Protein AF-0000000078793049 (afdb_homodimer)

Structure (mmCIF, N/CA/C/O backbone):
data_AF-0000000078793049-model_v1
#
loop_
_entity.id
_entity.type
_entity.pdbx_description
1 polymer 'Macrolide export ATP-binding/permease protein MacB'
#
loop_
_atom_site.group_PDB
_atom_site.id
_atom_site.type_symbol
_atom_site.label_atom_id
_atom_site.label_alt_id
_atom_site.label_comp_id
_atom_site.label_asym_id
_atom_site.label_entity_id
_atom_site.label_seq_id
_atom_site.pdbx_PDB_ins_code
_atom_site.Cartn_x
_atom_site.Cartn_y
_atom_site.Cartn_z
_atom_site.occupancy
_atom_site.B_iso_or_equiv
_atom_site.auth_seq_id
_atom_site.auth_comp_id
_atom_site.auth_asym_id
_atom_site.auth_atom_id
_atom_site.pdbx_PDB_model_num
ATOM 1 N N . MET A 1 1 ? -26.219 35.406 29.641 1 69.12 1 MET A N 1
ATOM 2 C CA . MET A 1 1 ? -25.625 34.562 28.641 1 69.12 1 MET A CA 1
ATOM 3 C C . MET A 1 1 ? -25.719 35.188 27.25 1 69.12 1 MET A C 1
ATOM 5 O O . MET A 1 1 ? -24.75 35.156 26.484 1 69.12 1 MET A O 1
ATOM 9 N N . ARG A 1 2 ? -26.703 35.906 27.031 1 70 2 ARG A N 1
ATOM 10 C CA . ARG A 1 2 ? -26.906 36.562 25.734 1 70 2 ARG A CA 1
ATOM 11 C C . ARG A 1 2 ? -25.953 37.75 25.562 1 70 2 ARG A C 1
ATOM 13 O O . ARG A 1 2 ? -25.391 37.938 24.484 1 70 2 ARG A O 1
ATOM 20 N N . THR A 1 3 ? -25.844 38.375 26.594 1 76.88 3 THR A N 1
ATOM 21 C CA . THR A 1 3 ? -24.953 39.531 26.547 1 76.88 3 THR A CA 1
ATOM 22 C C . THR A 1 3 ? -23.516 39.094 26.297 1 76.88 3 THR A C 1
ATOM 24 O O . THR A 1 3 ? -22.781 39.719 25.516 1 76.88 3 THR A O 1
ATOM 27 N N . LEU A 1 4 ? -23.188 38.062 26.859 1 85.25 4 LEU A N 1
ATOM 28 C CA . LEU A 1 4 ? -21.844 37.531 26.688 1 85.25 4 LEU A CA 1
ATOM 29 C C . LEU A 1 4 ? -21.609 37.094 25.25 1 85.25 4 LEU A C 1
ATOM 31 O O . LEU A 1 4 ? -20.531 37.281 24.688 1 85.25 4 LEU A O 1
ATOM 35 N N . LEU A 1 5 ? -22.688 36.5 24.625 1 86.81 5 LEU A N 1
ATOM 36 C CA . LEU A 1 5 ? -22.609 36.031 23.25 1 86.81 5 LEU A CA 1
ATOM 37 C C . LEU A 1 5 ? -22.438 37.219 22.297 1 86.81 5 LEU A C 1
ATOM 39 O O . LEU A 1 5 ? -21.625 37.188 21.375 1 86.81 5 LEU A O 1
ATOM 43 N N . LEU A 1 6 ? -23.156 38.25 22.547 1 85.12 6 LEU A N 1
ATOM 44 C CA . LEU A 1 6 ? -23.094 39.438 21.703 1 85.12 6 LEU A CA 1
ATOM 45 C C . LEU A 1 6 ? -21.766 40.156 21.859 1 85.12 6 LEU A C 1
ATOM 47 O O . LEU A 1 6 ? -21.188 40.625 20.891 1 85.12 6 LEU A O 1
ATOM 51 N N . LEU A 1 7 ? -21.312 40.156 23.047 1 83.81 7 LEU A N 1
ATOM 52 C CA . LEU A 1 7 ? -20.047 40.812 23.312 1 83.81 7 LEU A CA 1
ATOM 53 C C . LEU A 1 7 ? -18.891 40.031 22.672 1 83.81 7 LEU A C 1
ATOM 55 O O . LEU A 1 7 ? -17.984 40.656 22.078 1 83.81 7 LEU A O 1
ATOM 59 N N . SER A 1 8 ? -18.984 38.812 22.828 1 87.38 8 SER A N 1
ATOM 60 C CA . SER A 1 8 ? -17.938 37.969 22.266 1 87.38 8 SER A CA 1
ATOM 61 C C . SER A 1 8 ? -17.922 38.062 20.734 1 87.38 8 SER A C 1
ATOM 63 O O . SER A 1 8 ? -16.844 38.094 20.125 1 87.38 8 SER A O 1
ATOM 65 N N . TRP A 1 9 ? -19.031 38.156 20.078 1 84.88 9 TRP A N 1
ATOM 66 C CA . TRP A 1 9 ? -19.141 38.281 18.641 1 84.88 9 TRP A CA 1
ATOM 67 C C . TRP A 1 9 ? -18.578 39.625 18.172 1 84.88 9 TRP A C 1
ATOM 69 O O . TRP A 1 9 ? -17.844 39.656 17.188 1 84.88 9 TRP A O 1
ATOM 79 N N . LYS A 1 10 ? -18.906 40.625 18.844 1 82.81 10 LYS A N 1
ATOM 80 C CA . LYS A 1 10 ? -18.438 41.969 18.484 1 82.81 10 LYS A CA 1
ATOM 81 C C . LYS A 1 10 ? -16.938 42.094 18.672 1 82.81 10 LYS A C 1
ATOM 83 O O . LYS A 1 10 ? -16.266 42.781 17.922 1 82.81 10 LYS A O 1
ATOM 88 N N . ASN A 1 11 ? -16.469 41.344 19.641 1 82.56 11 ASN A N 1
ATOM 89 C CA . ASN A 1 11 ? -15.047 41.438 19.984 1 82.56 11 ASN A CA 1
ATOM 90 C C . ASN A 1 11 ? -14.164 40.844 18.891 1 82.56 11 ASN A C 1
ATOM 92 O O . ASN A 1 11 ? -13.055 41.312 18.641 1 82.56 11 ASN A O 1
ATOM 96 N N . ILE A 1 12 ? -14.672 39.875 18.234 1 83.06 12 ILE A N 1
ATOM 97 C CA . ILE A 1 12 ? -13.844 39.188 17.25 1 83.06 12 ILE A CA 1
ATOM 98 C C . ILE A 1 12 ? -13.672 40.094 16.016 1 83.06 12 ILE A C 1
ATOM 100 O O . ILE A 1 12 ? -12.656 40 15.32 1 83.06 12 ILE A O 1
ATOM 104 N N . TRP A 1 13 ? -14.547 41 15.812 1 82.75 13 TRP A N 1
ATOM 105 C CA . TRP A 1 13 ? -14.5 41.844 14.625 1 82.75 13 TRP A CA 1
ATOM 106 C C . TRP A 1 13 ? -13.852 43.188 14.922 1 82.75 13 TRP A C 1
ATOM 108 O O . TRP A 1 13 ? -13.727 44.031 14.039 1 82.75 13 TRP A O 1
ATOM 118 N N . ARG A 1 14 ? -13.508 43.281 16.172 1 77.12 14 ARG A N 1
ATOM 119 C CA . ARG A 1 14 ? -12.812 44.531 16.547 1 77.12 14 ARG A CA 1
ATOM 120 C C . ARG A 1 14 ? -11.422 44.562 15.914 1 77.12 14 ARG A C 1
ATOM 122 O O . ARG A 1 14 ? -10.984 45.625 15.453 1 77.12 14 ARG A O 1
ATOM 129 N N . ASN A 1 15 ? -10.766 43.375 15.93 1 75.81 15 ASN A N 1
ATOM 130 C CA . ASN A 1 15 ? -9.5 43.25 15.227 1 75.81 15 ASN A CA 1
ATOM 131 C C . ASN A 1 15 ? -9.625 42.281 14.039 1 75.81 15 ASN A C 1
ATOM 133 O O . ASN A 1 15 ? -9.188 41.156 14.102 1 75.81 15 ASN A O 1
ATOM 137 N N . LYS A 1 16 ? -10.047 42.812 12.969 1 78.56 16 LYS A N 1
ATOM 138 C CA . LYS A 1 16 ? -10.43 42.031 11.797 1 78.56 16 LYS A CA 1
ATOM 139 C C . LYS A 1 16 ? -9.219 41.344 11.188 1 78.56 16 LYS A C 1
ATOM 141 O O . LYS A 1 16 ? -9.312 40.188 10.711 1 78.56 16 LYS A O 1
ATOM 146 N N . GLY A 1 17 ? -8.188 42 11.227 1 74.12 17 GLY A N 1
ATOM 147 C CA . GLY A 1 17 ? -6.996 41.438 10.617 1 74.12 17 GLY A CA 1
ATOM 148 C C . GLY A 1 17 ? -6.559 40.156 11.273 1 74.12 17 GLY A C 1
ATOM 149 O O . GLY A 1 17 ? -6.383 39.125 10.594 1 74.12 17 GLY A O 1
ATOM 150 N N . ARG A 1 18 ? -6.574 40.188 12.586 1 72.88 18 ARG A N 1
ATOM 151 C CA . ARG A 1 18 ? -6.125 39 13.32 1 72.88 18 ARG A CA 1
ATOM 152 C C . ARG A 1 18 ? -7.156 37.875 13.242 1 72.88 18 ARG A C 1
ATOM 154 O O . ARG A 1 18 ? -6.805 36.719 13.023 1 72.88 18 ARG A O 1
ATOM 161 N N . SER A 1 19 ? -8.305 38.312 13.469 1 78.75 19 SER A N 1
ATOM 162 C CA . SER A 1 19 ? -9.383 37.312 13.438 1 78.75 19 SER A CA 1
ATOM 163 C C . SER A 1 19 ? -9.492 36.656 12.062 1 78.75 19 SER A C 1
ATOM 165 O O . SER A 1 19 ? -9.641 35.438 11.961 1 78.75 19 SER A O 1
ATOM 167 N N . MET A 1 20 ? -9.258 37.438 11.031 1 82.31 20 MET A N 1
ATOM 168 C CA . MET A 1 20 ? -9.383 36.906 9.68 1 82.31 20 MET A CA 1
ATOM 169 C C . MET A 1 20 ? -8.211 36 9.344 1 82.31 20 MET A C 1
ATOM 171 O O . MET A 1 20 ? -8.383 34.969 8.68 1 82.31 20 MET A O 1
ATOM 175 N N . ALA A 1 21 ? -7.078 36.375 9.773 1 75.56 21 ALA A N 1
ATOM 176 C CA . ALA A 1 21 ? -5.906 35.562 9.523 1 75.56 21 ALA A CA 1
ATOM 177 C C . ALA A 1 21 ? -6.055 34.188 10.18 1 75.56 21 ALA A C 1
ATOM 179 O O . ALA A 1 21 ? -5.727 33.156 9.57 1 75.56 21 ALA A O 1
ATOM 180 N N . LEU A 1 22 ? -6.566 34.219 11.352 1 78.44 22 LEU A N 1
ATOM 181 C CA . LEU A 1 22 ? -6.766 32.969 12.07 1 78.44 22 LEU A CA 1
ATOM 182 C C . LEU A 1 22 ? -7.859 32.125 11.422 1 78.44 22 LEU A C 1
ATOM 184 O O . LEU A 1 22 ? -7.723 30.906 11.297 1 78.44 22 LEU A O 1
ATOM 188 N N . MET A 1 23 ? -8.828 32.812 11.031 1 83.56 23 MET A N 1
ATOM 189 C CA . MET A 1 23 ? -9.922 32.125 10.375 1 83.56 23 MET A CA 1
ATOM 190 C C . MET A 1 23 ? -9.453 31.484 9.07 1 83.56 23 MET A C 1
ATOM 192 O O . MET A 1 23 ? -9.836 30.359 8.75 1 83.56 23 MET A O 1
ATOM 196 N N . MET A 1 24 ? -8.617 32.156 8.336 1 82.12 24 MET A N 1
ATOM 197 C CA . MET A 1 24 ? -8.117 31.625 7.07 1 82.12 24 MET A CA 1
ATOM 198 C C . MET A 1 24 ? -7.262 30.391 7.309 1 82.12 24 MET A C 1
ATOM 200 O O . MET A 1 24 ? -7.328 29.438 6.535 1 82.12 24 MET A O 1
ATOM 204 N N . ALA A 1 25 ? -6.516 30.5 8.352 1 77.31 25 ALA A N 1
ATOM 205 C CA . ALA A 1 25 ? -5.699 29.344 8.695 1 77.31 25 ALA A CA 1
ATOM 206 C C . ALA A 1 25 ? -6.57 28.125 9 1 77.31 25 ALA A C 1
ATOM 208 O O . ALA A 1 25 ? -6.281 27.016 8.539 1 77.31 25 ALA A O 1
ATOM 209 N N . ILE A 1 26 ? -7.551 28.359 9.695 1 82.25 26 ILE A N 1
ATOM 210 C CA . ILE A 1 26 ? -8.453 27.281 10.078 1 82.25 26 ILE A CA 1
ATOM 211 C C . ILE A 1 26 ? -9.203 26.766 8.844 1 82.25 26 ILE A C 1
ATOM 213 O O . ILE A 1 26 ? -9.32 25.562 8.633 1 82.25 26 ILE A O 1
ATOM 217 N N . ILE A 1 27 ? -9.617 27.719 7.984 1 86.62 27 ILE A N 1
ATOM 218 C CA . ILE A 1 27 ? -10.344 27.375 6.766 1 86.62 27 ILE A CA 1
ATOM 219 C C . ILE A 1 27 ? -9.477 26.5 5.875 1 86.62 27 ILE A C 1
ATOM 221 O O . ILE A 1 27 ? -9.906 25.422 5.441 1 86.62 27 ILE A O 1
ATOM 225 N N . LEU A 1 28 ? -8.273 26.875 5.613 1 81 28 LEU A N 1
ATOM 226 C CA . LEU A 1 28 ? -7.387 26.141 4.723 1 81 28 LEU A CA 1
ATOM 227 C C . LEU A 1 28 ? -7.004 24.797 5.332 1 81 28 LEU A C 1
ATOM 229 O O . LEU A 1 28 ? -6.91 23.797 4.617 1 81 28 LEU A O 1
ATOM 233 N N . GLY A 1 29 ? -6.785 24.859 6.574 1 78.31 29 GLY A N 1
ATOM 234 C CA . GLY A 1 29 ? -6.441 23.609 7.242 1 78.31 29 GLY A CA 1
ATOM 235 C C . GLY A 1 29 ? -7.551 22.578 7.188 1 78.31 29 GLY A C 1
ATOM 236 O O . GLY A 1 29 ? -7.309 21.406 6.867 1 78.31 29 GLY A O 1
ATOM 237 N N . ILE A 1 30 ? -8.703 23.016 7.449 1 84.25 30 ILE A N 1
ATOM 238 C CA . ILE A 1 30 ? -9.852 22.109 7.484 1 84.25 30 ILE A CA 1
ATOM 239 C C . ILE A 1 30 ? -10.195 21.656 6.066 1 84.25 30 ILE A C 1
ATOM 241 O O . ILE A 1 30 ? -10.477 20.484 5.836 1 84.25 30 ILE A O 1
ATOM 245 N N . ALA A 1 31 ? -10.156 22.594 5.172 1 86.81 31 ALA A N 1
ATOM 246 C CA . ALA A 1 31 ? -10.445 22.25 3.781 1 86.81 31 ALA A CA 1
ATOM 247 C C . ALA A 1 31 ? -9.453 21.219 3.252 1 86.81 31 ALA A C 1
ATOM 249 O O . ALA A 1 31 ? -9.844 20.219 2.643 1 86.81 31 ALA A O 1
ATOM 250 N N . ALA A 1 32 ? -8.242 21.5 3.467 1 79.75 32 ALA A N 1
ATOM 251 C CA . ALA A 1 32 ? -7.203 20.578 3.018 1 79.75 32 ALA A CA 1
ATOM 252 C C . ALA A 1 32 ? -7.34 19.234 3.701 1 79.75 32 ALA A C 1
ATOM 254 O O . ALA A 1 32 ? -7.172 18.188 3.064 1 79.75 32 ALA A O 1
ATOM 255 N N . GLY A 1 33 ? -7.598 19.266 4.906 1 79 33 GLY A N 1
ATOM 256 C CA . GLY A 1 33 ? -7.773 18.031 5.652 1 79 33 GLY A CA 1
ATOM 257 C C . GLY A 1 33 ? -8.945 17.203 5.16 1 79 33 GLY A C 1
ATOM 258 O O . GLY A 1 33 ? -8.82 15.977 5 1 79 33 GLY A O 1
ATOM 259 N N . LEU A 1 34 ? -10.008 17.859 4.93 1 85.44 34 LEU A N 1
ATOM 260 C CA . LEU A 1 34 ? -11.195 17.156 4.465 1 85.44 34 LEU A CA 1
ATOM 261 C C . LEU A 1 34 ? -10.984 16.578 3.068 1 85.44 34 LEU A C 1
ATOM 263 O O . LEU A 1 34 ? -11.461 15.484 2.764 1 85.44 34 LEU A O 1
ATOM 267 N N . LEU A 1 35 ? -10.344 17.359 2.279 1 83.56 35 LEU A N 1
ATOM 268 C CA . LEU A 1 35 ? -10.055 16.875 0.932 1 83.56 35 LEU A CA 1
ATOM 269 C C . LEU A 1 35 ? -9.156 15.648 0.974 1 83.56 35 LEU A C 1
ATOM 271 O O . LEU A 1 35 ? -9.398 14.672 0.256 1 83.56 35 LEU A O 1
ATOM 275 N N . MET A 1 36 ? -8.188 15.773 1.729 1 77.56 36 MET A N 1
ATOM 276 C CA . MET A 1 36 ? -7.281 14.633 1.859 1 77.56 36 MET A CA 1
ATOM 277 C C . MET A 1 36 ? -8.016 13.414 2.402 1 77.56 36 MET A C 1
ATOM 279 O O . MET A 1 36 ? -7.785 12.289 1.95 1 77.56 36 MET A O 1
ATOM 283 N N . PHE A 1 37 ? -8.844 13.695 3.309 1 82.12 37 PHE A N 1
ATOM 284 C CA . PHE A 1 37 ? -9.641 12.609 3.865 1 82.12 37 PHE A CA 1
ATOM 285 C C . PHE A 1 37 ? -10.523 11.984 2.793 1 82.12 37 PHE A C 1
ATOM 287 O O . PHE A 1 37 ? -10.609 10.758 2.688 1 82.12 37 PHE A O 1
ATOM 294 N N . GLY A 1 38 ? -11.188 12.75 2.098 1 85.5 38 GLY A N 1
ATOM 295 C CA . GLY A 1 38 ? -12.062 12.266 1.044 1 85.5 38 GLY A CA 1
ATOM 296 C C . GLY A 1 38 ? -11.336 11.453 -0.008 1 85.5 38 GLY A C 1
ATOM 297 O O . GLY A 1 38 ? -11.859 10.445 -0.49 1 85.5 38 GLY A O 1
ATOM 298 N N . LEU A 1 39 ? -10.188 11.891 -0.337 1 81.69 39 LEU A N 1
ATOM 299 C CA . LEU A 1 39 ? -9.398 11.18 -1.344 1 81.69 39 LEU A CA 1
ATOM 300 C C . LEU A 1 39 ? -8.969 9.812 -0.837 1 81.69 39 LEU A C 1
ATOM 302 O O . LEU A 1 39 ? -9.07 8.812 -1.56 1 81.69 39 LEU A O 1
ATOM 306 N N . VAL A 1 40 ? -8.508 9.812 0.333 1 79.19 40 VAL A N 1
ATOM 307 C CA . VAL A 1 40 ? -8.062 8.547 0.911 1 79.19 40 VAL A CA 1
ATOM 308 C C . VAL A 1 40 ? -9.25 7.602 1.066 1 79.19 40 VAL A C 1
ATOM 310 O O . VAL A 1 40 ? -9.156 6.418 0.741 1 79.19 40 VAL A O 1
ATOM 313 N N . ALA A 1 41 ? -10.32 8.133 1.574 1 84.31 41 ALA A N 1
ATOM 314 C CA . ALA A 1 41 ? -11.531 7.324 1.72 1 84.31 41 ALA A CA 1
ATOM 315 C C . ALA A 1 41 ? -11.992 6.785 0.37 1 84.31 41 ALA A C 1
ATOM 317 O O . ALA A 1 41 ? -12.422 5.633 0.268 1 84.31 41 ALA A O 1
ATOM 318 N N . GLY A 1 42 ? -11.93 7.625 -0.592 1 86.5 42 GLY A N 1
ATOM 319 C CA . GLY A 1 42 ? -12.289 7.199 -1.936 1 86.5 42 GLY A CA 1
ATOM 320 C C . GLY A 1 42 ? -11.406 6.074 -2.455 1 86.5 42 GLY A C 1
ATOM 321 O O . GLY A 1 42 ? -11.906 5.117 -3.055 1 86.5 42 GLY A O 1
ATOM 322 N N . LEU A 1 43 ? -10.188 6.176 -2.246 1 82.75 43 LEU A N 1
ATOM 323 C CA . LEU A 1 43 ? -9.234 5.148 -2.662 1 82.75 43 LEU A CA 1
ATOM 324 C C . LEU A 1 43 ? -9.531 3.822 -1.972 1 82.75 43 LEU A C 1
ATOM 326 O O . LEU A 1 43 ? -9.508 2.768 -2.607 1 82.75 43 LEU A O 1
ATOM 330 N N . VAL A 1 44 ? -9.75 3.873 -0.695 1 83.81 44 VAL A N 1
ATOM 331 C CA . VAL A 1 44 ? -10.016 2.676 0.097 1 83.81 44 VAL A CA 1
ATOM 332 C C . VAL A 1 44 ? -11.305 2.01 -0.39 1 83.81 44 VAL A C 1
ATOM 334 O O . VAL A 1 44 ? -11.344 0.793 -0.586 1 83.81 44 VAL A O 1
ATOM 337 N N . MET A 1 45 ? -12.281 2.814 -0.627 1 86.19 45 MET A N 1
ATOM 338 C CA . MET A 1 45 ? -13.562 2.252 -1.037 1 86.19 45 MET A CA 1
ATOM 339 C C . MET A 1 45 ? -13.484 1.696 -2.455 1 86.19 45 MET A C 1
ATOM 341 O O . MET A 1 45 ? -14.148 0.707 -2.775 1 86.19 45 MET A O 1
ATOM 345 N N . GLN A 1 46 ? -12.742 2.367 -3.219 1 85.69 46 GLN A N 1
ATOM 346 C CA . GLN A 1 46 ? -12.523 1.821 -4.555 1 85.69 46 GLN A CA 1
ATOM 347 C C . GLN A 1 46 ? -11.859 0.451 -4.488 1 85.69 46 GLN A C 1
ATOM 349 O O . GLN A 1 46 ? -12.211 -0.454 -5.25 1 85.69 46 GLN A O 1
ATOM 354 N N . ARG A 1 47 ? -10.914 0.304 -3.652 1 84.25 47 ARG A N 1
ATOM 355 C CA . ARG A 1 47 ? -10.258 -0.985 -3.455 1 84.25 47 ARG A CA 1
ATOM 356 C C . ARG A 1 47 ? -11.242 -2.02 -2.91 1 84.25 47 ARG A C 1
ATOM 358 O O . ARG A 1 47 ? -11.25 -3.17 -3.354 1 84.25 47 ARG A O 1
ATOM 365 N N . PHE A 1 48 ? -11.992 -1.624 -1.978 1 88.88 48 PHE A N 1
ATOM 366 C CA . PHE A 1 48 ? -12.984 -2.506 -1.383 1 88.88 48 PHE A CA 1
ATOM 367 C C . PHE A 1 48 ? -13.969 -3.002 -2.438 1 88.88 48 PHE A C 1
ATOM 369 O O . PHE A 1 48 ? -14.195 -4.207 -2.562 1 88.88 48 PHE A O 1
ATOM 376 N N . ASN A 1 49 ? -14.438 -2.033 -3.156 1 87.19 49 ASN A N 1
ATOM 377 C CA . ASN A 1 49 ? -15.414 -2.393 -4.176 1 87.19 49 ASN A CA 1
ATOM 378 C C . ASN A 1 49 ? -14.789 -3.258 -5.27 1 87.19 49 ASN A C 1
ATOM 380 O O . ASN A 1 49 ? -15.422 -4.199 -5.754 1 87.19 49 ASN A O 1
ATOM 384 N N . GLY A 1 50 ? -13.641 -2.928 -5.648 1 85.31 50 GLY A N 1
ATOM 385 C CA . GLY A 1 50 ? -12.953 -3.73 -6.645 1 85.31 50 GLY A CA 1
ATOM 386 C C . GLY A 1 50 ? -12.766 -5.176 -6.219 1 85.31 50 GLY A C 1
ATOM 387 O O . GLY A 1 50 ? -12.914 -6.09 -7.031 1 85.31 50 GLY A O 1
ATOM 388 N N . LEU A 1 51 ? -12.477 -5.367 -4.969 1 87.94 51 LEU A N 1
ATOM 389 C CA . LEU A 1 51 ? -12.258 -6.719 -4.465 1 87.94 51 LEU A CA 1
ATOM 390 C C . LEU A 1 51 ? -13.586 -7.445 -4.262 1 87.94 51 LEU A C 1
ATOM 392 O O . LEU A 1 51 ? -13.758 -8.578 -4.723 1 87.94 51 LEU A O 1
ATOM 396 N N . VAL A 1 52 ? -14.461 -6.766 -3.643 1 89.44 52 VAL A N 1
ATOM 397 C CA . VAL A 1 52 ? -15.734 -7.367 -3.273 1 89.44 52 VAL A CA 1
ATOM 398 C C . VAL A 1 52 ? -16.562 -7.652 -4.531 1 89.44 52 VAL A C 1
ATOM 400 O O . VAL A 1 52 ? -17.172 -8.711 -4.648 1 89.44 52 VAL A O 1
ATOM 403 N N . GLN A 1 53 ? -16.5 -6.773 -5.457 1 87.25 53 GLN A N 1
ATOM 404 C CA . GLN A 1 53 ? -17.344 -6.902 -6.633 1 87.25 53 GLN A CA 1
ATOM 405 C C . GLN A 1 53 ? -16.75 -7.871 -7.645 1 87.25 53 GLN A C 1
ATOM 407 O O . GLN A 1 53 ? -17.453 -8.398 -8.508 1 87.25 53 GLN A O 1
ATOM 412 N N . ASN A 1 54 ? -15.484 -8.125 -7.496 1 86.38 54 ASN A N 1
ATOM 413 C CA . ASN A 1 54 ? -14.891 -8.992 -8.508 1 86.38 54 ASN A CA 1
ATOM 414 C C . ASN A 1 54 ? -14.758 -10.43 -8 1 86.38 54 ASN A C 1
ATOM 416 O O . ASN A 1 54 ? -15.016 -11.375 -8.75 1 86.38 54 ASN A O 1
ATOM 420 N N . HIS A 1 55 ? -14.312 -10.516 -6.719 1 85.06 55 HIS A N 1
ATOM 421 C CA . HIS A 1 55 ? -14.094 -11.93 -6.438 1 85.06 55 HIS A CA 1
ATOM 422 C C . HIS A 1 55 ? -14.305 -12.242 -4.961 1 85.06 55 HIS A C 1
ATOM 424 O O . HIS A 1 55 ? -14.648 -13.367 -4.598 1 85.06 55 HIS A O 1
ATOM 430 N N . LEU A 1 56 ? -14.18 -11.367 -4.066 1 92.69 56 LEU A N 1
ATOM 431 C CA . LEU A 1 56 ? -14.195 -11.648 -2.635 1 92.69 56 LEU A CA 1
ATOM 432 C C . LEU A 1 56 ? -15.625 -11.758 -2.113 1 92.69 56 LEU A C 1
ATOM 434 O O . LEU A 1 56 ? -15.938 -12.664 -1.335 1 92.69 56 LEU A O 1
ATOM 438 N N . SER A 1 57 ? -16.562 -10.938 -2.604 1 95.88 57 SER A N 1
ATOM 439 C CA . SER A 1 57 ? -17.922 -10.805 -2.08 1 95.88 57 SER A CA 1
ATOM 440 C C . SER A 1 57 ? -17.906 -10.422 -0.604 1 95.88 57 SER A C 1
ATOM 442 O O . SER A 1 57 ? -16.859 -10.094 -0.049 1 95.88 57 SER A O 1
ATOM 444 N N . HIS A 1 58 ? -19.141 -10.352 0.06 1 97.31 58 HIS A N 1
ATOM 445 C CA . HIS A 1 58 ? -19.234 -9.875 1.434 1 97.31 58 HIS A CA 1
ATOM 446 C C . HIS A 1 58 ? -19 -11 2.43 1 97.31 58 HIS A C 1
ATOM 448 O O . HIS A 1 58 ? -18.422 -10.781 3.502 1 97.31 58 HIS A O 1
ATOM 454 N N . ILE A 1 59 ? -19.484 -12.125 2.102 1 98.12 59 ILE A N 1
ATOM 455 C CA . ILE A 1 59 ? -19.328 -13.312 2.938 1 98.12 59 ILE A CA 1
ATOM 456 C C . ILE A 1 59 ? -18.969 -14.516 2.066 1 98.12 59 ILE A C 1
ATOM 458 O O . ILE A 1 59 ? -19.438 -14.625 0.932 1 98.12 59 ILE A O 1
ATOM 462 N N . GLN A 1 60 ? -18.125 -15.336 2.605 1 98.5 60 GLN A N 1
ATOM 463 C CA . GLN A 1 60 ? -17.828 -16.594 1.934 1 98.5 60 GLN A CA 1
ATOM 464 C C . GLN A 1 60 ? -18.031 -17.781 2.869 1 98.5 60 GLN A C 1
ATOM 466 O O . GLN A 1 60 ? -17.812 -17.672 4.078 1 98.5 60 GLN A O 1
ATOM 471 N N . ILE A 1 61 ? -18.453 -18.875 2.336 1 98.62 61 ILE A N 1
ATOM 472 C CA . ILE A 1 61 ? -18.578 -20.141 3.053 1 98.62 61 ILE A CA 1
ATOM 473 C C . ILE A 1 61 ? -17.609 -21.156 2.473 1 98.62 61 ILE A C 1
ATOM 475 O O . ILE A 1 61 ? -17.531 -21.328 1.255 1 98.62 61 ILE A O 1
ATOM 479 N N . HIS A 1 62 ? -16.906 -21.781 3.311 1 98.44 62 HIS A N 1
ATOM 480 C CA . HIS A 1 62 ? -15.961 -22.828 2.918 1 98.44 62 HIS A CA 1
ATOM 481 C C . HIS A 1 62 ? -16.078 -24.047 3.822 1 98.44 62 HIS A C 1
ATOM 483 O O . HIS A 1 62 ? -16.734 -23.984 4.875 1 98.44 62 HIS A O 1
ATOM 489 N N . HIS A 1 63 ? -15.508 -25.172 3.305 1 97.69 63 HIS A N 1
ATOM 490 C CA . HIS A 1 63 ? -15.227 -26.266 4.227 1 97.69 63 HIS A CA 1
ATOM 491 C C . HIS A 1 63 ? -14.383 -25.781 5.402 1 97.69 63 HIS A C 1
ATOM 493 O O . HIS A 1 63 ? -13.547 -24.891 5.25 1 97.69 63 HIS A O 1
ATOM 499 N N . LYS A 1 64 ? -14.516 -26.344 6.578 1 96.25 64 LYS A N 1
ATOM 500 C CA . LYS A 1 64 ? -13.906 -25.906 7.832 1 96.25 64 LYS A CA 1
ATOM 501 C C . LYS A 1 64 ? -12.398 -25.75 7.688 1 96.25 64 LYS A C 1
ATOM 503 O O . LYS A 1 64 ? -11.797 -24.844 8.266 1 96.25 64 LYS A O 1
ATOM 508 N N . ASP A 1 65 ? -11.766 -26.547 6.891 1 93.38 65 ASP A N 1
ATOM 509 C CA . ASP A 1 65 ? -10.305 -26.547 6.812 1 93.38 65 ASP A CA 1
ATOM 510 C C . ASP A 1 65 ? -9.836 -26.016 5.461 1 93.38 65 ASP A C 1
ATOM 512 O O . ASP A 1 65 ? -8.633 -26.016 5.172 1 93.38 65 ASP A O 1
ATOM 516 N N . TYR A 1 66 ? -10.711 -25.516 4.664 1 95.56 66 TYR A N 1
ATOM 517 C CA . TYR A 1 66 ? -10.336 -25.172 3.297 1 95.56 66 TYR A CA 1
ATOM 518 C C . TYR A 1 66 ? -9.398 -23.969 3.27 1 95.56 66 TYR A C 1
ATOM 520 O O . TYR A 1 66 ? -8.43 -23.953 2.506 1 95.56 66 TYR A O 1
ATOM 528 N N . LEU A 1 67 ? -9.75 -22.953 4.023 1 91.25 67 LEU A N 1
ATOM 529 C CA . LEU A 1 67 ? -8.961 -21.719 3.961 1 91.25 67 LEU A CA 1
ATOM 530 C C . LEU A 1 67 ? -7.527 -21.984 4.41 1 91.25 67 LEU A C 1
ATOM 532 O O . LEU A 1 67 ? -6.598 -21.312 3.939 1 91.25 67 LEU A O 1
ATOM 536 N N . ARG A 1 68 ? -7.348 -22.938 5.203 1 86.06 68 ARG A N 1
ATOM 537 C CA . ARG A 1 68 ? -6.02 -23.266 5.707 1 86.06 68 ARG A CA 1
ATOM 538 C C . ARG A 1 68 ? -5.289 -24.203 4.758 1 86.06 68 ARG A C 1
ATOM 540 O O . ARG A 1 68 ? -4.125 -23.984 4.426 1 86.06 68 ARG A O 1
ATOM 547 N N . GLU A 1 69 ? -5.973 -25.25 4.262 1 87.25 69 GLU A N 1
ATOM 548 C CA . GLU A 1 69 ? -5.332 -26.328 3.514 1 87.25 69 GLU A CA 1
ATOM 549 C C . GLU A 1 69 ? -5.523 -26.141 2.012 1 87.25 69 GLU A C 1
ATOM 551 O O . GLU A 1 69 ? -4.664 -26.531 1.218 1 87.25 69 GLU A O 1
ATOM 556 N N . GLN A 1 70 ? -6.625 -25.641 1.567 1 91 70 GLN A N 1
ATOM 557 C CA . GLN A 1 70 ? -6.98 -25.375 0.177 1 91 70 GLN A CA 1
ATOM 558 C C . GLN A 1 70 ? -6.848 -26.625 -0.675 1 91 70 GLN A C 1
ATOM 560 O O . GLN A 1 70 ? -6.32 -26.578 -1.788 1 91 70 GLN A O 1
ATOM 565 N N . GLU A 1 71 ? -7.281 -27.797 -0.101 1 91.69 71 GLU A N 1
ATOM 566 C CA . GLU A 1 71 ? -7.281 -29.062 -0.83 1 91.69 71 GLU A CA 1
ATOM 567 C C . GLU A 1 71 ? -8.531 -29.203 -1.694 1 91.69 71 GLU A C 1
ATOM 569 O O . GLU A 1 71 ? -9.625 -28.812 -1.281 1 91.69 71 GLU A O 1
ATOM 574 N N . ASN A 1 72 ? -8.359 -29.797 -2.818 1 93.31 72 ASN A N 1
ATOM 575 C CA . ASN A 1 72 ? -9.484 -30.016 -3.723 1 93.31 72 ASN A CA 1
ATOM 576 C C . ASN A 1 72 ? -10.562 -30.875 -3.08 1 93.31 72 ASN A C 1
ATOM 578 O O . ASN A 1 72 ? -11.75 -30.703 -3.344 1 93.31 72 ASN A O 1
ATOM 582 N N . LYS A 1 73 ? -10.188 -31.766 -2.238 1 92.94 73 LYS A N 1
ATOM 583 C CA . LYS A 1 73 ? -11.125 -32.719 -1.654 1 92.94 73 LYS A CA 1
ATOM 584 C C . LYS A 1 73 ? -12.016 -32.062 -0.614 1 92.94 73 LYS A C 1
ATOM 586 O O . LYS A 1 73 ? -13.023 -32.625 -0.191 1 92.94 73 LYS A O 1
ATOM 591 N N . MET A 1 74 ? -11.602 -30.906 -0.232 1 94.94 74 MET A N 1
ATOM 592 C CA . MET A 1 74 ? -12.352 -30.219 0.82 1 94.94 74 MET A CA 1
ATOM 593 C C . MET A 1 74 ? -13.555 -29.484 0.243 1 94.94 74 MET A C 1
ATOM 595 O O . MET A 1 74 ? -13.641 -28.266 0.322 1 94.94 74 MET A O 1
ATOM 599 N N . ILE A 1 75 ? -14.492 -30.266 -0.247 1 97.06 75 ILE A N 1
ATOM 600 C CA . ILE A 1 75 ? -15.727 -29.734 -0.822 1 97.06 75 ILE A CA 1
ATOM 601 C C . ILE A 1 75 ? -16.719 -29.422 0.293 1 97.06 75 ILE A C 1
ATOM 603 O O . ILE A 1 75 ? -16.625 -29.969 1.396 1 97.06 75 ILE A O 1
ATOM 607 N N . LEU A 1 76 ? -17.609 -28.516 0.037 1 97.81 76 LEU A N 1
ATOM 608 C CA . LEU A 1 76 ? -18.656 -28.141 0.995 1 97.81 76 LEU A CA 1
ATOM 609 C C . LEU A 1 76 ? -19.562 -29.328 1.31 1 97.81 76 LEU A C 1
ATOM 611 O O . LEU A 1 76 ? -20.031 -30.016 0.4 1 97.81 76 LEU A O 1
ATOM 615 N N . PRO A 1 77 ? -19.781 -29.453 2.688 1 95.5 77 PRO A N 1
ATOM 616 C CA . PRO A 1 77 ? -20.734 -30.5 3.037 1 95.5 77 PRO A CA 1
ATOM 617 C C . PRO A 1 77 ? -22.188 -30.062 2.855 1 95.5 77 PRO A C 1
ATOM 619 O O . PRO A 1 77 ? -22.531 -28.922 3.123 1 95.5 77 PRO A O 1
ATOM 622 N N . ASN A 1 78 ? -23.078 -30.891 2.273 1 93 78 ASN A N 1
ATOM 623 C CA . ASN A 1 78 ? -24.516 -30.719 2.172 1 93 78 ASN A CA 1
ATOM 624 C C . ASN A 1 78 ? -24.875 -29.391 1.517 1 93 78 ASN A C 1
ATOM 626 O O . ASN A 1 78 ? -25.531 -28.547 2.137 1 93 78 ASN A O 1
ATOM 630 N N . PRO A 1 79 ? -24.516 -29.141 0.272 1 96.19 79 PRO A N 1
ATOM 631 C CA . PRO A 1 79 ? -24.797 -27.891 -0.42 1 96.19 79 PRO A CA 1
ATOM 632 C C . PRO A 1 79 ? -26.281 -27.516 -0.38 1 96.19 79 PRO A C 1
ATOM 634 O O . PRO A 1 79 ? -26.609 -26.328 -0.348 1 96.19 79 PRO A O 1
ATOM 637 N N . GLN A 1 80 ? -27.125 -28.438 -0.374 1 95.12 80 GLN A N 1
ATOM 638 C CA . GLN A 1 80 ? -28.562 -28.156 -0.346 1 95.12 80 GLN A CA 1
ATOM 639 C C . GLN A 1 80 ? -28.969 -27.484 0.964 1 95.12 80 GLN A C 1
ATOM 641 O O . GLN A 1 80 ? -29.797 -26.578 0.97 1 95.12 80 GLN A O 1
ATOM 646 N N . ARG A 1 81 ? -28.422 -27.938 2.043 1 95.88 81 ARG A N 1
ATOM 647 C CA . ARG A 1 81 ? -28.688 -27.297 3.334 1 95.88 81 ARG A CA 1
ATOM 648 C C . ARG A 1 81 ? -28.219 -25.859 3.346 1 95.88 81 ARG A C 1
ATOM 650 O O . ARG A 1 81 ? -28.906 -24.984 3.9 1 95.88 81 ARG A O 1
ATOM 657 N N . ILE A 1 82 ? -27.094 -25.656 2.75 1 97.38 82 ILE A N 1
ATOM 658 C CA . ILE A 1 82 ? -26.562 -24.297 2.672 1 97.38 82 ILE A CA 1
ATOM 659 C C . ILE A 1 82 ? -27.5 -23.422 1.848 1 97.38 82 ILE A C 1
ATOM 661 O O . ILE A 1 82 ? -27.875 -22.328 2.27 1 97.38 82 ILE A O 1
ATOM 665 N N . ARG A 1 83 ? -27.938 -23.922 0.737 1 96.5 83 ARG A N 1
ATOM 666 C CA . ARG A 1 83 ? -28.859 -23.188 -0.127 1 96.5 83 ARG A CA 1
ATOM 667 C C . ARG A 1 83 ? -30.141 -22.844 0.61 1 96.5 83 ARG A C 1
ATOM 669 O O . ARG A 1 83 ? -30.641 -21.719 0.51 1 96.5 83 ARG A O 1
ATOM 676 N N . GLN A 1 84 ? -30.688 -23.766 1.36 1 95.69 84 GLN A N 1
ATOM 677 C CA . GLN A 1 84 ? -31.922 -23.578 2.1 1 95.69 84 GLN A CA 1
ATOM 678 C C . GLN A 1 84 ? -31.766 -22.531 3.199 1 95.69 84 GLN A C 1
ATOM 680 O O . GLN A 1 84 ? -32.656 -21.734 3.457 1 95.69 84 GLN A O 1
ATOM 685 N N . SER A 1 85 ? -30.609 -22.594 3.781 1 95.62 85 SER A N 1
ATOM 686 C CA . SER A 1 85 ? -30.344 -21.656 4.871 1 95.62 85 SER A CA 1
ATOM 687 C C . SER A 1 85 ? -30.203 -20.234 4.359 1 95.62 85 SER A C 1
ATOM 689 O O . SER A 1 85 ? -30.516 -19.281 5.082 1 95.62 85 SER A O 1
ATOM 691 N N . LEU A 1 86 ? -29.734 -20.125 3.137 1 96.38 86 LEU A N 1
ATOM 692 C CA . LEU A 1 86 ? -29.531 -18.797 2.557 1 96.38 86 LEU A CA 1
ATOM 693 C C . LEU A 1 86 ? -30.828 -18.266 1.951 1 96.38 86 LEU A C 1
ATOM 695 O O . LEU A 1 86 ? -31.031 -17.062 1.855 1 96.38 86 LEU A O 1
ATOM 699 N N . ALA A 1 87 ? -31.641 -19.234 1.685 1 91.44 87 ALA A N 1
ATOM 700 C CA . ALA A 1 87 ? -32.906 -18.875 1.025 1 91.44 87 ALA A CA 1
ATOM 701 C C . ALA A 1 87 ? -33.812 -18.094 1.968 1 91.44 87 ALA A C 1
ATOM 703 O O . ALA A 1 87 ? -33.938 -18.438 3.143 1 91.44 87 ALA A O 1
ATOM 704 N N . GLY A 1 88 ? -34.25 -16.984 1.626 1 86.12 88 GLY A N 1
ATOM 705 C CA . GLY A 1 88 ? -35.25 -16.234 2.359 1 86.12 88 GLY A CA 1
ATOM 706 C C . GLY A 1 88 ? -34.656 -15.141 3.229 1 86.12 88 GLY A C 1
ATOM 707 O O . GLY A 1 88 ? -35.375 -14.508 4.012 1 86.12 88 GLY A O 1
ATOM 708 N N . MET A 1 89 ? -33.438 -15.109 3.285 1 92.5 89 MET A N 1
ATOM 709 C CA . MET A 1 89 ? -32.812 -14.031 4.055 1 92.5 89 MET A CA 1
ATOM 710 C C . MET A 1 89 ? -32.812 -12.734 3.256 1 92.5 89 MET A C 1
ATOM 712 O O . MET A 1 89 ? -32.062 -12.609 2.275 1 92.5 89 MET A O 1
ATOM 716 N N . PRO A 1 90 ? -33.562 -11.781 3.723 1 92.81 90 PRO A N 1
ATOM 717 C CA . PRO A 1 90 ? -33.719 -10.547 2.945 1 92.81 90 PRO A CA 1
ATOM 718 C C . PRO A 1 90 ? -32.406 -9.758 2.811 1 92.81 90 PRO A C 1
ATOM 720 O O . PRO A 1 90 ? -32.281 -8.953 1.89 1 92.81 90 PRO A O 1
ATOM 723 N N . GLU A 1 91 ? -31.438 -9.984 3.691 1 94.62 91 GLU A N 1
ATOM 724 C CA . GLU A 1 91 ? -30.172 -9.266 3.66 1 94.62 91 GLU A CA 1
ATOM 725 C C . GLU A 1 91 ? -29.312 -9.703 2.473 1 94.62 91 GLU A C 1
ATOM 727 O O . GLU A 1 91 ? -28.391 -8.992 2.068 1 94.62 91 GLU A O 1
ATOM 732 N N . ILE A 1 92 ? -29.641 -10.859 1.951 1 96.75 92 ILE A N 1
ATOM 733 C CA . ILE A 1 92 ? -28.812 -11.445 0.906 1 96.75 92 ILE A CA 1
ATOM 734 C C . ILE A 1 92 ? -29.328 -11.016 -0.466 1 96.75 92 ILE A C 1
ATOM 736 O O . ILE A 1 92 ? -30.469 -11.305 -0.826 1 96.75 92 ILE A O 1
ATOM 740 N N . LYS A 1 93 ? -28.562 -10.312 -1.177 1 95.38 93 LYS A N 1
ATOM 741 C CA . LYS A 1 93 ? -28.906 -9.906 -2.537 1 95.38 93 LYS A CA 1
ATOM 742 C C . LYS A 1 93 ? -28.766 -11.078 -3.51 1 95.38 93 LYS A C 1
ATOM 744 O O . LYS A 1 93 ? -29.562 -11.211 -4.445 1 95.38 93 LYS A O 1
ATOM 749 N N . GLY A 1 94 ? -27.656 -11.914 -3.262 1 96 94 GLY A N 1
ATOM 750 C CA . GLY A 1 94 ? -27.406 -13.094 -4.07 1 96 94 GLY A CA 1
ATOM 751 C C . GLY A 1 94 ? -26.25 -13.922 -3.562 1 96 94 GLY A C 1
ATOM 752 O O . GLY A 1 94 ? -25.516 -13.5 -2.656 1 96 94 GLY A O 1
ATOM 753 N N . TYR A 1 95 ? -26.141 -15.094 -4.07 1 97.56 95 TYR A N 1
ATOM 754 C CA . TYR A 1 95 ? -25.016 -15.961 -3.727 1 97.56 95 TYR A CA 1
ATOM 755 C C . TYR A 1 95 ? -24.656 -16.875 -4.895 1 97.56 95 TYR A C 1
ATOM 757 O O . TYR A 1 95 ? -25.469 -17.094 -5.789 1 97.56 95 TYR A O 1
ATOM 765 N N . ALA A 1 96 ? -23.453 -17.312 -4.941 1 97.69 96 ALA A N 1
ATOM 766 C CA . ALA A 1 96 ? -22.953 -18.188 -6 1 97.69 96 ALA A CA 1
ATOM 767 C C . ALA A 1 96 ? -22.047 -19.281 -5.43 1 97.69 96 ALA A C 1
ATOM 769 O O . ALA A 1 96 ? -21.219 -19.016 -4.57 1 97.69 96 ALA A O 1
ATOM 770 N N . PHE A 1 97 ? -22.297 -20.547 -5.891 1 98.12 97 PHE A N 1
ATOM 771 C CA . PHE A 1 97 ? -21.406 -21.656 -5.582 1 98.12 97 PHE A CA 1
ATOM 772 C C . PHE A 1 97 ? -20.25 -21.719 -6.578 1 98.12 97 PHE A C 1
ATOM 774 O O . PHE A 1 97 ? -20.469 -21.625 -7.789 1 98.12 97 PHE A O 1
ATOM 781 N N . ARG A 1 98 ? -19.016 -21.828 -6.016 1 98.31 98 ARG A N 1
ATOM 782 C CA . ARG A 1 98 ? -17.844 -21.859 -6.879 1 98.31 98 ARG A CA 1
ATOM 783 C C . ARG A 1 98 ? -17.047 -23.141 -6.672 1 98.31 98 ARG A C 1
ATOM 785 O O . ARG A 1 98 ? -17.031 -23.703 -5.57 1 98.31 98 ARG A O 1
ATOM 792 N N . THR A 1 99 ? -16.484 -23.625 -7.715 1 98.38 99 THR A N 1
ATOM 793 C CA . THR A 1 99 ? -15.531 -24.734 -7.684 1 98.38 99 THR A CA 1
ATOM 794 C C . THR A 1 99 ? -14.109 -24.219 -7.895 1 98.38 99 THR A C 1
ATOM 796 O O . THR A 1 99 ? -13.836 -23.516 -8.867 1 98.38 99 THR A O 1
ATOM 799 N N . LEU A 1 100 ? -13.242 -24.516 -6.965 1 97.31 100 LEU A N 1
ATOM 800 C CA . LEU A 1 100 ? -11.883 -23.969 -7.004 1 97.31 100 LEU A CA 1
ATOM 801 C C . LEU A 1 100 ? -10.859 -25.094 -7.129 1 97.31 100 LEU A C 1
ATOM 803 O O . LEU A 1 100 ? -11.062 -26.188 -6.594 1 97.31 100 LEU A O 1
ATOM 807 N N . SER A 1 101 ? -9.828 -24.844 -7.82 1 95.44 101 SER A N 1
ATOM 808 C CA . SER A 1 101 ? -8.648 -25.703 -7.902 1 95.44 101 SER A CA 1
ATOM 809 C C . SER A 1 101 ? -7.395 -24.891 -8.219 1 95.44 101 SER A C 1
ATOM 811 O O . SER A 1 101 ? -7.492 -23.719 -8.617 1 95.44 101 SER A O 1
ATOM 813 N N . PHE A 1 102 ? -6.297 -25.453 -7.961 1 92.56 102 PHE A N 1
ATOM 814 C CA . PHE A 1 102 ? -5.016 -24.859 -8.289 1 92.56 102 PHE A CA 1
ATOM 815 C C . PHE A 1 102 ? -4.242 -25.719 -9.273 1 92.56 102 PHE A C 1
ATOM 817 O O . PHE A 1 102 ? -4.246 -26.953 -9.156 1 92.56 102 PHE A O 1
ATOM 824 N N . GLY A 1 103 ? -3.676 -25.047 -10.258 1 92.75 103 GLY A N 1
ATOM 825 C CA . GLY A 1 103 ? -2.965 -25.828 -11.258 1 92.75 103 GLY A CA 1
ATOM 826 C C . GLY A 1 103 ? -2.088 -24.984 -12.164 1 92.75 103 GLY A C 1
ATOM 827 O O . GLY A 1 103 ? -1.602 -23.922 -11.75 1 92.75 103 GLY A O 1
ATOM 828 N N . MET A 1 104 ? -1.81 -25.609 -13.305 1 93.19 104 MET A N 1
ATOM 829 C CA . MET A 1 104 ? -0.94 -24.984 -14.297 1 93.19 104 MET A CA 1
ATOM 830 C C . MET A 1 104 ? -1.699 -24.703 -15.586 1 93.19 104 MET A C 1
ATOM 832 O O . MET A 1 104 ? -2.488 -25.531 -16.047 1 93.19 104 MET A O 1
ATOM 836 N N . LEU A 1 105 ? -1.561 -23.516 -16.047 1 95.38 105 LEU A N 1
ATOM 837 C CA . LEU A 1 105 ? -2.029 -23.109 -17.375 1 95.38 105 LEU A CA 1
ATOM 838 C C . LEU A 1 105 ? -0.886 -23.109 -18.375 1 95.38 105 LEU A C 1
ATOM 840 O O . LEU A 1 105 ? 0.147 -22.484 -18.156 1 95.38 105 LEU A O 1
ATOM 844 N N . ALA A 1 106 ? -1.063 -23.875 -19.531 1 94.31 106 ALA A N 1
ATOM 845 C CA . ALA A 1 106 ? 0.073 -24 -20.438 1 94.31 106 ALA A CA 1
ATOM 846 C C . ALA A 1 106 ? -0.373 -23.906 -21.891 1 94.31 106 ALA A C 1
ATOM 848 O O . ALA A 1 106 ? -1.509 -24.25 -22.234 1 94.31 106 ALA A O 1
ATOM 849 N N . SER A 1 107 ? 0.465 -23.344 -22.672 1 93.31 107 SER A N 1
ATOM 850 C CA . SER A 1 107 ? 0.427 -23.422 -24.125 1 93.31 107 SER A CA 1
ATOM 851 C C . SER A 1 107 ? 1.707 -24.047 -24.672 1 93.31 107 SER A C 1
ATOM 853 O O . SER A 1 107 ? 2.514 -24.594 -23.922 1 93.31 107 SER A O 1
ATOM 855 N N . GLY A 1 108 ? 1.795 -24.125 -26.078 1 86.81 108 GLY A N 1
ATOM 856 C CA . GLY A 1 108 ? 3.014 -24.625 -26.703 1 86.81 108 GLY A CA 1
ATOM 857 C C . GLY A 1 108 ? 4.223 -23.75 -26.422 1 86.81 108 GLY A C 1
ATOM 858 O O . GLY A 1 108 ? 5.363 -24.172 -26.641 1 86.81 108 GLY A O 1
ATOM 859 N N . TYR A 1 109 ? 3.93 -22.609 -25.797 1 85.25 109 TYR A N 1
ATOM 860 C CA . TYR A 1 109 ? 5.004 -21.625 -25.703 1 85.25 109 TYR A CA 1
ATOM 861 C C . TYR A 1 109 ? 5.438 -21.422 -24.266 1 85.25 109 TYR A C 1
ATOM 863 O O . TYR A 1 109 ? 6.613 -21.156 -24 1 85.25 109 TYR A O 1
ATOM 871 N N . ASN A 1 110 ? 4.477 -21.5 -23.375 1 90.38 110 ASN A N 1
ATOM 872 C CA . ASN A 1 110 ? 4.781 -21.141 -21.984 1 90.38 110 ASN A CA 1
ATOM 873 C C . ASN A 1 110 ? 3.754 -21.734 -21.016 1 90.38 110 ASN A C 1
ATOM 875 O O . ASN A 1 110 ? 2.824 -22.422 -21.438 1 90.38 110 ASN A O 1
ATOM 879 N N . SER A 1 111 ? 4.07 -21.562 -19.766 1 90.56 111 SER A N 1
ATOM 880 C CA . SER A 1 111 ? 3.139 -22 -18.719 1 90.56 111 SER A CA 1
ATOM 881 C C . SER A 1 111 ? 3.131 -21.031 -17.547 1 90.56 111 SER A C 1
ATOM 883 O O . SER A 1 111 ? 4.023 -20.188 -17.422 1 90.56 111 SER A O 1
ATOM 885 N N . SER A 1 112 ? 2.008 -21.109 -16.734 1 89.75 112 SER A N 1
ATOM 886 C CA . SER A 1 112 ? 1.826 -20.297 -15.531 1 89.75 112 SER A CA 1
ATOM 887 C C . SER A 1 112 ? 0.994 -21.047 -14.492 1 89.75 112 SER A C 1
ATOM 889 O O . SER A 1 112 ? 0.089 -21.812 -14.836 1 89.75 112 SER A O 1
ATOM 891 N N . GLY A 1 113 ? 1.438 -20.844 -13.227 1 89.5 113 GLY A N 1
ATOM 892 C CA . GLY A 1 113 ? 0.568 -21.328 -12.164 1 89.5 113 GLY A CA 1
ATOM 893 C C . GLY A 1 113 ? -0.67 -20.469 -11.969 1 89.5 113 GLY A C 1
ATOM 894 O O . GLY A 1 113 ? -0.593 -19.234 -12 1 89.5 113 GLY A O 1
ATOM 895 N N . VAL A 1 114 ? -1.797 -21.141 -11.773 1 94 114 VAL A N 1
ATOM 896 C CA . VAL A 1 114 ? -3.025 -20.359 -11.688 1 94 114 VAL A CA 1
ATOM 897 C C . VAL A 1 114 ? -3.99 -21.016 -10.703 1 94 114 VAL A C 1
ATOM 899 O O . VAL A 1 114 ? -3.912 -22.219 -10.453 1 94 114 VAL A O 1
ATOM 902 N N . LYS A 1 115 ? -4.84 -20.156 -10.133 1 94.94 115 LYS A N 1
ATOM 903 C CA . LYS A 1 115 ? -6.066 -20.609 -9.484 1 94.94 115 LYS A CA 1
ATOM 904 C C . LYS A 1 115 ? -7.211 -20.719 -10.492 1 94.94 115 LYS A C 1
ATOM 906 O O . LYS A 1 115 ? -7.531 -19.75 -11.18 1 94.94 115 LYS A O 1
ATOM 911 N N . ILE A 1 116 ? -7.754 -21.875 -10.562 1 97.38 116 ILE A N 1
ATOM 912 C CA . ILE A 1 116 ? -8.844 -22.156 -11.492 1 97.38 116 ILE A CA 1
ATOM 913 C C . ILE A 1 116 ? -10.188 -22.031 -10.766 1 97.38 116 ILE A C 1
ATOM 915 O O . ILE A 1 116 ? -10.453 -22.75 -9.805 1 97.38 116 ILE A O 1
ATOM 919 N N . THR A 1 117 ? -10.977 -21.141 -11.227 1 98 117 THR A N 1
ATOM 920 C CA . THR A 1 117 ? -12.281 -20.922 -10.617 1 98 117 THR A CA 1
ATOM 921 C C . THR A 1 117 ? -13.406 -21.297 -11.578 1 98 117 THR A C 1
ATOM 923 O O . THR A 1 117 ? -13.547 -20.703 -12.648 1 98 117 THR A O 1
ATOM 926 N N . GLY A 1 118 ? -14.117 -22.328 -11.195 1 98.31 118 GLY A N 1
ATOM 927 C CA . GLY A 1 118 ? -15.32 -22.688 -11.914 1 98.31 118 GLY A CA 1
ATOM 928 C C . GLY A 1 118 ? -16.562 -21.953 -11.438 1 98.31 118 GLY A C 1
ATOM 929 O O . GLY A 1 118 ? -16.938 -22.062 -10.273 1 98.31 118 GLY A O 1
ATOM 930 N N . ILE A 1 119 ? -17.219 -21.297 -12.398 1 97.75 119 ILE A N 1
ATOM 931 C CA . ILE A 1 119 ? -18.344 -20.484 -11.984 1 97.75 119 ILE A CA 1
ATOM 932 C C . ILE A 1 119 ? -19.562 -20.812 -12.844 1 97.75 119 ILE A C 1
ATOM 934 O O . ILE A 1 119 ? -19.422 -21.297 -13.969 1 97.75 119 ILE A O 1
ATOM 938 N N . ASN A 1 120 ? -20.75 -20.641 -12.211 1 96.75 120 ASN A N 1
ATOM 939 C CA . ASN A 1 120 ? -22.016 -20.594 -12.938 1 96.75 120 ASN A CA 1
ATOM 940 C C . ASN A 1 120 ? -22.328 -19.188 -13.406 1 96.75 120 ASN A C 1
ATOM 942 O O . ASN A 1 120 ? -22.484 -18.266 -12.594 1 96.75 120 ASN A O 1
ATOM 946 N N . LYS A 1 121 ? -22.438 -19.062 -14.656 1 94.75 121 LYS A N 1
ATOM 947 C CA . LYS A 1 121 ? -22.562 -17.734 -15.266 1 94.75 121 LYS A CA 1
ATOM 948 C C . LYS A 1 121 ? -23.734 -16.969 -14.672 1 94.75 121 LYS A C 1
ATOM 950 O O . LYS A 1 121 ? -23.625 -15.773 -14.391 1 94.75 121 LYS A O 1
ATOM 955 N N . GLU A 1 122 ? -24.797 -17.562 -14.539 1 93.44 122 GLU A N 1
ATOM 956 C CA . GLU A 1 122 ? -26.016 -16.922 -14.039 1 93.44 122 GLU A CA 1
ATOM 957 C C . GLU A 1 122 ? -25.875 -16.531 -12.57 1 93.44 122 GLU A C 1
ATOM 959 O O . GLU A 1 122 ? -26.172 -15.398 -12.188 1 93.44 122 GLU A O 1
ATOM 964 N N . GLU A 1 123 ? -25.422 -17.453 -11.789 1 95.06 123 GLU A N 1
ATOM 965 C CA . GLU A 1 123 ? -25.25 -17.188 -10.359 1 95.06 123 GLU A CA 1
ATOM 966 C C . GLU A 1 123 ? -24.219 -16.094 -10.133 1 95.06 123 GLU A C 1
ATOM 968 O O . GLU A 1 123 ? -24.438 -15.172 -9.336 1 95.06 123 GLU A O 1
ATOM 973 N N . GLU A 1 124 ? -23.125 -16.219 -10.828 1 96 124 GLU A N 1
ATOM 974 C CA . GLU A 1 124 ? -22.047 -15.266 -10.656 1 96 124 GLU A CA 1
ATOM 975 C C . GLU A 1 124 ? -22.453 -13.867 -11.125 1 96 124 GLU A C 1
ATOM 977 O O . GLU A 1 124 ? -22.047 -12.867 -10.531 1 96 124 GLU A O 1
ATOM 982 N N . GLY A 1 125 ? -23.203 -13.805 -12.188 1 93.12 125 GLY A N 1
ATOM 983 C CA . GLY A 1 125 ? -23.672 -12.531 -12.719 1 93.12 125 GLY A CA 1
ATOM 984 C C . GLY A 1 125 ? -24.484 -11.727 -11.719 1 93.12 125 GLY A C 1
ATOM 985 O O . GLY A 1 125 ? -24.516 -10.5 -11.781 1 93.12 125 GLY A O 1
ATOM 986 N N . GLY A 1 126 ? -25.078 -12.375 -10.773 1 92.06 126 GLY A N 1
ATOM 987 C CA . GLY A 1 126 ? -25.906 -11.703 -9.797 1 92.06 126 GLY A CA 1
ATOM 988 C C . GLY A 1 126 ? -25.125 -11.133 -8.625 1 92.06 126 GLY A C 1
ATOM 989 O O . GLY A 1 126 ? -25.641 -10.297 -7.875 1 92.06 126 GLY A O 1
ATOM 990 N N . ILE A 1 127 ? -23.859 -11.555 -8.547 1 94.25 127 ILE A N 1
ATOM 991 C CA . ILE A 1 127 ? -23.172 -11.148 -7.328 1 94.25 127 ILE A CA 1
ATOM 992 C C . ILE A 1 127 ? -21.844 -10.484 -7.68 1 94.25 127 ILE A C 1
ATOM 994 O O . ILE A 1 127 ? -21.203 -9.859 -6.828 1 94.25 127 ILE A O 1
ATOM 998 N N . SER A 1 128 ? -21.406 -10.633 -8.883 1 93.94 128 SER A N 1
ATOM 999 C CA . SER A 1 128 ? -20.094 -10.156 -9.281 1 93.94 128 SER A CA 1
ATOM 1000 C C . SER A 1 128 ? -20.188 -9.281 -10.531 1 93.94 128 SER A C 1
ATOM 1002 O O . SER A 1 128 ? -21 -9.531 -11.414 1 93.94 128 SER A O 1
ATOM 1004 N N . LYS A 1 129 ? -19.359 -8.234 -10.617 1 92.06 129 LYS A N 1
ATOM 1005 C CA . LYS A 1 129 ? -19.281 -7.379 -11.797 1 92.06 129 LYS A CA 1
ATOM 1006 C C . LYS A 1 129 ? -18.062 -7.742 -12.656 1 92.06 129 LYS A C 1
ATOM 1008 O O . LYS A 1 129 ? -17.609 -6.941 -13.477 1 92.06 129 LYS A O 1
ATOM 1013 N N . PHE A 1 130 ? -17.547 -8.93 -12.477 1 93.19 130 PHE A N 1
ATOM 1014 C CA . PHE A 1 130 ? -16.344 -9.375 -13.172 1 93.19 130 PHE A CA 1
ATOM 1015 C C . PHE A 1 130 ? -16.547 -9.352 -14.68 1 93.19 130 PHE A C 1
ATOM 1017 O O . PHE A 1 130 ? -15.617 -9.062 -15.43 1 93.19 130 PHE A O 1
ATOM 1024 N N . ARG A 1 131 ? -17.781 -9.633 -15.148 1 94 131 ARG A N 1
ATOM 1025 C CA . ARG A 1 131 ? -18.078 -9.719 -16.578 1 94 131 ARG A CA 1
ATOM 1026 C C . ARG A 1 131 ? -17.75 -8.406 -17.281 1 94 131 ARG A C 1
ATOM 1028 O O . ARG A 1 131 ? -17.438 -8.406 -18.469 1 94 131 ARG A O 1
ATOM 1035 N N . TYR A 1 132 ? -17.75 -7.359 -16.562 1 93.12 132 TYR A N 1
ATOM 1036 C CA . TYR A 1 132 ? -17.5 -6.055 -17.172 1 93.12 132 TYR A CA 1
ATOM 1037 C C . TYR A 1 132 ? -16 -5.801 -17.344 1 93.12 132 TYR A C 1
ATOM 1039 O O . TYR A 1 132 ? -15.602 -4.793 -17.922 1 93.12 132 TYR A O 1
ATOM 1047 N N . ASN A 1 133 ? -15.18 -6.707 -16.875 1 93.62 133 ASN A N 1
ATOM 1048 C CA . ASN A 1 133 ? -13.734 -6.582 -17.031 1 93.62 133 ASN A CA 1
ATOM 1049 C C . ASN A 1 133 ? -13.242 -7.266 -18.312 1 93.62 133 ASN A C 1
ATOM 1051 O O . ASN A 1 133 ? -12.047 -7.27 -18.594 1 93.62 133 ASN A O 1
ATOM 1055 N N . ILE A 1 134 ? -14.148 -7.875 -19 1 96.75 134 ILE A N 1
ATOM 1056 C CA . ILE A 1 134 ? -13.781 -8.5 -20.266 1 96.75 134 ILE A CA 1
ATOM 1057 C C . ILE A 1 134 ? -13.469 -7.422 -21.297 1 96.75 134 ILE A C 1
ATOM 1059 O O . ILE A 1 134 ? -14.312 -6.582 -21.609 1 96.75 134 ILE A O 1
ATOM 1063 N N . ILE A 1 135 ? -12.305 -7.441 -21.844 1 96.44 135 ILE A N 1
ATOM 1064 C CA . ILE A 1 135 ? -11.891 -6.391 -22.766 1 96.44 135 ILE A CA 1
ATOM 1065 C C . ILE A 1 135 ? -11.93 -6.914 -24.203 1 96.44 135 ILE A C 1
ATOM 1067 O O . ILE A 1 135 ? -11.945 -6.133 -25.156 1 96.44 135 ILE A O 1
ATOM 1071 N N . ASP A 1 136 ? -11.867 -8.211 -24.359 1 97.19 136 ASP A N 1
ATOM 1072 C CA . ASP A 1 136 ? -11.938 -8.867 -25.656 1 97.19 136 ASP A CA 1
ATOM 1073 C C . ASP A 1 136 ? -12.625 -10.227 -25.562 1 97.19 136 ASP A C 1
ATOM 1075 O O . ASP A 1 136 ? -12.359 -11 -24.641 1 97.19 136 ASP A O 1
ATOM 1079 N N . GLY A 1 137 ? -13.516 -10.5 -26.484 1 97.5 137 GLY A N 1
ATOM 1080 C CA . GLY A 1 137 ? -14.219 -11.773 -26.484 1 97.5 137 GLY A CA 1
ATOM 1081 C C . GLY A 1 137 ? -15.5 -11.75 -25.688 1 97.5 137 GLY A C 1
ATOM 1082 O O . GLY A 1 137 ? -16.172 -10.719 -25.594 1 97.5 137 GLY A O 1
ATOM 1083 N N . GLU A 1 138 ? -15.898 -13.023 -25.281 1 96.81 138 GLU A N 1
ATOM 1084 C CA . GLU A 1 138 ? -17.172 -13.172 -24.578 1 96.81 138 GLU A CA 1
ATOM 1085 C C . GLU A 1 138 ? -16.969 -13.797 -23.203 1 96.81 138 GLU A C 1
ATOM 1087 O O . GLU A 1 138 ? -16.016 -14.555 -22.984 1 96.81 138 GLU A O 1
ATOM 1092 N N . TYR A 1 139 ? -17.891 -13.406 -22.359 1 96.75 139 TYR A N 1
ATOM 1093 C CA . TYR A 1 139 ? -17.906 -13.961 -21.016 1 96.75 139 TYR A CA 1
ATOM 1094 C C . TYR A 1 139 ? -18.391 -15.406 -21.016 1 96.75 139 TYR A C 1
ATOM 1096 O O . TYR A 1 139 ? -19.594 -15.664 -20.922 1 96.75 139 TYR A O 1
ATOM 1104 N N . LEU A 1 140 ? -17.484 -16.328 -21.109 1 95.94 140 LEU A N 1
ATOM 1105 C CA . LEU A 1 140 ? -17.719 -17.766 -21.141 1 95.94 140 LEU A CA 1
ATOM 1106 C C . LEU A 1 140 ? -18.781 -18.125 -22.172 1 95.94 140 LEU A C 1
ATOM 1108 O O . LEU A 1 140 ? -19.875 -18.578 -21.812 1 95.94 140 LEU A O 1
ATOM 1112 N N . ASP A 1 141 ? -18.359 -18.125 -23.359 1 93.62 141 ASP A N 1
ATOM 1113 C CA . ASP A 1 141 ? -19.203 -18.422 -24.5 1 93.62 141 ASP A CA 1
ATOM 1114 C C . ASP A 1 141 ? -19.703 -19.859 -24.469 1 93.62 141 ASP A C 1
ATOM 1116 O O . ASP A 1 141 ? -18.922 -20.797 -24.656 1 93.62 141 ASP A O 1
ATOM 1120 N N . GLU A 1 142 ? -21 -20.078 -24.453 1 90.06 142 GLU A N 1
ATOM 1121 C CA . GLU A 1 142 ? -21.609 -21.391 -24.297 1 90.06 142 GLU A CA 1
ATOM 1122 C C . GLU A 1 142 ? -21.516 -22.203 -25.594 1 90.06 142 GLU A C 1
ATOM 1124 O O . GLU A 1 142 ? -21.703 -23.422 -25.578 1 90.06 142 GLU A O 1
ATOM 1129 N N . SER A 1 143 ? -21.234 -21.516 -26.609 1 91.69 143 SER A N 1
ATOM 1130 C CA . SER A 1 143 ? -21.109 -22.219 -27.875 1 91.69 143 SER A CA 1
ATOM 1131 C C . SER A 1 143 ? -19.766 -22.922 -28 1 91.69 143 SER A C 1
ATOM 1133 O O . SER A 1 143 ? -19.609 -23.812 -28.828 1 91.69 143 SER A O 1
ATOM 1135 N N . MET A 1 144 ? -18.875 -22.578 -27.125 1 93.19 144 MET A N 1
ATOM 1136 C CA . MET A 1 144 ? -17.547 -23.172 -27.141 1 93.19 144 MET A CA 1
ATOM 1137 C C . MET A 1 144 ? -17.453 -24.328 -26.141 1 93.19 144 MET A C 1
ATOM 1139 O O . MET A 1 144 ? -18.047 -24.266 -25.062 1 93.19 144 MET A O 1
ATOM 1143 N N . ARG A 1 145 ? -16.75 -25.328 -26.578 1 94.38 145 ARG A N 1
ATOM 1144 C CA . ARG A 1 145 ? -16.438 -26.391 -25.641 1 94.38 145 ARG A CA 1
ATOM 1145 C C . ARG A 1 145 ? -15.328 -25.969 -24.672 1 94.38 145 ARG A C 1
ATOM 1147 O O . ARG A 1 145 ? -14.281 -25.484 -25.094 1 94.38 145 ARG A O 1
ATOM 1154 N N . ASN A 1 146 ? -15.555 -26.094 -23.406 1 97.56 146 ASN A N 1
ATOM 1155 C CA . ASN A 1 146 ? -14.578 -25.766 -22.375 1 97.56 146 ASN A CA 1
ATOM 1156 C C . ASN A 1 146 ? -14.062 -24.344 -22.516 1 97.56 146 ASN A C 1
ATOM 1158 O O . ASN A 1 146 ? -12.852 -24.125 -22.609 1 97.56 146 ASN A O 1
ATOM 1162 N N . PRO A 1 147 ? -15 -23.438 -22.438 1 98.19 147 PRO A N 1
ATOM 1163 C CA . PRO A 1 147 ? -14.539 -22.047 -22.531 1 98.19 147 PRO A CA 1
ATOM 1164 C C . PRO A 1 147 ? -13.75 -21.609 -21.297 1 98.19 147 PRO A C 1
ATOM 1166 O O . PRO A 1 147 ? -14.023 -22.078 -20.188 1 98.19 147 PRO A O 1
ATOM 1169 N N . LEU A 1 148 ? -12.773 -20.688 -21.5 1 98.25 148 LEU A N 1
ATOM 1170 C CA . LEU A 1 148 ? -11.906 -20.203 -20.438 1 98.25 148 LEU A CA 1
ATOM 1171 C C . LEU A 1 148 ? -11.672 -18.703 -20.578 1 98.25 148 LEU A C 1
ATOM 1173 O O . LEU A 1 148 ? -11.516 -18.188 -21.688 1 98.25 148 LEU A O 1
ATOM 1177 N N . LEU A 1 149 ? -11.781 -18.031 -19.469 1 98.44 149 LEU A N 1
ATOM 1178 C CA . LEU A 1 149 ? -11.383 -16.625 -19.406 1 98.44 149 LEU A CA 1
ATOM 1179 C C . LEU A 1 149 ? -9.945 -16.5 -18.906 1 98.44 149 LEU A C 1
ATOM 1181 O O . LEU A 1 149 ? -9.602 -17.031 -17.844 1 98.44 149 LEU A O 1
ATOM 1185 N N . ILE A 1 150 ? -9.148 -15.773 -19.641 1 98.12 150 ILE A N 1
ATOM 1186 C CA . ILE A 1 150 ? -7.738 -15.594 -19.312 1 98.12 150 ILE A CA 1
ATOM 1187 C C . ILE A 1 150 ? -7.41 -14.109 -19.234 1 98.12 150 ILE A C 1
ATOM 1189 O O . ILE A 1 150 ? -8.055 -13.289 -19.906 1 98.12 150 ILE A O 1
ATOM 1193 N N . SER A 1 151 ? -6.488 -13.773 -18.406 1 96.94 151 SER A N 1
ATOM 1194 C CA . SER A 1 151 ? -6.098 -12.375 -18.328 1 96.94 151 SER A CA 1
ATOM 1195 C C . SER A 1 151 ? -5.305 -11.945 -19.562 1 96.94 151 SER A C 1
ATOM 1197 O O . SER A 1 151 ? -4.703 -12.781 -20.234 1 96.94 151 SER A O 1
ATOM 1199 N N . GLN A 1 152 ? -5.301 -10.641 -19.812 1 95.75 152 GLN A N 1
ATOM 1200 C CA . GLN A 1 152 ? -4.531 -10.094 -20.922 1 95.75 152 GLN A CA 1
ATOM 1201 C C . GLN A 1 152 ? -3.049 -10.43 -20.781 1 95.75 152 GLN A C 1
ATOM 1203 O O . GLN A 1 152 ? -2.391 -10.766 -21.766 1 95.75 152 GLN A O 1
ATOM 1208 N N . ARG A 1 153 ? -2.584 -10.398 -19.641 1 91.5 153 ARG A N 1
ATOM 1209 C CA . ARG A 1 153 ? -1.168 -10.648 -19.406 1 91.5 153 ARG A CA 1
ATOM 1210 C C . ARG A 1 153 ? -0.812 -12.109 -19.672 1 91.5 153 ARG A C 1
ATOM 1212 O O . ARG A 1 153 ? 0.199 -12.398 -20.312 1 91.5 153 ARG A O 1
ATOM 1219 N N . ASN A 1 154 ? -1.603 -12.977 -19.188 1 94.69 154 ASN A N 1
ATOM 1220 C CA . ASN A 1 154 ? -1.348 -14.391 -19.422 1 94.69 154 ASN A CA 1
ATOM 1221 C C . ASN A 1 154 ? -1.519 -14.758 -20.891 1 94.69 154 ASN A C 1
ATOM 1223 O O . ASN A 1 154 ? -0.807 -15.625 -21.406 1 94.69 154 ASN A O 1
ATOM 1227 N N . ALA A 1 155 ? -2.48 -14.141 -21.5 1 96.44 155 ALA A N 1
ATOM 1228 C CA . ALA A 1 155 ? -2.65 -14.367 -22.938 1 96.44 155 ALA A CA 1
ATOM 1229 C C . ALA A 1 155 ? -1.389 -13.992 -23.703 1 96.44 155 ALA A C 1
ATOM 1231 O O . ALA A 1 155 ? -0.968 -14.711 -24.609 1 96.44 155 ALA A O 1
ATOM 1232 N N . ARG A 1 156 ? -0.864 -12.906 -23.344 1 92.75 156 ARG A N 1
ATOM 1233 C CA . ARG A 1 156 ? 0.369 -12.461 -23.984 1 92.75 156 ARG A CA 1
ATOM 1234 C C . ARG A 1 156 ? 1.521 -13.414 -23.672 1 92.75 156 ARG A C 1
ATOM 1236 O O . ARG A 1 156 ? 2.262 -13.812 -24.578 1 92.75 156 ARG A O 1
ATOM 1243 N N . LYS A 1 157 ? 1.6 -13.781 -22.469 1 90.69 157 LYS A N 1
ATOM 1244 C CA . LYS A 1 157 ? 2.672 -14.664 -22.031 1 90.69 157 LYS A CA 1
ATOM 1245 C C . LYS A 1 157 ? 2.604 -16.016 -22.75 1 90.69 157 LYS A C 1
ATOM 1247 O O . LYS A 1 157 ? 3.637 -16.594 -23.094 1 90.69 157 LYS A O 1
ATOM 1252 N N . LEU A 1 158 ? 1.423 -16.469 -22.938 1 93.81 158 LEU A N 1
ATOM 1253 C CA . LEU A 1 158 ? 1.22 -17.797 -23.516 1 93.81 158 LEU A CA 1
ATOM 1254 C C . LEU A 1 158 ? 1.069 -17.703 -25.031 1 93.81 158 LEU A C 1
ATOM 1256 O O . LEU A 1 158 ? 0.931 -18.719 -25.719 1 93.81 158 LEU A O 1
ATOM 1260 N N . ARG A 1 159 ? 1.034 -16.469 -25.516 1 93.31 159 ARG A N 1
ATOM 1261 C CA . ARG A 1 159 ? 0.883 -16.188 -26.938 1 93.31 159 ARG A CA 1
ATOM 1262 C C . ARG A 1 159 ? -0.384 -16.828 -27.5 1 93.31 159 ARG A C 1
ATOM 1264 O O . ARG A 1 159 ? -0.341 -17.531 -28.516 1 93.31 159 ARG A O 1
ATOM 1271 N N . VAL A 1 160 ? -1.363 -16.625 -26.75 1 95.88 160 VAL A N 1
ATOM 1272 C CA . VAL A 1 160 ? -2.645 -17.172 -27.203 1 95.88 160 VAL A CA 1
ATOM 1273 C C . VAL A 1 160 ? -3.627 -16.031 -27.453 1 95.88 160 VAL A C 1
ATOM 1275 O O . VAL A 1 160 ? -3.568 -14.992 -26.797 1 95.88 160 VAL A O 1
ATOM 1278 N N . GLN A 1 161 ? -4.438 -16.234 -28.438 1 96.06 161 GLN A N 1
ATOM 1279 C CA . GLN A 1 161 ? -5.473 -15.258 -28.797 1 96.06 161 GLN A CA 1
ATOM 1280 C C . GLN A 1 161 ? -6.867 -15.844 -28.562 1 96.06 161 GLN A C 1
ATOM 1282 O O . GLN A 1 161 ? -7.004 -16.969 -28.109 1 96.06 161 GLN A O 1
ATOM 1287 N N . LEU A 1 162 ? -7.855 -15.008 -28.875 1 96.56 162 LEU A N 1
ATOM 1288 C CA . LEU A 1 162 ? -9.234 -15.484 -28.781 1 96.56 162 LEU A CA 1
ATOM 1289 C C . LEU A 1 162 ? -9.445 -16.719 -29.656 1 96.56 162 LEU A C 1
ATOM 1291 O O . LEU A 1 162 ? -8.977 -16.766 -30.797 1 96.56 162 LEU A O 1
ATOM 1295 N N . GLY A 1 163 ? -10.07 -17.641 -29.031 1 96.25 163 GLY A N 1
ATOM 1296 C CA . GLY A 1 163 ? -10.312 -18.875 -29.766 1 96.25 163 GLY A CA 1
ATOM 1297 C C . GLY A 1 163 ? -9.172 -19.859 -29.656 1 96.25 163 GLY A C 1
ATOM 1298 O O . GLY A 1 163 ? -9.328 -21.047 -30 1 96.25 163 GLY A O 1
ATOM 1299 N N . GLY A 1 164 ? -8.07 -19.453 -29.156 1 96.56 164 GLY A N 1
ATOM 1300 C CA . GLY A 1 164 ? -6.902 -20.312 -29.016 1 96.56 164 GLY A CA 1
ATOM 1301 C C . GLY A 1 164 ? -7.066 -21.375 -27.938 1 96.56 164 GLY A C 1
ATOM 1302 O O . GLY A 1 164 ? -7.93 -21.25 -27.062 1 96.56 164 GLY A O 1
ATOM 1303 N N . ARG A 1 165 ? -6.207 -22.422 -28.047 1 96.56 165 ARG A N 1
ATOM 1304 C CA . ARG A 1 165 ? -6.281 -23.531 -27.094 1 96.56 165 ARG A CA 1
ATOM 1305 C C . ARG A 1 165 ? -5.211 -23.406 -26.016 1 96.56 165 ARG A C 1
ATOM 1307 O O . ARG A 1 165 ? -4.078 -23.016 -26.297 1 96.56 165 ARG A O 1
ATOM 1314 N N . VAL A 1 166 ? -5.613 -23.719 -24.766 1 97 166 VAL A N 1
ATOM 1315 C CA . VAL A 1 166 ? -4.699 -23.812 -23.641 1 97 166 VAL A CA 1
ATOM 1316 C C . VAL A 1 166 ? -4.98 -25.078 -22.844 1 97 166 VAL A C 1
ATOM 1318 O O . VAL A 1 166 ? -6.082 -25.641 -22.922 1 97 166 VAL A O 1
ATOM 1321 N N . ILE A 1 167 ? -3.957 -25.531 -22.172 1 96.12 167 ILE A N 1
ATOM 1322 C CA . ILE A 1 167 ? -4.098 -26.766 -21.391 1 96.12 167 ILE A CA 1
ATOM 1323 C C . ILE A 1 167 ? -4.062 -26.422 -19.891 1 96.12 167 ILE A C 1
ATOM 1325 O O . ILE A 1 167 ? -3.162 -25.734 -19.422 1 96.12 167 ILE A O 1
ATOM 1329 N N . LEU A 1 168 ? -5.059 -26.875 -19.203 1 96.38 168 LEU A N 1
ATOM 1330 C CA . LEU A 1 168 ? -5.066 -26.797 -17.75 1 96.38 168 LEU A CA 1
ATOM 1331 C C . LEU A 1 168 ? -4.703 -28.141 -17.125 1 96.38 168 LEU A C 1
ATOM 1333 O O . LEU A 1 168 ? -5.277 -29.172 -17.5 1 96.38 168 LEU A O 1
ATOM 1337 N N . THR A 1 169 ? -3.748 -28.094 -16.266 1 93.62 169 THR A N 1
ATOM 1338 C CA . THR A 1 169 ? -3.34 -29.281 -15.531 1 93.62 169 THR A CA 1
ATOM 1339 C C . THR A 1 169 ? -3.518 -29.078 -14.031 1 93.62 169 THR A C 1
ATOM 1341 O O . THR A 1 169 ? -3.051 -28.078 -13.477 1 93.62 169 THR A O 1
ATOM 1344 N N . PHE A 1 170 ? -4.223 -29.969 -13.383 1 94.06 170 PHE A N 1
ATOM 1345 C CA . PHE A 1 170 ? -4.477 -29.891 -11.945 1 94.06 170 PHE A CA 1
ATOM 1346 C C . PHE A 1 170 ? -4.781 -31.266 -11.375 1 94.06 170 PHE A C 1
ATOM 1348 O O . PHE A 1 170 ? -4.812 -32.25 -12.109 1 94.06 170 PHE A O 1
ATOM 1355 N N . GLN A 1 171 ? -4.957 -31.344 -10.062 1 92.62 171 GLN A N 1
ATOM 1356 C CA . GLN A 1 171 ? -5.246 -32.625 -9.422 1 92.62 171 GLN A CA 1
ATOM 1357 C C . GLN A 1 171 ? -6.746 -32.812 -9.242 1 92.62 171 GLN A C 1
ATOM 1359 O O . GLN A 1 171 ? -7.457 -31.906 -8.844 1 92.62 171 GLN A O 1
ATOM 1364 N N . ASN A 1 172 ? -7.227 -34 -9.602 1 94.31 172 ASN A N 1
ATOM 1365 C CA . ASN A 1 172 ? -8.633 -34.312 -9.344 1 94.31 172 ASN A CA 1
ATOM 1366 C C . ASN A 1 172 ? -8.867 -34.688 -7.887 1 94.31 172 ASN A C 1
ATOM 1368 O O . ASN A 1 172 ? -7.961 -34.594 -7.059 1 94.31 172 ASN A O 1
ATOM 1372 N N . LEU A 1 173 ? -10.078 -35.062 -7.516 1 94.31 173 LEU A N 1
ATOM 1373 C CA . LEU A 1 173 ? -10.438 -35.281 -6.117 1 94.31 173 LEU A CA 1
ATOM 1374 C C . LEU A 1 173 ? -9.742 -36.531 -5.578 1 94.31 173 LEU A C 1
ATOM 1376 O O . LEU A 1 173 ? -9.609 -36.719 -4.363 1 94.31 173 LEU A O 1
ATOM 1380 N N . GLU A 1 174 ? -9.32 -37.406 -6.414 1 90.88 174 GLU A N 1
ATOM 1381 C CA . GLU A 1 174 ? -8.609 -38.625 -6.02 1 90.88 174 GLU A CA 1
ATOM 1382 C C . GLU A 1 174 ? -7.113 -38.375 -5.859 1 90.88 174 GLU A C 1
ATOM 1384 O O . GLU A 1 174 ? -6.371 -39.25 -5.398 1 90.88 174 GLU A O 1
ATOM 1389 N N . GLY A 1 175 ? -6.699 -37.25 -6.277 1 87.19 175 GLY A N 1
ATOM 1390 C CA . GLY A 1 175 ? -5.301 -36.875 -6.137 1 87.19 175 GLY A CA 1
ATOM 1391 C C . GLY A 1 175 ? -4.492 -37.094 -7.398 1 87.19 175 GLY A C 1
ATOM 1392 O O . GLY A 1 175 ? -3.283 -36.875 -7.422 1 87.19 175 GLY A O 1
ATOM 1393 N N . ASP A 1 176 ? -5.18 -37.5 -8.461 1 88.75 176 ASP A N 1
ATOM 1394 C CA . ASP A 1 176 ? -4.488 -37.781 -9.719 1 88.75 176 ASP A CA 1
ATOM 1395 C C . ASP A 1 176 ? -4.379 -36.5 -10.57 1 88.75 176 ASP A C 1
ATOM 1397 O O . ASP A 1 176 ? -5.293 -35.688 -10.578 1 88.75 176 ASP A O 1
ATOM 1401 N N . LEU A 1 177 ? -3.262 -36.406 -11.281 1 88.25 177 LEU A N 1
ATOM 1402 C CA . LEU A 1 177 ? -3.104 -35.312 -12.227 1 88.25 177 LEU A CA 1
ATOM 1403 C C . LEU A 1 177 ? -4.035 -35.469 -13.414 1 88.25 177 LEU A C 1
ATOM 1405 O O . LEU A 1 177 ? -4.207 -36.594 -13.93 1 88.25 177 LEU A O 1
ATOM 1409 N N . THR A 1 178 ? -4.68 -34.469 -13.695 1 91.69 178 THR A N 1
ATOM 1410 C CA . THR A 1 178 ? -5.547 -34.438 -14.867 1 91.69 178 THR A CA 1
ATOM 1411 C C . THR A 1 178 ? -5.301 -33.188 -15.711 1 91.69 178 THR A C 1
ATOM 1413 O O . THR A 1 178 ? -4.812 -32.188 -15.195 1 91.69 178 THR A O 1
ATOM 1416 N N . SER A 1 179 ? -5.41 -33.344 -17.031 1 93.56 179 SER A N 1
ATOM 1417 C CA . SER A 1 179 ? -5.234 -32.219 -17.953 1 93.56 179 SER A CA 1
ATOM 1418 C C . SER A 1 179 ? -6.348 -32.188 -18.984 1 93.56 179 SER A C 1
ATOM 1420 O O . SER A 1 179 ? -6.871 -33.219 -19.391 1 93.56 179 SER A O 1
ATOM 1422 N N . ALA A 1 180 ? -6.738 -31.062 -19.344 1 96.62 180 ALA A N 1
ATOM 1423 C CA . ALA A 1 180 ? -7.734 -30.891 -20.406 1 96.62 180 ALA A CA 1
ATOM 1424 C C . ALA A 1 180 ? -7.492 -29.609 -21.188 1 96.62 180 ALA A C 1
ATOM 1426 O O . ALA A 1 180 ? -6.941 -28.641 -20.656 1 96.62 180 ALA A O 1
ATOM 1427 N N . ALA A 1 181 ? -7.887 -29.672 -22.453 1 97.44 181 ALA A N 1
ATOM 1428 C CA . ALA A 1 181 ? -7.773 -28.5 -23.312 1 97.44 181 ALA A CA 1
ATOM 1429 C C . ALA A 1 181 ? -8.977 -27.578 -23.125 1 97.44 181 ALA A C 1
ATOM 1431 O O . ALA A 1 181 ? -10.117 -28.031 -23.031 1 97.44 181 ALA A O 1
ATOM 1432 N N . PHE A 1 182 ? -8.711 -26.375 -23.047 1 98.06 182 PHE A N 1
ATOM 1433 C CA . PHE A 1 182 ? -9.711 -25.328 -23 1 98.06 182 PHE A CA 1
ATOM 1434 C C . PHE A 1 182 ? -9.508 -24.328 -24.125 1 98.06 182 PHE A C 1
ATOM 1436 O O . PHE A 1 182 ? -8.422 -24.25 -24.703 1 98.06 182 PHE A O 1
ATOM 1443 N N . ARG A 1 183 ? -10.539 -23.578 -24.406 1 98 183 ARG A N 1
ATOM 1444 C CA . ARG A 1 183 ? -10.461 -22.547 -25.438 1 98 183 ARG A CA 1
ATOM 1445 C C . ARG A 1 183 ? -10.711 -21.172 -24.859 1 98 183 ARG A C 1
ATOM 1447 O O . ARG A 1 183 ? -11.633 -20.984 -24.062 1 98 183 ARG A O 1
ATOM 1454 N N . VAL A 1 184 ? -9.953 -20.25 -25.312 1 98.25 184 VAL A N 1
ATOM 1455 C CA . VAL A 1 184 ? -10.062 -18.891 -24.797 1 98.25 184 VAL A CA 1
ATOM 1456 C C . VAL A 1 184 ? -11.328 -18.234 -25.344 1 98.25 184 VAL A C 1
ATOM 1458 O O . VAL A 1 184 ? -11.414 -17.922 -26.531 1 98.25 184 VAL A O 1
ATOM 1461 N N . SER A 1 185 ? -12.227 -18.031 -24.453 1 98.25 185 SER A N 1
ATOM 1462 C CA . SER A 1 185 ? -13.484 -17.406 -24.844 1 98.25 185 SER A CA 1
ATOM 1463 C C . SER A 1 185 ? -13.445 -15.891 -24.625 1 98.25 185 SER A C 1
ATOM 1465 O O . SER A 1 185 ? -14.148 -15.141 -25.297 1 98.25 185 SER A O 1
ATOM 1467 N N . GLY A 1 186 ? -12.68 -15.516 -23.625 1 98.19 186 GLY A N 1
ATOM 1468 C CA . GLY A 1 186 ? -12.57 -14.094 -23.312 1 98.19 186 GLY A CA 1
ATOM 1469 C C . GLY A 1 186 ? -11.258 -13.727 -22.641 1 98.19 186 GLY A C 1
ATOM 1470 O O . GLY A 1 186 ? -10.641 -14.562 -21.984 1 98.19 186 GLY A O 1
ATOM 1471 N N . ILE A 1 187 ? -10.828 -12.477 -22.859 1 98.31 187 ILE A N 1
ATOM 1472 C CA . ILE A 1 187 ? -9.648 -11.898 -22.234 1 98.31 187 ILE A CA 1
ATOM 1473 C C . ILE A 1 187 ? -10.062 -10.766 -21.297 1 98.31 187 ILE A C 1
ATOM 1475 O O . ILE A 1 187 ? -10.805 -9.867 -21.703 1 98.31 187 ILE A O 1
ATOM 1479 N N . PHE A 1 188 ? -9.633 -10.867 -20.047 1 96.94 188 PHE A N 1
ATOM 1480 C CA . PHE A 1 188 ? -10.062 -9.867 -19.078 1 96.94 188 PHE A CA 1
ATOM 1481 C C . PHE A 1 188 ? -8.867 -9.07 -18.562 1 96.94 188 PHE A C 1
ATOM 1483 O O . PHE A 1 188 ? -7.719 -9.5 -18.719 1 96.94 188 PHE A O 1
ATOM 1490 N N . ARG A 1 189 ? -9.156 -7.883 -18.016 1 93.75 189 ARG A N 1
ATOM 1491 C CA . ARG A 1 189 ? -8.188 -7.02 -17.359 1 93.75 189 ARG A CA 1
ATOM 1492 C C . ARG A 1 189 ? -8.828 -6.266 -16.188 1 93.75 189 ARG A C 1
ATOM 1494 O O . ARG A 1 189 ? -9.789 -5.52 -16.391 1 93.75 189 ARG A O 1
ATOM 1501 N N . THR A 1 190 ? -8.352 -6.605 -15 1 90 190 THR A N 1
ATOM 1502 C CA . THR A 1 190 ? -8.82 -5.875 -13.828 1 90 190 THR A CA 1
ATOM 1503 C C . THR A 1 190 ? -7.793 -4.836 -13.391 1 90 190 THR A C 1
ATOM 1505 O O . THR A 1 190 ? -6.766 -4.652 -14.047 1 90 190 THR A O 1
ATOM 1508 N N . SER A 1 191 ? -8.109 -4.074 -12.32 1 82.69 191 SER A N 1
ATOM 1509 C CA . SER A 1 191 ? -7.188 -3.066 -11.805 1 82.69 191 SER A CA 1
ATOM 1510 C C . SER A 1 191 ? -6.074 -3.705 -10.984 1 82.69 191 SER A C 1
ATOM 1512 O O . SER A 1 191 ? -5.129 -3.025 -10.578 1 82.69 191 SER A O 1
ATOM 1514 N N . ASP A 1 192 ? -6.188 -4.945 -10.773 1 83.94 192 ASP A N 1
ATOM 1515 C CA . ASP A 1 192 ? -5.219 -5.688 -9.969 1 83.94 192 ASP A CA 1
ATOM 1516 C C . ASP A 1 192 ? -4.434 -6.672 -10.836 1 83.94 192 ASP A C 1
ATOM 1518 O O . ASP A 1 192 ? -4.891 -7.789 -11.086 1 83.94 192 ASP A O 1
ATOM 1522 N N . SER A 1 193 ? -3.217 -6.324 -11.133 1 84.06 193 SER A N 1
ATOM 1523 C CA . SER A 1 193 ? -2.418 -7.145 -12.039 1 84.06 193 SER A CA 1
ATOM 1524 C C . SER A 1 193 ? -2.062 -8.484 -11.406 1 84.06 193 SER A C 1
ATOM 1526 O O . SER A 1 193 ? -1.949 -9.5 -12.102 1 84.06 193 SER A O 1
ATOM 1528 N N . ASN A 1 194 ? -1.848 -8.461 -10.078 1 80.75 194 ASN A N 1
ATOM 1529 C CA . ASN A 1 194 ? -1.533 -9.711 -9.391 1 80.75 194 ASN A CA 1
ATOM 1530 C C . ASN A 1 194 ? -2.699 -10.688 -9.453 1 80.75 194 ASN A C 1
ATOM 1532 O O . ASN A 1 194 ? -2.496 -11.891 -9.656 1 80.75 194 ASN A O 1
ATOM 1536 N N . PHE A 1 195 ? -3.842 -10.211 -9.242 1 86.38 195 PHE A N 1
ATOM 1537 C CA . PHE A 1 195 ? -5.039 -11.031 -9.391 1 86.38 195 PHE A CA 1
ATOM 1538 C C . PHE A 1 195 ? -5.129 -11.609 -10.797 1 86.38 195 PHE A C 1
ATOM 1540 O O . PHE A 1 195 ? -5.43 -12.797 -10.969 1 86.38 195 PHE A O 1
ATOM 1547 N N . ASP A 1 196 ? -4.891 -10.75 -11.797 1 90.94 196 ASP A N 1
ATOM 1548 C CA . ASP A 1 196 ? -4.988 -11.141 -13.195 1 90.94 196 ASP A CA 1
ATOM 1549 C C . ASP A 1 196 ? -4.035 -12.289 -13.516 1 90.94 196 ASP A C 1
ATOM 1551 O O . ASP A 1 196 ? -4.414 -13.25 -14.188 1 90.94 196 ASP A O 1
ATOM 1555 N N . ASP A 1 197 ? -2.91 -12.219 -12.945 1 87.12 197 ASP A N 1
ATOM 1556 C CA . ASP A 1 197 ? -1.867 -13.188 -13.273 1 87.12 197 ASP A CA 1
ATOM 1557 C C . ASP A 1 197 ? -2.174 -14.555 -12.656 1 87.12 197 ASP A C 1
ATOM 1559 O O . ASP A 1 197 ? -1.764 -15.586 -13.188 1 87.12 197 ASP A O 1
ATOM 1563 N N . LEU A 1 198 ? -3.002 -14.531 -11.617 1 90.69 198 LEU A N 1
ATOM 1564 C CA . LEU A 1 198 ? -3.086 -15.742 -10.82 1 90.69 198 LEU A CA 1
ATOM 1565 C C . LEU A 1 198 ? -4.43 -16.438 -11.023 1 90.69 198 LEU A C 1
ATOM 1567 O O . LEU A 1 198 ? -4.664 -17.516 -10.477 1 90.69 198 LEU A O 1
ATOM 1571 N N . ASN A 1 199 ? -5.227 -15.852 -11.859 1 95 199 ASN A N 1
ATOM 1572 C CA . ASN A 1 199 ? -6.578 -16.406 -11.898 1 95 199 ASN A CA 1
ATOM 1573 C C . ASN A 1 199 ? -7.02 -16.703 -13.328 1 95 199 ASN A C 1
ATOM 1575 O O . ASN A 1 199 ? -6.711 -15.953 -14.25 1 95 199 ASN A O 1
ATOM 1579 N N . VAL A 1 200 ? -7.746 -17.766 -13.492 1 97.56 200 VAL A N 1
ATOM 1580 C CA . VAL A 1 200 ? -8.508 -18.094 -14.695 1 97.56 200 VAL A CA 1
ATOM 1581 C C . VAL A 1 200 ? -9.906 -18.562 -14.305 1 97.56 200 VAL A C 1
ATOM 1583 O O . VAL A 1 200 ? -10.117 -19.078 -13.203 1 97.56 200 VAL A O 1
ATOM 1586 N N . TYR A 1 201 ? -10.836 -18.406 -15.195 1 98.19 201 TYR A N 1
ATOM 1587 C CA . TYR A 1 201 ? -12.219 -18.797 -14.953 1 98.19 201 TYR A CA 1
ATOM 1588 C C . TYR A 1 201 ? -12.711 -19.781 -16.016 1 98.19 201 TYR A C 1
ATOM 1590 O O . TYR A 1 201 ? -12.398 -19.625 -17.203 1 98.19 201 TYR A O 1
ATOM 1598 N N . VAL A 1 202 ? -13.43 -20.75 -15.578 1 98.5 202 VAL A N 1
ATOM 1599 C CA . VAL A 1 202 ? -14.016 -21.734 -16.469 1 98.5 202 VAL A CA 1
ATOM 1600 C C . VAL A 1 202 ? -15.469 -22 -16.062 1 98.5 202 VAL A C 1
ATOM 1602 O O . VAL A 1 202 ? -15.93 -21.5 -15.031 1 98.5 202 VAL A O 1
ATOM 1605 N N . ASN A 1 203 ? -16.141 -22.781 -16.984 1 98.12 203 ASN A N 1
ATOM 1606 C CA . ASN A 1 203 ? -17.469 -23.234 -16.562 1 98.12 203 ASN A CA 1
ATOM 1607 C C . ASN A 1 203 ? -17.375 -24.219 -15.406 1 98.12 203 ASN A C 1
ATOM 1609 O O . ASN A 1 203 ? -16.578 -25.156 -15.43 1 98.12 203 ASN A O 1
ATOM 1613 N N . GLN A 1 204 ? -18.203 -23.984 -14.516 1 97.88 204 GLN A N 1
ATOM 1614 C CA . GLN A 1 204 ? -18.203 -24.812 -13.312 1 97.88 204 GLN A CA 1
ATOM 1615 C C . GLN A 1 204 ? -18.406 -26.281 -13.656 1 97.88 204 GLN A C 1
ATOM 1617 O O . GLN A 1 204 ? -17.703 -27.141 -13.125 1 97.88 204 GLN A O 1
ATOM 1622 N N . ALA A 1 205 ? -19.344 -26.516 -14.5 1 97.25 205 ALA A N 1
ATOM 1623 C CA . ALA A 1 205 ? -19.672 -27.891 -14.883 1 97.25 205 ALA A CA 1
ATOM 1624 C C . ALA A 1 205 ? -18.469 -28.594 -15.492 1 97.25 205 ALA A C 1
ATOM 1626 O O . ALA A 1 205 ? -18.219 -29.766 -15.219 1 97.25 205 ALA A O 1
ATOM 1627 N N . ASP A 1 206 ? -17.688 -27.875 -16.312 1 97.69 206 ASP A N 1
ATOM 1628 C CA . ASP A 1 206 ? -16.5 -28.453 -16.953 1 97.69 206 ASP A CA 1
ATOM 1629 C C . ASP A 1 206 ? -15.453 -28.844 -15.914 1 97.69 206 ASP A C 1
ATOM 1631 O O . ASP A 1 206 ? -14.875 -29.922 -15.984 1 97.69 206 ASP A O 1
ATOM 1635 N N . LEU A 1 207 ? -15.25 -28 -14.977 1 97.94 207 LEU A N 1
ATOM 1636 C CA . LEU A 1 207 ? -14.25 -28.25 -13.945 1 97.94 207 LEU A CA 1
ATOM 1637 C C . LEU A 1 207 ? -14.672 -29.406 -13.047 1 97.94 207 LEU A C 1
ATOM 1639 O O . LEU A 1 207 ? -13.852 -30.25 -12.695 1 97.94 207 LEU A O 1
ATOM 1643 N N . GLN A 1 208 ? -15.953 -29.406 -12.703 1 97.94 208 GLN A N 1
ATOM 1644 C CA . GLN A 1 208 ? -16.484 -30.453 -11.852 1 97.94 208 GLN A CA 1
ATOM 1645 C C . GLN A 1 208 ? -16.344 -31.828 -12.516 1 97.94 208 GLN A C 1
ATOM 1647 O O . GLN A 1 208 ? -15.992 -32.812 -11.859 1 97.94 208 GLN A O 1
ATOM 1652 N N . GLU A 1 209 ? -16.625 -31.844 -13.766 1 97.31 209 GLU A N 1
ATOM 1653 C CA . GLU A 1 209 ? -16.469 -33.094 -14.508 1 97.31 209 GLU A CA 1
ATOM 1654 C C . GLU A 1 209 ? -15.023 -33.594 -14.438 1 97.31 209 GLU A C 1
ATOM 1656 O O . GLU A 1 209 ? -14.789 -34.781 -14.203 1 97.31 209 GLU A O 1
ATOM 1661 N N . LEU A 1 210 ? -14.094 -32.719 -14.586 1 96.69 210 LEU A N 1
ATOM 1662 C CA . LEU A 1 210 ? -12.68 -33.062 -14.594 1 96.69 210 LEU A CA 1
ATOM 1663 C C . LEU A 1 210 ? -12.203 -33.438 -13.195 1 96.69 210 LEU A C 1
ATOM 1665 O O . LEU A 1 210 ? -11.258 -34.219 -13.039 1 96.69 210 LEU A O 1
ATOM 1669 N N . LEU A 1 211 ? -12.828 -32.875 -12.219 1 96.56 211 LEU A N 1
ATOM 1670 C CA . LEU A 1 211 ? -12.516 -33.219 -10.836 1 96.56 211 LEU A CA 1
ATOM 1671 C C . LEU A 1 211 ? -13.086 -34.562 -10.453 1 96.56 211 LEU A C 1
ATOM 1673 O O . LEU A 1 211 ? -12.641 -35.188 -9.477 1 96.56 211 LEU A O 1
ATOM 1677 N N . GLY A 1 212 ? -14.133 -34.969 -11.094 1 95.19 212 GLY A N 1
ATOM 1678 C CA . GLY A 1 212 ? -14.727 -36.281 -10.883 1 95.19 212 GLY A CA 1
ATOM 1679 C C . GLY A 1 212 ? -15.945 -36.25 -9.984 1 95.19 212 GLY A C 1
ATOM 1680 O O . GLY A 1 212 ? -16.359 -37.281 -9.453 1 95.19 212 GLY A O 1
ATOM 1681 N N . GLU A 1 213 ? -16.469 -35.031 -9.734 1 93.44 213 GLU A N 1
ATOM 1682 C CA . GLU A 1 213 ? -17.625 -34.875 -8.859 1 93.44 213 GLU A CA 1
ATOM 1683 C C . GLU A 1 213 ? -18.484 -33.688 -9.305 1 93.44 213 GLU A C 1
ATOM 1685 O O . GLU A 1 213 ? -18.031 -32.531 -9.289 1 93.44 213 GLU A O 1
ATOM 1690 N N . ASN A 1 214 ? -19.719 -33.906 -9.633 1 90.75 214 ASN A N 1
ATOM 1691 C CA . ASN A 1 214 ? -20.609 -32.875 -10.18 1 90.75 214 ASN A CA 1
ATOM 1692 C C . ASN A 1 214 ? -20.969 -31.844 -9.141 1 90.75 214 ASN A C 1
ATOM 1694 O O . ASN A 1 214 ? -21.281 -30.703 -9.484 1 90.75 214 ASN A O 1
ATOM 1698 N N . GLU A 1 215 ? -20.891 -32.125 -7.91 1 93.31 215 GLU A N 1
ATOM 1699 C CA . GLU A 1 215 ? -21.219 -31.156 -6.875 1 93.31 215 GLU A CA 1
ATOM 1700 C C . GLU A 1 215 ? -20 -30.812 -6.027 1 93.31 215 GLU A C 1
ATOM 1702 O O . GLU A 1 215 ? -20.094 -30.719 -4.801 1 93.31 215 GLU A O 1
ATOM 1707 N N . ALA A 1 216 ? -18.906 -30.656 -6.77 1 97 216 ALA A N 1
ATOM 1708 C CA . ALA A 1 216 ? -17.688 -30.266 -6.07 1 97 216 ALA A CA 1
ATOM 1709 C C . ALA A 1 216 ? -17.641 -28.75 -5.859 1 97 216 ALA A C 1
ATOM 1711 O O . ALA A 1 216 ? -17 -28.031 -6.625 1 97 216 ALA A O 1
ATOM 1712 N N . TYR A 1 217 ? -18.297 -28.281 -4.793 1 98.31 217 TYR A N 1
ATOM 1713 C CA . TYR A 1 217 ? -18.297 -26.875 -4.434 1 98.31 217 TYR A CA 1
ATOM 1714 C C . TYR A 1 217 ? -17.281 -26.594 -3.326 1 98.31 217 TYR A C 1
ATOM 1716 O O . TYR A 1 217 ? -17.25 -27.3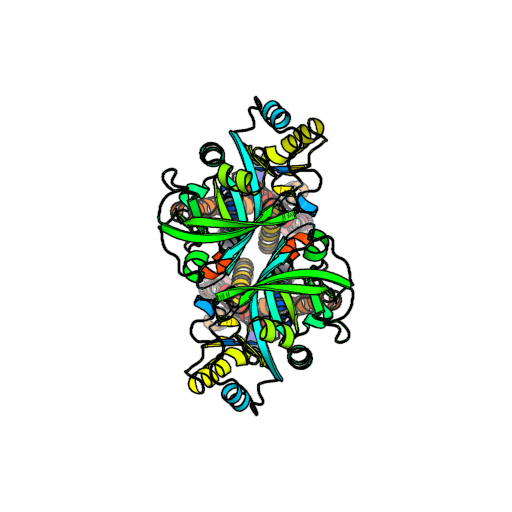12 -2.316 1 98.31 217 TYR A O 1
ATOM 1724 N N . HIS A 1 218 ? -16.469 -25.562 -3.539 1 98.19 218 HIS A N 1
ATOM 1725 C CA . HIS A 1 218 ? -15.438 -25.25 -2.553 1 98.19 218 HIS A CA 1
ATOM 1726 C C . HIS A 1 218 ? -15.742 -23.938 -1.839 1 98.19 218 HIS A C 1
ATOM 1728 O O . HIS A 1 218 ? -15.195 -23.672 -0.765 1 98.19 218 HIS A O 1
ATOM 1734 N N . GLN A 1 219 ? -16.547 -23.125 -2.463 1 98.25 219 GLN A N 1
ATOM 1735 C CA . GLN A 1 219 ? -16.797 -21.781 -1.936 1 98.25 219 GLN A CA 1
ATOM 1736 C C . GLN A 1 219 ? -18.219 -21.312 -2.264 1 98.25 219 GLN A C 1
ATOM 1738 O O . GLN A 1 219 ? -18.719 -21.594 -3.354 1 98.25 219 GLN A O 1
ATOM 1743 N N . VAL A 1 220 ? -18.875 -20.734 -1.344 1 98.38 220 VAL A N 1
ATOM 1744 C CA . VAL A 1 220 ? -20.062 -19.953 -1.61 1 98.38 220 VAL A CA 1
ATOM 1745 C C . VAL A 1 220 ? -19.781 -18.469 -1.36 1 98.38 220 VAL A C 1
ATOM 1747 O O . VAL A 1 220 ? -19.359 -18.094 -0.269 1 98.38 220 VAL A O 1
ATOM 1750 N N . ALA A 1 221 ? -19.953 -17.688 -2.35 1 98.25 221 ALA A N 1
ATOM 1751 C CA . ALA A 1 221 ? -19.828 -16.25 -2.232 1 98.25 221 ALA A CA 1
ATOM 1752 C C . ALA A 1 221 ? -21.188 -15.578 -2.062 1 98.25 221 ALA A C 1
ATOM 1754 O O . ALA A 1 221 ? -22.109 -15.836 -2.842 1 98.25 221 ALA A O 1
ATOM 1755 N N . ILE A 1 222 ? -21.312 -14.766 -1.044 1 98.06 222 ILE A N 1
ATOM 1756 C CA . ILE A 1 222 ? -22.594 -14.141 -0.722 1 98.06 222 ILE A CA 1
ATOM 1757 C C . ILE A 1 222 ? -22.469 -12.617 -0.796 1 98.06 222 ILE A C 1
ATOM 1759 O O . ILE A 1 222 ? -21.594 -12.031 -0.145 1 98.06 222 ILE A O 1
ATOM 1763 N N . LEU A 1 223 ? -23.281 -12.023 -1.596 1 97.19 223 LEU A N 1
ATOM 1764 C CA . LEU A 1 223 ? -23.359 -10.57 -1.691 1 97.19 223 LEU A CA 1
ATOM 1765 C C . LEU A 1 223 ? -24.562 -10.039 -0.914 1 97.19 223 LEU A C 1
ATOM 1767 O O . LEU A 1 223 ? -25.672 -10.531 -1.075 1 97.19 223 LEU A O 1
ATOM 1771 N N . LEU A 1 224 ? -24.297 -9.125 -0.078 1 97.38 224 LEU A N 1
ATOM 1772 C CA . LEU A 1 224 ? -25.344 -8.508 0.726 1 97.38 224 LEU A CA 1
ATOM 1773 C C . LEU A 1 224 ? -25.734 -7.148 0.158 1 97.38 224 LEU A C 1
ATOM 1775 O O . LEU A 1 224 ? -25.078 -6.641 -0.757 1 97.38 224 LEU A O 1
ATOM 1779 N N . GLU A 1 225 ? -26.797 -6.641 0.729 1 93.5 225 GLU A N 1
ATOM 1780 C CA . GLU A 1 225 ? -27.203 -5.289 0.372 1 93.5 225 GLU A CA 1
ATOM 1781 C C . GLU A 1 225 ? -26.25 -4.25 0.944 1 93.5 225 GLU A C 1
ATOM 1783 O O . GLU A 1 225 ? -25.984 -3.225 0.313 1 93.5 225 GLU A O 1
ATOM 1788 N N . SER A 1 226 ? -25.766 -4.602 2.094 1 92.12 226 SER A N 1
ATOM 1789 C CA . SER A 1 226 ? -24.812 -3.711 2.762 1 92.12 226 SER A CA 1
ATOM 1790 C C . SER A 1 226 ? -23.656 -4.492 3.369 1 92.12 226 SER A C 1
ATOM 1792 O O . SER A 1 226 ? -23.875 -5.492 4.059 1 92.12 226 SER A O 1
ATOM 1794 N N . HIS A 1 227 ? -22.469 -3.932 3.105 1 91.69 227 HIS A N 1
ATOM 1795 C CA . HIS A 1 227 ? -21.297 -4.621 3.627 1 91.69 227 HIS A CA 1
ATOM 1796 C C . HIS A 1 227 ? -21.219 -4.52 5.145 1 91.69 227 HIS A C 1
ATOM 1798 O O . HIS A 1 227 ? -20.531 -5.309 5.793 1 91.69 227 HIS A O 1
ATOM 1804 N N . GLU A 1 228 ? -21.969 -3.58 5.762 1 89.25 228 GLU A N 1
ATOM 1805 C CA . GLU A 1 228 ? -21.938 -3.352 7.203 1 89.25 228 GLU A CA 1
ATOM 1806 C C . GLU A 1 228 ? -22.609 -4.496 7.961 1 89.25 228 GLU A C 1
ATOM 1808 O O . GLU A 1 228 ? -22.328 -4.719 9.141 1 89.25 228 GLU A O 1
ATOM 1813 N N . GLU A 1 229 ? -23.438 -5.238 7.27 1 95.06 229 GLU A N 1
ATOM 1814 C CA . GLU A 1 229 ? -24.172 -6.32 7.914 1 95.06 229 GLU A CA 1
ATOM 1815 C C . GLU A 1 229 ? -23.422 -7.641 7.82 1 95.06 229 GLU A C 1
ATOM 1817 O O . GLU A 1 229 ? -23.844 -8.648 8.398 1 95.06 229 GLU A O 1
ATOM 1822 N N . ALA A 1 230 ? -22.312 -7.633 7.16 1 96.62 230 ALA A N 1
ATOM 1823 C CA . ALA A 1 230 ? -21.625 -8.867 6.805 1 96.62 230 ALA A CA 1
ATOM 1824 C C . ALA A 1 230 ? -21.156 -9.617 8.055 1 96.62 230 ALA A C 1
ATOM 1826 O O . ALA A 1 230 ? -21.312 -10.836 8.148 1 96.62 230 ALA A O 1
ATOM 1827 N N . GLU A 1 231 ? -20.656 -8.898 9.016 1 95.81 231 GLU A N 1
ATOM 1828 C CA . GLU A 1 231 ? -20.125 -9.547 10.211 1 95.81 231 GLU A CA 1
ATOM 1829 C C . GLU A 1 231 ? -21.234 -10.195 11.023 1 95.81 231 GLU A C 1
ATOM 1831 O O . GLU A 1 231 ? -21.109 -11.344 11.453 1 95.81 231 GLU A O 1
ATOM 1836 N N . ASN A 1 232 ? -22.281 -9.438 11.266 1 96.25 232 ASN A N 1
ATOM 1837 C CA . ASN A 1 232 ? -23.406 -9.945 12.047 1 96.25 232 ASN A CA 1
ATOM 1838 C C . ASN A 1 232 ? -24.062 -11.148 11.375 1 96.25 232 ASN A C 1
ATOM 1840 O O . ASN A 1 232 ? -24.375 -12.141 12.031 1 96.25 232 ASN A O 1
ATOM 1844 N N . LEU A 1 233 ? -24.234 -11 10.062 1 97.25 233 LEU A N 1
ATOM 1845 C CA . LEU A 1 233 ? -24.875 -12.102 9.352 1 97.25 233 LEU A CA 1
ATOM 1846 C C . LEU A 1 233 ? -23.984 -13.336 9.32 1 97.25 233 LEU A C 1
ATOM 1848 O O . LEU A 1 233 ? -24.469 -14.461 9.406 1 97.25 233 LEU A O 1
ATOM 1852 N N . ALA A 1 234 ? -22.703 -13.148 9.094 1 98.12 234 ALA A N 1
ATOM 1853 C CA . ALA A 1 234 ? -21.766 -14.273 9.109 1 98.12 234 ALA A CA 1
ATOM 1854 C C . ALA A 1 234 ? -21.828 -15.016 10.445 1 98.12 234 ALA A C 1
ATOM 1856 O O . ALA A 1 234 ? -21.797 -16.25 10.477 1 98.12 234 ALA A O 1
ATOM 1857 N N . ALA A 1 235 ? -21.953 -14.289 11.531 1 97.19 235 ALA A N 1
ATOM 1858 C CA . ALA A 1 235 ? -22.047 -14.891 12.859 1 97.19 235 ALA A CA 1
ATOM 1859 C C . ALA A 1 235 ? -23.344 -15.695 13.008 1 97.19 235 ALA A C 1
ATOM 1861 O O . ALA A 1 235 ? -23.328 -16.812 13.539 1 97.19 235 ALA A O 1
ATOM 1862 N N . LEU A 1 236 ? -24.375 -15.125 12.578 1 96.31 236 LEU A N 1
ATOM 1863 C CA . LEU A 1 236 ? -25.672 -15.797 12.641 1 96.31 236 LEU A CA 1
ATOM 1864 C C . LEU A 1 236 ? -25.672 -17.094 11.836 1 96.31 236 LEU A C 1
ATOM 1866 O O . LEU A 1 236 ? -26.141 -18.125 12.305 1 96.31 236 LEU A O 1
ATOM 1870 N N . LEU A 1 237 ? -25.125 -17 10.602 1 97.31 237 LEU A N 1
ATOM 1871 C CA . LEU A 1 237 ? -25.062 -18.172 9.727 1 97.31 237 LEU A CA 1
ATOM 1872 C C . LEU A 1 237 ? -24.156 -19.234 10.312 1 97.31 237 LEU A C 1
ATOM 1874 O O . LEU A 1 237 ? -24.406 -20.438 10.141 1 97.31 237 LEU A O 1
ATOM 1878 N N . SER A 1 238 ? -23.094 -18.797 10.977 1 97.62 238 SER A N 1
ATOM 1879 C CA . SER A 1 238 ? -22.156 -19.75 11.586 1 97.62 238 SER A CA 1
ATOM 1880 C C . SER A 1 238 ? -22.844 -20.562 12.68 1 97.62 238 SER A C 1
ATOM 1882 O O . SER A 1 238 ? -22.5 -21.719 12.898 1 97.62 238 SER A O 1
ATOM 1884 N N . GLU A 1 239 ? -23.75 -19.953 13.398 1 96.38 239 GLU A N 1
ATOM 1885 C CA . GLU A 1 239 ? -24.531 -20.656 14.414 1 96.38 239 GLU A CA 1
ATOM 1886 C C . GLU A 1 239 ? -25.484 -21.672 13.789 1 96.38 239 GLU A C 1
ATOM 1888 O O . GLU A 1 239 ? -25.672 -22.766 14.32 1 96.38 239 GLU A O 1
ATOM 1893 N N . LYS A 1 240 ? -25.969 -21.297 12.656 1 95.06 240 LYS A N 1
ATOM 1894 C CA . LYS A 1 240 ? -26.922 -22.156 11.969 1 95.06 240 LYS A CA 1
ATOM 1895 C C . LYS A 1 240 ? -26.219 -23.297 11.25 1 95.06 240 LYS A C 1
ATOM 1897 O O . LYS A 1 240 ? -26.797 -24.375 11.086 1 95.06 240 LYS A O 1
ATOM 1902 N N . LEU A 1 241 ? -25.016 -23.047 10.75 1 97.38 241 LEU A N 1
ATOM 1903 C CA . LEU A 1 241 ? -24.25 -24.016 9.977 1 97.38 241 LEU A CA 1
ATOM 1904 C C . LEU A 1 241 ? -22.875 -24.25 10.609 1 97.38 241 LEU A C 1
ATOM 1906 O O . LEU A 1 241 ? -21.844 -23.906 10.031 1 97.38 241 LEU A O 1
ATOM 1910 N N . PRO A 1 242 ? -22.812 -24.969 11.688 1 96.12 242 PRO A N 1
ATOM 1911 C CA . PRO A 1 242 ? -21.547 -25.141 12.406 1 96.12 242 PRO A CA 1
ATOM 1912 C C . PRO A 1 242 ? -20.562 -26.047 11.672 1 96.12 242 PRO A C 1
ATOM 1914 O O . PRO A 1 242 ? -19.375 -26.078 12 1 96.12 242 PRO A O 1
ATOM 1917 N N . GLU A 1 243 ? -21.031 -26.719 10.648 1 96.31 243 GLU A N 1
ATOM 1918 C CA . GLU A 1 243 ? -20.203 -27.688 9.953 1 96.31 243 GLU A CA 1
ATOM 1919 C C . GLU A 1 243 ? -19.312 -27.016 8.906 1 96.31 243 GLU A C 1
ATOM 1921 O O . GLU A 1 243 ? -18.438 -27.656 8.328 1 96.31 243 GLU A O 1
ATOM 1926 N N . VAL A 1 244 ? -19.578 -25.766 8.648 1 98.19 244 VAL A N 1
ATOM 1927 C CA . VAL A 1 244 ? -18.812 -25.062 7.629 1 98.19 244 VAL A CA 1
ATOM 1928 C C . VAL A 1 244 ? -18.141 -23.844 8.25 1 98.19 244 VAL A C 1
ATOM 1930 O O . VAL A 1 244 ? -18.422 -23.484 9.398 1 98.19 244 VAL A O 1
ATOM 1933 N N . ASP A 1 245 ? -17.172 -23.312 7.52 1 98.25 245 ASP A N 1
ATOM 1934 C CA . ASP A 1 245 ? -16.484 -22.078 7.922 1 98.25 245 ASP A CA 1
ATOM 1935 C C . ASP A 1 245 ? -17.031 -20.875 7.188 1 98.25 245 ASP A C 1
ATOM 1937 O O . ASP A 1 245 ? -16.969 -20.797 5.957 1 98.25 245 ASP A O 1
ATOM 1941 N N . ILE A 1 246 ? -17.625 -19.969 7.953 1 98.44 246 ILE A N 1
ATOM 1942 C CA . ILE A 1 246 ? -18.25 -18.781 7.383 1 98.44 246 ILE A CA 1
ATOM 1943 C C . ILE A 1 246 ? -17.469 -17.531 7.812 1 98.44 246 ILE A C 1
ATOM 1945 O O . ILE A 1 246 ? -17.297 -17.281 9.008 1 98.44 246 ILE A O 1
ATOM 1949 N N . ARG A 1 247 ? -17 -16.828 6.77 1 97.75 247 ARG A N 1
ATOM 1950 C CA . ARG A 1 247 ? -16.172 -15.656 7.062 1 97.75 247 ARG A CA 1
ATOM 1951 C C . ARG A 1 247 ? -16.672 -14.43 6.316 1 97.75 247 ARG A C 1
ATOM 1953 O O . ARG A 1 247 ? -17.094 -14.523 5.16 1 97.75 247 ARG A O 1
ATOM 1960 N N . SER A 1 248 ? -16.625 -13.32 6.98 1 96.94 248 SER A N 1
ATOM 1961 C CA . SER A 1 248 ? -16.906 -12.039 6.336 1 96.94 248 SER A CA 1
ATOM 1962 C C . SER A 1 248 ? -15.688 -11.516 5.59 1 96.94 248 SER A C 1
ATOM 1964 O O . SER A 1 248 ? -14.578 -12.039 5.754 1 96.94 248 SER A O 1
ATOM 1966 N N . TRP A 1 249 ? -15.945 -10.492 4.797 1 94.5 249 TRP A N 1
ATOM 1967 C CA . TRP A 1 249 ? -14.867 -9.867 4.051 1 94.5 249 TRP A CA 1
ATOM 1968 C C . TRP A 1 249 ? -13.75 -9.406 4.988 1 94.5 249 TRP A C 1
ATOM 1970 O O . TRP A 1 249 ? -12.57 -9.5 4.652 1 94.5 249 TRP A O 1
ATOM 1980 N N . SER A 1 250 ? -14.102 -8.961 6.168 1 90.69 250 SER A N 1
ATOM 1981 C CA . SER A 1 250 ? -13.125 -8.445 7.117 1 90.69 250 SER A CA 1
ATOM 1982 C C . SER A 1 250 ? -12.234 -9.57 7.652 1 90.69 250 SER A C 1
ATOM 1984 O O . SER A 1 250 ? -11.047 -9.359 7.91 1 90.69 250 SER A O 1
ATOM 1986 N N . ALA A 1 251 ? -12.797 -10.727 7.773 1 91.38 251 ALA A N 1
ATOM 1987 C CA . ALA A 1 251 ? -12.031 -11.883 8.242 1 91.38 251 ALA A CA 1
ATOM 1988 C C . ALA A 1 251 ? -11.195 -12.477 7.109 1 91.38 251 ALA A C 1
ATOM 1990 O O . ALA A 1 251 ? -10.109 -13.016 7.348 1 91.38 251 ALA A O 1
ATOM 1991 N N . LEU A 1 252 ? -11.672 -12.383 5.922 1 92.25 252 LEU A N 1
ATOM 1992 C CA . LEU A 1 252 ? -11.023 -12.984 4.758 1 92.25 252 LEU A CA 1
ATOM 1993 C C . LEU A 1 252 ? -9.844 -12.133 4.297 1 92.25 252 LEU A C 1
ATOM 1995 O O . LEU A 1 252 ? -8.891 -12.648 3.711 1 92.25 252 LEU A O 1
ATOM 1999 N N . SER A 1 253 ? -10.023 -10.891 4.504 1 88.56 253 SER A N 1
ATOM 2000 C CA . SER A 1 253 ? -8.969 -9.961 4.102 1 88.56 253 SER A CA 1
ATOM 2001 C C . SER A 1 253 ? -8.648 -8.977 5.219 1 88.56 253 SER A C 1
ATOM 2003 O O . SER A 1 253 ? -9.102 -7.828 5.191 1 88.56 253 SER A O 1
ATOM 2005 N N . PRO A 1 254 ? -7.785 -9.359 6.109 1 80.69 254 PRO A N 1
ATOM 2006 C CA . PRO A 1 254 ? -7.445 -8.477 7.223 1 80.69 254 PRO A CA 1
ATOM 2007 C C . PRO A 1 254 ? -6.852 -7.145 6.758 1 80.69 254 PRO A C 1
ATOM 2009 O O . PRO A 1 254 ? -7.043 -6.117 7.41 1 80.69 254 PRO A O 1
ATOM 2012 N N . GLU A 1 255 ? -6.156 -7.238 5.648 1 76.12 255 GLU A N 1
ATOM 2013 C CA . GLU A 1 255 ? -5.602 -6.004 5.098 1 76.12 255 GLU A CA 1
ATOM 2014 C C . GLU A 1 255 ? -6.707 -5.02 4.734 1 76.12 255 GLU A C 1
ATOM 2016 O O . GLU A 1 255 ? -6.617 -3.83 5.051 1 76.12 255 GLU A O 1
ATOM 2021 N N . LEU A 1 256 ? -7.684 -5.578 4.066 1 82.62 256 LEU A N 1
ATOM 2022 C CA . LEU A 1 256 ? -8.812 -4.727 3.695 1 82.62 256 LEU A CA 1
ATOM 2023 C C . LEU A 1 256 ? -9.523 -4.203 4.934 1 82.62 256 LEU A C 1
ATOM 2025 O O . LEU A 1 256 ? -10 -3.064 4.945 1 82.62 256 LEU A O 1
ATOM 2029 N N . ARG A 1 257 ? -9.562 -5.035 5.957 1 83.56 257 ARG A N 1
ATOM 2030 C CA . ARG A 1 257 ? -10.195 -4.633 7.207 1 83.56 257 ARG A CA 1
ATOM 2031 C C . ARG A 1 257 ? -9.5 -3.42 7.809 1 83.56 257 ARG A C 1
ATOM 2033 O O . ARG A 1 257 ? -10.148 -2.445 8.188 1 83.56 257 ARG A O 1
ATOM 2040 N N . ILE A 1 258 ? -8.25 -3.457 7.805 1 76.25 258 ILE A N 1
ATOM 2041 C CA . ILE A 1 258 ? -7.473 -2.371 8.391 1 76.25 258 ILE A CA 1
ATOM 2042 C C . ILE A 1 258 ? -7.684 -1.091 7.586 1 76.25 258 ILE A C 1
ATOM 2044 O O . ILE A 1 258 ? -7.91 -0.021 8.156 1 76.25 258 ILE A O 1
ATOM 2048 N N . LEU A 1 259 ? -7.645 -1.295 6.27 1 77.06 259 LEU A N 1
ATOM 2049 C CA . LEU A 1 259 ? -7.809 -0.13 5.41 1 77.06 259 LEU A CA 1
ATOM 2050 C C . LEU A 1 259 ? -9.188 0.5 5.609 1 77.06 259 LEU A C 1
ATOM 2052 O O . LEU A 1 259 ? -9.297 1.721 5.746 1 77.06 259 LEU A O 1
ATOM 2056 N N . VAL A 1 260 ? -10.172 -0.342 5.672 1 81.31 260 VAL A N 1
ATOM 2057 C CA . VAL A 1 260 ? -11.547 0.15 5.711 1 81.31 260 VAL A CA 1
ATOM 2058 C C . VAL A 1 260 ? -11.883 0.609 7.129 1 81.31 260 VAL A C 1
ATOM 2060 O O . VAL A 1 260 ? -12.484 1.672 7.316 1 81.31 260 VAL A O 1
ATOM 2063 N N . GLU A 1 261 ? -11.531 -0.125 8.133 1 74.81 261 GLU A N 1
ATOM 2064 C CA . GLU A 1 261 ? -11.938 0.177 9.508 1 74.81 261 GLU A CA 1
ATOM 2065 C C . GLU A 1 261 ? -10.961 1.145 10.172 1 74.81 261 GLU A C 1
ATOM 2067 O O . GLU A 1 261 ? -11.375 2.027 10.922 1 74.81 261 GLU A O 1
ATOM 2072 N N . GLN A 1 262 ? -9.695 1.001 9.844 1 66.31 262 GLN A N 1
ATOM 2073 C CA . GLN A 1 262 ? -8.703 1.794 10.57 1 66.31 262 GLN A CA 1
ATOM 2074 C C . GLN A 1 262 ? -8.219 2.967 9.719 1 66.31 262 GLN A C 1
ATOM 2076 O O . GLN A 1 262 ? -7.664 3.934 10.25 1 66.31 262 GLN A O 1
ATOM 2081 N N . GLY A 1 263 ? -8.375 2.881 8.43 1 67.94 263 GLY A N 1
ATOM 2082 C CA . GLY A 1 263 ? -7.965 4 7.602 1 67.94 263 GLY A CA 1
ATOM 2083 C C . GLY A 1 263 ? -8.547 5.324 8.055 1 67.94 263 GLY A C 1
ATOM 2084 O O . GLY A 1 263 ? -7.848 6.336 8.102 1 67.94 263 GLY A O 1
ATOM 2085 N N . GLY A 1 264 ? -9.836 5.254 8.516 1 68.75 264 GLY A N 1
ATOM 2086 C CA . GLY A 1 264 ? -10.453 6.461 9.039 1 68.75 264 GLY A CA 1
ATOM 2087 C C . GLY A 1 264 ? -9.773 6.98 10.297 1 68.75 264 GLY A C 1
ATOM 2088 O O . GLY A 1 264 ? -9.664 8.195 10.492 1 68.75 264 GLY A O 1
ATOM 2089 N N . PHE A 1 265 ? -9.211 6.027 11.031 1 69.12 265 PHE A N 1
ATOM 2090 C CA . PHE A 1 265 ? -8.586 6.414 12.289 1 69.12 265 PHE A CA 1
ATOM 2091 C C . PHE A 1 265 ? -7.301 7.195 12.039 1 69.12 265 PHE A C 1
ATOM 2093 O O . PHE A 1 265 ? -7.043 8.203 12.703 1 69.12 265 PHE A O 1
ATOM 2100 N N . ILE A 1 266 ? -6.492 6.711 11.086 1 66.94 266 ILE A N 1
ATOM 2101 C CA . ILE A 1 266 ? -5.246 7.391 10.75 1 66.94 266 ILE A CA 1
ATOM 2102 C C . ILE A 1 266 ? -5.543 8.805 10.266 1 66.94 266 ILE A C 1
ATOM 2104 O O . ILE A 1 266 ? -4.852 9.758 10.641 1 66.94 266 ILE A O 1
ATOM 2108 N N . MET A 1 267 ? -6.566 8.891 9.547 1 71.25 267 MET A N 1
ATOM 2109 C CA . MET A 1 267 ? -6.945 10.203 9.016 1 71.25 267 MET A CA 1
ATOM 2110 C C . MET A 1 267 ? -7.375 11.141 10.133 1 71.25 267 MET A C 1
ATOM 2112 O O . MET A 1 267 ? -7.066 12.336 10.102 1 71.25 267 MET A O 1
ATOM 2116 N N . TYR A 1 268 ? -8.031 10.555 11.117 1 75.94 268 TYR A N 1
ATOM 2117 C CA . TYR A 1 268 ? -8.422 11.383 12.25 1 75.94 268 TYR A CA 1
ATOM 2118 C C . TYR A 1 268 ? -7.203 11.836 13.039 1 75.94 268 TYR A C 1
ATOM 2120 O O . TYR A 1 268 ? -7.164 12.961 13.547 1 75.94 268 TYR A O 1
ATOM 2128 N N . ILE A 1 269 ? -6.273 11 13.109 1 71.75 269 ILE A N 1
ATOM 2129 C CA . ILE A 1 269 ? -5.031 11.375 13.781 1 71.75 269 ILE A CA 1
ATOM 2130 C C . ILE A 1 269 ? -4.371 12.531 13.039 1 71.75 269 ILE A C 1
ATOM 2132 O O . ILE A 1 269 ? -3.941 13.508 13.656 1 71.75 269 ILE A O 1
ATOM 2136 N N . PHE A 1 270 ? -4.375 12.398 11.75 1 69.88 270 PHE A N 1
ATOM 2137 C CA . PHE A 1 270 ? -3.809 13.469 10.938 1 69.88 270 PHE A CA 1
ATOM 2138 C C . PHE A 1 270 ? -4.586 14.766 11.133 1 69.88 270 PHE A C 1
ATOM 2140 O O . PHE A 1 270 ? -3.992 15.844 11.219 1 69.88 270 PHE A O 1
ATOM 2147 N N . MET A 1 271 ? -5.871 14.617 11.234 1 76.25 271 MET A N 1
ATOM 2148 C CA . MET A 1 271 ? -6.703 15.789 11.477 1 76.25 271 MET A CA 1
ATOM 2149 C C . MET A 1 271 ? -6.391 16.422 12.828 1 76.25 271 MET A C 1
ATOM 2151 O O . MET A 1 271 ? -6.305 17.641 12.945 1 76.25 271 MET A O 1
ATOM 2155 N N . ILE A 1 272 ? -6.145 15.594 13.773 1 79 272 ILE A N 1
ATOM 2156 C CA . ILE A 1 272 ? -5.824 16.078 15.109 1 79 272 ILE A CA 1
ATOM 2157 C C . ILE A 1 272 ? -4.488 16.812 15.094 1 79 272 ILE A C 1
ATOM 2159 O O . ILE A 1 272 ? -4.352 17.875 15.711 1 79 272 ILE A O 1
ATOM 2163 N N . ILE A 1 273 ? -3.611 16.25 14.336 1 70.5 273 ILE A N 1
ATOM 2164 C CA . ILE A 1 273 ? -2.299 16.891 14.242 1 70.5 273 ILE A CA 1
ATOM 2165 C C . ILE A 1 273 ? -2.436 18.266 13.602 1 70.5 273 ILE A C 1
ATOM 2167 O O . ILE A 1 273 ? -1.854 19.234 14.078 1 70.5 273 ILE A O 1
ATOM 2171 N N . ILE A 1 274 ? -3.205 18.312 12.555 1 70.94 274 ILE A N 1
ATOM 2172 C CA . ILE A 1 274 ? -3.447 19.578 11.867 1 70.94 274 ILE A CA 1
ATOM 2173 C C . ILE A 1 274 ? -4.105 20.578 12.828 1 70.94 274 ILE A C 1
ATOM 2175 O O . ILE A 1 274 ? -3.672 21.719 12.938 1 70.94 274 ILE A O 1
ATOM 2179 N N . LEU A 1 275 ? -5.023 20.062 13.586 1 79 275 LEU A N 1
ATOM 2180 C CA . LEU A 1 275 ? -5.781 20.922 14.492 1 79 275 LEU A CA 1
ATOM 2181 C C . LEU A 1 275 ? -4.918 21.359 15.672 1 79 275 LEU A C 1
ATOM 2183 O O . LEU A 1 275 ? -5.062 22.484 16.172 1 79 275 LEU A O 1
ATOM 2187 N N . LEU A 1 276 ? -4.082 20.469 16.062 1 76.25 276 LEU A N 1
ATOM 2188 C CA . LEU A 1 276 ? -3.164 20.844 17.141 1 76.25 276 LEU A CA 1
ATOM 2189 C C . LEU A 1 276 ? -2.219 21.953 16.688 1 76.25 276 LEU A C 1
ATOM 2191 O O . LEU A 1 276 ? -1.934 22.875 17.453 1 76.25 276 LEU A O 1
ATOM 2195 N N . GLY A 1 277 ? -1.777 21.781 15.484 1 71.31 277 GLY A N 1
ATOM 2196 C CA . GLY A 1 277 ? -0.976 22.859 14.922 1 71.31 277 GLY A CA 1
ATOM 2197 C C . GLY A 1 277 ? -1.71 24.188 14.883 1 71.31 277 GLY A C 1
ATOM 2198 O O . GLY A 1 277 ? -1.147 25.219 15.234 1 71.31 277 GLY A O 1
ATOM 2199 N N . LEU A 1 278 ? -2.953 24.094 14.539 1 73.94 278 LEU A N 1
ATOM 2200 C CA . LEU A 1 278 ? -3.783 25.281 14.445 1 73.94 278 LEU A CA 1
ATOM 2201 C C . LEU A 1 278 ? -4.109 25.828 15.828 1 73.94 278 LEU A C 1
ATOM 2203 O O . LEU A 1 278 ? -4.266 27.047 16 1 73.94 278 LEU A O 1
ATOM 2207 N N . SER A 1 279 ? -4.156 24.969 16.828 1 80.5 279 SER A N 1
ATOM 2208 C CA . SER A 1 279 ? -4.484 25.359 18.203 1 80.5 279 SER A CA 1
ATOM 2209 C C . SER A 1 279 ? -3.412 26.266 18.781 1 80.5 279 SER A C 1
ATOM 2211 O O . SER A 1 279 ? -3.719 27.172 19.562 1 80.5 279 SER A O 1
ATOM 2213 N N . PHE A 1 280 ? -2.27 26.047 18.391 1 73.56 280 PHE A N 1
ATOM 2214 C CA . PHE A 1 280 ? -1.199 26.906 18.875 1 73.56 280 PHE A CA 1
ATOM 2215 C C . PHE A 1 280 ? -1.347 28.312 18.297 1 73.56 280 PHE A C 1
ATOM 2217 O O . PHE A 1 280 ? -1.049 29.297 18.969 1 73.56 280 PHE A O 1
ATOM 2224 N N . GLY A 1 281 ? -1.813 28.297 17.016 1 73.12 281 GLY A N 1
ATOM 2225 C CA . GLY A 1 281 ? -2.123 29.594 16.438 1 73.12 281 GLY A CA 1
ATOM 2226 C C . GLY A 1 281 ? -3.236 30.312 17.156 1 73.12 281 GLY A C 1
ATOM 2227 O O . GLY A 1 281 ? -3.148 31.531 17.391 1 73.12 281 GLY A O 1
ATOM 2228 N N . ILE A 1 282 ? -4.172 29.578 17.562 1 80.31 282 ILE A N 1
ATOM 2229 C CA . ILE A 1 282 ? -5.305 30.141 18.297 1 80.31 282 ILE A CA 1
ATOM 2230 C C . ILE A 1 282 ? -4.844 30.641 19.656 1 80.31 282 ILE A C 1
ATOM 2232 O O . ILE A 1 282 ? -5.184 31.75 20.062 1 80.31 282 ILE A O 1
ATOM 2236 N N . LEU A 1 283 ? -4.09 29.828 20.281 1 81.25 283 LEU A N 1
ATOM 2237 C CA . LEU A 1 283 ? -3.568 30.172 21.594 1 81.25 283 LEU A CA 1
ATOM 2238 C C . LEU A 1 283 ? -2.803 31.5 21.562 1 81.25 283 LEU A C 1
ATOM 2240 O O . LEU A 1 283 ? -3.051 32.375 22.375 1 81.25 283 LEU A O 1
ATOM 2244 N N . ASN A 1 284 ? -2.055 31.609 20.609 1 72.31 284 ASN A N 1
ATOM 2245 C CA . ASN A 1 284 ? -1.232 32.812 20.484 1 72.31 284 ASN A CA 1
ATOM 2246 C C . ASN A 1 284 ? -2.08 34.031 20.188 1 72.31 284 ASN A C 1
ATOM 2248 O O . ASN A 1 284 ? -1.86 35.094 20.766 1 72.31 284 ASN A O 1
ATOM 2252 N N . THR A 1 285 ? -2.934 33.875 19.328 1 76.12 285 THR A N 1
ATOM 2253 C CA . THR A 1 285 ? -3.783 35 18.938 1 76.12 285 THR A CA 1
ATOM 2254 C C . THR A 1 285 ? -4.66 35.438 20.094 1 76.12 285 THR A C 1
ATOM 2256 O O . THR A 1 285 ? -4.801 36.625 20.344 1 76.12 285 THR A O 1
ATOM 2259 N N . MET A 1 286 ? -5.145 34.5 20.812 1 83.38 286 MET A N 1
ATOM 2260 C CA . MET A 1 286 ? -6.07 34.844 21.891 1 83.38 286 MET A CA 1
ATOM 2261 C C . MET A 1 286 ? -5.316 35.375 23.109 1 83.38 286 MET A C 1
ATOM 2263 O O . MET A 1 286 ? -5.824 36.25 23.828 1 83.38 286 MET A O 1
ATOM 2267 N N . LEU A 1 287 ? -4.172 34.906 23.312 1 81.06 287 LEU A N 1
ATOM 2268 C CA . LEU A 1 287 ? -3.354 35.438 24.375 1 81.06 287 LEU A CA 1
ATOM 2269 C C . LEU A 1 287 ? -3.031 36.906 24.109 1 81.06 287 LEU A C 1
ATOM 2271 O O . LEU A 1 287 ? -3.096 37.75 25.031 1 81.06 287 LEU A O 1
ATOM 2275 N N . MET A 1 288 ? -2.799 37.094 22.938 1 73.06 288 MET A N 1
ATOM 2276 C CA . MET A 1 288 ? -2.512 38.5 22.547 1 73.06 288 MET A CA 1
ATOM 2277 C C . MET A 1 288 ? -3.756 39.344 22.672 1 73.06 288 MET A C 1
ATOM 2279 O O . MET A 1 288 ? -3.662 40.531 23.062 1 73.06 288 MET A O 1
ATOM 2283 N N . ALA A 1 289 ? -4.801 38.812 22.328 1 80.5 289 ALA A N 1
ATOM 2284 C CA . ALA A 1 289 ? -6.055 39.531 22.453 1 80.5 289 ALA A CA 1
ATOM 2285 C C . ALA A 1 289 ? -6.336 39.906 23.922 1 80.5 289 ALA A C 1
ATOM 2287 O O . ALA A 1 289 ? -6.816 41 24.219 1 80.5 289 ALA A O 1
ATOM 2288 N N . VAL A 1 290 ? -5.992 39.031 24.75 1 83.94 290 VAL A N 1
ATOM 2289 C CA . VAL A 1 290 ? -6.195 39.281 26.172 1 83.94 290 VAL A CA 1
ATOM 2290 C C . VAL A 1 290 ? -5.246 40.375 26.672 1 83.94 290 VAL A C 1
ATOM 2292 O O . VAL A 1 290 ? -5.648 41.25 27.422 1 83.94 290 VAL A O 1
ATOM 2295 N N . PHE A 1 291 ? -4.074 40.312 26.156 1 77.88 291 PHE A N 1
ATOM 2296 C CA . PHE A 1 291 ? -3.08 41.312 26.562 1 77.88 291 PHE A CA 1
ATOM 2297 C C . PHE A 1 291 ? -3.457 42.688 26.047 1 77.88 291 PHE A C 1
ATOM 2299 O O . PHE A 1 291 ? -3.242 43.688 26.75 1 77.88 291 PHE A O 1
ATOM 2306 N N . GLU A 1 292 ? -4.031 42.719 24.938 1 75.62 292 GLU A N 1
ATOM 2307 C CA . GLU A 1 292 ? -4.402 44 24.328 1 75.62 292 GLU A CA 1
ATOM 2308 C C . GLU A 1 292 ? -5.648 44.562 24.984 1 75.62 292 GLU A C 1
ATOM 2310 O O . GLU A 1 292 ? -5.855 45.781 24.969 1 75.62 292 GLU A O 1
ATOM 2315 N N . ARG A 1 293 ? -6.395 43.688 25.594 1 83.94 293 ARG A N 1
ATOM 2316 C CA . ARG A 1 293 ? -7.664 44.156 26.156 1 83.94 293 ARG A CA 1
ATOM 2317 C C . ARG A 1 293 ? -7.629 44.125 27.688 1 83.94 293 ARG A C 1
ATOM 2319 O O . ARG A 1 293 ? -8.664 43.969 28.328 1 83.94 293 ARG A O 1
ATOM 2326 N N . VAL A 1 294 ? -6.469 44.312 28.188 1 86.38 294 VAL A N 1
ATOM 2327 C CA . VAL A 1 294 ? -6.316 44.219 29.625 1 86.38 294 VAL A CA 1
ATOM 2328 C C . VAL A 1 294 ? -7.176 45.281 30.312 1 86.38 294 VAL A C 1
ATOM 2330 O O . VAL A 1 294 ? -7.887 45 31.281 1 86.38 294 VAL A O 1
ATOM 2333 N N . GLN A 1 295 ? -7.098 46.5 29.719 1 87.12 295 GLN A N 1
ATOM 2334 C CA . GLN A 1 295 ? -7.844 47.625 30.312 1 87.12 295 GLN A CA 1
ATOM 2335 C C . GLN A 1 295 ? -9.344 47.406 30.188 1 87.12 295 GLN A C 1
ATOM 2337 O O . GLN A 1 295 ? -10.102 47.656 31.125 1 87.12 295 GLN A O 1
ATOM 2342 N N . GLU A 1 296 ? -9.711 46.938 29.047 1 86.44 296 GLU A N 1
ATOM 2343 C CA . GLU A 1 296 ? -11.125 46.656 28.797 1 86.44 296 GLU A CA 1
ATOM 2344 C C . GLU A 1 296 ? -11.633 45.562 29.719 1 86.44 296 GLU A C 1
ATOM 2346 O O . GLU A 1 296 ? -12.727 45.688 30.297 1 86.44 296 GLU A O 1
ATOM 2351 N N . LEU A 1 297 ? -10.852 44.531 29.906 1 89.06 297 LEU A N 1
ATOM 2352 C CA . LEU A 1 297 ? -11.242 43.406 30.75 1 89.06 297 LEU A CA 1
ATOM 2353 C C . LEU A 1 297 ? -11.266 43.812 32.219 1 89.06 297 LEU A C 1
ATOM 2355 O O . LEU A 1 297 ? -12.156 43.375 32.969 1 89.06 297 LEU A O 1
ATOM 2359 N N . GLY A 1 298 ? -10.289 44.625 32.594 1 86.44 298 GLY A N 1
ATOM 2360 C CA . GLY A 1 298 ? -10.266 45.156 33.938 1 86.44 298 GLY A CA 1
ATOM 2361 C C . GLY A 1 298 ? -11.477 46 34.281 1 86.44 298 GLY A C 1
ATOM 2362 O O . GLY A 1 298 ? -12.039 45.906 35.375 1 86.44 298 GLY A O 1
ATOM 2363 N N . MET A 1 299 ? -11.789 46.844 33.281 1 88.62 299 MET A N 1
ATOM 2364 C CA . MET A 1 299 ? -12.953 47.719 33.469 1 88.62 299 MET A CA 1
ATOM 2365 C C . MET A 1 299 ? -14.227 46.875 33.625 1 88.62 299 MET A C 1
ATOM 2367 O O . MET A 1 299 ? -15.086 47.219 34.469 1 88.62 299 MET A O 1
ATOM 2371 N N . LEU A 1 300 ? -14.367 45.812 32.875 1 88.19 300 LEU A N 1
ATOM 2372 C CA . LEU A 1 300 ? -15.531 44.938 32.969 1 88.19 300 LEU A CA 1
ATOM 2373 C C . LEU A 1 300 ? -15.602 44.281 34.344 1 88.19 300 LEU A C 1
ATOM 2375 O O . LEU A 1 300 ? -16.688 44.125 34.906 1 88.19 300 LEU A O 1
ATOM 2379 N N . MET A 1 301 ? -14.461 43.938 34.812 1 88.75 301 MET A N 1
ATOM 2380 C CA . MET A 1 301 ? -14.422 43.312 36.125 1 88.75 301 MET A CA 1
ATOM 2381 C C . MET A 1 301 ? -14.695 44.344 37.25 1 88.75 301 MET A C 1
ATOM 2383 O O . MET A 1 301 ? -15.336 44.031 38.25 1 88.75 301 MET A O 1
ATOM 2387 N N . ALA A 1 302 ? -14.234 45.531 37 1 86 302 ALA A N 1
ATOM 2388 C CA . ALA A 1 302 ? -14.438 46.594 37.969 1 86 302 ALA A CA 1
ATOM 2389 C C . ALA A 1 302 ? -15.906 46.969 38.062 1 86 302 ALA A C 1
ATOM 2391 O O . ALA A 1 302 ? -16.391 47.375 39.125 1 86 302 ALA A O 1
ATOM 2392 N N . ILE A 1 303 ? -16.625 46.812 37 1 87.75 303 ILE A N 1
ATOM 2393 C CA . ILE A 1 303 ? -18.031 47.219 37 1 87.75 303 ILE A CA 1
ATOM 2394 C C . ILE A 1 303 ? -18.891 46 37.375 1 87.75 303 ILE A C 1
ATOM 2396 O O . ILE A 1 303 ? -20.125 46.094 37.375 1 87.75 303 ILE A O 1
ATOM 2400 N N . GLY A 1 304 ? -18.234 44.812 37.656 1 84.69 304 GLY A N 1
ATOM 2401 C CA . GLY A 1 304 ? -19.016 43.781 38.281 1 84.69 304 GLY A CA 1
ATOM 2402 C C . GLY A 1 304 ? -18.984 42.469 37.531 1 84.69 304 GLY A C 1
ATOM 2403 O O . GLY A 1 304 ? -19.562 41.469 37.969 1 84.69 304 GLY A O 1
ATOM 2404 N N . MET A 1 305 ? -18.375 42.438 36.438 1 88.56 305 MET A N 1
ATOM 2405 C CA . MET A 1 305 ? -18.297 41.188 35.719 1 88.56 305 MET A CA 1
ATOM 2406 C C . MET A 1 305 ? -17.391 40.188 36.438 1 88.56 305 MET A C 1
ATOM 2408 O O . MET A 1 305 ? -16.266 40.531 36.812 1 88.56 305 MET A O 1
ATOM 2412 N N . THR A 1 306 ? -17.906 38.938 36.719 1 91.06 306 THR A N 1
ATOM 2413 C CA . THR A 1 306 ? -17.156 37.938 37.438 1 91.06 306 THR A CA 1
ATOM 2414 C C . THR A 1 306 ? -16.047 37.344 36.594 1 91.06 306 THR A C 1
ATOM 2416 O O . THR A 1 306 ? -16.109 37.406 35.344 1 91.06 306 THR A O 1
ATOM 2419 N N . LYS A 1 307 ? -15.07 36.844 37.25 1 91 307 LYS A N 1
ATOM 2420 C CA . LYS A 1 307 ? -13.93 36.219 36.594 1 91 307 LYS A CA 1
ATOM 2421 C C . LYS A 1 307 ? -14.391 35.094 35.688 1 91 307 LYS A C 1
ATOM 2423 O O . LYS A 1 307 ? -13.836 34.875 34.594 1 91 307 LYS A O 1
ATOM 2428 N N . ILE A 1 308 ? -15.445 34.406 36.094 1 91.75 308 ILE A N 1
ATOM 2429 C CA . ILE A 1 308 ? -15.945 33.281 35.312 1 91.75 308 ILE A CA 1
ATOM 2430 C C . ILE A 1 308 ? -16.594 33.781 34.031 1 91.75 308 ILE A C 1
ATOM 2432 O O . ILE A 1 308 ? -16.484 33.125 33 1 91.75 308 ILE A O 1
ATOM 2436 N N . LYS A 1 309 ? -17.203 34.875 34.094 1 91.94 309 LYS A N 1
ATOM 2437 C CA . LYS A 1 309 ? -17.844 35.438 32.938 1 91.94 309 LYS A CA 1
ATOM 2438 C C . LYS A 1 309 ? -16.812 35.969 31.922 1 91.94 309 LYS A C 1
ATOM 2440 O O . LYS A 1 309 ? -17.016 35.875 30.719 1 91.94 309 LYS A O 1
ATOM 2445 N N . VAL A 1 310 ? -15.742 36.5 32.469 1 90.56 310 VAL A N 1
ATOM 2446 C CA . VAL A 1 310 ? -14.664 36.938 31.625 1 90.56 310 VAL A CA 1
ATOM 2447 C C . VAL A 1 310 ? -14.031 35.75 30.891 1 90.56 310 VAL A C 1
ATOM 2449 O O . VAL A 1 310 ? -13.797 35.812 29.688 1 90.56 310 VAL A O 1
ATOM 2452 N N . ALA A 1 311 ? -13.859 34.75 31.688 1 92.25 311 ALA A N 1
ATOM 2453 C CA . ALA A 1 311 ? -13.305 33.531 31.109 1 92.25 311 ALA A CA 1
ATOM 2454 C C . ALA A 1 311 ? -14.227 32.969 30.031 1 92.25 311 ALA A C 1
ATOM 2456 O O . ALA A 1 311 ? -13.766 32.531 28.969 1 92.25 311 ALA A O 1
ATOM 2457 N N . ALA A 1 312 ? -15.445 32.969 30.297 1 92.81 312 ALA A N 1
ATOM 2458 C CA . ALA A 1 312 ? -16.438 32.469 29.344 1 92.81 312 ALA A CA 1
ATOM 2459 C C . ALA A 1 312 ? -16.453 33.281 28.062 1 92.81 312 ALA A C 1
ATOM 2461 O O . ALA A 1 312 ? -16.672 32.75 26.984 1 92.81 312 ALA A O 1
ATOM 2462 N N . MET A 1 313 ? -16.219 34.531 28.234 1 90.56 313 MET A N 1
ATOM 2463 C CA . MET A 1 313 ? -16.188 35.438 27.078 1 90.56 313 MET A CA 1
ATOM 2464 C C . MET A 1 313 ? -15.031 35.094 26.156 1 90.56 313 MET A C 1
ATOM 2466 O O . MET A 1 313 ? -15.211 35.031 24.938 1 90.56 313 MET A O 1
ATOM 2470 N N . ILE A 1 314 ? -13.953 34.844 26.75 1 90.69 314 ILE A N 1
ATOM 2471 C CA . ILE A 1 314 ? -12.766 34.531 25.969 1 90.69 314 ILE A CA 1
ATOM 2472 C C . ILE A 1 314 ? -12.977 33.188 25.266 1 90.69 314 ILE A C 1
ATOM 2474 O O . ILE A 1 314 ? -12.641 33.031 24.094 1 90.69 314 ILE A O 1
ATOM 2478 N N . VAL A 1 315 ? -13.531 32.281 25.953 1 91.75 315 VAL A N 1
ATOM 2479 C CA . VAL A 1 315 ? -13.789 30.969 25.391 1 91.75 315 VAL A CA 1
ATOM 2480 C C . VAL A 1 315 ? -14.797 31.078 24.234 1 91.75 315 VAL A C 1
ATOM 2482 O O . VAL A 1 315 ? -14.641 30.438 23.203 1 91.75 315 VAL A O 1
ATOM 2485 N N . LEU A 1 316 ? -15.758 31.859 24.438 1 91.94 316 LEU A N 1
ATOM 2486 C CA . LEU A 1 316 ? -16.781 32.031 23.422 1 91.94 316 LEU A CA 1
ATOM 2487 C C . LEU A 1 316 ? -16.203 32.719 22.172 1 91.94 316 LEU A C 1
ATOM 2489 O O . LEU A 1 316 ? -16.562 32.375 21.047 1 91.94 316 LEU A O 1
ATOM 2493 N N . GLU A 1 317 ? -15.383 33.688 22.375 1 90.44 317 GLU A N 1
ATOM 2494 C CA . GLU A 1 317 ? -14.719 34.344 21.25 1 90.44 317 GLU A CA 1
ATOM 2495 C C . GLU A 1 317 ? -13.898 33.375 20.422 1 90.44 317 GLU A C 1
ATOM 2497 O O . GLU A 1 317 ? -13.953 33.375 19.188 1 90.44 317 GLU A O 1
ATOM 2502 N N . THR A 1 318 ? -13.219 32.594 21.172 1 90.06 318 THR A N 1
ATOM 2503 C CA . THR A 1 318 ? -12.383 31.609 20.516 1 90.06 318 THR A CA 1
ATOM 2504 C C . THR A 1 318 ? -13.234 30.594 19.766 1 90.06 318 THR A C 1
ATOM 2506 O O . THR A 1 318 ? -12.914 30.203 18.641 1 90.06 318 THR A O 1
ATOM 2509 N N . THR A 1 319 ? -14.25 30.172 20.375 1 90.25 319 THR A N 1
ATOM 2510 C CA . THR A 1 319 ? -15.148 29.188 19.781 1 90.25 319 THR A CA 1
ATOM 2511 C C . THR A 1 319 ? -15.82 29.75 18.531 1 90.25 319 THR A C 1
ATOM 2513 O O . THR A 1 319 ? -15.992 29.047 17.547 1 90.25 319 THR A O 1
ATOM 2516 N N . PHE A 1 320 ? -16.109 31.031 18.578 1 90.56 320 PHE A N 1
ATOM 2517 C CA . PHE A 1 320 ? -16.734 31.672 17.422 1 90.56 320 PHE A CA 1
ATOM 2518 C C . PHE A 1 320 ? -15.773 31.688 16.234 1 90.56 320 PHE A C 1
ATOM 2520 O O . PHE A 1 320 ? -16.156 31.359 15.117 1 90.56 320 PHE A O 1
ATOM 2527 N N . ILE A 1 321 ? -14.594 32.031 16.5 1 88.31 321 ILE A N 1
ATOM 2528 C CA . ILE A 1 321 ? -13.594 32.094 15.445 1 88.31 321 ILE A CA 1
ATOM 2529 C C . ILE A 1 321 ? -13.383 30.719 14.836 1 88.31 321 ILE A C 1
ATOM 2531 O O . ILE A 1 321 ? -13.375 30.562 13.617 1 88.31 321 ILE A O 1
ATOM 2535 N N . ALA A 1 322 ? -13.203 29.812 15.672 1 88.44 322 ALA A N 1
ATOM 2536 C CA . ALA A 1 322 ? -12.938 28.438 15.242 1 88.44 322 ALA A CA 1
ATOM 2537 C C . ALA A 1 322 ? -14.133 27.859 14.484 1 88.44 322 ALA A C 1
ATOM 2539 O O . ALA A 1 322 ? -13.961 27.156 13.484 1 88.44 322 ALA A O 1
ATOM 2540 N N . LEU A 1 323 ? -15.297 28.125 15 1 89.56 323 LEU A N 1
ATOM 2541 C CA . LEU A 1 323 ? -16.5 27.578 14.383 1 89.56 323 LEU A CA 1
ATOM 2542 C C . LEU A 1 323 ? -16.75 28.219 13.016 1 89.56 323 LEU A C 1
ATOM 2544 O O . LEU A 1 323 ? -17.141 27.531 12.07 1 89.56 323 LEU A O 1
ATOM 2548 N N . ILE A 1 324 ? -16.562 29.516 12.953 1 90.69 324 ILE A N 1
ATOM 2549 C CA . ILE A 1 324 ? -16.719 30.188 11.672 1 90.69 324 ILE A CA 1
ATOM 2550 C C . ILE A 1 324 ? -15.68 29.672 10.68 1 90.69 324 ILE A C 1
ATOM 2552 O O . ILE A 1 324 ? -16.016 29.297 9.547 1 90.69 324 ILE A O 1
ATOM 2556 N N . GLY A 1 325 ? -14.508 29.719 11.094 1 88.69 325 GLY A N 1
ATOM 2557 C CA . GLY A 1 325 ? -13.461 29.156 10.25 1 88.69 325 GLY A CA 1
ATOM 2558 C C . GLY A 1 325 ? -13.68 27.703 9.898 1 88.69 325 GLY A C 1
ATOM 2559 O O . GLY A 1 325 ? -13.453 27.297 8.75 1 88.69 325 GLY A O 1
ATOM 2560 N N . GLY A 1 326 ? -14.102 26.984 10.875 1 88.75 326 GLY A N 1
ATOM 2561 C CA . GLY A 1 326 ? -14.367 25.578 10.664 1 88.75 326 GLY A CA 1
ATOM 2562 C C . GLY A 1 326 ? -15.477 25.328 9.664 1 88.75 326 GLY A C 1
ATOM 2563 O O . GLY A 1 326 ? -15.328 24.5 8.75 1 88.75 326 GLY A O 1
ATOM 2564 N N . VAL A 1 327 ? -16.547 26.031 9.836 1 91.56 327 VAL A N 1
ATOM 2565 C CA . VAL A 1 327 ? -17.719 25.844 8.969 1 91.56 327 VAL A CA 1
ATOM 2566 C C . VAL A 1 327 ? -17.359 26.266 7.543 1 91.56 327 VAL A C 1
ATOM 2568 O O . VAL A 1 327 ? -17.672 25.562 6.586 1 91.56 327 VAL A O 1
ATOM 2571 N N . ILE A 1 328 ? -16.703 27.391 7.422 1 93.06 328 ILE A N 1
ATOM 2572 C CA . ILE A 1 328 ? -16.297 27.844 6.094 1 93.06 328 ILE A CA 1
ATOM 2573 C C . ILE A 1 328 ? -15.289 26.859 5.504 1 93.06 328 ILE A C 1
ATOM 2575 O O . ILE A 1 328 ? -15.312 26.578 4.301 1 93.06 328 ILE A O 1
ATOM 2579 N N . GLY A 1 329 ? -14.461 26.406 6.312 1 91.12 329 GLY A N 1
ATOM 2580 C CA . GLY A 1 329 ? -13.516 25.391 5.875 1 91.12 329 GLY A CA 1
ATOM 2581 C C . GLY A 1 329 ? -14.188 24.125 5.371 1 91.12 329 GLY A C 1
ATOM 2582 O O . GLY A 1 329 ? -13.789 23.578 4.348 1 91.12 329 GLY A O 1
ATOM 2583 N N . VAL A 1 330 ? -15.195 23.75 6.055 1 91.94 330 VAL A N 1
ATOM 2584 C CA . VAL A 1 330 ? -15.953 22.562 5.668 1 91.94 330 VAL A CA 1
ATOM 2585 C C . VAL A 1 330 ? -16.656 22.812 4.336 1 91.94 330 VAL A C 1
ATOM 2587 O O . VAL A 1 330 ? -16.641 21.953 3.449 1 91.94 330 VAL A O 1
ATOM 2590 N N . VAL A 1 331 ? -17.219 23.938 4.215 1 93.62 331 VAL A N 1
ATOM 2591 C CA . VAL A 1 331 ? -17.938 24.297 2.99 1 93.62 331 VAL A CA 1
ATOM 2592 C C . VAL A 1 331 ? -16.953 24.328 1.819 1 93.62 331 VAL A C 1
ATOM 2594 O O . VAL A 1 331 ? -17.25 23.812 0.741 1 93.62 331 VAL A O 1
ATOM 2597 N N . LEU A 1 332 ? -15.852 24.906 2.061 1 92.38 332 LEU A N 1
ATOM 2598 C CA . LEU A 1 332 ? -14.82 24.953 1.026 1 92.38 332 LEU A CA 1
ATOM 2599 C C . LEU A 1 332 ? -14.336 23.547 0.692 1 92.38 332 LEU A C 1
ATOM 2601 O O . LEU A 1 332 ? -14.148 23.203 -0.48 1 92.38 332 LEU A O 1
ATOM 2605 N N . GLY A 1 333 ? -14.086 22.828 1.677 1 90.56 333 GLY A N 1
ATOM 2606 C CA . GLY A 1 333 ? -13.68 21.453 1.467 1 90.56 333 GLY A CA 1
ATOM 2607 C C . GLY A 1 333 ? -14.703 20.641 0.683 1 90.56 333 GLY A C 1
ATOM 2608 O O . GLY A 1 333 ? -14.336 19.906 -0.237 1 90.56 333 GLY A O 1
ATOM 2609 N N . LEU A 1 334 ? -15.953 20.812 1.024 1 91.44 334 LEU A N 1
ATOM 2610 C CA . LEU A 1 334 ? -17.031 20.125 0.323 1 91.44 334 LEU A CA 1
ATOM 2611 C C . LEU A 1 334 ? -17.156 20.625 -1.115 1 91.44 334 LEU A C 1
ATOM 2613 O O . LEU A 1 334 ? -17.469 19.844 -2.02 1 91.44 334 LEU A O 1
ATOM 2617 N N . GLY A 1 335 ? -17 21.875 -1.265 1 91.75 335 GLY A N 1
ATOM 2618 C CA . GLY A 1 335 ? -17.016 22.438 -2.609 1 91.75 335 GLY A CA 1
ATOM 2619 C C . GLY A 1 335 ? -15.938 21.859 -3.51 1 91.75 335 GLY A C 1
ATOM 2620 O O . GLY A 1 335 ? -16.219 21.438 -4.633 1 91.75 335 GLY A O 1
ATOM 2621 N N . ILE A 1 336 ? -14.773 21.828 -3.004 1 89.38 336 ILE A N 1
ATOM 2622 C CA . ILE A 1 336 ? -13.664 21.266 -3.768 1 89.38 336 ILE A CA 1
ATOM 2623 C C . ILE A 1 336 ? -13.906 19.781 -4.004 1 89.38 336 ILE A C 1
ATOM 2625 O O . ILE A 1 336 ? -13.633 19.266 -5.09 1 89.38 336 ILE A O 1
ATOM 2629 N N . HIS A 1 337 ? -14.344 19.125 -3.029 1 88.88 337 HIS A N 1
ATOM 2630 C CA . HIS A 1 337 ? -14.703 17.719 -3.129 1 88.88 337 HIS A CA 1
ATOM 2631 C C . HIS A 1 337 ? -15.68 17.469 -4.27 1 88.88 337 HIS A C 1
ATOM 2633 O O . HIS A 1 337 ? -15.516 16.531 -5.055 1 88.88 337 HIS A O 1
ATOM 2639 N N . SER A 1 338 ? -16.719 18.25 -4.344 1 88.5 338 SER A N 1
ATOM 2640 C CA . SER A 1 338 ? -17.75 18.078 -5.363 1 88.5 338 SER A CA 1
ATOM 2641 C C . SER A 1 338 ? -17.172 18.297 -6.766 1 88.5 338 SER A C 1
ATOM 2643 O O . SER A 1 338 ? -17.609 17.656 -7.719 1 88.5 338 SER A O 1
ATOM 2645 N N . LEU A 1 339 ? -16.234 19.125 -6.859 1 86.38 339 LEU A N 1
ATOM 2646 C CA . LEU A 1 339 ? -15.602 19.375 -8.148 1 86.38 339 LEU A CA 1
ATOM 2647 C C . LEU A 1 339 ? -14.773 18.172 -8.602 1 86.38 339 LEU A C 1
ATOM 2649 O O . LEU A 1 339 ? -14.758 17.844 -9.781 1 86.38 339 LEU A O 1
ATOM 2653 N N . ILE A 1 340 ? -14.211 17.5 -7.664 1 86.12 340 ILE A N 1
ATOM 2654 C CA . ILE A 1 340 ? -13.32 16.391 -7.977 1 86.12 340 ILE A CA 1
ATOM 2655 C C . ILE A 1 340 ? -14.125 15.094 -8.055 1 86.12 340 ILE A C 1
ATOM 2657 O O . ILE A 1 340 ? -13.734 14.156 -8.758 1 86.12 340 ILE A O 1
ATOM 2661 N N . ALA A 1 341 ? -15.148 15.047 -7.297 1 82.81 341 ALA A N 1
ATOM 2662 C CA . ALA A 1 341 ? -15.945 13.828 -7.199 1 82.81 341 ALA A CA 1
ATOM 2663 C C . ALA A 1 341 ? -16.531 13.438 -8.562 1 82.81 341 ALA A C 1
ATOM 2665 O O . ALA A 1 341 ? -16.734 12.25 -8.836 1 82.81 341 ALA A O 1
ATOM 2666 N N . GLU A 1 342 ? -16.766 14.328 -9.422 1 79.75 342 GLU A N 1
ATOM 2667 C CA . GLU A 1 342 ? -17.375 14.031 -10.711 1 79.75 342 GLU A CA 1
ATOM 2668 C C . GLU A 1 342 ? -16.328 13.562 -11.719 1 79.75 342 GLU A C 1
ATOM 2670 O O . GLU A 1 342 ? -16.531 12.57 -12.422 1 79.75 342 GLU A O 1
ATOM 2675 N N . GLU A 1 343 ? -15.234 14.188 -11.75 1 79.12 343 GLU A N 1
ATOM 2676 C CA . GLU A 1 343 ? -14.227 13.883 -12.766 1 79.12 343 GLU A CA 1
ATOM 2677 C C . GLU A 1 343 ? -13.164 12.93 -12.219 1 79.12 343 GLU A C 1
ATOM 2679 O O . GLU A 1 343 ? -12.492 12.234 -12.984 1 79.12 343 GLU A O 1
ATOM 2684 N N . GLY A 1 344 ? -13.133 12.812 -11.047 1 81.56 344 GLY A N 1
ATOM 2685 C CA . GLY A 1 344 ? -12.094 12.008 -10.43 1 81.56 344 GLY A CA 1
ATOM 2686 C C . GLY A 1 344 ? -10.719 12.648 -10.516 1 81.56 344 GLY A C 1
ATOM 2687 O O . GLY A 1 344 ? -10.539 13.656 -11.203 1 81.56 344 GLY A O 1
ATOM 2688 N N . LEU A 1 345 ? -9.883 12.25 -9.688 1 78.88 345 LEU A N 1
ATOM 2689 C CA . LEU A 1 345 ? -8.477 12.641 -9.773 1 78.88 345 LEU A CA 1
ATOM 2690 C C . LEU A 1 345 ? -7.68 11.648 -10.609 1 78.88 345 LEU A C 1
ATOM 2692 O O . LEU A 1 345 ? -7.559 10.477 -10.242 1 78.88 345 LEU A O 1
ATOM 2696 N N . ASP A 1 346 ? -7.211 11.984 -11.75 1 76.81 346 ASP A N 1
ATOM 2697 C CA . ASP A 1 346 ? -6.531 11.117 -12.703 1 76.81 346 ASP A CA 1
ATOM 2698 C C . ASP A 1 346 ? -5.047 10.984 -12.367 1 76.81 346 ASP A C 1
ATOM 2700 O O . ASP A 1 346 ? -4.297 11.953 -12.461 1 76.81 346 ASP A O 1
ATOM 2704 N N . LEU A 1 347 ? -4.711 9.867 -11.883 1 72.88 347 LEU A N 1
ATOM 2705 C CA . LEU A 1 347 ? -3.312 9.586 -11.586 1 72.88 347 LEU A CA 1
ATOM 2706 C C . LEU A 1 347 ? -2.725 8.617 -12.609 1 72.88 347 LEU A C 1
ATOM 2708 O O . LEU A 1 347 ? -1.954 7.723 -12.258 1 72.88 347 LEU A O 1
ATOM 2712 N N . SER A 1 348 ? -3.061 8.648 -13.82 1 70.38 348 SER A N 1
ATOM 2713 C CA . SER A 1 348 ? -2.654 7.754 -14.898 1 70.38 348 SER A CA 1
ATOM 2714 C C . SER A 1 348 ? -1.137 7.691 -15.023 1 70.38 348 SER A C 1
ATOM 2716 O O . SER A 1 348 ? -0.585 6.68 -15.461 1 70.38 348 SER A O 1
ATOM 2718 N N . GLY A 1 349 ? -0.538 8.828 -14.609 1 67 349 GLY A N 1
ATOM 2719 C CA . GLY A 1 349 ? 0.917 8.82 -14.648 1 67 349 GLY A CA 1
ATOM 2720 C C . GLY A 1 349 ? 1.53 7.754 -13.766 1 67 349 GLY A C 1
ATOM 2721 O O . GLY A 1 349 ? 2.668 7.336 -13.984 1 67 349 GLY A O 1
ATOM 2722 N N . PHE A 1 350 ? 0.747 7.254 -12.836 1 67.88 350 PHE A N 1
ATOM 2723 C CA . PHE A 1 350 ? 1.225 6.23 -11.914 1 67.88 350 PHE A CA 1
ATOM 2724 C C . PHE A 1 350 ? 0.419 4.945 -12.062 1 67.88 350 PHE A C 1
ATOM 2726 O O . PHE A 1 350 ? 0.361 4.133 -11.141 1 67.88 350 PHE A O 1
ATOM 2733 N N . ALA A 1 351 ? -0.176 4.762 -13.086 1 69.94 351 ALA A N 1
ATOM 2734 C CA . ALA A 1 351 ? -1.141 3.686 -13.305 1 69.94 351 ALA A CA 1
ATOM 2735 C C . ALA A 1 351 ? -0.502 2.32 -13.062 1 69.94 351 ALA A C 1
ATOM 2737 O O . ALA A 1 351 ? -1.08 1.469 -12.383 1 69.94 351 ALA A O 1
ATOM 2738 N N . ASP A 1 352 ? 0.643 2.068 -13.672 1 67.38 352 ASP A N 1
ATOM 2739 C CA . ASP A 1 352 ? 1.296 0.769 -13.555 1 67.38 352 ASP A CA 1
ATOM 2740 C C . ASP A 1 352 ? 1.646 0.462 -12.094 1 67.38 352 ASP A C 1
ATOM 2742 O O . ASP A 1 352 ? 1.432 -0.656 -11.625 1 67.38 352 ASP A O 1
ATOM 2746 N N . ALA A 1 353 ? 2.068 1.477 -11.445 1 67.75 353 ALA A N 1
ATOM 2747 C CA . ALA A 1 353 ? 2.406 1.305 -10.031 1 67.75 353 ALA A CA 1
ATOM 2748 C C . ALA A 1 353 ? 1.159 1.034 -9.195 1 67.75 353 ALA A C 1
ATOM 2750 O O . ALA A 1 353 ? 1.148 0.126 -8.367 1 67.75 353 ALA A O 1
ATOM 2751 N N . LEU A 1 354 ? 0.154 1.756 -9.57 1 72.25 354 LEU A N 1
ATOM 2752 C CA . LEU A 1 354 ? -1.094 1.613 -8.828 1 72.25 354 LEU A CA 1
ATOM 2753 C C . LEU A 1 354 ? -1.701 0.232 -9.047 1 72.25 354 LEU A C 1
ATOM 2755 O O . LEU A 1 354 ? -2.219 -0.379 -8.109 1 72.25 354 LEU A O 1
ATOM 2759 N N . ALA A 1 355 ? -1.496 -0.234 -10.203 1 73.5 355 ALA A N 1
ATOM 2760 C CA . ALA A 1 355 ? -2.068 -1.532 -10.547 1 73.5 355 ALA A CA 1
ATOM 2761 C C . ALA A 1 355 ? -1.377 -2.658 -9.789 1 73.5 355 ALA A C 1
ATOM 2763 O O . ALA A 1 355 ? -2.01 -3.656 -9.438 1 73.5 355 ALA A O 1
ATOM 2764 N N . GLU A 1 356 ? -0.133 -2.459 -9.547 1 69.19 356 GLU A N 1
ATOM 2765 C CA . GLU A 1 356 ? 0.613 -3.463 -8.797 1 69.19 356 GLU A CA 1
ATOM 2766 C C . GLU A 1 356 ? 0.114 -3.555 -7.355 1 69.19 356 GLU A C 1
ATOM 2768 O O . GLU A 1 356 ? 0.207 -4.609 -6.727 1 69.19 356 GLU A O 1
ATOM 2773 N N . PHE A 1 357 ? -0.527 -2.453 -6.98 1 68.25 357 PHE A N 1
ATOM 2774 C CA . PHE A 1 357 ? -1.063 -2.438 -5.625 1 68.25 357 PHE A CA 1
ATOM 2775 C C . PHE A 1 357 ? -2.572 -2.656 -5.633 1 68.25 357 PHE A C 1
ATOM 2777 O O . PHE A 1 357 ? -3.213 -2.656 -4.582 1 68.25 357 PHE A O 1
ATOM 2784 N N . GLY A 1 358 ? -3.061 -2.846 -6.82 1 70 358 GLY A N 1
ATOM 2785 C CA . GLY A 1 358 ? -4.473 -3.174 -6.93 1 70 358 GLY A CA 1
ATOM 2786 C C . GLY A 1 358 ? -5.371 -1.951 -6.957 1 70 358 GLY A C 1
ATOM 2787 O O . GLY A 1 358 ? -6.547 -2.031 -6.602 1 70 358 GLY A O 1
ATOM 2788 N N . TYR A 1 359 ? -4.793 -0.792 -7.316 1 74.62 359 TYR A N 1
ATOM 2789 C CA . TYR A 1 359 ? -5.582 0.435 -7.324 1 74.62 359 TYR A CA 1
ATOM 2790 C C . TYR A 1 359 ? -5.809 0.929 -8.75 1 74.62 359 TYR A C 1
ATOM 2792 O O . TYR A 1 359 ? -5.004 0.663 -9.641 1 74.62 359 TYR A O 1
ATOM 2800 N N . ASP A 1 360 ? -6.938 1.607 -8.867 1 76.31 360 ASP A N 1
ATOM 2801 C CA . ASP A 1 360 ? -7.258 2.232 -10.148 1 76.31 360 ASP A CA 1
ATOM 2802 C C . ASP A 1 360 ? -6.488 3.539 -10.328 1 76.31 360 ASP A C 1
ATOM 2804 O O . ASP A 1 360 ? -6.082 4.168 -9.352 1 76.31 360 ASP A O 1
ATOM 2808 N N . ALA A 1 361 ? -6.383 3.982 -11.586 1 77.5 361 ALA A N 1
ATOM 2809 C CA . ALA A 1 361 ? -5.652 5.211 -11.891 1 77.5 361 ALA A CA 1
ATOM 2810 C C . ALA A 1 361 ? -6.496 6.441 -11.594 1 77.5 361 ALA A C 1
ATOM 2812 O O . ALA A 1 361 ? -5.961 7.527 -11.352 1 77.5 361 ALA A O 1
ATOM 2813 N N . ILE A 1 362 ? -7.809 6.277 -11.648 1 81.81 362 ILE A N 1
ATOM 2814 C CA . ILE A 1 362 ? -8.703 7.398 -11.375 1 81.81 362 ILE A CA 1
ATOM 2815 C C . ILE A 1 362 ? -9.344 7.223 -10.008 1 81.81 362 ILE A C 1
ATOM 2817 O O . ILE A 1 362 ? -10.016 6.219 -9.75 1 81.81 362 ILE A O 1
ATOM 2821 N N . ILE A 1 363 ? -9.117 8.234 -9.156 1 84.25 363 ILE A N 1
ATOM 2822 C CA . ILE A 1 363 ? -9.617 8.148 -7.785 1 84.25 363 ILE A CA 1
ATOM 2823 C C . ILE A 1 363 ? -10.773 9.133 -7.594 1 84.25 363 ILE A C 1
ATOM 2825 O O . ILE A 1 363 ? -10.656 10.312 -7.93 1 84.25 363 ILE A O 1
ATOM 2829 N N . TYR A 1 364 ? -11.836 8.703 -7.129 1 85.44 364 TYR A N 1
ATOM 2830 C CA . TYR A 1 364 ? -12.984 9.531 -6.797 1 85.44 364 TYR A CA 1
ATOM 2831 C C . TYR A 1 364 ? -13.094 9.742 -5.289 1 85.44 364 TYR A C 1
ATOM 2833 O O . TYR A 1 364 ? -13.242 8.781 -4.531 1 85.44 364 TYR A O 1
ATOM 2841 N N . PRO A 1 365 ? -12.961 10.945 -4.91 1 88 365 PRO A N 1
ATOM 2842 C CA . PRO A 1 365 ? -13.047 11.195 -3.469 1 88 365 PRO A CA 1
ATOM 2843 C C . PRO A 1 365 ? -14.422 10.867 -2.893 1 88 365 PRO A C 1
ATOM 2845 O O . PRO A 1 365 ? -15.422 10.93 -3.605 1 88 365 PRO A O 1
ATOM 2848 N N . LEU A 1 366 ? -14.375 10.484 -1.612 1 88 366 LEU A N 1
ATOM 2849 C CA . LEU A 1 366 ? -15.609 10.125 -0.928 1 88 366 LEU A CA 1
ATOM 2850 C C . LEU A 1 366 ? -15.672 10.766 0.456 1 88 366 LEU A C 1
ATOM 2852 O O . LEU A 1 366 ? -14.742 10.609 1.257 1 88 366 LEU A O 1
ATOM 2856 N N . LEU A 1 367 ? -16.656 11.562 0.667 1 88 367 LEU A N 1
ATOM 2857 C CA . LEU A 1 367 ? -16.891 12.172 1.973 1 88 367 LEU A CA 1
ATOM 2858 C C . LEU A 1 367 ? -18.297 11.836 2.477 1 88 367 LEU A C 1
ATOM 2860 O O . LEU A 1 367 ? -19.281 12.023 1.758 1 88 367 LEU A O 1
ATOM 2864 N N . GLU A 1 368 ? -18.297 11.281 3.654 1 85.56 368 GLU A N 1
ATOM 2865 C CA . GLU A 1 368 ? -19.594 10.977 4.27 1 85.56 368 GLU A CA 1
ATOM 2866 C C . GLU A 1 368 ? -20.016 12.078 5.234 1 85.56 368 GLU A C 1
ATOM 2868 O O . GLU A 1 368 ? -19.188 12.867 5.688 1 85.56 368 GLU A O 1
ATOM 2873 N N . ALA A 1 369 ? -21.281 12.125 5.578 1 87.75 369 ALA A N 1
ATOM 2874 C CA . ALA A 1 369 ? -21.828 13.125 6.488 1 87.75 369 ALA A CA 1
ATOM 2875 C C . ALA A 1 369 ? -21.219 13.008 7.879 1 87.75 369 ALA A C 1
ATOM 2877 O O . ALA A 1 369 ? -21 14.016 8.555 1 87.75 369 ALA A O 1
ATOM 2878 N N . LYS A 1 370 ? -20.938 11.844 8.234 1 86.81 370 LYS A N 1
ATOM 2879 C CA . LYS A 1 370 ? -20.344 11.617 9.547 1 86.81 370 LYS A CA 1
ATOM 2880 C C . LYS A 1 370 ? -18.969 12.273 9.648 1 86.81 370 LYS A C 1
ATOM 2882 O O . LYS A 1 370 ? -18.594 12.781 10.711 1 86.81 370 LYS A O 1
ATOM 2887 N N . ASP A 1 371 ? -18.281 12.273 8.531 1 85.75 371 ASP A N 1
ATOM 2888 C CA . ASP A 1 371 ? -16.938 12.852 8.531 1 85.75 371 ASP A CA 1
ATOM 2889 C C . ASP A 1 371 ? -17 14.367 8.742 1 85.75 371 ASP A C 1
ATOM 2891 O O . ASP A 1 371 ? -16.156 14.93 9.453 1 85.75 371 ASP A O 1
ATOM 2895 N N . VAL A 1 372 ? -17.969 14.938 8.133 1 88.38 372 VAL A N 1
ATOM 2896 C CA . VAL A 1 372 ? -18.172 16.375 8.273 1 88.38 372 VAL A CA 1
ATOM 2897 C C . VAL A 1 372 ? -18.531 16.719 9.719 1 88.38 372 VAL A C 1
ATOM 2899 O O . VAL A 1 372 ? -17.953 17.641 10.305 1 88.38 372 VAL A O 1
ATOM 2902 N N . GLY A 1 373 ? -19.422 15.93 10.273 1 89.62 373 GLY A N 1
ATOM 2903 C CA . GLY A 1 373 ? -19.828 16.141 11.656 1 89.62 373 GLY A CA 1
ATOM 2904 C C . GLY A 1 373 ? -18.672 15.984 12.641 1 89.62 373 GLY A C 1
ATOM 2905 O O . GLY A 1 373 ? -18.484 16.828 13.516 1 89.62 373 GLY A O 1
ATOM 2906 N N . ILE A 1 374 ? -17.906 15.023 12.453 1 89.75 374 ILE A N 1
ATOM 2907 C CA . ILE A 1 374 ? -16.781 14.75 13.336 1 89.75 374 ILE A CA 1
ATOM 2908 C C . ILE A 1 374 ? -15.766 15.883 13.242 1 89.75 374 ILE A C 1
ATOM 2910 O O . ILE A 1 374 ? -15.203 16.312 14.258 1 89.75 374 ILE A O 1
ATOM 2914 N N . THR A 1 375 ? -15.594 16.328 12.047 1 88.06 375 THR A N 1
ATOM 2915 C CA . THR A 1 375 ? -14.656 17.422 11.844 1 88.06 375 THR A CA 1
ATOM 2916 C C . THR A 1 375 ? -15.094 18.672 12.609 1 88.06 375 THR A C 1
ATOM 2918 O O . THR A 1 375 ? -14.289 19.297 13.297 1 88.06 375 THR A O 1
ATOM 2921 N N . ILE A 1 376 ? -16.344 18.953 12.555 1 88.56 376 ILE A N 1
ATOM 2922 C CA . ILE A 1 376 ? -16.875 20.125 13.234 1 88.56 376 ILE A CA 1
ATOM 2923 C C . ILE A 1 376 ? -16.719 19.969 14.742 1 88.56 376 ILE A C 1
ATOM 2925 O O . ILE A 1 376 ? -16.312 20.922 15.43 1 88.56 376 ILE A O 1
ATOM 2929 N N . ILE A 1 377 ? -16.922 18.828 15.188 1 91.38 377 ILE A N 1
ATOM 2930 C CA . ILE A 1 377 ? -16.781 18.562 16.609 1 91.38 377 ILE A CA 1
ATOM 2931 C C . ILE A 1 377 ? -15.312 18.688 17.016 1 91.38 377 ILE A C 1
ATOM 2933 O O . ILE A 1 377 ? -15 19.297 18.047 1 91.38 377 ILE A O 1
ATOM 2937 N N . MET A 1 378 ? -14.492 18.203 16.203 1 89.81 378 MET A N 1
ATOM 2938 C CA . MET A 1 378 ? -13.07 18.25 16.516 1 89.81 378 MET A CA 1
ATOM 2939 C C . MET A 1 378 ? -12.562 19.688 16.547 1 89.81 378 MET A C 1
ATOM 2941 O O . MET A 1 378 ? -11.766 20.062 17.406 1 89.81 378 MET A O 1
ATOM 2945 N N . VAL A 1 379 ? -13.031 20.391 15.609 1 87.75 379 VAL A N 1
ATOM 2946 C CA . VAL A 1 379 ? -12.656 21.797 15.555 1 87.75 379 VAL A CA 1
ATOM 2947 C C . VAL A 1 379 ? -13.141 22.516 16.812 1 87.75 379 VAL A C 1
ATOM 2949 O O . VAL A 1 379 ? -12.406 23.297 17.422 1 87.75 379 VAL A O 1
ATOM 2952 N N . SER A 1 380 ? -14.336 22.234 17.219 1 88.31 380 SER A N 1
ATOM 2953 C CA . SER A 1 380 ? -14.93 22.859 18.391 1 88.31 380 SER A CA 1
ATOM 2954 C C . SER A 1 380 ? -14.156 22.5 19.656 1 88.31 380 SER A C 1
ATOM 2956 O O . SER A 1 380 ? -13.844 23.375 20.469 1 88.31 380 SER A O 1
ATOM 2958 N N . ILE A 1 381 ? -13.805 21.297 19.75 1 91.19 381 ILE A N 1
ATOM 2959 C CA . ILE A 1 381 ? -13.078 20.828 20.922 1 91.19 381 ILE A CA 1
ATOM 2960 C C . ILE A 1 381 ? -11.695 21.469 20.969 1 91.19 381 ILE A C 1
ATOM 2962 O O . ILE A 1 381 ? -11.25 21.922 22.016 1 91.19 381 ILE A O 1
ATOM 2966 N N . THR A 1 382 ? -11.094 21.5 19.859 1 86 382 THR A N 1
ATOM 2967 C CA . THR A 1 382 ? -9.758 22.078 19.781 1 86 382 THR A CA 1
ATOM 2968 C C . THR A 1 382 ? -9.789 23.562 20.141 1 86 382 THR A C 1
ATOM 2970 O O . THR A 1 382 ? -8.891 24.078 20.812 1 86 382 THR A O 1
ATOM 2973 N N . ALA A 1 383 ? -10.797 24.203 19.672 1 86.69 383 ALA A N 1
ATOM 2974 C CA . ALA A 1 383 ? -10.961 25.625 19.969 1 86.69 383 ALA A CA 1
ATOM 2975 C C . ALA A 1 383 ? -11.102 25.844 21.469 1 86.69 383 ALA A C 1
ATOM 2977 O O . ALA A 1 383 ? -10.469 26.75 22.016 1 86.69 383 ALA A O 1
ATOM 2978 N N . VAL A 1 384 ? -11.867 25.062 22.094 1 89.5 384 VAL A N 1
ATOM 2979 C CA . VAL A 1 384 ? -12.102 25.203 23.516 1 89.5 384 VAL A CA 1
ATOM 2980 C C . VAL A 1 384 ? -10.812 24.938 24.281 1 89.5 384 VAL A C 1
ATOM 2982 O O . VAL A 1 384 ? -10.461 25.672 25.203 1 89.5 384 VAL A O 1
ATOM 2985 N N . LEU A 1 385 ? -10.148 23.969 23.859 1 89.69 385 LEU A N 1
ATOM 2986 C CA . LEU A 1 385 ? -8.891 23.625 24.531 1 89.69 385 LEU A CA 1
ATOM 2987 C C . LEU A 1 385 ? -7.859 24.734 24.359 1 89.69 385 LEU A C 1
ATOM 2989 O O . LEU A 1 385 ? -7.133 25.062 25.297 1 89.69 385 LEU A O 1
ATOM 2993 N N . ALA A 1 386 ? -7.855 25.281 23.203 1 87.38 386 ALA A N 1
ATOM 2994 C CA . ALA A 1 386 ? -6.895 26.328 22.906 1 87.38 386 ALA A CA 1
ATOM 2995 C C . ALA A 1 386 ? -7.223 27.609 23.672 1 87.38 386 ALA A C 1
ATOM 2997 O O . ALA A 1 386 ? -6.344 28.438 23.906 1 87.38 386 ALA A O 1
ATOM 2998 N N . ALA A 1 387 ? -8.438 27.734 24.109 1 90.19 387 ALA A N 1
ATOM 2999 C CA . ALA A 1 387 ? -8.891 28.953 24.766 1 90.19 387 ALA A CA 1
ATOM 3000 C C . ALA A 1 387 ? -8.641 28.891 26.266 1 90.19 387 ALA A C 1
ATOM 3002 O O . ALA A 1 387 ? -8.719 29.906 26.969 1 90.19 387 ALA A O 1
ATOM 3003 N N . VAL A 1 388 ? -8.258 27.75 26.734 1 90.06 388 VAL A N 1
ATOM 3004 C CA . VAL A 1 388 ? -8.148 27.531 28.188 1 90.06 388 VAL A CA 1
ATOM 3005 C C . VAL A 1 388 ? -7.07 28.453 28.766 1 90.06 388 VAL A C 1
ATOM 3007 O O . VAL A 1 388 ? -7.312 29.156 29.734 1 90.06 388 VAL A O 1
ATOM 3010 N N . ILE A 1 389 ? -5.953 28.484 28.156 1 87.62 389 ILE A N 1
ATOM 3011 C CA . ILE A 1 389 ? -4.828 29.25 28.703 1 87.62 389 ILE A CA 1
ATOM 3012 C C . ILE A 1 389 ? -5.129 30.75 28.625 1 87.62 389 ILE A C 1
ATOM 3014 O O . ILE A 1 389 ? -4.996 31.469 29.609 1 87.62 389 ILE A O 1
ATOM 3018 N N . PRO A 1 390 ? -5.566 31.188 27.469 1 88.81 390 PRO A N 1
ATOM 3019 C CA . PRO A 1 390 ? -5.93 32.625 27.422 1 88.81 390 PRO A CA 1
ATOM 3020 C C . PRO A 1 390 ? -7.027 32.969 28.422 1 88.81 390 PRO A C 1
ATOM 3022 O O . PRO A 1 390 ? -7.008 34.062 28.984 1 88.81 390 PRO A O 1
ATOM 3025 N N . ALA A 1 391 ? -7.953 32.094 28.625 1 91.25 391 ALA A N 1
ATOM 3026 C CA . ALA A 1 391 ? -9.039 32.344 29.562 1 91.25 391 ALA A CA 1
ATOM 3027 C C . ALA A 1 391 ? -8.516 32.438 31 1 91.25 391 ALA A C 1
ATOM 3029 O O . ALA A 1 391 ? -8.938 33.312 31.766 1 91.25 391 ALA A O 1
ATOM 3030 N N . ILE A 1 392 ? -7.633 31.594 31.328 1 90.81 392 ILE A N 1
ATOM 3031 C CA . ILE A 1 392 ? -7.043 31.594 32.656 1 90.81 392 ILE A CA 1
ATOM 3032 C C . ILE A 1 392 ? -6.242 32.875 32.875 1 90.81 392 ILE A C 1
ATOM 3034 O O . ILE A 1 392 ? -6.305 33.5 33.938 1 90.81 392 ILE A O 1
ATOM 3038 N N . ARG A 1 393 ? -5.539 33.281 31.891 1 87.38 393 ARG A N 1
ATOM 3039 C CA . ARG A 1 393 ? -4.754 34.531 31.984 1 87.38 393 ARG A CA 1
ATOM 3040 C C . ARG A 1 393 ? -5.656 35.719 32.156 1 87.38 393 ARG A C 1
ATOM 3042 O O . ARG A 1 393 ? -5.309 36.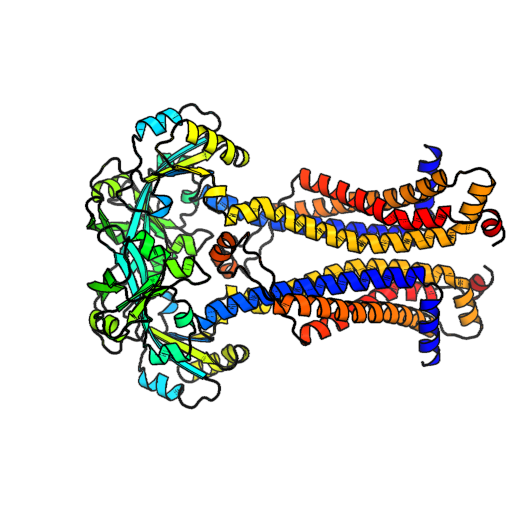656 32.906 1 87.38 393 ARG A O 1
ATOM 3049 N N . ALA A 1 394 ? -6.723 35.688 31.531 1 86.88 394 ALA A N 1
ATOM 3050 C CA . ALA A 1 394 ? -7.66 36.812 31.625 1 86.88 394 ALA A CA 1
ATOM 3051 C C . ALA A 1 394 ? -8.227 36.938 33.031 1 86.88 394 ALA A C 1
ATOM 3053 O O . ALA A 1 394 ? -8.422 38.031 33.562 1 86.88 394 ALA A O 1
ATOM 3054 N N . VAL A 1 395 ? -8.453 35.812 33.656 1 87.88 395 VAL A N 1
ATOM 3055 C CA . VAL A 1 395 ? -9.078 35.844 34.969 1 87.88 395 VAL A CA 1
ATOM 3056 C C . VAL A 1 395 ? -8.047 36.188 36.031 1 87.88 395 VAL A C 1
ATOM 3058 O O . VAL A 1 395 ? -8.398 36.656 37.125 1 87.88 395 VAL A O 1
ATOM 3061 N N . GLN A 1 396 ? -6.848 36.031 35.688 1 87.25 396 GLN A N 1
ATOM 3062 C CA . GLN A 1 396 ? -5.789 36.344 36.625 1 87.25 396 GLN A CA 1
ATOM 3063 C C . GLN A 1 396 ? -5.449 37.812 36.656 1 87.25 396 GLN A C 1
ATOM 3065 O O . GLN A 1 396 ? -4.676 38.281 37.5 1 87.25 396 GLN A O 1
ATOM 3070 N N . LEU A 1 397 ? -6.047 38.5 35.781 1 82.19 397 LEU A N 1
ATOM 3071 C CA . LEU A 1 397 ? -5.828 39.969 35.75 1 82.19 397 LEU A CA 1
ATOM 3072 C C . LEU A 1 397 ? -6.379 40.625 37 1 82.19 397 LEU A C 1
ATOM 3074 O O . LEU A 1 397 ? -7.426 40.219 37.5 1 82.19 397 LEU A O 1
ATOM 3078 N N . ASN A 1 398 ? -5.539 41.5 37.594 1 78.81 398 ASN A N 1
ATOM 3079 C CA . ASN A 1 398 ? -5.996 42.344 38.719 1 78.81 398 ASN A CA 1
ATOM 3080 C C . ASN A 1 398 ? -6.715 43.594 38.219 1 78.81 398 ASN A C 1
ATOM 3082 O O . ASN A 1 398 ? -6.098 44.438 37.594 1 78.81 398 ASN A O 1
ATOM 3086 N N . PRO A 1 399 ? -8 43.594 38.469 1 76.62 399 PRO A N 1
ATOM 3087 C CA . PRO A 1 399 ? -8.797 44.719 37.938 1 76.62 399 PRO A CA 1
ATOM 3088 C C . PRO A 1 399 ? -8.188 46.062 38.25 1 76.62 399 PRO A C 1
ATOM 3090 O O . PRO A 1 399 ? -8.133 46.938 37.406 1 76.62 399 PRO A O 1
ATOM 3093 N N . ALA A 1 400 ? -7.75 46.281 39.469 1 77.31 400 ALA A N 1
ATOM 3094 C CA . ALA A 1 400 ? -7.211 47.594 39.906 1 77.31 400 ALA A CA 1
ATOM 3095 C C . ALA A 1 400 ? -5.953 47.938 39.094 1 77.31 400 ALA A C 1
ATOM 3097 O O . ALA A 1 400 ? -5.766 49.094 38.688 1 77.31 400 ALA A O 1
ATOM 3098 N N . GLU A 1 401 ? -5.203 47 38.812 1 75.62 401 GLU A N 1
ATOM 3099 C CA . GLU A 1 401 ? -3.959 47.188 38.062 1 75.62 401 GLU A CA 1
ATOM 3100 C C . GLU A 1 401 ? -4.219 47.312 36.562 1 75.62 401 GLU A C 1
ATOM 3102 O O . GLU A 1 401 ? -3.545 48.062 35.875 1 75.62 401 GLU A O 1
ATOM 3107 N N . ALA A 1 402 ? -5.273 46.719 36.156 1 73.12 402 ALA A N 1
ATOM 3108 C CA . ALA A 1 402 ? -5.602 46.656 34.75 1 73.12 402 ALA A CA 1
ATOM 3109 C C . ALA A 1 402 ? -6.195 47.969 34.25 1 73.12 402 ALA A C 1
ATOM 3111 O O . ALA A 1 402 ? -5.977 48.375 33.125 1 73.12 402 ALA A O 1
ATOM 3112 N N . VAL A 1 403 ? -6.879 48.656 35.156 1 72.69 403 VAL A N 1
ATOM 3113 C CA . VAL A 1 403 ? -7.52 49.906 34.781 1 72.69 403 VAL A CA 1
ATOM 3114 C C . VAL A 1 403 ? -6.496 51.031 34.812 1 72.69 403 VAL A C 1
ATOM 3116 O O . VAL A 1 403 ? -6.645 52.031 34.125 1 72.69 403 VAL A O 1
ATOM 3119 N N . ARG A 1 404 ? -5.34 50.906 35.469 1 70 404 ARG A N 1
ATOM 3120 C CA . ARG A 1 404 ? -4.328 51.969 35.594 1 70 404 ARG A CA 1
ATOM 3121 C C . ARG A 1 404 ? -3.402 52 34.406 1 70 404 ARG A C 1
ATOM 3123 O O . ARG A 1 404 ? -2.791 53.031 34.094 1 70 404 ARG A O 1
ATOM 3130 N N . LYS A 1 405 ? -3.385 51 33.719 1 59.69 405 LYS A N 1
ATOM 3131 C CA . LYS A 1 405 ? -2.514 50.969 32.562 1 59.69 405 LYS A CA 1
ATOM 3132 C C . LYS A 1 405 ? -3.207 51.562 31.344 1 59.69 405 LYS A C 1
ATOM 3134 O O . LYS A 1 405 ? -4.426 51.469 31.188 1 59.69 405 LYS A O 1
ATOM 3139 N N . MET B 1 1 ? 23.797 46.656 10.289 1 67.12 1 MET B N 1
ATOM 3140 C CA . MET B 1 1 ? 23.266 45.312 10.195 1 67.12 1 MET B CA 1
ATOM 3141 C C . MET B 1 1 ? 23.359 44.594 11.547 1 67.12 1 MET B C 1
ATOM 3143 O O . MET B 1 1 ? 22.406 43.938 11.977 1 67.12 1 MET B O 1
ATOM 3147 N N . ARG B 1 2 ? 24.406 44.906 12.32 1 77 2 ARG B N 1
ATOM 3148 C CA . ARG B 1 2 ? 24.562 44.312 13.633 1 77 2 ARG B CA 1
ATOM 3149 C C . ARG B 1 2 ? 23.547 44.844 14.625 1 77 2 ARG B C 1
ATOM 3151 O O . ARG B 1 2 ? 22.969 44.094 15.422 1 77 2 ARG B O 1
ATOM 3158 N N . THR B 1 3 ? 23.281 46.094 14.469 1 77.62 3 THR B N 1
ATOM 3159 C CA . THR B 1 3 ? 22.312 46.719 15.375 1 77.62 3 THR B CA 1
ATOM 3160 C C . THR B 1 3 ? 20.922 46.156 15.141 1 77.62 3 THR B C 1
ATOM 3162 O O . THR B 1 3 ? 20.188 45.875 16.094 1 77.62 3 THR B O 1
ATOM 3165 N N . LEU B 1 4 ? 20.625 45.906 13.953 1 84.81 4 LEU B N 1
ATOM 3166 C CA . LEU B 1 4 ? 19.312 45.375 13.609 1 84.81 4 LEU B CA 1
ATOM 3167 C C . LEU B 1 4 ? 19.156 43.938 14.133 1 84.81 4 LEU B C 1
ATOM 3169 O O . LEU B 1 4 ? 18.078 43.562 14.594 1 84.81 4 LEU B O 1
ATOM 3173 N N . LEU B 1 5 ? 20.281 43.188 14.07 1 86.38 5 LEU B N 1
ATOM 3174 C CA . LEU B 1 5 ? 20.25 41.812 14.57 1 86.38 5 LEU B CA 1
ATOM 3175 C C . LEU B 1 5 ? 20.047 41.781 16.078 1 86.38 5 LEU B C 1
ATOM 3177 O O . LEU B 1 5 ? 19.266 40.969 16.594 1 86.38 5 LEU B O 1
ATOM 3181 N N . LEU B 1 6 ? 20.703 42.688 16.734 1 84.62 6 LEU B N 1
ATOM 3182 C CA . LEU B 1 6 ? 20.594 42.75 18.188 1 84.62 6 LEU B CA 1
ATOM 3183 C C . LEU B 1 6 ? 19.203 43.219 18.609 1 84.62 6 LEU B C 1
ATOM 3185 O O . LEU B 1 6 ? 18.641 42.719 19.578 1 84.62 6 LEU B O 1
ATOM 3189 N N . LEU B 1 7 ? 18.719 44.125 17.891 1 83.5 7 LEU B N 1
ATOM 3190 C CA . LEU B 1 7 ? 17.391 44.656 18.203 1 83.5 7 LEU B CA 1
ATOM 3191 C C . LEU B 1 7 ? 16.312 43.625 17.953 1 83.5 7 LEU B C 1
ATOM 3193 O O . LEU B 1 7 ? 15.391 43.469 18.75 1 83.5 7 LEU B O 1
ATOM 3197 N N . SER B 1 8 ? 16.469 43 16.891 1 87.12 8 SER B N 1
ATOM 3198 C CA . SER B 1 8 ? 15.492 41.969 16.547 1 87.12 8 SER B CA 1
ATOM 3199 C C . SER B 1 8 ? 15.508 40.844 17.562 1 87.12 8 SER B C 1
ATOM 3201 O O . SER B 1 8 ? 14.453 40.312 17.938 1 87.12 8 SER B O 1
ATOM 3203 N N . TRP B 1 9 ? 16.625 40.438 18.062 1 84.44 9 TRP B N 1
ATOM 3204 C CA . TRP B 1 9 ? 16.781 39.406 19.062 1 84.44 9 TRP B CA 1
ATOM 3205 C C . TRP B 1 9 ? 16.141 39.812 20.391 1 84.44 9 TRP B C 1
ATOM 3207 O O . TRP B 1 9 ? 15.43 39.031 21.016 1 84.44 9 TRP B O 1
ATOM 3217 N N . LYS B 1 10 ? 16.391 41 20.766 1 82.5 10 LYS B N 1
ATOM 3218 C CA . LYS B 1 10 ? 15.867 41.5 22.031 1 82.5 10 LYS B CA 1
ATOM 3219 C C . LYS B 1 10 ? 14.352 41.625 21.969 1 82.5 10 LYS B C 1
ATOM 3221 O O . LYS B 1 10 ? 13.656 41.438 22.969 1 82.5 10 LYS B O 1
ATOM 3226 N N . ASN B 1 11 ? 13.883 41.906 20.766 1 81.88 11 ASN B N 1
ATOM 3227 C CA . ASN B 1 11 ? 12.461 42.156 20.578 1 81.88 11 ASN B CA 1
ATOM 3228 C C . ASN B 1 11 ? 11.648 40.875 20.766 1 81.88 11 ASN B C 1
ATOM 3230 O O . ASN B 1 11 ? 10.516 40.906 21.25 1 81.88 11 ASN B O 1
ATOM 3234 N N . ILE B 1 12 ? 12.234 39.781 20.422 1 82.56 12 ILE B N 1
ATOM 3235 C CA . ILE B 1 12 ? 11.477 38.531 20.469 1 82.56 12 ILE B CA 1
ATOM 3236 C C . ILE B 1 12 ? 11.281 38.125 21.922 1 82.56 12 ILE B C 1
ATOM 3238 O O . ILE B 1 12 ? 10.289 37.469 22.266 1 82.56 12 ILE B O 1
ATOM 3242 N N . TRP B 1 13 ? 12.102 38.594 22.812 1 82.25 13 TRP B N 1
ATOM 3243 C CA . TRP B 1 13 ? 12.039 38.188 24.203 1 82.25 13 TRP B CA 1
ATOM 3244 C C . TRP B 1 13 ? 11.297 39.188 25.047 1 82.25 13 TRP B C 1
ATOM 3246 O O . TRP B 1 13 ? 11.148 39.031 26.266 1 82.25 13 TRP B O 1
ATOM 3256 N N . ARG B 1 14 ? 10.922 40.219 24.359 1 76.81 14 ARG B N 1
ATOM 3257 C CA . ARG B 1 14 ? 10.141 41.219 25.078 1 76.81 14 ARG B CA 1
ATOM 3258 C C . ARG B 1 14 ? 8.766 40.688 25.453 1 76.81 14 ARG B C 1
ATOM 3260 O O . ARG B 1 14 ? 8.266 40.938 26.547 1 76.81 14 ARG B O 1
ATOM 3267 N N . ASN B 1 15 ? 8.188 39.938 24.484 1 75.5 15 ASN B N 1
ATOM 3268 C CA . ASN B 1 15 ? 6.945 39.219 24.766 1 75.5 15 ASN B CA 1
ATOM 3269 C C . ASN B 1 15 ? 7.156 37.688 24.766 1 75.5 15 ASN B C 1
ATOM 3271 O O . ASN B 1 15 ? 6.785 37.031 23.812 1 75.5 15 ASN B O 1
ATOM 3275 N N . LYS B 1 16 ? 7.594 37.188 25.828 1 78.69 16 LYS B N 1
ATOM 3276 C CA . LYS B 1 16 ? 8.047 35.812 25.953 1 78.69 16 LYS B CA 1
ATOM 3277 C C . LYS B 1 16 ? 6.895 34.844 25.75 1 78.69 16 LYS B C 1
ATOM 3279 O O . LYS B 1 16 ? 7.074 33.781 25.156 1 78.69 16 LYS B O 1
ATOM 3284 N N . GLY B 1 17 ? 5.805 35.25 26.234 1 74.06 17 GLY B N 1
ATOM 3285 C CA . GLY B 1 17 ? 4.668 34.344 26.125 1 74.06 17 GLY B CA 1
ATOM 3286 C C . GLY B 1 17 ? 4.293 34.031 24.688 1 74.06 17 GLY B C 1
ATOM 3287 O O . GLY B 1 17 ? 4.191 32.844 24.312 1 74.06 17 GLY B O 1
ATOM 3288 N N . ARG B 1 18 ? 4.27 35.094 23.922 1 72.88 18 ARG B N 1
ATOM 3289 C CA . ARG B 1 18 ? 3.875 34.906 22.516 1 72.88 18 ARG B CA 1
ATOM 3290 C C . ARG B 1 18 ? 4.973 34.219 21.719 1 72.88 18 ARG B C 1
ATOM 3292 O O . ARG B 1 18 ? 4.699 33.312 20.938 1 72.88 18 ARG B O 1
ATOM 3299 N N . SER B 1 19 ? 6.082 34.719 21.938 1 78.62 19 SER B N 1
ATOM 3300 C CA . SER B 1 19 ? 7.215 34.156 21.219 1 78.62 19 SER B CA 1
ATOM 3301 C C . SER B 1 19 ? 7.402 32.688 21.562 1 78.62 19 SER B C 1
ATOM 3303 O O . SER B 1 19 ? 7.625 31.844 20.672 1 78.62 19 SER B O 1
ATOM 3305 N N . MET B 1 20 ? 7.16 32.344 22.812 1 82.25 20 MET B N 1
ATOM 3306 C CA . MET B 1 20 ? 7.352 30.953 23.234 1 82.25 20 MET B CA 1
ATOM 3307 C C . MET B 1 20 ? 6.246 30.047 22.688 1 82.25 20 MET B C 1
ATOM 3309 O O . MET B 1 20 ? 6.504 28.906 22.297 1 82.25 20 MET B O 1
ATOM 3313 N N . ALA B 1 21 ? 5.094 30.562 22.703 1 75.44 21 ALA B N 1
ATOM 3314 C CA . ALA B 1 21 ? 3.979 29.781 22.172 1 75.44 21 ALA B CA 1
ATOM 3315 C C . ALA B 1 21 ? 4.188 29.469 20.703 1 75.44 21 ALA B C 1
ATOM 3317 O O . ALA B 1 21 ? 3.943 28.328 20.266 1 75.44 21 ALA B O 1
ATOM 3318 N N . LEU B 1 22 ? 4.66 30.438 20.016 1 78.44 22 LEU B N 1
ATOM 3319 C CA . LEU B 1 22 ? 4.91 30.25 18.594 1 78.44 22 LEU B CA 1
ATOM 3320 C C . LEU B 1 22 ? 6.07 29.281 18.375 1 78.44 22 LEU B C 1
ATOM 3322 O O . LEU B 1 22 ? 6.012 28.422 17.484 1 78.44 22 LEU B O 1
ATOM 3326 N N . MET B 1 23 ? 7.02 29.453 19.172 1 83.5 23 MET B N 1
ATOM 3327 C CA . MET B 1 23 ? 8.172 28.562 19.062 1 83.5 23 MET B CA 1
ATOM 3328 C C . MET B 1 23 ? 7.781 27.125 19.359 1 83.5 23 MET B C 1
ATOM 3330 O O . MET B 1 23 ? 8.234 26.203 18.688 1 83.5 23 MET B O 1
ATOM 3334 N N . MET B 1 24 ? 6.926 26.906 20.328 1 82.12 24 MET B N 1
ATOM 3335 C CA . MET B 1 24 ? 6.492 25.562 20.672 1 82.12 24 MET B CA 1
ATOM 3336 C C . MET B 1 24 ? 5.707 24.922 19.531 1 82.12 24 MET B C 1
ATOM 3338 O O . MET B 1 24 ? 5.852 23.734 19.266 1 82.12 24 MET B O 1
ATOM 3342 N N . ALA B 1 25 ? 4.922 25.781 18.969 1 77.19 25 ALA B N 1
ATOM 3343 C CA . ALA B 1 25 ? 4.168 25.281 17.812 1 77.19 25 ALA B CA 1
ATOM 3344 C C . ALA B 1 25 ? 5.102 24.828 16.703 1 77.19 25 ALA B C 1
ATOM 3346 O O . ALA B 1 25 ? 4.891 23.766 16.109 1 77.19 25 ALA B O 1
ATOM 3347 N N . ILE B 1 26 ? 6.043 25.578 16.469 1 82.12 26 ILE B N 1
ATOM 3348 C CA . ILE B 1 26 ? 6.996 25.266 15.406 1 82.12 26 ILE B CA 1
ATOM 3349 C C . ILE B 1 26 ? 7.809 24.031 15.789 1 82.12 26 ILE B C 1
ATOM 3351 O O . ILE B 1 26 ? 8.008 23.125 14.977 1 82.12 26 ILE B O 1
ATOM 3355 N N . ILE B 1 27 ? 8.188 23.953 17.078 1 86.44 27 ILE B N 1
ATOM 3356 C CA . ILE B 1 27 ? 8.969 22.844 17.594 1 86.44 27 ILE B CA 1
ATOM 3357 C C . ILE B 1 27 ? 8.18 21.547 17.422 1 86.44 27 ILE B C 1
ATOM 3359 O O . ILE B 1 27 ? 8.695 20.562 16.859 1 86.44 27 ILE B O 1
ATOM 3363 N N . LEU B 1 28 ? 6.973 21.5 17.859 1 80.81 28 LEU B N 1
ATOM 3364 C CA . LEU B 1 28 ? 6.156 20.297 17.812 1 80.81 28 LEU B CA 1
ATOM 3365 C C . LEU B 1 28 ? 5.836 19.922 16.359 1 80.81 28 LEU B C 1
ATOM 3367 O O . LEU B 1 28 ? 5.816 18.734 16.016 1 80.81 28 LEU B O 1
ATOM 3371 N N . GLY B 1 29 ? 5.574 20.922 15.633 1 78.25 29 GLY B N 1
ATOM 3372 C CA . GLY B 1 29 ? 5.285 20.656 14.234 1 78.25 29 GLY B CA 1
ATOM 3373 C C . GLY B 1 29 ? 6.453 20.047 13.484 1 78.25 29 GLY B C 1
ATOM 3374 O O . GLY B 1 29 ? 6.289 19.062 12.758 1 78.25 29 GLY B O 1
ATOM 3375 N N . ILE B 1 30 ? 7.566 20.578 13.695 1 84.12 30 ILE B N 1
ATOM 3376 C CA . ILE B 1 30 ? 8.758 20.125 12.992 1 84.12 30 ILE B CA 1
ATOM 3377 C C . ILE B 1 30 ? 9.172 18.75 13.531 1 84.12 30 ILE B C 1
ATOM 3379 O O . ILE B 1 30 ? 9.531 17.859 12.758 1 84.12 30 ILE B O 1
ATOM 3383 N N . ALA B 1 31 ? 9.109 18.625 14.812 1 86.75 31 ALA B N 1
ATOM 3384 C CA . ALA B 1 31 ? 9.469 17.328 15.406 1 86.75 31 ALA B CA 1
ATOM 3385 C C . ALA B 1 31 ? 8.547 16.219 14.906 1 86.75 31 ALA B C 1
ATOM 3387 O O . ALA B 1 31 ? 9.016 15.156 14.516 1 86.75 31 ALA B O 1
ATOM 3388 N N . ALA B 1 32 ? 7.324 16.5 14.961 1 79.56 32 ALA B N 1
ATOM 3389 C CA . ALA B 1 32 ? 6.352 15.516 14.492 1 79.56 32 ALA B CA 1
ATOM 3390 C C . ALA B 1 32 ? 6.547 15.227 13.008 1 79.56 32 ALA B C 1
ATOM 3392 O O . ALA B 1 32 ? 6.461 14.07 12.578 1 79.56 32 ALA B O 1
ATOM 3393 N N . GLY B 1 33 ? 6.758 16.219 12.297 1 78.94 33 GLY B N 1
ATOM 3394 C CA . GLY B 1 33 ? 6.984 16.047 10.867 1 78.94 33 GLY B CA 1
ATOM 3395 C C . GLY B 1 33 ? 8.219 15.227 10.555 1 78.94 33 GLY B C 1
ATOM 3396 O O . GLY B 1 33 ? 8.172 14.344 9.695 1 78.94 33 GLY B O 1
ATOM 3397 N N . LEU B 1 34 ? 9.242 15.508 11.242 1 85.31 34 LEU B N 1
ATOM 3398 C CA . LEU B 1 34 ? 10.484 14.781 11.016 1 85.31 34 LEU B CA 1
ATOM 3399 C C . LEU B 1 34 ? 10.344 13.32 11.422 1 85.31 34 LEU B C 1
ATOM 3401 O O . LEU B 1 34 ? 10.891 12.43 10.766 1 85.31 34 LEU B O 1
ATOM 3405 N N . LEU B 1 35 ? 9.688 13.133 12.508 1 83.38 35 LEU B N 1
ATOM 3406 C CA . LEU B 1 35 ? 9.469 11.766 12.953 1 83.38 35 LEU B CA 1
ATOM 3407 C C . LEU B 1 35 ? 8.648 10.984 11.93 1 83.38 35 LEU B C 1
ATOM 3409 O O . LEU B 1 35 ? 8.969 9.836 11.617 1 83.38 35 LEU B O 1
ATOM 3413 N N . MET B 1 36 ? 7.645 11.594 11.531 1 77.56 36 MET B N 1
ATOM 3414 C CA . MET B 1 36 ? 6.805 10.945 10.531 1 77.56 36 MET B CA 1
ATOM 3415 C C . MET B 1 36 ? 7.594 10.656 9.258 1 77.56 36 MET B C 1
ATOM 3417 O O . MET B 1 36 ? 7.441 9.602 8.648 1 77.56 36 MET B O 1
ATOM 3421 N N . PHE B 1 37 ? 8.367 11.602 8.938 1 82.12 37 PHE B N 1
ATOM 3422 C CA . PHE B 1 37 ? 9.219 11.414 7.766 1 82.12 37 PHE B CA 1
ATOM 3423 C C . PHE B 1 37 ? 10.164 10.242 7.965 1 82.12 37 PHE B C 1
ATOM 3425 O O . PHE B 1 37 ? 10.328 9.406 7.07 1 82.12 37 PHE B O 1
ATOM 3432 N N . GLY B 1 38 ? 10.797 10.211 9.016 1 85.31 38 GLY B N 1
ATOM 3433 C CA . GLY B 1 38 ? 11.734 9.133 9.312 1 85.31 38 GLY B CA 1
ATOM 3434 C C . GLY B 1 38 ? 11.086 7.762 9.305 1 85.31 38 GLY B C 1
ATOM 3435 O O . GLY B 1 38 ? 11.68 6.797 8.828 1 85.31 38 GLY B O 1
ATOM 3436 N N . LEU B 1 39 ? 9.938 7.699 9.82 1 81.56 39 LEU B N 1
ATOM 3437 C CA . LEU B 1 39 ? 9.219 6.426 9.875 1 81.56 39 LEU B CA 1
ATOM 3438 C C . LEU B 1 39 ? 8.859 5.953 8.469 1 81.56 39 LEU B C 1
ATOM 3440 O O . LEU B 1 39 ? 9.039 4.781 8.141 1 81.56 39 LEU B O 1
ATOM 3444 N N . VAL B 1 40 ? 8.367 6.852 7.73 1 79.19 40 VAL B N 1
ATOM 3445 C CA . VAL B 1 40 ? 7.977 6.5 6.367 1 79.19 40 VAL B CA 1
ATOM 3446 C C . VAL B 1 40 ? 9.211 6.113 5.562 1 79.19 40 VAL B C 1
ATOM 3448 O O . VAL B 1 40 ? 9.195 5.121 4.828 1 79.19 40 VAL B O 1
ATOM 3451 N N . ALA B 1 41 ? 10.219 6.898 5.691 1 84.31 41 ALA B N 1
ATOM 3452 C CA . ALA B 1 41 ? 11.469 6.59 4.996 1 84.31 41 ALA B CA 1
ATOM 3453 C C . ALA B 1 41 ? 12.008 5.227 5.422 1 84.31 41 ALA B C 1
ATOM 3455 O O . ALA B 1 41 ? 12.5 4.461 4.59 1 84.31 41 ALA B O 1
ATOM 3456 N N . GLY B 1 42 ? 11.93 4.988 6.672 1 86.44 42 GLY B N 1
ATOM 3457 C CA . GLY B 1 42 ? 12.344 3.689 7.176 1 86.44 42 GLY B CA 1
ATOM 3458 C C . GLY B 1 42 ? 11.555 2.537 6.59 1 86.44 42 GLY B C 1
ATOM 3459 O O . GLY B 1 42 ? 12.125 1.509 6.219 1 86.44 42 GLY B O 1
ATOM 3460 N N . LEU B 1 43 ? 10.32 2.689 6.516 1 82.75 43 LEU B N 1
ATOM 3461 C CA . LEU B 1 43 ? 9.445 1.674 5.941 1 82.75 43 LEU B CA 1
ATOM 3462 C C . LEU B 1 43 ? 9.797 1.417 4.48 1 82.75 43 LEU B C 1
ATOM 3464 O O . LEU B 1 43 ? 9.844 0.265 4.043 1 82.75 43 LEU B O 1
ATOM 3468 N N . VAL B 1 44 ? 9.961 2.467 3.729 1 83.94 44 VAL B N 1
ATOM 3469 C CA . VAL B 1 44 ? 10.281 2.367 2.307 1 83.94 44 VAL B CA 1
ATOM 3470 C C . VAL B 1 44 ? 11.609 1.648 2.121 1 83.94 44 VAL B C 1
ATOM 3472 O O . VAL B 1 44 ? 11.727 0.747 1.287 1 83.94 44 VAL B O 1
ATOM 3475 N N . MET B 1 45 ? 12.547 2.014 2.926 1 86.31 45 MET B N 1
ATOM 3476 C CA . MET B 1 45 ? 13.875 1.421 2.771 1 86.31 45 MET B CA 1
ATOM 3477 C C . MET B 1 45 ? 13.875 -0.039 3.213 1 86.31 45 MET B C 1
ATOM 3479 O O . MET B 1 45 ? 14.602 -0.863 2.652 1 86.31 45 MET B O 1
ATOM 3483 N N . GLN B 1 46 ? 13.117 -0.274 4.195 1 86 46 GLN B N 1
ATOM 3484 C CA . GLN B 1 46 ? 12.977 -1.672 4.59 1 86 46 GLN B CA 1
ATOM 3485 C C . GLN B 1 46 ? 12.383 -2.506 3.455 1 86 46 GLN B C 1
ATOM 3487 O O . GLN B 1 46 ? 12.812 -3.641 3.227 1 86 46 GLN B O 1
ATOM 3492 N N . ARG B 1 47 ? 11.422 -1.99 2.797 1 84.38 47 ARG B N 1
ATOM 3493 C CA . ARG B 1 47 ? 10.844 -2.67 1.646 1 84.38 47 ARG B CA 1
ATOM 3494 C C . ARG B 1 47 ? 11.867 -2.824 0.525 1 84.38 47 ARG B C 1
ATOM 3496 O O . ARG B 1 47 ? 11.953 -3.881 -0.102 1 84.38 47 ARG B O 1
ATOM 3503 N N . PHE B 1 48 ? 12.562 -1.806 0.266 1 89.06 48 PHE B N 1
ATOM 3504 C CA . PHE B 1 48 ? 13.594 -1.823 -0.766 1 89.06 48 PHE B CA 1
ATOM 3505 C C . PHE B 1 48 ? 14.633 -2.898 -0.473 1 89.06 48 PHE B C 1
ATOM 3507 O O . PHE B 1 48 ? 14.938 -3.73 -1.333 1 89.06 48 PHE B O 1
ATOM 3514 N N . ASN B 1 49 ? 15.07 -2.836 0.747 1 87.56 49 ASN B N 1
ATOM 3515 C CA . ASN B 1 49 ? 16.094 -3.799 1.126 1 87.56 49 ASN B CA 1
ATOM 3516 C C . ASN B 1 49 ? 15.562 -5.227 1.111 1 87.56 49 ASN B C 1
ATOM 3518 O O . ASN B 1 49 ? 16.266 -6.152 0.693 1 87.56 49 ASN B O 1
ATOM 3522 N N . GLY B 1 50 ? 14.406 -5.395 1.58 1 85.81 50 GLY B N 1
ATOM 3523 C CA . GLY B 1 50 ? 13.797 -6.715 1.55 1 85.81 50 GLY B CA 1
ATOM 3524 C C . GLY B 1 50 ? 13.68 -7.285 0.15 1 85.81 50 GLY B C 1
ATOM 3525 O O . GLY B 1 50 ? 13.914 -8.477 -0.062 1 85.81 50 GLY B O 1
ATOM 3526 N N . LEU B 1 51 ? 13.375 -6.438 -0.79 1 88.06 51 LEU B N 1
ATOM 3527 C CA . LEU B 1 51 ? 13.219 -6.891 -2.168 1 88.06 51 LEU B CA 1
ATOM 3528 C C . LEU B 1 51 ? 14.578 -7.102 -2.822 1 88.06 51 LEU B C 1
ATOM 3530 O O . LEU B 1 51 ? 14.836 -8.156 -3.416 1 88.06 51 LEU B O 1
ATOM 3534 N N . VAL B 1 52 ? 15.398 -6.148 -2.654 1 89.75 52 VAL B N 1
ATOM 3535 C CA . VAL B 1 52 ? 16.703 -6.156 -3.314 1 89.75 52 VAL B CA 1
ATOM 3536 C C . VAL B 1 52 ? 17.562 -7.27 -2.734 1 89.75 52 VAL B C 1
ATOM 3538 O O . VAL B 1 52 ? 18.25 -7.98 -3.475 1 89.75 52 VAL B O 1
ATOM 3541 N N . GLN B 1 53 ? 17.469 -7.457 -1.475 1 87.75 53 GLN B N 1
ATOM 3542 C CA . GLN B 1 53 ? 18.359 -8.406 -0.819 1 87.75 53 GLN B CA 1
ATOM 3543 C C . GLN B 1 53 ? 17.844 -9.836 -0.966 1 87.75 53 GLN B C 1
ATOM 3545 O O . GLN B 1 53 ? 18.609 -10.797 -0.814 1 87.75 53 GLN B O 1
ATOM 3550 N N . ASN B 1 54 ? 16.594 -9.945 -1.308 1 86.69 54 ASN B N 1
ATOM 3551 C CA . ASN B 1 54 ? 16.078 -11.305 -1.383 1 86.69 54 ASN B CA 1
ATOM 3552 C C . ASN B 1 54 ? 16.031 -11.805 -2.822 1 86.69 54 ASN B C 1
ATOM 3554 O O . ASN B 1 54 ? 16.359 -12.961 -3.096 1 86.69 54 ASN B O 1
ATOM 3558 N N . HIS B 1 55 ? 15.555 -10.891 -3.707 1 85.19 55 HIS B N 1
ATOM 3559 C CA . HIS B 1 55 ? 15.414 -11.555 -5 1 85.19 55 HIS B CA 1
ATOM 3560 C C . HIS B 1 55 ? 15.609 -10.57 -6.148 1 85.19 55 HIS B C 1
ATOM 3562 O O . HIS B 1 55 ? 16.016 -10.961 -7.246 1 85.19 55 HIS B O 1
ATOM 3568 N N . LEU B 1 56 ? 15.398 -9.328 -6.012 1 92.88 56 LEU B N 1
ATOM 3569 C CA . LEU B 1 56 ? 15.391 -8.383 -7.117 1 92.88 56 LEU B CA 1
ATOM 3570 C C . LEU B 1 56 ? 16.797 -7.957 -7.488 1 92.88 56 LEU B C 1
ATOM 3572 O O . LEU B 1 56 ? 17.141 -7.887 -8.672 1 92.88 56 LEU B O 1
ATOM 3576 N N . SER B 1 57 ? 17.719 -7.777 -6.508 1 96 57 SER B N 1
ATOM 3577 C CA . SER B 1 57 ? 19.047 -7.203 -6.699 1 96 57 SER B CA 1
ATOM 3578 C C . SER B 1 57 ? 18.953 -5.809 -7.309 1 96 57 SER B C 1
ATOM 3580 O O . SER B 1 57 ? 17.875 -5.227 -7.398 1 96 57 SER B O 1
ATOM 3582 N N . HIS B 1 58 ? 20.172 -5.168 -7.652 1 97.38 58 HIS B N 1
ATOM 3583 C CA . HIS B 1 58 ? 20.188 -3.789 -8.125 1 97.38 58 HIS B CA 1
ATOM 3584 C C . HIS B 1 58 ? 19.984 -3.723 -9.633 1 97.38 58 HIS B C 1
ATOM 3586 O O . HIS B 1 58 ? 19.375 -2.781 -10.141 1 97.38 58 HIS B O 1
ATOM 3592 N N . ILE B 1 59 ? 20.547 -4.648 -10.297 1 98.12 59 ILE B N 1
ATOM 3593 C CA . ILE B 1 59 ? 20.438 -4.738 -11.75 1 98.12 59 ILE B CA 1
ATOM 3594 C C . ILE B 1 59 ? 20.172 -6.184 -12.156 1 98.12 59 ILE B C 1
ATOM 3596 O O . ILE B 1 59 ? 20.672 -7.117 -11.531 1 98.12 59 ILE B O 1
ATOM 3600 N N . GLN B 1 60 ? 19.375 -6.324 -13.156 1 98.5 60 GLN B N 1
ATOM 3601 C CA . GLN B 1 60 ? 19.156 -7.645 -13.734 1 98.5 60 GLN B CA 1
ATOM 3602 C C . GLN B 1 60 ? 19.406 -7.637 -15.242 1 98.5 60 GLN B C 1
ATOM 3604 O O . GLN B 1 60 ? 19.141 -6.637 -15.914 1 98.5 60 GLN B O 1
ATOM 3609 N N . ILE B 1 61 ? 19.906 -8.703 -15.75 1 98.62 61 ILE B N 1
ATOM 3610 C CA . ILE B 1 61 ? 20.094 -8.922 -17.188 1 98.62 61 ILE B CA 1
ATOM 3611 C C . ILE B 1 61 ? 19.203 -10.062 -17.656 1 98.62 61 ILE B C 1
ATOM 3613 O O . ILE B 1 61 ? 19.156 -11.125 -17.031 1 98.62 61 ILE B O 1
ATOM 3617 N N . HIS B 1 62 ? 18.484 -9.836 -18.672 1 98.44 62 HIS B N 1
ATOM 3618 C CA . HIS B 1 62 ? 17.625 -10.844 -19.281 1 98.44 62 HIS B CA 1
ATOM 3619 C C . HIS B 1 62 ? 17.797 -10.883 -20.797 1 98.44 62 HIS B C 1
ATOM 3621 O O . HIS B 1 62 ? 18.406 -9.984 -21.375 1 98.44 62 HIS B O 1
ATOM 3627 N N . HIS B 1 63 ? 17.312 -12.016 -21.359 1 97.75 63 HIS B N 1
ATOM 3628 C CA . HIS B 1 63 ? 17.062 -11.984 -22.797 1 97.75 63 HIS B CA 1
ATOM 3629 C C . HIS B 1 63 ? 16.156 -10.82 -23.188 1 97.75 63 HIS B C 1
ATOM 3631 O O . HIS B 1 63 ? 15.273 -10.438 -22.406 1 97.75 63 HIS B O 1
ATOM 3637 N N . LYS B 1 64 ? 16.297 -10.25 -24.344 1 96.31 64 LYS B N 1
ATOM 3638 C CA . LYS B 1 64 ? 15.617 -9.031 -24.797 1 96.31 64 LYS B CA 1
ATOM 3639 C C . LYS B 1 64 ? 14.102 -9.148 -24.625 1 96.31 64 LYS B C 1
ATOM 3641 O O . LYS B 1 64 ? 13.438 -8.172 -24.281 1 96.31 64 LYS B O 1
ATOM 3646 N N . ASP B 1 65 ? 13.547 -10.305 -24.781 1 93.44 65 ASP B N 1
ATOM 3647 C CA . ASP B 1 65 ? 12.094 -10.453 -24.766 1 93.44 65 ASP B CA 1
ATOM 3648 C C . ASP B 1 65 ? 11.633 -11.203 -23.531 1 93.44 65 ASP B C 1
ATOM 3650 O O . ASP B 1 65 ? 10.445 -11.5 -23.375 1 93.44 65 ASP B O 1
ATOM 3654 N N . TYR B 1 66 ? 12.492 -11.477 -22.625 1 95.62 66 TYR B N 1
ATOM 3655 C CA . TYR B 1 66 ? 12.148 -12.352 -21.516 1 95.62 66 TYR B CA 1
ATOM 3656 C C . TYR B 1 66 ? 11.141 -11.688 -20.578 1 95.62 66 TYR B C 1
ATOM 3658 O O . TYR B 1 66 ? 10.195 -12.328 -20.109 1 95.62 66 TYR B O 1
ATOM 3666 N N . LEU B 1 67 ? 11.406 -10.445 -20.234 1 91.31 67 LEU B N 1
ATOM 3667 C CA . LEU B 1 67 ? 10.547 -9.781 -19.25 1 91.31 67 LEU B CA 1
ATOM 3668 C C . LEU B 1 67 ? 9.117 -9.672 -19.781 1 91.31 67 LEU B C 1
ATOM 3670 O O . LEU B 1 67 ? 8.164 -9.688 -19 1 91.31 67 LEU B O 1
ATOM 3674 N N . ARG B 1 68 ? 8.992 -9.664 -21.031 1 86.19 68 ARG B N 1
ATOM 3675 C CA . ARG B 1 68 ? 7.668 -9.547 -21.641 1 86.19 68 ARG B CA 1
ATOM 3676 C C . ARG B 1 68 ? 7.027 -10.922 -21.812 1 86.19 68 ARG B C 1
ATOM 3678 O O . ARG B 1 68 ? 5.859 -11.117 -21.469 1 86.19 68 ARG B O 1
ATOM 3685 N N . GLU B 1 69 ? 7.777 -11.906 -22.297 1 87.44 69 GLU B N 1
ATOM 3686 C CA . GLU B 1 69 ? 7.223 -13.203 -22.688 1 87.44 69 GLU B CA 1
ATOM 3687 C C . GLU B 1 69 ? 7.449 -14.258 -21.609 1 87.44 69 GLU B C 1
ATOM 3689 O O . GLU B 1 69 ? 6.641 -15.172 -21.453 1 87.44 69 GLU B O 1
ATOM 3694 N N . GLN B 1 70 ? 8.523 -14.227 -20.906 1 91 70 GLN B N 1
ATOM 3695 C CA . GLN B 1 70 ? 8.898 -15.125 -19.828 1 91 70 GLN B CA 1
ATOM 3696 C C . GLN B 1 70 ? 8.875 -16.578 -20.281 1 91 70 GLN B C 1
ATOM 3698 O O . GLN B 1 70 ? 8.375 -17.453 -19.562 1 91 70 GLN B O 1
ATOM 3703 N N . GLU B 1 71 ? 9.359 -16.812 -21.547 1 91.88 71 GLU B N 1
ATOM 3704 C CA . GLU B 1 71 ? 9.461 -18.172 -22.078 1 91.88 71 GLU B CA 1
ATOM 3705 C C . GLU B 1 71 ? 10.742 -18.859 -21.625 1 91.88 71 GLU B C 1
ATOM 3707 O O . GLU B 1 71 ? 11.797 -18.219 -21.531 1 91.88 71 GLU B O 1
ATOM 3712 N N . ASN B 1 72 ? 10.648 -20.125 -21.391 1 93.5 72 ASN B N 1
ATOM 3713 C CA . ASN B 1 72 ? 11.805 -20.891 -20.953 1 93.5 72 ASN B CA 1
ATOM 3714 C C . ASN B 1 72 ? 12.914 -20.859 -22.016 1 93.5 72 ASN B C 1
ATOM 3716 O O . ASN B 1 72 ? 14.102 -20.891 -21.672 1 93.5 72 ASN B O 1
ATOM 3720 N N . LYS B 1 73 ? 12.57 -20.766 -23.234 1 93.06 73 LYS B N 1
ATOM 3721 C CA . LYS B 1 73 ? 13.547 -20.844 -24.312 1 93.06 73 LYS B CA 1
ATOM 3722 C C . LYS B 1 73 ? 14.367 -19.562 -24.422 1 93.06 73 LYS B C 1
ATOM 3724 O O . LYS B 1 73 ? 15.391 -19.531 -25.094 1 93.06 73 LYS B O 1
ATOM 3729 N N . MET B 1 74 ? 13.867 -18.578 -23.766 1 94.94 74 MET B N 1
ATOM 3730 C CA . MET B 1 74 ? 14.539 -17.281 -23.875 1 94.94 74 MET B CA 1
ATOM 3731 C C . MET B 1 74 ? 15.719 -17.203 -22.906 1 94.94 74 MET B C 1
ATOM 3733 O O . MET B 1 74 ? 15.727 -16.375 -22 1 94.94 74 MET B O 1
ATOM 3737 N N . ILE B 1 75 ? 16.719 -18.016 -23.172 1 97.06 75 ILE B N 1
ATOM 3738 C CA . ILE B 1 75 ? 17.938 -18.062 -22.375 1 97.06 75 ILE B CA 1
ATOM 3739 C C . ILE B 1 75 ? 18.875 -16.938 -22.797 1 97.06 75 ILE B C 1
ATOM 3741 O O . ILE B 1 75 ? 18.766 -16.422 -23.906 1 97.06 75 ILE B O 1
ATOM 3745 N N . LEU B 1 76 ? 19.719 -16.516 -21.906 1 97.88 76 LEU B N 1
ATOM 3746 C CA . LEU B 1 76 ? 20.703 -15.477 -22.172 1 97.88 76 LEU B CA 1
ATOM 3747 C C . LEU B 1 76 ? 21.656 -15.906 -23.281 1 97.88 76 LEU B C 1
ATOM 3749 O O . LEU B 1 76 ? 22.203 -17.016 -23.234 1 97.88 76 LEU B O 1
ATOM 3753 N N . PRO B 1 77 ? 21.859 -14.898 -24.219 1 95.56 77 PRO B N 1
ATOM 3754 C CA . PRO B 1 77 ? 22.859 -15.219 -25.234 1 95.56 77 PRO B CA 1
ATOM 3755 C C . PRO B 1 77 ? 24.281 -15 -24.734 1 95.56 77 PRO B C 1
ATOM 3757 O O . PRO B 1 77 ? 24.547 -14.055 -24 1 95.56 77 PRO B O 1
ATOM 3760 N N . ASN B 1 78 ? 25.234 -15.906 -25 1 92.94 78 ASN B N 1
ATOM 3761 C CA . ASN B 1 78 ? 26.672 -15.789 -24.766 1 92.94 78 ASN B CA 1
ATOM 3762 C C . ASN B 1 78 ? 26.969 -15.453 -23.297 1 92.94 78 ASN B C 1
ATOM 3764 O O . ASN B 1 78 ? 27.531 -14.406 -23 1 92.94 78 ASN B O 1
ATOM 3768 N N . PRO B 1 79 ? 26.625 -16.312 -22.344 1 96.12 79 PRO B N 1
ATOM 3769 C CA . PRO B 1 79 ? 26.859 -16.047 -20.922 1 96.12 79 PRO B CA 1
ATOM 3770 C C . PRO B 1 79 ? 28.312 -15.695 -20.609 1 96.12 79 PRO B C 1
ATOM 3772 O O . PRO B 1 79 ? 28.578 -14.922 -19.688 1 96.12 79 PRO B O 1
ATOM 3775 N N . GLN B 1 80 ? 29.219 -16.203 -21.312 1 95.06 80 GLN B N 1
ATOM 3776 C CA . GLN B 1 80 ? 30.625 -15.93 -21.078 1 95.06 80 GLN B CA 1
ATOM 3777 C C . GLN B 1 80 ? 30.953 -14.461 -21.359 1 95.06 80 GLN B C 1
ATOM 3779 O O . GLN B 1 80 ? 31.719 -13.844 -20.609 1 95.06 80 GLN B O 1
ATOM 3784 N N . ARG B 1 81 ? 30.406 -13.93 -22.391 1 95.81 81 ARG B N 1
ATOM 3785 C CA . ARG B 1 81 ? 30.594 -12.516 -22.688 1 95.81 81 ARG B CA 1
ATOM 3786 C C . ARG B 1 81 ? 30.047 -11.633 -21.578 1 95.81 81 ARG B C 1
ATOM 3788 O O . ARG B 1 81 ? 30.656 -10.617 -21.219 1 95.81 81 ARG B O 1
ATOM 3795 N N . ILE B 1 82 ? 28.922 -12.055 -21.094 1 97.38 82 ILE B N 1
ATOM 3796 C CA . ILE B 1 82 ? 28.312 -11.305 -20 1 97.38 82 ILE B CA 1
ATOM 3797 C C . ILE B 1 82 ? 29.219 -11.352 -18.766 1 97.38 82 ILE B C 1
ATOM 3799 O O . ILE B 1 82 ? 29.5 -10.32 -18.156 1 97.38 82 ILE B O 1
ATOM 3803 N N . ARG B 1 83 ? 29.719 -12.508 -18.453 1 96.5 83 ARG B N 1
ATOM 3804 C CA . ARG B 1 83 ? 30.609 -12.672 -17.312 1 96.5 83 ARG B CA 1
ATOM 3805 C C . ARG B 1 83 ? 31.844 -11.797 -17.469 1 96.5 83 ARG B C 1
ATOM 3807 O O . ARG B 1 83 ? 32.281 -11.156 -16.516 1 96.5 83 ARG B O 1
ATOM 3814 N N . GLN B 1 84 ? 32.438 -11.75 -18.641 1 95.69 84 GLN B N 1
ATOM 3815 C CA . GLN B 1 84 ? 33.625 -10.977 -18.906 1 95.69 84 GLN B CA 1
ATOM 3816 C C . GLN B 1 84 ? 33.375 -9.477 -18.781 1 95.69 84 GLN B C 1
ATOM 3818 O O . GLN B 1 84 ? 34.219 -8.734 -18.281 1 95.69 84 GLN B O 1
ATOM 3823 N N . SER B 1 85 ? 32.188 -9.133 -19.219 1 95.56 85 SER B N 1
ATOM 3824 C CA . SER B 1 85 ? 31.844 -7.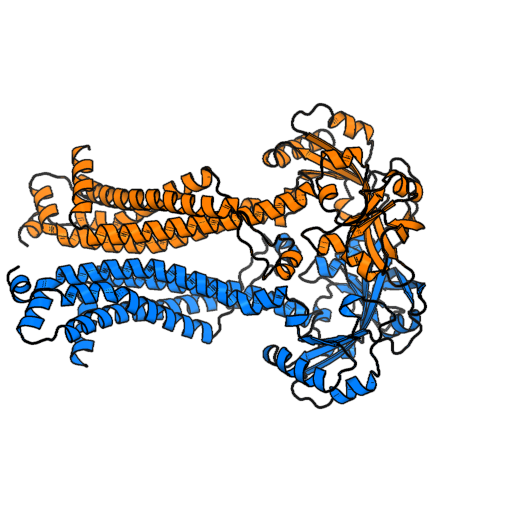719 -19.188 1 95.56 85 SER B CA 1
ATOM 3825 C C . SER B 1 85 ? 31.656 -7.246 -17.75 1 95.56 85 SER B C 1
ATOM 3827 O O . SER B 1 85 ? 31.875 -6.07 -17.438 1 95.56 85 SER B O 1
ATOM 3829 N N . LEU B 1 86 ? 31.203 -8.164 -16.922 1 96.38 86 LEU B N 1
ATOM 3830 C CA . LEU B 1 86 ? 30.938 -7.809 -15.523 1 96.38 86 LEU B CA 1
ATOM 3831 C C . LEU B 1 86 ? 32.219 -7.879 -14.695 1 96.38 86 LEU B C 1
ATOM 3833 O O . LEU B 1 86 ? 32.344 -7.184 -13.68 1 96.38 86 LEU B O 1
ATOM 3837 N N . ALA B 1 87 ? 33.094 -8.648 -15.266 1 91.31 87 ALA B N 1
ATOM 3838 C CA . ALA B 1 87 ? 34.344 -8.867 -14.531 1 91.31 87 ALA B CA 1
ATOM 3839 C C . ALA B 1 87 ? 35.156 -7.59 -14.484 1 91.31 87 ALA B C 1
ATOM 3841 O O . ALA B 1 87 ? 35.281 -6.887 -15.492 1 91.31 87 ALA B O 1
ATOM 3842 N N . GLY B 1 88 ? 35.562 -7.121 -13.391 1 86.12 88 GLY B N 1
ATOM 3843 C CA . GLY B 1 88 ? 36.5 -6.02 -13.25 1 86.12 88 GLY B CA 1
ATOM 3844 C C . GLY B 1 88 ? 35.812 -4.699 -12.938 1 86.12 88 GLY B C 1
ATOM 3845 O O . GLY B 1 88 ? 36.469 -3.654 -12.898 1 86.12 88 GLY B O 1
ATOM 3846 N N . MET B 1 89 ? 34.594 -4.719 -12.984 1 92.5 89 MET B N 1
ATOM 3847 C CA . MET B 1 89 ? 33.875 -3.484 -12.633 1 92.5 89 MET B CA 1
ATOM 3848 C C . MET B 1 89 ? 33.812 -3.309 -11.117 1 92.5 89 MET B C 1
ATOM 3850 O O . MET B 1 89 ? 33.125 -4.047 -10.43 1 92.5 89 MET B O 1
ATOM 3854 N N . PRO B 1 90 ? 34.5 -2.311 -10.648 1 92.81 90 PRO B N 1
ATOM 3855 C CA . PRO B 1 90 ? 34.625 -2.148 -9.195 1 92.81 90 PRO B CA 1
ATOM 3856 C C . PRO B 1 90 ? 33.281 -1.848 -8.523 1 92.81 90 PRO B C 1
ATOM 3858 O O . PRO B 1 90 ? 33.125 -2.084 -7.324 1 92.81 90 PRO B O 1
ATOM 3861 N N . GLU B 1 91 ? 32.281 -1.356 -9.273 1 94.56 91 GLU B N 1
ATOM 3862 C CA . GLU B 1 91 ? 30.984 -1.016 -8.719 1 94.56 91 GLU B CA 1
ATOM 3863 C C . GLU B 1 91 ? 30.203 -2.27 -8.352 1 94.56 91 GLU B C 1
ATOM 3865 O O . GLU B 1 91 ? 29.25 -2.207 -7.566 1 94.56 91 GLU B O 1
ATOM 3870 N N . ILE B 1 92 ? 30.609 -3.373 -8.922 1 96.75 92 ILE B N 1
ATOM 3871 C CA . ILE B 1 92 ? 29.844 -4.609 -8.758 1 96.75 92 ILE B CA 1
ATOM 3872 C C . ILE B 1 92 ? 30.375 -5.387 -7.559 1 96.75 92 ILE B C 1
ATOM 3874 O O . ILE B 1 92 ? 31.547 -5.777 -7.535 1 96.75 92 ILE B O 1
ATOM 3878 N N . LYS B 1 93 ? 29.594 -5.559 -6.598 1 95.44 93 LYS B N 1
ATOM 3879 C CA . LYS B 1 93 ? 29.953 -6.352 -5.426 1 95.44 93 LYS B CA 1
ATOM 3880 C C . LYS B 1 93 ? 29.922 -7.844 -5.742 1 95.44 93 LYS B C 1
ATOM 3882 O O . LYS B 1 93 ? 30.75 -8.609 -5.242 1 95.44 93 LYS B O 1
ATOM 3887 N N . GLY B 1 94 ? 28.859 -8.227 -6.574 1 96.06 94 GLY B N 1
ATOM 3888 C CA . GLY B 1 94 ? 28.688 -9.609 -7 1 96.06 94 GLY B CA 1
ATOM 3889 C C . GLY B 1 94 ? 27.562 -9.789 -8 1 96.06 94 GLY B C 1
ATOM 3890 O O . GLY B 1 94 ? 26.797 -8.867 -8.25 1 96.06 94 GLY B O 1
ATOM 3891 N N . TYR B 1 95 ? 27.547 -10.922 -8.602 1 97.62 95 TYR B N 1
ATOM 3892 C CA . TYR B 1 95 ? 26.469 -11.266 -9.523 1 97.62 95 TYR B CA 1
ATOM 3893 C C . TYR B 1 95 ? 26.203 -12.766 -9.523 1 97.62 95 TYR B C 1
ATOM 3895 O O . TYR B 1 95 ? 27.062 -13.555 -9.117 1 97.62 95 TYR B O 1
ATOM 3903 N N . ALA B 1 96 ? 25.031 -13.141 -9.883 1 97.75 96 ALA B N 1
ATOM 3904 C CA . ALA B 1 96 ? 24.609 -14.547 -9.93 1 97.75 96 ALA B CA 1
ATOM 3905 C C . ALA B 1 96 ? 23.766 -14.828 -11.164 1 97.75 96 ALA B C 1
ATOM 3907 O O . ALA B 1 96 ? 22.875 -14.039 -11.508 1 97.75 96 ALA B O 1
ATOM 3908 N N . PHE B 1 97 ? 24.094 -15.953 -11.859 1 98.19 97 PHE B N 1
ATOM 3909 C CA . PHE B 1 97 ? 23.25 -16.453 -12.938 1 98.19 97 PHE B CA 1
ATOM 3910 C C . PHE B 1 97 ? 22.141 -17.328 -12.398 1 98.19 97 PHE B C 1
ATOM 3912 O O . PHE B 1 97 ? 22.391 -18.203 -11.562 1 98.19 97 PHE B O 1
ATOM 3919 N N . ARG B 1 98 ? 20.891 -17.047 -12.875 1 98.31 98 ARG B N 1
ATOM 3920 C CA . ARG B 1 98 ? 19.75 -17.812 -12.398 1 98.31 98 ARG B CA 1
ATOM 3921 C C . ARG B 1 98 ? 19.016 -18.484 -13.555 1 98.31 98 ARG B C 1
ATOM 3923 O O . ARG B 1 98 ? 19.016 -17.969 -14.672 1 98.31 98 ARG B O 1
ATOM 3930 N N . THR B 1 99 ? 18.531 -19.641 -13.289 1 98.38 99 THR B N 1
ATOM 3931 C CA . THR B 1 99 ? 17.641 -20.359 -14.195 1 98.38 99 THR B CA 1
ATOM 3932 C C . THR B 1 99 ? 16.203 -20.297 -13.703 1 98.38 99 THR B C 1
ATOM 3934 O O . THR B 1 99 ? 15.914 -20.625 -12.555 1 98.38 99 THR B O 1
ATOM 3937 N N . LEU B 1 100 ? 15.32 -19.797 -14.539 1 97.25 100 LEU B N 1
ATOM 3938 C CA . LEU B 1 100 ? 13.938 -19.562 -14.125 1 97.25 100 LEU B CA 1
ATOM 3939 C C . LEU B 1 100 ? 12.984 -20.422 -14.961 1 97.25 100 LEU B C 1
ATOM 3941 O O . LEU B 1 100 ? 13.227 -20.672 -16.141 1 97.25 100 LEU B O 1
ATOM 3945 N N . SER B 1 101 ? 11.961 -20.859 -14.359 1 95.44 101 SER B N 1
ATOM 3946 C CA . SER B 1 101 ? 10.836 -21.531 -15.008 1 95.44 101 SER B CA 1
ATOM 3947 C C . SER B 1 101 ? 9.547 -21.344 -14.203 1 95.44 101 SER B C 1
ATOM 3949 O O . SER B 1 101 ? 9.594 -20.906 -13.055 1 95.44 101 SER B O 1
ATOM 3951 N N . PHE B 1 102 ? 8.477 -21.562 -14.852 1 92.56 102 PHE B N 1
ATOM 3952 C CA . PHE B 1 102 ? 7.168 -21.516 -14.203 1 92.56 102 PHE B CA 1
ATOM 3953 C C . PHE B 1 102 ? 6.473 -22.875 -14.297 1 92.56 102 PHE B C 1
ATOM 3955 O O . PHE B 1 102 ? 6.543 -23.547 -15.328 1 92.56 102 PHE B O 1
ATOM 3962 N N . GLY B 1 103 ? 5.898 -23.25 -13.164 1 92.69 103 GLY B N 1
ATOM 3963 C CA . GLY B 1 103 ? 5.258 -24.562 -13.18 1 92.69 103 GLY B CA 1
ATOM 3964 C C . GLY B 1 103 ? 4.363 -24.797 -11.977 1 92.69 103 GLY B C 1
ATOM 3965 O O . GLY B 1 103 ? 3.807 -23.844 -11.414 1 92.69 103 GLY B O 1
ATOM 3966 N N . MET B 1 104 ? 4.148 -26.109 -11.766 1 93.12 104 MET B N 1
ATOM 3967 C CA . MET B 1 104 ? 3.273 -26.547 -10.68 1 93.12 104 MET B CA 1
ATOM 3968 C C . MET B 1 104 ? 4.051 -27.344 -9.641 1 93.12 104 MET B C 1
ATOM 3970 O O . MET B 1 104 ? 4.898 -28.172 -9.992 1 93.12 104 MET B O 1
ATOM 3974 N N . LEU B 1 105 ? 3.865 -26.969 -8.422 1 95.44 105 LEU B N 1
ATOM 3975 C CA . LEU B 1 105 ? 4.352 -27.734 -7.273 1 95.44 105 LEU B CA 1
ATOM 3976 C C . LEU B 1 105 ? 3.24 -28.594 -6.684 1 95.44 105 LEU B C 1
ATOM 3978 O O . LEU B 1 105 ? 2.166 -28.094 -6.348 1 95.44 105 LEU B O 1
ATOM 3982 N N . ALA B 1 106 ? 3.492 -29.953 -6.566 1 94.38 106 ALA B N 1
ATOM 3983 C CA . ALA B 1 106 ? 2.393 -30.812 -6.141 1 94.38 106 ALA B CA 1
ATOM 3984 C C . ALA B 1 106 ? 2.875 -31.875 -5.148 1 94.38 106 ALA B C 1
ATOM 3986 O O . ALA B 1 106 ? 4.035 -32.281 -5.184 1 94.38 106 ALA B O 1
ATOM 3987 N N . SER B 1 107 ? 2.025 -32.188 -4.25 1 93.31 107 SER B N 1
ATOM 3988 C CA . SER B 1 107 ? 2.111 -33.375 -3.41 1 93.31 107 SER B CA 1
ATOM 3989 C C . SER B 1 107 ? 0.886 -34.25 -3.59 1 93.31 107 SER B C 1
ATOM 3991 O O . SER B 1 107 ? 0.091 -34.062 -4.512 1 93.31 107 SER B O 1
ATOM 3993 N N . GLY B 1 108 ? 0.842 -35.406 -2.773 1 86.81 108 GLY B N 1
ATOM 3994 C CA . GLY B 1 108 ? -0.325 -36.281 -2.826 1 86.81 108 GLY B CA 1
ATOM 3995 C C . GLY B 1 108 ? -1.592 -35.594 -2.338 1 86.81 108 GLY B C 1
ATOM 3996 O O . GLY B 1 108 ? -2.695 -36.094 -2.566 1 86.81 108 GLY B O 1
ATOM 3997 N N . TYR B 1 109 ? -1.388 -34.375 -1.829 1 85.25 109 TYR B N 1
ATOM 3998 C CA . TYR B 1 109 ? -2.52 -33.781 -1.141 1 85.25 109 TYR B CA 1
ATOM 3999 C C . TYR B 1 109 ? -3.008 -32.531 -1.886 1 85.25 109 TYR B C 1
ATOM 4001 O O . TYR B 1 109 ? -4.203 -32.219 -1.875 1 85.25 109 TYR B O 1
ATOM 4009 N N . ASN B 1 110 ? -2.07 -31.828 -2.484 1 90.44 110 ASN B N 1
ATOM 4010 C CA . ASN B 1 110 ? -2.434 -30.547 -3.07 1 90.44 110 ASN B CA 1
ATOM 4011 C C . ASN B 1 110 ? -1.402 -30.078 -4.098 1 90.44 110 ASN B C 1
ATOM 4013 O O . ASN B 1 110 ? -0.423 -30.781 -4.355 1 90.44 110 ASN B O 1
ATOM 4017 N N . SER B 1 111 ? -1.766 -29 -4.754 1 90.56 111 SER B N 1
ATOM 4018 C CA . SER B 1 111 ? -0.838 -28.406 -5.707 1 90.56 111 SER B CA 1
ATOM 4019 C C . SER B 1 111 ? -0.919 -26.891 -5.68 1 90.56 111 SER B C 1
ATOM 4021 O O . SER B 1 111 ? -1.864 -26.312 -5.125 1 90.56 111 SER B O 1
ATOM 4023 N N . SER B 1 112 ? 0.181 -26.234 -6.207 1 89.94 112 SER B N 1
ATOM 4024 C CA . SER B 1 112 ? 0.282 -24.781 -6.316 1 89.94 112 SER B CA 1
ATOM 4025 C C . SER B 1 112 ? 1.122 -24.375 -7.523 1 89.94 112 SER B C 1
ATOM 4027 O O . SER B 1 112 ? 2.08 -25.062 -7.879 1 89.94 112 SER B O 1
ATOM 4029 N N . GLY B 1 113 ? 0.633 -23.281 -8.164 1 89.44 113 GLY B N 1
ATOM 4030 C CA . GLY B 1 113 ? 1.497 -22.703 -9.18 1 89.44 113 GLY B CA 1
ATOM 4031 C C . GLY B 1 113 ? 2.678 -21.938 -8.602 1 89.44 113 GLY B C 1
ATOM 4032 O O . GLY B 1 113 ? 2.531 -21.203 -7.621 1 89.44 113 GLY B O 1
ATOM 4033 N N . VAL B 1 114 ? 3.836 -22.141 -9.227 1 93.94 114 VAL B N 1
ATOM 4034 C CA . VAL B 1 114 ? 5.012 -21.516 -8.625 1 93.94 114 VAL B CA 1
ATOM 4035 C C . VAL B 1 114 ? 5.984 -21.094 -9.727 1 93.94 114 VAL B C 1
ATOM 4037 O O . VAL B 1 114 ? 5.973 -21.641 -10.82 1 93.94 114 VAL B O 1
ATOM 4040 N N . LYS B 1 115 ? 6.766 -20.062 -9.383 1 94.88 115 LYS B N 1
ATOM 4041 C CA . LYS B 1 115 ? 8 -19.766 -10.102 1 94.88 115 LYS B CA 1
ATOM 4042 C C . LYS B 1 115 ? 9.172 -20.547 -9.539 1 94.88 115 LYS B C 1
ATOM 4044 O O . LYS B 1 115 ? 9.453 -20.484 -8.336 1 94.88 115 LYS B O 1
ATOM 4049 N N . ILE B 1 116 ? 9.797 -21.297 -10.383 1 97.31 116 ILE B N 1
ATOM 4050 C CA . ILE B 1 116 ? 10.93 -22.125 -9.992 1 97.31 116 ILE B CA 1
ATOM 4051 C C . ILE B 1 116 ? 12.234 -21.391 -10.297 1 97.31 116 ILE B C 1
ATOM 4053 O O . ILE B 1 116 ? 12.508 -21.062 -11.453 1 97.31 116 ILE B O 1
ATOM 4057 N N . THR B 1 117 ? 12.984 -21.172 -9.297 1 98 117 THR B N 1
ATOM 4058 C CA . THR B 1 117 ? 14.258 -20.484 -9.477 1 98 117 THR B CA 1
ATOM 4059 C C . THR B 1 117 ? 15.422 -21.406 -9.148 1 98 117 THR B C 1
ATOM 4061 O O . THR B 1 117 ? 15.562 -21.859 -8.008 1 98 117 THR B O 1
ATOM 4064 N N . GLY B 1 118 ? 16.188 -21.688 -10.156 1 98.31 118 GLY B N 1
ATOM 4065 C CA . GLY B 1 118 ? 17.438 -22.422 -9.969 1 98.31 118 GLY B CA 1
ATOM 4066 C C . GLY B 1 118 ? 18.609 -21.516 -9.656 1 98.31 118 GLY B C 1
ATOM 4067 O O . GLY B 1 118 ? 18.969 -20.641 -10.461 1 98.31 118 GLY B O 1
ATOM 4068 N N . ILE B 1 119 ? 19.25 -21.812 -8.523 1 97.75 119 ILE B N 1
ATOM 4069 C CA . ILE B 1 119 ? 20.328 -20.922 -8.117 1 97.75 119 ILE B CA 1
ATOM 4070 C C . ILE B 1 119 ? 21.594 -21.719 -7.816 1 97.75 119 ILE B C 1
ATOM 4072 O O . ILE B 1 119 ? 21.516 -22.922 -7.496 1 97.75 119 ILE B O 1
ATOM 4076 N N . ASN B 1 120 ? 22.734 -21.047 -8.047 1 96.81 120 ASN B N 1
ATOM 4077 C CA . ASN B 1 120 ? 24.016 -21.516 -7.527 1 96.81 120 ASN B CA 1
ATOM 4078 C C . ASN B 1 120 ? 24.266 -20.984 -6.113 1 96.81 120 ASN B C 1
ATOM 4080 O O . ASN B 1 120 ? 24.344 -19.781 -5.898 1 96.81 120 ASN B O 1
ATOM 4084 N N . LYS B 1 121 ? 24.391 -21.875 -5.234 1 94.81 121 LYS B N 1
ATOM 4085 C CA . LYS B 1 121 ? 24.469 -21.531 -3.814 1 94.81 121 LYS B CA 1
ATOM 4086 C C . LYS B 1 121 ? 25.578 -20.531 -3.545 1 94.81 121 LYS B C 1
ATOM 4088 O O . LYS B 1 121 ? 25.375 -19.578 -2.787 1 94.81 121 LYS B O 1
ATOM 4093 N N . GLU B 1 122 ? 26.672 -20.719 -4.074 1 93.5 122 GLU B N 1
ATOM 4094 C CA . GLU B 1 122 ? 27.828 -19.859 -3.838 1 93.5 122 GLU B CA 1
ATOM 4095 C C . GLU B 1 122 ? 27.609 -18.484 -4.449 1 93.5 122 GLU B C 1
ATOM 4097 O O . GLU B 1 122 ? 27.828 -17.453 -3.789 1 93.5 122 GLU B O 1
ATOM 4102 N N . GLU B 1 123 ? 27.188 -18.453 -5.684 1 95.12 123 GLU B N 1
ATOM 4103 C CA . GLU B 1 123 ? 26.969 -17.188 -6.359 1 95.12 123 GLU B CA 1
ATOM 4104 C C . GLU B 1 123 ? 25.859 -16.391 -5.672 1 95.12 123 GLU B C 1
ATOM 4106 O O . GLU B 1 123 ? 26 -15.18 -5.438 1 95.12 123 GLU B O 1
ATOM 4111 N N . GLU B 1 124 ? 24.812 -17.094 -5.375 1 96.06 124 GLU B N 1
ATOM 4112 C CA . GLU B 1 124 ? 23.656 -16.422 -4.762 1 96.06 124 GLU B CA 1
ATOM 4113 C C . GLU B 1 124 ? 24 -15.906 -3.369 1 96.06 124 GLU B C 1
ATOM 4115 O O . GLU B 1 124 ? 23.531 -14.844 -2.965 1 96.06 124 GLU B O 1
ATOM 4120 N N . GLY B 1 125 ? 24.766 -16.656 -2.639 1 93.19 125 GLY B N 1
ATOM 4121 C CA . GLY B 1 125 ? 25.172 -16.266 -1.298 1 93.19 125 GLY B CA 1
ATOM 4122 C C . GLY B 1 125 ? 25.906 -14.93 -1.264 1 93.19 125 GLY B C 1
ATOM 4123 O O . GLY B 1 125 ? 25.859 -14.219 -0.259 1 93.19 125 GLY B O 1
ATOM 4124 N N . GLY B 1 126 ? 26.516 -14.555 -2.346 1 92.19 126 GLY B N 1
ATOM 4125 C CA . GLY B 1 126 ? 27.281 -13.328 -2.406 1 92.19 126 GLY B CA 1
ATOM 4126 C C . GLY B 1 126 ? 26.438 -12.102 -2.705 1 92.19 126 GLY B C 1
ATOM 4127 O O . GLY B 1 126 ? 26.875 -10.969 -2.502 1 92.19 126 GLY B O 1
ATOM 4128 N N . ILE B 1 127 ? 25.188 -12.375 -3.121 1 94.31 127 ILE B N 1
ATOM 4129 C CA . ILE B 1 127 ? 24.453 -11.211 -3.584 1 94.31 127 ILE B CA 1
ATOM 4130 C C . ILE B 1 127 ? 23.094 -11.156 -2.877 1 94.31 127 ILE B C 1
ATOM 4132 O O . ILE B 1 127 ? 22.391 -10.141 -2.945 1 94.31 127 ILE B O 1
ATOM 4136 N N . SER B 1 128 ? 22.703 -12.219 -2.258 1 93.94 128 SER B N 1
ATOM 4137 C CA . SER B 1 128 ? 21.375 -12.312 -1.664 1 93.94 128 SER B CA 1
ATOM 4138 C C . SER B 1 128 ? 21.453 -12.75 -0.206 1 93.94 128 SER B C 1
ATOM 4140 O O . SER B 1 128 ? 22.312 -13.555 0.163 1 93.94 128 SER B O 1
ATOM 4142 N N . LYS B 1 129 ? 20.594 -12.219 0.653 1 92.19 129 LYS B N 1
ATOM 4143 C CA . LYS B 1 129 ? 20.484 -12.625 2.053 1 92.19 129 LYS B CA 1
ATOM 4144 C C . LYS B 1 129 ? 19.328 -13.586 2.264 1 92.19 129 LYS B C 1
ATOM 4146 O O . LYS B 1 129 ? 18.859 -13.766 3.391 1 92.19 129 LYS B O 1
ATOM 4151 N N . PHE B 1 130 ? 18.875 -14.203 1.212 1 93.19 130 PHE B N 1
ATOM 4152 C CA . PHE B 1 130 ? 17.719 -15.094 1.255 1 93.19 130 PHE B CA 1
ATOM 4153 C C . PHE B 1 130 ? 17.969 -16.25 2.215 1 93.19 130 PHE B C 1
ATOM 4155 O O . PHE B 1 130 ? 17.031 -16.719 2.885 1 93.19 130 PHE B O 1
ATOM 4162 N N . ARG B 1 131 ? 19.219 -16.719 2.316 1 93.94 131 ARG B N 1
ATOM 4163 C CA . ARG B 1 131 ? 19.562 -17.875 3.143 1 93.94 131 ARG B CA 1
ATOM 4164 C C . ARG B 1 131 ? 19.172 -17.641 4.598 1 93.94 131 ARG B C 1
ATOM 4166 O O . ARG B 1 131 ? 18.906 -18.594 5.336 1 93.94 131 ARG B O 1
ATOM 4173 N N . TYR B 1 132 ? 19.094 -16.438 4.977 1 93.12 132 TYR B N 1
ATOM 4174 C CA . TYR B 1 132 ? 18.797 -16.109 6.371 1 93.12 132 TYR B CA 1
ATOM 4175 C C . TYR B 1 132 ? 17.297 -16.172 6.633 1 93.12 132 TYR B C 1
ATOM 4177 O O . TYR B 1 132 ? 16.859 -16.031 7.777 1 93.12 132 TYR B O 1
ATOM 4185 N N . ASN B 1 133 ? 16.5 -16.422 5.625 1 93.69 133 ASN B N 1
ATOM 4186 C CA . ASN B 1 133 ? 15.055 -16.547 5.785 1 93.69 133 ASN B CA 1
ATOM 4187 C C . ASN B 1 133 ? 14.648 -18 6.039 1 93.69 133 ASN B C 1
ATOM 4189 O O . ASN B 1 133 ? 13.461 -18.297 6.188 1 93.69 133 ASN B O 1
ATOM 4193 N N . ILE B 1 134 ? 15.602 -18.859 6.008 1 96.75 134 ILE B N 1
ATOM 4194 C CA . ILE B 1 134 ? 15.312 -20.266 6.297 1 96.75 134 ILE B CA 1
ATOM 4195 C C . ILE B 1 134 ? 14.961 -20.422 7.777 1 96.75 134 ILE B C 1
ATOM 4197 O O . ILE B 1 134 ? 15.758 -20.078 8.648 1 96.75 134 ILE B O 1
ATOM 4201 N N . ILE B 1 135 ? 13.836 -20.953 8.07 1 96.44 135 ILE B N 1
ATOM 4202 C CA . ILE B 1 135 ? 13.383 -21.047 9.453 1 96.44 135 ILE B CA 1
ATOM 4203 C C . ILE B 1 135 ? 13.492 -22.5 9.93 1 96.44 135 ILE B C 1
ATOM 4205 O O . ILE B 1 135 ? 13.5 -22.766 11.141 1 96.44 135 ILE B O 1
ATOM 4209 N N . ASP B 1 136 ? 13.5 -23.422 9.008 1 97.12 136 ASP B N 1
ATOM 4210 C CA . ASP B 1 136 ? 13.648 -24.844 9.312 1 97.12 136 ASP B CA 1
ATOM 4211 C C . ASP B 1 136 ? 14.414 -25.562 8.203 1 97.12 136 ASP B C 1
ATOM 4213 O O . ASP B 1 136 ? 14.164 -25.328 7.016 1 97.12 136 ASP B O 1
ATOM 4217 N N . GLY B 1 137 ? 15.352 -26.406 8.586 1 97.5 137 GLY B N 1
ATOM 4218 C CA . GLY B 1 137 ? 16.125 -27.156 7.605 1 97.5 137 GLY B CA 1
ATOM 4219 C C . GLY B 1 137 ? 17.375 -26.422 7.156 1 97.5 137 GLY B C 1
ATOM 4220 O O . GLY B 1 137 ? 17.984 -25.688 7.93 1 97.5 137 GLY B O 1
ATOM 4221 N N . GLU B 1 138 ? 17.828 -26.875 5.918 1 96.81 138 GLU B N 1
ATOM 4222 C CA . GLU B 1 138 ? 19.094 -26.344 5.402 1 96.81 138 GLU B CA 1
ATOM 4223 C C . GLU B 1 138 ? 18.891 -25.656 4.051 1 96.81 138 GLU B C 1
ATOM 4225 O O . GLU B 1 138 ? 17.984 -26.016 3.301 1 96.81 138 GLU B O 1
ATOM 4230 N N . TYR B 1 139 ? 19.766 -24.703 3.861 1 96.75 139 TYR B N 1
ATOM 4231 C CA . TYR B 1 139 ? 19.781 -23.984 2.59 1 96.75 139 TYR B CA 1
ATOM 4232 C C . TYR B 1 139 ? 20.344 -24.859 1.477 1 96.75 139 TYR B C 1
ATOM 4234 O O . TYR B 1 139 ? 21.562 -24.875 1.255 1 96.75 139 TYR B O 1
ATOM 4242 N N . LEU B 1 140 ? 19.484 -25.547 0.777 1 95.81 140 LEU B N 1
ATOM 4243 C CA . LEU B 1 140 ? 19.797 -26.453 -0.321 1 95.81 140 LEU B CA 1
ATOM 4244 C C . LEU B 1 140 ? 20.922 -27.406 0.066 1 95.81 140 LEU B C 1
ATOM 4246 O O . LEU B 1 140 ? 22.016 -27.344 -0.487 1 95.81 140 LEU B O 1
ATOM 4250 N N . ASP B 1 141 ? 20.531 -28.359 0.791 1 93.62 141 ASP B N 1
ATOM 4251 C CA . ASP B 1 141 ? 21.438 -29.391 1.303 1 93.62 141 ASP B CA 1
ATOM 4252 C C . ASP B 1 141 ? 22.031 -30.219 0.166 1 93.62 141 ASP B C 1
ATOM 4254 O O . ASP B 1 141 ? 21.312 -30.984 -0.483 1 93.62 141 ASP B O 1
ATOM 4258 N N . GLU B 1 142 ? 23.328 -30.266 0.021 1 90.12 142 GLU B N 1
ATOM 4259 C CA . GLU B 1 142 ? 24.016 -30.906 -1.09 1 90.12 142 GLU B CA 1
ATOM 4260 C C . GLU B 1 142 ? 24.016 -32.438 -0.929 1 90.12 142 GLU B C 1
ATOM 4262 O O . GLU B 1 142 ? 24.266 -33.156 -1.886 1 90.12 142 GLU B O 1
ATOM 4267 N N . SER B 1 143 ? 23.734 -32.812 0.223 1 91.62 143 SER B N 1
ATOM 4268 C CA . SER B 1 143 ? 23.688 -34.25 0.464 1 91.62 143 SER B CA 1
ATOM 4269 C C . SER B 1 143 ? 22.391 -34.875 -0.058 1 91.62 143 SER B C 1
ATOM 4271 O O . SER B 1 143 ? 22.297 -36.094 -0.241 1 91.62 143 SER B O 1
ATOM 4273 N N . MET B 1 144 ? 21.453 -34.031 -0.337 1 93.12 144 MET B N 1
ATOM 4274 C CA . MET B 1 144 ? 20.156 -34.469 -0.825 1 93.12 144 MET B CA 1
ATOM 4275 C C . MET B 1 144 ? 20.094 -34.406 -2.348 1 93.12 144 MET B C 1
ATOM 4277 O O . MET B 1 144 ? 20.625 -33.5 -2.959 1 93.12 144 MET B O 1
ATOM 4281 N N . ARG B 1 145 ? 19.453 -35.438 -2.889 1 94.31 145 ARG B N 1
ATOM 4282 C CA . ARG B 1 145 ? 19.172 -35.375 -4.32 1 94.31 145 ARG B CA 1
ATOM 4283 C C . ARG B 1 145 ? 18.016 -34.406 -4.609 1 94.31 145 ARG B C 1
ATOM 4285 O O . ARG B 1 145 ? 16.953 -34.5 -3.984 1 94.31 145 ARG B O 1
ATOM 4292 N N . ASN B 1 146 ? 18.203 -33.5 -5.492 1 97.56 146 ASN B N 1
ATOM 4293 C CA . ASN B 1 146 ? 17.172 -32.531 -5.906 1 97.56 146 ASN B CA 1
ATOM 4294 C C . ASN B 1 146 ? 16.578 -31.797 -4.711 1 97.56 146 ASN B C 1
ATOM 4296 O O . ASN B 1 146 ? 15.359 -31.812 -4.508 1 97.56 146 ASN B O 1
ATOM 4300 N N . PRO B 1 147 ? 17.469 -31.141 -4.02 1 98.19 147 PRO B N 1
ATOM 4301 C CA . PRO B 1 147 ? 16.922 -30.375 -2.893 1 98.19 147 PRO B CA 1
ATOM 4302 C C . PRO B 1 147 ? 16.078 -29.172 -3.336 1 98.19 147 PRO B C 1
ATOM 4304 O O . PRO B 1 147 ? 16.359 -28.578 -4.375 1 98.19 147 PRO B O 1
ATOM 4307 N N . LEU B 1 148 ? 15.055 -28.844 -2.518 1 98.31 148 LEU B N 1
ATOM 4308 C CA . LEU B 1 148 ? 14.133 -27.75 -2.822 1 98.31 148 LEU B CA 1
ATOM 4309 C C . LEU B 1 148 ? 13.812 -26.938 -1.571 1 98.31 148 LEU B C 1
ATOM 4311 O O . LEU B 1 148 ? 13.664 -27.5 -0.483 1 98.31 148 LEU B O 1
ATOM 4315 N N . LEU B 1 149 ? 13.844 -25.656 -1.725 1 98.44 149 LEU B N 1
ATOM 4316 C CA . LEU B 1 149 ? 13.359 -24.766 -0.676 1 98.44 149 LEU B CA 1
ATOM 4317 C C . LEU B 1 149 ? 11.906 -24.375 -0.924 1 98.44 149 LEU B C 1
ATOM 4319 O O . LEU B 1 149 ? 11.562 -23.906 -2.014 1 98.44 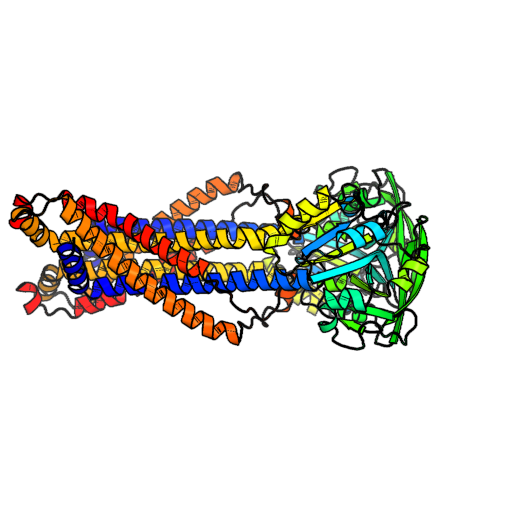149 LEU B O 1
ATOM 4323 N N . ILE B 1 150 ? 11.094 -24.547 0.074 1 98.19 150 ILE B N 1
ATOM 4324 C CA . ILE B 1 150 ? 9.664 -24.266 -0.027 1 98.19 150 ILE B CA 1
ATOM 4325 C C . ILE B 1 150 ? 9.25 -23.312 1.093 1 98.19 150 ILE B C 1
ATOM 4327 O O . ILE B 1 150 ? 9.859 -23.297 2.162 1 98.19 150 ILE B O 1
ATOM 4331 N N . SER B 1 1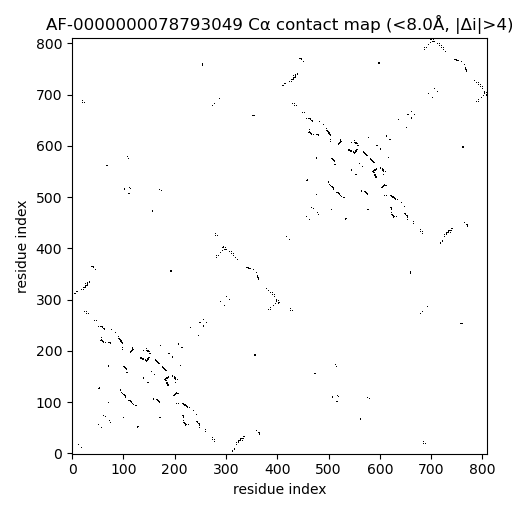51 ? 8.289 -22.516 0.819 1 96.94 151 SER B N 1
ATOM 4332 C CA . SER B 1 151 ? 7.809 -21.609 1.858 1 96.94 151 SER B CA 1
ATOM 4333 C C . SER B 1 151 ? 7.031 -22.359 2.934 1 96.94 151 SER B C 1
ATOM 4335 O O . SER B 1 151 ? 6.5 -23.438 2.682 1 96.94 151 SER B O 1
ATOM 4337 N N . GLN B 1 152 ? 6.961 -21.75 4.109 1 95.81 152 GLN B N 1
ATOM 4338 C CA . GLN B 1 152 ? 6.191 -22.328 5.203 1 95.81 152 GLN B CA 1
ATOM 4339 C C . GLN B 1 152 ? 4.727 -22.5 4.809 1 95.81 152 GLN B C 1
ATOM 4341 O O . GLN B 1 152 ? 4.109 -23.516 5.133 1 95.81 152 GLN B O 1
ATOM 4346 N N . ARG B 1 153 ? 4.23 -21.625 4.117 1 91.56 153 ARG B N 1
ATOM 4347 C CA . ARG B 1 153 ? 2.826 -21.656 3.729 1 91.56 153 ARG B CA 1
ATOM 4348 C C . ARG B 1 153 ? 2.561 -22.797 2.738 1 91.56 153 ARG B C 1
ATOM 4350 O O . ARG B 1 153 ? 1.587 -23.531 2.883 1 91.56 153 ARG B O 1
ATOM 4357 N N . ASN B 1 154 ? 3.387 -22.906 1.776 1 94.69 154 ASN B N 1
ATOM 4358 C CA . ASN B 1 154 ? 3.217 -23.969 0.803 1 94.69 154 ASN B CA 1
ATOM 4359 C C . ASN B 1 154 ? 3.447 -25.344 1.432 1 94.69 154 ASN B C 1
ATOM 4361 O O . ASN B 1 154 ? 2.801 -26.328 1.054 1 94.69 154 ASN B O 1
ATOM 4365 N N . ALA B 1 155 ? 4.395 -25.391 2.328 1 96.44 155 ALA B N 1
ATOM 4366 C CA . ALA B 1 155 ? 4.617 -26.641 3.037 1 96.44 155 ALA B CA 1
ATOM 4367 C C . ALA B 1 155 ? 3.355 -27.094 3.775 1 96.44 155 ALA B C 1
ATOM 4369 O O . ALA B 1 155 ? 3.004 -28.266 3.76 1 96.44 155 ALA B O 1
ATOM 4370 N N . ARG B 1 156 ? 2.756 -26.172 4.387 1 92.81 156 ARG B N 1
ATOM 4371 C CA . ARG B 1 156 ? 1.517 -26.469 5.098 1 92.81 156 ARG B CA 1
ATOM 4372 C C . ARG B 1 156 ? 0.416 -26.891 4.125 1 92.81 156 ARG B C 1
ATOM 4374 O O . ARG B 1 156 ? -0.273 -27.875 4.352 1 92.81 156 ARG B O 1
ATOM 4381 N N . LYS B 1 157 ? 0.324 -26.172 3.092 1 90.62 157 LYS B N 1
ATOM 4382 C CA . LYS B 1 157 ? -0.706 -26.438 2.09 1 90.62 157 LYS B CA 1
ATOM 4383 C C . LYS B 1 157 ? -0.539 -27.828 1.48 1 90.62 157 LYS B C 1
ATOM 4385 O O . LYS B 1 157 ? -1.525 -28.516 1.214 1 90.62 157 LYS B O 1
ATOM 4390 N N . LEU B 1 158 ? 0.676 -28.188 1.278 1 93.88 158 LEU B N 1
ATOM 4391 C CA . LEU B 1 158 ? 0.974 -29.453 0.613 1 93.88 158 LEU B CA 1
ATOM 4392 C C . LEU B 1 158 ? 1.163 -30.562 1.632 1 93.88 158 LEU B C 1
ATOM 4394 O O . LEU B 1 158 ? 1.386 -31.719 1.258 1 93.88 158 LEU B O 1
ATOM 4398 N N . ARG B 1 159 ? 1.139 -30.172 2.895 1 93.31 159 ARG B N 1
ATOM 4399 C CA . ARG B 1 159 ? 1.312 -31.109 4 1 93.31 159 ARG B CA 1
ATOM 4400 C C . ARG B 1 159 ? 2.631 -31.875 3.873 1 93.31 159 ARG B C 1
ATOM 4402 O O . ARG B 1 159 ? 2.66 -33.094 3.961 1 93.31 159 ARG B O 1
ATOM 4409 N N . VAL B 1 160 ? 3.576 -31.125 3.605 1 95.94 160 VAL B N 1
ATOM 4410 C CA . VAL B 1 160 ? 4.898 -31.719 3.492 1 95.94 160 VAL B CA 1
ATOM 4411 C C . VAL B 1 160 ? 5.816 -31.172 4.578 1 95.94 160 VAL B C 1
ATOM 4413 O O . VAL B 1 160 ? 5.676 -30.016 4.988 1 95.94 160 VAL B O 1
ATOM 4416 N N . GLN B 1 161 ? 6.668 -32 5.047 1 96.06 161 GLN B N 1
ATOM 4417 C CA . GLN B 1 161 ? 7.656 -31.609 6.055 1 96.06 161 GLN B CA 1
ATOM 4418 C C . GLN B 1 161 ? 9.07 -31.719 5.5 1 96.06 161 GLN B C 1
ATOM 4420 O O . GLN B 1 161 ? 9.266 -32.062 4.332 1 96.06 161 GLN B O 1
ATOM 4425 N N . LEU B 1 162 ? 10.031 -31.391 6.371 1 96.62 162 LEU B N 1
ATOM 4426 C CA . LEU B 1 162 ? 11.43 -31.531 5.98 1 96.62 162 LEU B CA 1
ATOM 4427 C C . LEU B 1 162 ? 11.734 -32.969 5.562 1 96.62 162 LEU B C 1
ATOM 4429 O O . LEU B 1 162 ? 11.305 -33.906 6.223 1 96.62 162 LEU B O 1
ATOM 4433 N N . GLY B 1 163 ? 12.391 -33 4.461 1 96.19 163 GLY B N 1
ATOM 4434 C CA . GLY B 1 163 ? 12.727 -34.344 3.957 1 96.19 163 GLY B CA 1
ATOM 4435 C C . GLY B 1 163 ? 11.641 -34.938 3.084 1 96.19 163 GLY B C 1
ATOM 4436 O O . GLY B 1 163 ? 11.875 -35.906 2.379 1 96.19 163 GLY B O 1
ATOM 4437 N N . GLY B 1 164 ? 10.508 -34.344 3.062 1 96.56 164 GLY B N 1
ATOM 4438 C CA . GLY B 1 164 ? 9.391 -34.844 2.271 1 96.56 164 GLY B CA 1
ATOM 4439 C C . GLY B 1 164 ? 9.578 -34.625 0.78 1 96.56 164 GLY B C 1
ATOM 4440 O O . GLY B 1 164 ? 10.406 -33.812 0.357 1 96.56 164 GLY B O 1
ATOM 4441 N N . ARG B 1 165 ? 8.781 -35.406 0.009 1 96.5 165 ARG B N 1
ATOM 4442 C CA . ARG B 1 165 ? 8.891 -35.375 -1.445 1 96.5 165 ARG B CA 1
ATOM 4443 C C . ARG B 1 165 ? 7.789 -34.5 -2.049 1 96.5 165 ARG B C 1
ATOM 4445 O O . ARG B 1 165 ? 6.645 -34.531 -1.599 1 96.5 165 ARG B O 1
ATOM 4452 N N . VAL B 1 166 ? 8.172 -33.688 -3.055 1 97 166 VAL B N 1
ATOM 4453 C CA . VAL B 1 166 ? 7.234 -32.906 -3.854 1 97 166 VAL B CA 1
ATOM 4454 C C . VAL B 1 166 ? 7.566 -33.062 -5.336 1 97 166 VAL B C 1
ATOM 4456 O O . VAL B 1 166 ? 8.703 -33.375 -5.691 1 97 166 VAL B O 1
ATOM 4459 N N . ILE B 1 167 ? 6.559 -32.875 -6.141 1 96.12 167 ILE B N 1
ATOM 4460 C CA . ILE B 1 167 ? 6.75 -33 -7.582 1 96.12 167 ILE B CA 1
ATOM 4461 C C . ILE B 1 167 ? 6.652 -31.641 -8.25 1 96.12 167 ILE B C 1
ATOM 4463 O O . ILE B 1 167 ? 5.695 -30.891 -8.023 1 96.12 167 ILE B O 1
ATOM 4467 N N . LEU B 1 168 ? 7.645 -31.312 -9 1 96.31 168 LEU B N 1
ATOM 4468 C CA . LEU B 1 168 ? 7.605 -30.125 -9.844 1 96.31 168 LEU B CA 1
ATOM 4469 C C . LEU B 1 168 ? 7.309 -30.5 -11.297 1 96.31 168 LEU B C 1
ATOM 4471 O O . LEU B 1 168 ? 7.953 -31.391 -11.852 1 96.31 168 LEU B O 1
ATOM 4475 N N . THR B 1 169 ? 6.336 -29.844 -11.812 1 93.62 169 THR B N 1
ATOM 4476 C CA . THR B 1 169 ? 5.977 -30.031 -13.219 1 93.62 169 THR B CA 1
ATOM 4477 C C . THR B 1 169 ? 6.09 -28.719 -13.984 1 93.62 169 THR B C 1
ATOM 4479 O O . THR B 1 169 ? 5.551 -27.703 -13.562 1 93.62 169 THR B O 1
ATOM 4482 N N . PHE B 1 170 ? 6.828 -28.719 -15.07 1 94.06 170 PHE B N 1
ATOM 4483 C CA . PHE B 1 170 ? 7.027 -27.531 -15.898 1 94.06 170 PHE B CA 1
ATOM 4484 C C . PHE B 1 170 ? 7.395 -27.922 -17.328 1 94.06 170 PHE B C 1
ATOM 4486 O O . PHE B 1 170 ? 7.516 -29.109 -17.641 1 94.06 170 PHE B O 1
ATOM 4493 N N . GLN B 1 171 ? 7.531 -26.922 -18.188 1 92.75 171 GLN B N 1
ATOM 4494 C CA . GLN B 1 171 ? 7.875 -27.203 -19.578 1 92.75 171 GLN B CA 1
ATOM 4495 C C . GLN B 1 171 ? 9.383 -27.094 -19.812 1 92.75 171 GLN B C 1
ATOM 4497 O O . GLN B 1 171 ? 10.023 -26.156 -19.328 1 92.75 171 GLN B O 1
ATOM 4502 N N . ASN B 1 172 ? 9.93 -28.078 -20.5 1 94.31 172 ASN B N 1
ATOM 4503 C CA . ASN B 1 172 ? 11.344 -27.984 -20.844 1 94.31 172 ASN B CA 1
ATOM 4504 C C . ASN B 1 172 ? 11.562 -27.062 -22.047 1 94.31 172 ASN B C 1
ATOM 4506 O O . ASN B 1 172 ? 10.633 -26.406 -22.516 1 94.31 172 ASN B O 1
ATOM 4510 N N . LEU B 1 173 ? 12.789 -26.938 -22.531 1 94.38 173 LEU B N 1
ATOM 4511 C CA . LEU B 1 173 ? 13.125 -25.969 -23.578 1 94.38 173 LEU B CA 1
ATOM 4512 C C . LEU B 1 173 ? 12.492 -26.359 -24.906 1 94.38 173 LEU B C 1
ATOM 4514 O O . LEU B 1 173 ? 12.336 -25.516 -25.797 1 94.38 173 LEU B O 1
ATOM 4518 N N . GLU B 1 174 ? 12.133 -27.578 -25.078 1 90.94 174 GLU B N 1
ATOM 4519 C CA . GLU B 1 174 ? 11.484 -28.062 -26.297 1 90.94 174 GLU B CA 1
ATOM 4520 C C . GLU B 1 174 ? 9.977 -27.859 -26.234 1 90.94 174 GLU B C 1
ATOM 4522 O O . GLU B 1 174 ? 9.273 -28.094 -27.219 1 90.94 174 GLU B O 1
ATOM 4527 N N . GLY B 1 175 ? 9.508 -27.516 -25.094 1 87.25 175 GLY B N 1
ATOM 4528 C CA . GLY B 1 175 ? 8.086 -27.25 -24.953 1 87.25 175 GLY B CA 1
ATOM 4529 C C . GLY B 1 175 ? 7.328 -28.438 -24.375 1 87.25 175 GLY B C 1
ATOM 4530 O O . GLY B 1 175 ? 6.105 -28.391 -24.219 1 87.25 175 GLY B O 1
ATOM 4531 N N . ASP B 1 176 ? 8.07 -29.484 -24 1 88.81 176 ASP B N 1
ATOM 4532 C CA . ASP B 1 176 ? 7.434 -30.672 -23.453 1 88.81 176 ASP B CA 1
ATOM 4533 C C . ASP B 1 176 ? 7.281 -30.562 -21.938 1 88.81 176 ASP B C 1
ATOM 4535 O O . ASP B 1 176 ? 8.141 -30 -21.266 1 88.81 176 ASP B O 1
ATOM 4539 N N . LEU B 1 177 ? 6.184 -31.125 -21.453 1 88.19 177 LEU B N 1
ATOM 4540 C CA . LEU B 1 177 ? 5.992 -31.188 -20 1 88.19 177 LEU B CA 1
ATOM 4541 C C . LEU B 1 177 ? 6.973 -32.156 -19.375 1 88.19 177 LEU B C 1
ATOM 4543 O O . LEU B 1 177 ? 7.223 -33.25 -19.922 1 88.19 177 LEU B O 1
ATOM 4547 N N . THR B 1 178 ? 7.57 -31.719 -18.375 1 91.69 178 THR B N 1
ATOM 4548 C CA . THR B 1 178 ? 8.469 -32.594 -17.609 1 91.69 178 THR B CA 1
ATOM 4549 C C . THR B 1 178 ? 8.172 -32.469 -16.125 1 91.69 178 THR B C 1
ATOM 4551 O O . THR B 1 178 ? 7.617 -31.484 -15.664 1 91.69 178 THR B O 1
ATOM 4554 N N . SER B 1 179 ? 8.336 -33.594 -15.406 1 93.5 179 SER B N 1
ATOM 4555 C CA . SER B 1 179 ? 8.117 -33.625 -13.961 1 93.5 179 SER B CA 1
ATOM 4556 C C . SER B 1 179 ? 9.25 -34.375 -13.258 1 93.5 179 SER B C 1
ATOM 4558 O O . SER B 1 179 ? 9.844 -35.281 -13.812 1 93.5 179 SER B O 1
ATOM 4560 N N . ALA B 1 180 ? 9.578 -33.938 -12.141 1 96.62 180 ALA B N 1
ATOM 4561 C CA . ALA B 1 180 ? 10.594 -34.594 -11.328 1 96.62 180 ALA B CA 1
ATOM 4562 C C . ALA B 1 180 ? 10.297 -34.406 -9.844 1 96.62 180 ALA B C 1
ATOM 4564 O O . ALA B 1 180 ? 9.68 -33.438 -9.43 1 96.62 180 ALA B O 1
ATOM 4565 N N . ALA B 1 181 ? 10.719 -35.406 -9.094 1 97.44 181 ALA B N 1
ATOM 4566 C CA . ALA B 1 181 ? 10.562 -35.375 -7.645 1 97.44 181 ALA B CA 1
ATOM 4567 C C . ALA 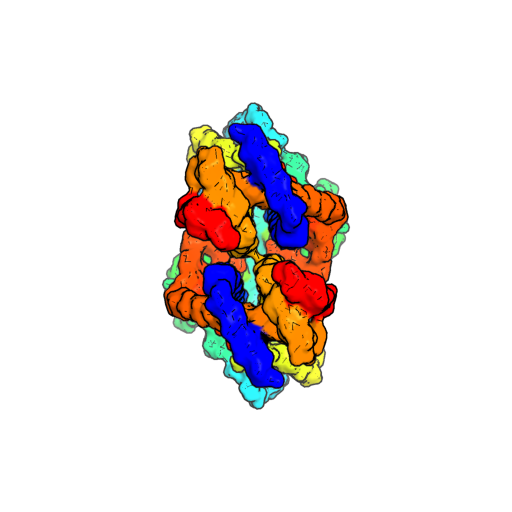B 1 181 ? 11.711 -34.594 -7 1 97.44 181 ALA B C 1
ATOM 4569 O O . ALA B 1 181 ? 12.867 -34.719 -7.398 1 97.44 181 ALA B O 1
ATOM 4570 N N . PHE B 1 182 ? 11.367 -33.781 -6.129 1 98.06 182 PHE B N 1
ATOM 4571 C CA . PHE B 1 182 ? 12.312 -33.031 -5.309 1 98.06 182 PHE B CA 1
ATOM 4572 C C . PHE B 1 182 ? 12.078 -33.312 -3.826 1 98.06 182 PHE B C 1
ATOM 4574 O O . PHE B 1 182 ? 11 -33.781 -3.441 1 98.06 182 PHE B O 1
ATOM 4581 N N . ARG B 1 183 ? 13.078 -33.031 -3.035 1 98 183 ARG B N 1
ATOM 4582 C CA . ARG B 1 183 ? 12.961 -33.219 -1.591 1 98 183 ARG B CA 1
ATOM 4583 C C . ARG B 1 183 ? 13.109 -31.875 -0.861 1 98 183 ARG B C 1
ATOM 4585 O O . ARG B 1 183 ? 14.008 -31.094 -1.179 1 98 183 ARG B O 1
ATOM 4592 N N . VAL B 1 184 ? 12.312 -31.719 0.115 1 98.25 184 VAL B N 1
ATOM 4593 C CA . VAL B 1 184 ? 12.328 -30.469 0.865 1 98.25 184 VAL B CA 1
ATOM 4594 C C . VAL B 1 184 ? 13.57 -30.422 1.751 1 98.25 184 VAL B C 1
ATOM 4596 O O . VAL B 1 184 ? 13.672 -31.156 2.734 1 98.25 184 VAL B O 1
ATOM 4599 N N . SER B 1 185 ? 14.445 -29.547 1.389 1 98.25 185 SER B N 1
ATOM 4600 C CA . SER B 1 185 ? 15.672 -29.391 2.162 1 98.25 185 SER B CA 1
ATOM 4601 C C . SER B 1 185 ? 15.531 -28.281 3.207 1 98.25 185 SER B C 1
ATOM 4603 O O . SER B 1 185 ? 16.219 -28.312 4.234 1 98.25 185 SER B O 1
ATOM 4605 N N . GLY B 1 186 ? 14.719 -27.312 2.865 1 98.19 186 GLY B N 1
ATOM 4606 C CA . GLY B 1 186 ? 14.516 -26.203 3.777 1 98.19 186 GLY B CA 1
ATOM 4607 C C . GLY B 1 186 ? 13.172 -25.531 3.613 1 98.19 186 GLY B C 1
ATOM 4608 O O . GLY B 1 186 ? 12.578 -25.562 2.531 1 98.19 186 GLY B O 1
ATOM 4609 N N . ILE B 1 187 ? 12.68 -24.938 4.715 1 98.31 187 ILE B N 1
ATOM 4610 C CA . ILE B 1 187 ? 11.445 -24.172 4.746 1 98.31 187 ILE B CA 1
ATOM 4611 C C . ILE B 1 187 ? 11.766 -22.703 5.066 1 98.31 187 ILE B C 1
ATOM 4613 O O . ILE B 1 187 ? 12.469 -22.422 6.035 1 98.31 187 ILE B O 1
ATOM 4617 N N . PHE B 1 188 ? 11.305 -21.812 4.188 1 97 188 PHE B N 1
ATOM 4618 C CA . PHE B 1 188 ? 11.641 -20.406 4.391 1 97 188 PHE B CA 1
ATOM 4619 C C . PHE B 1 188 ? 10.391 -19.578 4.656 1 97 188 PHE B C 1
ATOM 4621 O O . PHE B 1 188 ? 9.273 -20.031 4.395 1 97 188 PHE B O 1
ATOM 4628 N N . ARG B 1 189 ? 10.594 -18.406 5.258 1 93.88 189 ARG B N 1
ATOM 4629 C CA . ARG B 1 189 ? 9.555 -17.406 5.5 1 93.88 189 ARG B CA 1
ATOM 4630 C C . ARG B 1 189 ? 10.117 -16 5.379 1 93.88 189 ARG B C 1
ATOM 4632 O O . ARG B 1 189 ? 11.047 -15.633 6.102 1 93.88 189 ARG B O 1
ATOM 4639 N N . THR B 1 190 ? 9.617 -15.297 4.375 1 90.25 190 THR B N 1
ATOM 4640 C CA . THR B 1 190 ? 10.008 -13.898 4.23 1 90.25 190 THR B CA 1
ATOM 4641 C C . THR B 1 190 ? 8.906 -12.977 4.742 1 90.25 190 THR B C 1
ATOM 4643 O O . THR B 1 190 ? 7.887 -13.438 5.258 1 90.25 190 THR B O 1
ATOM 4646 N N . SER B 1 191 ? 9.148 -11.648 4.684 1 83.06 191 SER B N 1
ATOM 4647 C CA . SER B 1 191 ? 8.156 -10.672 5.121 1 83.06 191 SER B CA 1
ATOM 4648 C C . SER B 1 191 ? 7.062 -10.492 4.078 1 83.06 191 SER B C 1
ATOM 4650 O O . SER B 1 191 ? 6.059 -9.82 4.332 1 83.06 191 SER B O 1
ATOM 4652 N N . ASP B 1 192 ? 7.242 -11.078 2.979 1 84.12 192 ASP B N 1
ATOM 4653 C CA . ASP B 1 192 ? 6.297 -10.969 1.87 1 84.12 192 ASP B CA 1
ATOM 4654 C C . ASP B 1 192 ? 5.594 -12.305 1.616 1 84.12 192 ASP B C 1
ATOM 4656 O O . ASP B 1 192 ? 6.129 -13.172 0.921 1 84.12 192 ASP B O 1
ATOM 4660 N N . SER B 1 193 ? 4.367 -12.383 2.033 1 84.19 193 SER B N 1
ATOM 4661 C CA . SER B 1 193 ? 3.639 -13.648 1.932 1 84.19 193 SER B CA 1
ATOM 4662 C C . SER B 1 193 ? 3.348 -14 0.477 1 84.19 193 SER B C 1
ATOM 4664 O O . SER B 1 193 ? 3.309 -15.18 0.116 1 84.19 193 SER B O 1
ATOM 4666 N N . ASN B 1 194 ? 3.1 -12.969 -0.329 1 80.88 194 ASN B N 1
ATOM 4667 C CA . ASN B 1 194 ? 2.846 -13.227 -1.743 1 80.88 194 ASN B CA 1
ATOM 4668 C C . ASN B 1 194 ? 4.07 -13.82 -2.436 1 80.88 194 ASN B C 1
ATOM 4670 O O . ASN B 1 194 ? 3.943 -14.734 -3.252 1 80.88 194 ASN B O 1
ATOM 4674 N N . PHE B 1 195 ? 5.18 -13.289 -2.166 1 86.56 195 PHE B N 1
ATOM 4675 C CA . PHE B 1 195 ? 6.426 -13.852 -2.676 1 86.56 195 PHE B CA 1
ATOM 4676 C C . PHE B 1 195 ? 6.582 -15.305 -2.248 1 86.56 195 PHE B C 1
ATOM 4678 O O . PHE B 1 195 ? 6.957 -16.156 -3.057 1 86.56 195 PHE B O 1
ATOM 4685 N N . ASP B 1 196 ? 6.312 -15.555 -0.961 1 91 196 ASP B N 1
ATOM 4686 C CA . ASP B 1 196 ? 6.465 -16.891 -0.391 1 91 196 ASP B CA 1
ATOM 4687 C C . ASP B 1 196 ? 5.586 -17.906 -1.121 1 91 196 ASP B C 1
ATOM 4689 O O . ASP B 1 196 ? 6.035 -19.016 -1.439 1 91 196 ASP B O 1
ATOM 4693 N N . ASP B 1 197 ? 4.449 -17.469 -1.461 1 87.25 197 ASP B N 1
ATOM 4694 C CA . ASP B 1 197 ? 3.475 -18.375 -2.049 1 87.25 197 ASP B CA 1
ATOM 4695 C C . ASP B 1 197 ? 3.842 -18.719 -3.49 1 87.25 197 ASP B C 1
ATOM 4697 O O . ASP B 1 197 ? 3.504 -19.797 -3.984 1 87.25 197 ASP B O 1
ATOM 4701 N N . LEU B 1 198 ? 4.645 -17.859 -4.09 1 90.62 198 LEU B N 1
ATOM 4702 C CA . LEU B 1 198 ? 4.777 -17.984 -5.535 1 90.62 198 LEU B CA 1
ATOM 4703 C C . LEU B 1 198 ? 6.164 -18.484 -5.914 1 90.62 198 LEU B C 1
ATOM 4705 O O . LEU B 1 198 ? 6.441 -18.734 -7.09 1 90.62 198 LEU B O 1
ATOM 4709 N N . ASN B 1 199 ? 6.953 -18.734 -4.922 1 95 199 ASN B N 1
ATOM 4710 C CA . ASN B 1 199 ? 8.336 -19.016 -5.289 1 95 199 ASN B CA 1
ATOM 4711 C C . ASN B 1 199 ? 8.836 -20.312 -4.629 1 95 199 ASN B C 1
ATOM 4713 O O . ASN B 1 199 ? 8.516 -20.578 -3.471 1 95 199 ASN B O 1
ATOM 4717 N N . VAL B 1 200 ? 9.633 -21.047 -5.336 1 97.56 200 VAL B N 1
ATOM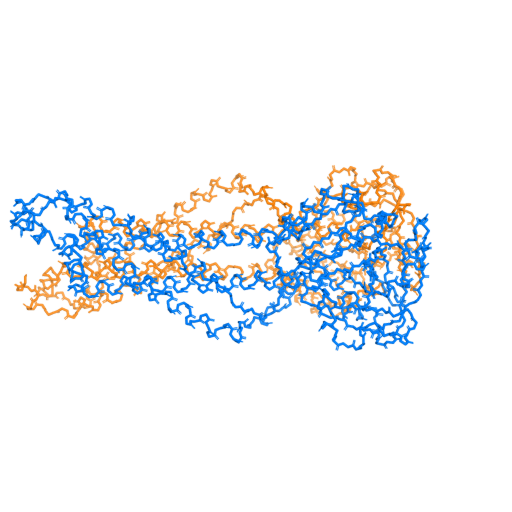 4718 C CA . VAL B 1 200 ? 10.445 -22.141 -4.824 1 97.56 200 VAL B CA 1
ATOM 4719 C C . VAL B 1 200 ? 11.859 -22.047 -5.391 1 97.56 200 VAL B C 1
ATOM 4721 O O . VAL B 1 200 ? 12.07 -21.5 -6.477 1 97.56 200 VAL B O 1
ATOM 4724 N N . TYR B 1 201 ? 12.805 -22.594 -4.703 1 98.19 201 TYR B N 1
ATOM 4725 C CA . TYR B 1 201 ? 14.203 -22.562 -5.125 1 98.19 201 TYR B CA 1
ATOM 4726 C C . TYR B 1 201 ? 14.773 -23.969 -5.215 1 98.19 201 TYR B C 1
ATOM 4728 O O . TYR B 1 201 ? 14.492 -24.828 -4.367 1 98.19 201 TYR B O 1
ATOM 4736 N N . VAL B 1 202 ? 15.539 -24.203 -6.219 1 98.5 202 VAL B N 1
ATOM 4737 C CA . VAL B 1 202 ? 16.219 -25.469 -6.426 1 98.5 202 VAL B CA 1
ATOM 4738 C C . VAL B 1 202 ? 17.672 -25.234 -6.848 1 98.5 202 VAL B C 1
ATOM 4740 O O . VAL B 1 202 ? 18.062 -24.078 -7.074 1 98.5 202 VAL B O 1
ATOM 4743 N N . ASN B 1 203 ? 18.422 -26.391 -6.875 1 98.12 203 ASN B N 1
ATOM 4744 C CA . ASN B 1 203 ? 19.75 -26.266 -7.457 1 98.12 203 ASN B CA 1
ATOM 4745 C C . ASN B 1 203 ? 19.688 -25.969 -8.953 1 98.12 203 ASN B C 1
ATOM 4747 O O . ASN B 1 203 ? 18.938 -26.609 -9.688 1 98.12 203 ASN B O 1
ATOM 4751 N N . GLN B 1 204 ? 20.469 -25.078 -9.289 1 97.94 204 GLN B N 1
ATOM 4752 C CA . GLN B 1 204 ? 20.484 -24.656 -10.688 1 97.94 204 GLN B CA 1
ATOM 4753 C C . GLN B 1 204 ? 20.766 -25.828 -11.625 1 97.94 204 GLN B C 1
ATOM 4755 O O . GLN B 1 204 ? 20.109 -25.984 -12.648 1 97.94 204 GLN B O 1
ATOM 4760 N N . ALA B 1 205 ? 21.766 -26.578 -11.258 1 97.25 205 ALA B N 1
ATOM 4761 C CA . ALA B 1 205 ? 22.172 -27.703 -12.086 1 97.25 205 ALA B CA 1
ATOM 4762 C C . ALA B 1 205 ? 21.016 -28.688 -12.281 1 97.25 205 ALA B C 1
ATOM 4764 O O . ALA B 1 205 ? 20.828 -29.219 -13.375 1 97.25 205 ALA B O 1
ATOM 4765 N N . ASP B 1 206 ? 20.234 -28.938 -11.234 1 97.69 206 ASP B N 1
ATOM 4766 C CA . ASP B 1 206 ? 19.094 -29.844 -11.312 1 97.69 206 ASP B CA 1
ATOM 4767 C C . ASP B 1 206 ? 18.047 -29.344 -12.297 1 97.69 206 ASP B C 1
ATOM 4769 O O . ASP B 1 206 ? 17.531 -30.109 -13.109 1 97.69 206 ASP B O 1
ATOM 4773 N N . LEU B 1 207 ? 17.766 -28.094 -12.227 1 97.94 207 LEU B N 1
ATOM 4774 C CA . LEU B 1 207 ? 16.75 -27.5 -13.094 1 97.94 207 LEU B CA 1
ATOM 4775 C C . LEU B 1 207 ? 17.219 -27.5 -14.547 1 97.94 207 LEU B C 1
ATOM 4777 O O . LEU B 1 207 ? 16.438 -27.797 -15.453 1 97.94 207 LEU B O 1
ATOM 4781 N N . GLN B 1 208 ? 18.484 -27.156 -14.719 1 97.94 208 GLN B N 1
ATOM 4782 C CA . GLN B 1 208 ? 19.047 -27.109 -16.062 1 97.94 208 GLN B CA 1
ATOM 4783 C C . GLN B 1 208 ? 19 -28.484 -16.719 1 97.94 208 GLN B C 1
ATOM 4785 O O . GLN B 1 208 ? 18.688 -28.609 -17.906 1 97.94 208 GLN B O 1
ATOM 4790 N N . GLU B 1 209 ? 19.328 -29.453 -15.945 1 97.31 209 GLU B N 1
ATOM 4791 C CA . GLU B 1 209 ? 19.25 -30.828 -16.469 1 97.31 209 GLU B CA 1
ATOM 4792 C C . GLU B 1 209 ? 17.844 -31.156 -16.938 1 97.31 209 GLU B C 1
ATOM 4794 O O . GLU B 1 209 ? 17.672 -31.734 -18.031 1 97.31 209 GLU B O 1
ATOM 4799 N N . LEU B 1 210 ? 16.875 -30.797 -16.203 1 96.75 210 LEU B N 1
ATOM 4800 C CA . LEU B 1 210 ? 15.484 -31.109 -16.516 1 96.75 210 LEU B CA 1
ATOM 4801 C C . LEU B 1 210 ? 14.984 -30.266 -17.688 1 96.75 210 LEU B C 1
ATOM 4803 O O . LEU B 1 210 ? 14.086 -30.688 -18.422 1 96.75 210 LEU B O 1
ATOM 4807 N N . LEU B 1 211 ? 15.555 -29.109 -17.844 1 96.56 211 LEU B N 1
ATOM 4808 C CA . LEU B 1 211 ? 15.219 -28.25 -18.969 1 96.56 211 LEU B CA 1
ATOM 4809 C C . LEU B 1 211 ? 15.852 -28.766 -20.25 1 96.56 211 LEU B C 1
ATOM 4811 O O . LEU B 1 211 ? 15.422 -28.422 -21.344 1 96.56 211 LEU B O 1
ATOM 4815 N N . GLY B 1 212 ? 16.953 -29.453 -20.125 1 95.19 212 GLY B N 1
ATOM 4816 C CA . GLY B 1 212 ? 17.609 -30.062 -21.266 1 95.19 212 GLY B CA 1
ATOM 4817 C C . GLY B 1 212 ? 18.797 -29.25 -21.766 1 95.19 212 GLY B C 1
ATOM 4818 O O . GLY B 1 212 ? 19.25 -29.453 -22.891 1 95.19 212 GLY B O 1
ATOM 4819 N N . GLU B 1 213 ? 19.25 -28.281 -20.969 1 93.5 213 GLU B N 1
ATOM 4820 C CA . GLU B 1 213 ? 20.359 -27.422 -21.344 1 93.5 213 GLU B CA 1
ATOM 4821 C C . GLU B 1 213 ? 21.156 -26.984 -20.109 1 93.5 213 GLU B C 1
ATOM 4823 O O . GLU B 1 213 ? 20.641 -26.297 -19.234 1 93.5 213 GLU B O 1
ATOM 4828 N N . ASN B 1 214 ? 22.422 -27.328 -20.047 1 90.88 214 ASN B N 1
ATOM 4829 C CA . ASN B 1 214 ? 23.266 -27.078 -18.891 1 90.88 214 ASN B CA 1
ATOM 4830 C C . ASN B 1 214 ? 23.531 -25.578 -18.703 1 90.88 214 ASN B C 1
ATOM 4832 O O . ASN B 1 214 ? 23.797 -25.125 -17.578 1 90.88 214 ASN B O 1
ATOM 4836 N N . GLU B 1 215 ? 23.438 -24.797 -19.688 1 93.56 215 GLU B N 1
ATOM 4837 C CA . GLU B 1 215 ? 23.672 -23.359 -19.562 1 93.56 215 GLU B CA 1
ATOM 4838 C C . GLU B 1 215 ? 22.422 -22.562 -19.859 1 93.56 215 GLU B C 1
ATOM 4840 O O . GLU B 1 215 ? 22.469 -21.547 -20.547 1 93.56 215 GLU B O 1
ATOM 4845 N N . ALA B 1 216 ? 21.328 -23.109 -19.312 1 97.06 216 ALA B N 1
ATOM 4846 C CA . ALA B 1 216 ? 20.078 -22.391 -19.484 1 97.06 216 ALA B CA 1
ATOM 4847 C C . ALA B 1 216 ? 19.938 -21.281 -18.438 1 97.06 216 ALA B C 1
ATOM 4849 O O . ALA B 1 216 ? 19.281 -21.469 -17.406 1 97.06 216 ALA B O 1
ATOM 4850 N N . TYR B 1 217 ? 20.531 -20.125 -18.703 1 98.31 217 TYR B N 1
ATOM 4851 C CA . TYR B 1 217 ? 20.438 -18.969 -17.828 1 98.31 217 TYR B CA 1
ATOM 4852 C C . TYR B 1 217 ? 19.375 -17.984 -18.328 1 98.31 217 TYR B C 1
ATOM 4854 O O . TYR B 1 217 ? 19.359 -17.641 -19.5 1 98.31 217 TYR B O 1
ATOM 4862 N N . HIS B 1 218 ? 18.5 -17.562 -17.406 1 98.19 218 HIS B N 1
ATOM 4863 C CA . HIS B 1 218 ? 17.438 -16.656 -17.797 1 98.19 218 HIS B CA 1
ATOM 4864 C C . HIS B 1 218 ? 17.625 -15.266 -17.203 1 98.19 218 HIS B C 1
ATOM 4866 O O . HIS B 1 218 ? 17.031 -14.297 -17.672 1 98.19 218 HIS B O 1
ATOM 4872 N N . GLN B 1 219 ? 18.406 -15.203 -16.156 1 98.25 219 GLN B N 1
ATOM 4873 C CA . GLN B 1 219 ? 18.562 -13.945 -15.43 1 98.25 219 GLN B CA 1
ATOM 4874 C C . GLN B 1 219 ? 19.953 -13.828 -14.82 1 98.25 219 GLN B C 1
ATOM 4876 O O . GLN B 1 219 ? 20.516 -14.82 -14.344 1 98.25 219 GLN B O 1
ATOM 4881 N N . VAL B 1 220 ? 20.531 -12.711 -14.914 1 98.38 220 VAL B N 1
ATOM 4882 C CA . VAL B 1 220 ? 21.703 -12.367 -14.102 1 98.38 220 VAL B CA 1
ATOM 4883 C C . VAL B 1 220 ? 21.328 -11.273 -13.109 1 98.38 220 VAL B C 1
ATOM 4885 O O . VAL B 1 220 ? 20.844 -10.203 -13.5 1 98.38 220 VAL B O 1
ATOM 4888 N N . ALA B 1 221 ? 21.469 -11.547 -11.875 1 98.25 221 ALA B N 1
ATOM 4889 C CA . ALA B 1 221 ? 21.25 -10.562 -10.82 1 98.25 221 ALA B CA 1
ATOM 4890 C C . ALA B 1 221 ? 22.562 -9.945 -10.367 1 98.25 221 ALA B C 1
ATOM 4892 O O . ALA B 1 221 ? 23.531 -10.656 -10.062 1 98.25 221 ALA B O 1
ATOM 4893 N N . ILE B 1 222 ? 22.625 -8.633 -10.359 1 98.06 222 ILE B N 1
ATOM 4894 C CA . ILE B 1 222 ? 23.859 -7.918 -10.039 1 98.06 222 ILE B CA 1
ATOM 4895 C C . ILE B 1 222 ? 23.641 -7.043 -8.805 1 98.06 222 ILE B C 1
ATOM 4897 O O . ILE B 1 222 ? 22.719 -6.223 -8.766 1 98.06 222 ILE B O 1
ATOM 4901 N N . LEU B 1 223 ? 24.438 -7.254 -7.809 1 97.25 223 LEU B N 1
ATOM 4902 C CA . LEU B 1 223 ? 24.438 -6.426 -6.609 1 97.25 223 LEU B CA 1
ATOM 4903 C C . LEU B 1 223 ? 25.578 -5.414 -6.645 1 97.25 223 LEU B C 1
ATOM 4905 O O . LEU B 1 223 ? 26.719 -5.777 -6.902 1 97.25 223 LEU B O 1
ATOM 4909 N N . LEU B 1 224 ? 25.234 -4.211 -6.457 1 97.44 224 LEU B N 1
ATOM 4910 C CA . LEU B 1 224 ? 26.219 -3.135 -6.441 1 97.44 224 LEU B CA 1
ATOM 4911 C C . LEU B 1 224 ? 26.547 -2.717 -5.012 1 97.44 224 LEU B C 1
ATOM 4913 O O . LEU B 1 224 ? 25.891 -3.162 -4.062 1 97.44 224 LEU B O 1
ATOM 4917 N N . GLU B 1 225 ? 27.547 -1.886 -4.934 1 93.62 225 GLU B N 1
ATOM 4918 C CA . GLU B 1 225 ? 27.891 -1.302 -3.639 1 93.62 225 GLU B CA 1
ATOM 4919 C C . GLU B 1 225 ? 26.859 -0.27 -3.209 1 93.62 225 GLU B C 1
ATOM 4921 O O . GLU B 1 225 ? 26.547 -0.145 -2.021 1 93.62 225 GLU B O 1
ATOM 4926 N N . SER B 1 226 ? 26.344 0.375 -4.215 1 92.25 226 SER B N 1
ATOM 4927 C CA . SER B 1 226 ? 25.344 1.393 -3.961 1 92.25 226 SER B CA 1
ATOM 4928 C C . SER B 1 226 ? 24.203 1.315 -4.984 1 92.25 226 SER B C 1
ATOM 4930 O O . SER B 1 226 ? 24.453 1.25 -6.188 1 92.25 226 SER B O 1
ATOM 4932 N N . HIS B 1 227 ? 23 1.387 -4.41 1 91.88 227 HIS B N 1
ATOM 4933 C CA . HIS B 1 227 ? 21.844 1.298 -5.305 1 91.88 227 HIS B CA 1
ATOM 4934 C C . HIS B 1 227 ? 21.719 2.547 -6.172 1 91.88 227 HIS B C 1
ATOM 4936 O O . HIS B 1 227 ? 21.062 2.523 -7.211 1 91.88 227 HIS B O 1
ATOM 4942 N N . GLU B 1 228 ? 22.406 3.656 -5.812 1 89.44 228 GLU B N 1
ATOM 4943 C CA . GLU B 1 228 ? 22.312 4.926 -6.527 1 89.44 228 GLU B CA 1
ATOM 4944 C C . GLU B 1 228 ? 23.016 4.848 -7.879 1 89.44 228 GLU B C 1
ATOM 4946 O O . GLU B 1 228 ? 22.719 5.617 -8.789 1 89.44 228 GLU B O 1
ATOM 4951 N N . GLU B 1 229 ? 23.906 3.9 -8.008 1 95.12 229 GLU B N 1
ATOM 4952 C CA . GLU B 1 229 ? 24.703 3.781 -9.234 1 95.12 229 GLU B CA 1
ATOM 4953 C C . GLU B 1 229 ? 24.031 2.844 -10.234 1 95.12 229 GLU B C 1
ATOM 4955 O O . GLU B 1 229 ? 24.484 2.703 -11.367 1 95.12 229 GLU B O 1
ATOM 4960 N N . ALA B 1 230 ? 22.938 2.27 -9.852 1 96.75 230 ALA B N 1
ATOM 4961 C CA . ALA B 1 230 ? 22.328 1.184 -10.625 1 96.75 230 ALA B CA 1
ATOM 4962 C C . ALA B 1 230 ? 21.859 1.672 -11.992 1 96.75 230 ALA B C 1
ATOM 4964 O O . ALA B 1 230 ? 22.094 1.003 -13.008 1 96.75 230 ALA B O 1
ATOM 4965 N N . GLU B 1 231 ? 21.297 2.828 -12.039 1 95.88 231 GLU B N 1
ATOM 4966 C CA . GLU B 1 231 ? 20.766 3.334 -13.297 1 95.88 231 GLU B CA 1
ATOM 4967 C C . GLU B 1 231 ? 21.875 3.639 -14.289 1 95.88 231 GLU B C 1
ATOM 4969 O O . GLU B 1 231 ? 21.812 3.254 -15.453 1 95.88 231 GLU B O 1
ATOM 4974 N N . ASN B 1 232 ? 22.891 4.359 -13.812 1 96.31 232 ASN B N 1
ATOM 4975 C CA . ASN B 1 232 ? 24.016 4.723 -14.664 1 96.31 232 ASN B CA 1
ATOM 4976 C C . ASN B 1 232 ? 24.766 3.492 -15.172 1 96.31 232 ASN B C 1
ATOM 4978 O O . ASN B 1 232 ? 25.094 3.408 -16.344 1 96.31 232 ASN B O 1
ATOM 4982 N N . LEU B 1 233 ? 24.953 2.564 -14.242 1 97.25 233 LEU B N 1
ATOM 4983 C CA . LEU B 1 233 ? 25.688 1.367 -14.641 1 97.25 233 LEU B CA 1
ATOM 4984 C C . LEU B 1 233 ? 24.875 0.524 -15.609 1 97.25 233 LEU B C 1
ATOM 4986 O O . LEU B 1 233 ? 25.422 -0.073 -16.531 1 97.25 233 LEU B O 1
ATOM 4990 N N . ALA B 1 234 ? 23.594 0.382 -15.359 1 98.12 234 ALA B N 1
ATOM 4991 C CA . ALA B 1 234 ? 22.719 -0.357 -16.281 1 98.12 234 ALA B CA 1
ATOM 4992 C C . ALA B 1 234 ? 22.781 0.233 -17.688 1 98.12 234 ALA B C 1
ATOM 4994 O O . ALA B 1 234 ? 22.828 -0.505 -18.672 1 98.12 234 ALA B O 1
ATOM 4995 N N . ALA B 1 235 ? 22.844 1.535 -17.781 1 97.19 235 ALA B N 1
ATOM 4996 C CA . ALA B 1 235 ? 22.922 2.211 -19.078 1 97.19 235 ALA B CA 1
ATOM 4997 C C . ALA B 1 235 ? 24.25 1.913 -19.766 1 97.19 235 ALA B C 1
ATOM 4999 O O . ALA B 1 235 ? 24.281 1.634 -20.969 1 97.19 235 ALA B O 1
ATOM 5000 N N . LEU B 1 236 ? 25.281 1.994 -19.031 1 96.38 236 LEU B N 1
ATOM 5001 C CA . LEU B 1 236 ? 26.609 1.713 -19.562 1 96.38 236 LEU B CA 1
ATOM 5002 C C . LEU B 1 236 ? 26.703 0.278 -20.062 1 96.38 236 LEU B C 1
ATOM 5004 O O . LEU B 1 236 ? 27.219 0.033 -21.156 1 96.38 236 LEU B O 1
ATOM 5008 N N . LEU B 1 237 ? 26.188 -0.669 -19.25 1 97.31 237 LEU B N 1
ATOM 5009 C CA . LEU B 1 237 ? 26.234 -2.08 -19.609 1 97.31 237 LEU B CA 1
ATOM 5010 C C . LEU B 1 237 ? 25.359 -2.344 -20.844 1 97.31 237 LEU B C 1
ATOM 5012 O O . LEU B 1 237 ? 25.688 -3.203 -21.672 1 97.31 237 LEU B O 1
ATOM 5016 N N . SER B 1 238 ? 24.266 -1.621 -20.938 1 97.62 238 SER B N 1
ATOM 5017 C CA . SER B 1 238 ? 23.375 -1.784 -22.094 1 97.62 238 SER B CA 1
ATOM 5018 C C . SER B 1 238 ? 24.062 -1.388 -23.391 1 97.62 238 SER B C 1
ATOM 5020 O O . SER B 1 238 ? 23.781 -1.96 -24.438 1 97.62 238 SER B O 1
ATOM 5022 N N . GLU B 1 239 ? 24.922 -0.401 -23.328 1 96.38 239 GLU B N 1
ATOM 5023 C CA . GLU B 1 239 ? 25.703 0.007 -24.5 1 96.38 239 GLU B CA 1
ATOM 5024 C C . GLU B 1 239 ? 26.734 -1.053 -24.875 1 96.38 239 GLU B C 1
ATOM 5026 O O . GLU B 1 239 ? 26.969 -1.3 -26.062 1 96.38 239 GLU B O 1
ATOM 5031 N N . LYS B 1 240 ? 27.234 -1.672 -23.859 1 95.06 240 LYS B N 1
ATOM 5032 C CA . LYS B 1 240 ? 28.266 -2.68 -24.062 1 95.06 240 LYS B CA 1
ATOM 5033 C C . LYS B 1 240 ? 27.656 -4 -24.547 1 95.06 240 LYS B C 1
ATOM 5035 O O . LYS B 1 240 ? 28.297 -4.758 -25.266 1 95.06 240 LYS B O 1
ATOM 5040 N N . LEU B 1 241 ? 26.453 -4.301 -24.062 1 97.31 241 LEU B N 1
ATOM 5041 C CA . LEU B 1 241 ? 25.766 -5.555 -24.359 1 97.31 241 LEU B CA 1
ATOM 5042 C C . LEU B 1 241 ? 24.391 -5.289 -24.984 1 97.31 241 LEU B C 1
ATOM 5044 O O . LEU B 1 241 ? 23.375 -5.594 -24.375 1 97.31 241 LEU B O 1
ATOM 5048 N N . PRO B 1 242 ? 24.344 -4.895 -26.219 1 96.12 242 PRO B N 1
ATOM 5049 C CA . PRO B 1 242 ? 23.062 -4.52 -26.828 1 96.12 242 PRO B CA 1
ATOM 5050 C C . PRO B 1 242 ? 22.172 -5.719 -27.125 1 96.12 242 PRO B C 1
ATOM 5052 O O . PRO B 1 242 ? 20.984 -5.555 -27.375 1 96.12 242 PRO B O 1
ATOM 5055 N N . GLU B 1 243 ? 22.688 -6.898 -26.984 1 96.31 243 GLU B N 1
ATOM 5056 C CA . GLU B 1 243 ? 21.938 -8.094 -27.344 1 96.31 243 GLU B CA 1
ATOM 5057 C C . GLU B 1 243 ? 21.047 -8.555 -26.188 1 96.31 243 GLU B C 1
ATOM 5059 O O . GLU B 1 243 ? 20.219 -9.461 -26.359 1 96.31 243 GLU B O 1
ATOM 5064 N N . VAL B 1 244 ? 21.25 -7.961 -25.047 1 98.19 244 VAL B N 1
ATOM 5065 C CA . VAL B 1 244 ? 20.469 -8.359 -23.875 1 98.19 244 VAL B CA 1
ATOM 5066 C C . VAL B 1 244 ? 19.703 -7.16 -23.328 1 98.19 244 VAL B C 1
ATOM 5068 O O . VAL B 1 244 ? 19.938 -6.023 -23.75 1 98.19 244 VAL B O 1
ATOM 5071 N N . ASP B 1 245 ? 18.734 -7.457 -22.484 1 98.25 245 ASP B N 1
ATOM 5072 C CA . ASP B 1 245 ? 17.969 -6.43 -21.797 1 98.25 245 ASP B CA 1
ATOM 5073 C C . ASP B 1 245 ? 18.469 -6.223 -20.375 1 98.25 245 ASP B C 1
ATOM 5075 O O . ASP B 1 245 ? 18.422 -7.141 -19.547 1 98.25 245 ASP B O 1
ATOM 5079 N N . ILE B 1 246 ? 18.969 -5.031 -20.125 1 98.44 246 ILE B N 1
ATOM 5080 C CA . ILE B 1 246 ? 19.531 -4.703 -18.812 1 98.44 246 ILE B CA 1
ATOM 5081 C C . ILE B 1 246 ? 18.672 -3.641 -18.125 1 98.44 246 ILE B C 1
ATOM 5083 O O . ILE B 1 246 ? 18.469 -2.559 -18.672 1 98.44 246 ILE B O 1
ATOM 5087 N N . ARG B 1 247 ? 18.203 -4.043 -16.938 1 97.75 247 ARG B N 1
ATOM 5088 C CA . ARG B 1 247 ? 17.312 -3.137 -16.234 1 97.75 247 ARG B CA 1
ATOM 5089 C C . ARG B 1 247 ? 17.75 -2.934 -14.789 1 97.75 247 ARG B C 1
ATOM 5091 O O . ARG B 1 247 ? 18.219 -3.873 -14.141 1 97.75 247 ARG B O 1
ATOM 5098 N N . SER B 1 248 ? 17.625 -1.729 -14.336 1 97 248 SER B N 1
ATOM 5099 C CA . SER B 1 248 ? 17.844 -1.426 -12.922 1 97 248 SER B CA 1
ATOM 5100 C C . SER B 1 248 ? 16.609 -1.765 -12.086 1 97 248 SER B C 1
ATOM 5102 O O . SER B 1 248 ? 15.539 -2.02 -12.633 1 97 248 SER B O 1
ATOM 5104 N N . TRP B 1 249 ? 16.828 -1.729 -10.781 1 94.62 249 TRP B N 1
ATOM 5105 C CA . TRP B 1 249 ? 15.734 -1.992 -9.859 1 94.62 249 TRP B CA 1
ATOM 5106 C C . TRP B 1 249 ? 14.57 -1.039 -10.109 1 94.62 249 TRP B C 1
ATOM 5108 O O . TRP B 1 249 ? 13.406 -1.43 -10.008 1 94.62 249 TRP B O 1
ATOM 5118 N N . SER B 1 250 ? 14.867 0.187 -10.477 1 90.88 250 SER B N 1
ATOM 5119 C CA . SER B 1 250 ? 13.828 1.188 -10.695 1 90.88 250 SER B CA 1
ATOM 5120 C C . SER B 1 250 ? 12.992 0.862 -11.93 1 90.88 250 SER B C 1
ATOM 5122 O O . SER B 1 250 ? 11.789 1.125 -11.953 1 90.88 250 SER B O 1
ATOM 5124 N N . ALA B 1 251 ? 13.625 0.266 -12.898 1 91.5 251 ALA B N 1
ATOM 5125 C CA . ALA B 1 251 ? 12.914 -0.127 -14.109 1 91.5 251 ALA B CA 1
ATOM 5126 C C . ALA B 1 251 ? 12.148 -1.431 -13.898 1 91.5 251 ALA B C 1
ATOM 5128 O O . ALA B 1 251 ? 11.086 -1.639 -14.492 1 91.5 251 ALA B O 1
ATOM 5129 N N . LEU B 1 252 ? 12.648 -2.275 -13.07 1 92.38 252 LEU B N 1
ATOM 5130 C CA . LEU B 1 252 ? 12.078 -3.596 -12.836 1 92.38 252 LEU B CA 1
ATOM 5131 C C . LEU B 1 252 ? 10.867 -3.504 -11.914 1 92.38 252 LEU B C 1
ATOM 5133 O O . LEU B 1 252 ? 9.969 -4.344 -11.977 1 92.38 252 LEU B O 1
ATOM 5137 N N . SER B 1 253 ? 10.961 -2.564 -11.062 1 88.69 253 SER B N 1
ATOM 5138 C CA . SER B 1 253 ? 9.875 -2.373 -10.117 1 88.69 253 SER B CA 1
ATOM 5139 C C . SER B 1 253 ? 9.453 -0.908 -10.039 1 88.69 253 SER B C 1
ATOM 5141 O O . SER B 1 253 ? 9.844 -0.192 -9.117 1 88.69 253 SER B O 1
ATOM 5143 N N . PRO B 1 254 ? 8.586 -0.509 -10.914 1 80.69 254 PRO B N 1
ATOM 5144 C CA . PRO B 1 254 ? 8.156 0.892 -10.914 1 80.69 254 PRO B CA 1
ATOM 5145 C C . PRO B 1 254 ? 7.5 1.313 -9.602 1 80.69 254 PRO B C 1
ATOM 5147 O O . PRO B 1 254 ? 7.613 2.473 -9.195 1 80.69 254 PRO B O 1
ATOM 5150 N N . GLU B 1 255 ? 6.848 0.345 -9 1 76.19 255 GLU B N 1
ATOM 5151 C CA . GLU B 1 255 ? 6.242 0.644 -7.703 1 76.19 255 GLU B CA 1
ATOM 5152 C C . GLU B 1 255 ? 7.301 1.039 -6.68 1 76.19 255 GLU B C 1
ATOM 5154 O O . GLU B 1 255 ? 7.129 2.018 -5.949 1 76.19 255 GLU B O 1
ATOM 5159 N N . LEU B 1 256 ? 8.328 0.237 -6.672 1 82.94 256 LEU B N 1
ATOM 5160 C CA . LEU B 1 256 ? 9.414 0.54 -5.75 1 82.94 256 LEU B CA 1
ATOM 5161 C C . LEU B 1 256 ? 10.062 1.879 -6.09 1 82.94 256 LEU B C 1
ATOM 5163 O O . LEU B 1 256 ? 10.469 2.621 -5.195 1 82.94 256 LEU B O 1
ATOM 5167 N N . ARG B 1 257 ? 10.109 2.162 -7.375 1 83.62 257 ARG B N 1
ATOM 5168 C CA . ARG B 1 257 ? 10.68 3.43 -7.82 1 83.62 257 ARG B CA 1
ATOM 5169 C C . ARG B 1 257 ? 9.891 4.609 -7.262 1 83.62 257 ARG B C 1
ATOM 5171 O O . ARG B 1 257 ? 10.477 5.547 -6.711 1 83.62 257 ARG B O 1
ATOM 5178 N N . ILE B 1 258 ? 8.648 4.504 -7.328 1 76.25 258 ILE B N 1
ATOM 5179 C CA . ILE B 1 258 ? 7.789 5.59 -6.859 1 76.25 258 ILE B CA 1
ATOM 5180 C C . ILE B 1 258 ? 7.953 5.762 -5.352 1 76.25 258 ILE B C 1
ATOM 5182 O O . ILE B 1 258 ? 8.094 6.887 -4.863 1 76.25 258 ILE B O 1
ATOM 5186 N N . LEU B 1 259 ? 7.965 4.609 -4.688 1 77.25 259 LEU B N 1
ATOM 5187 C CA . LEU B 1 259 ? 8.094 4.664 -3.236 1 77.25 259 LEU B CA 1
ATOM 5188 C C . LEU B 1 259 ? 9.422 5.293 -2.832 1 77.25 259 LEU B C 1
ATOM 5190 O O . LEU B 1 259 ? 9.461 6.164 -1.958 1 77.25 259 LEU B O 1
ATOM 5194 N N . VAL B 1 260 ? 10.453 4.887 -3.508 1 81.62 260 VAL B N 1
ATOM 5195 C CA . VAL B 1 260 ? 11.797 5.305 -3.111 1 81.62 260 VAL B CA 1
ATOM 5196 C C . VAL B 1 260 ? 12.062 6.719 -3.621 1 81.62 260 VAL B C 1
ATOM 5198 O O . VAL B 1 260 ? 12.594 7.559 -2.891 1 81.62 260 VAL B O 1
ATOM 5201 N N . GLU B 1 261 ? 11.727 7.027 -4.828 1 74.94 261 GLU B N 1
ATOM 5202 C CA . GLU B 1 261 ? 12.07 8.312 -5.43 1 74.94 261 GLU B CA 1
ATOM 5203 C C . GLU B 1 261 ? 11.023 9.375 -5.109 1 74.94 261 GLU B C 1
ATOM 5205 O O . GLU B 1 261 ? 11.359 10.539 -4.871 1 74.94 261 GLU B O 1
ATOM 5210 N N . GLN B 1 262 ? 9.781 8.953 -5.051 1 66.25 262 GLN B N 1
ATOM 5211 C CA . GLN B 1 262 ? 8.727 9.953 -4.898 1 66.25 262 GLN B CA 1
ATOM 5212 C C . GLN B 1 262 ? 8.203 9.992 -3.467 1 66.25 262 GLN B C 1
ATOM 5214 O O . GLN B 1 262 ? 7.582 10.969 -3.051 1 66.25 262 GLN B O 1
ATOM 5219 N N . GLY B 1 263 ? 8.391 8.938 -2.73 1 67.56 263 GLY B N 1
ATOM 5220 C CA . GLY B 1 263 ? 7.945 8.953 -1.347 1 67.56 263 GLY B CA 1
ATOM 5221 C C . GLY B 1 263 ? 8.445 10.156 -0.571 1 67.56 263 GLY B C 1
ATOM 5222 O O . GLY B 1 263 ? 7.688 10.773 0.178 1 67.56 263 GLY B O 1
ATOM 5223 N N . GLY B 1 264 ? 9.711 10.555 -0.874 1 68.31 264 GLY B N 1
ATOM 5224 C CA . GLY B 1 264 ? 10.242 11.75 -0.238 1 68.31 264 GLY B CA 1
ATOM 5225 C C . GLY B 1 264 ? 9.5 13.008 -0.622 1 68.31 264 GLY B C 1
ATOM 5226 O O . GLY B 1 264 ? 9.312 13.906 0.206 1 68.31 264 GLY B O 1
ATOM 5227 N N . PHE B 1 265 ? 8.961 12.961 -1.838 1 68.75 265 PHE B N 1
ATOM 5228 C CA . PHE B 1 265 ? 8.273 14.156 -2.332 1 68.75 265 PHE B CA 1
ATOM 5229 C C . PHE B 1 265 ? 6.957 14.367 -1.598 1 68.75 265 PHE B C 1
ATOM 5231 O O . PHE B 1 265 ? 6.629 15.484 -1.217 1 68.75 265 PHE B O 1
ATOM 5238 N N . ILE B 1 266 ? 6.195 13.273 -1.402 1 66.62 266 ILE B N 1
ATOM 5239 C CA . ILE B 1 266 ? 4.922 13.352 -0.693 1 66.62 266 ILE B CA 1
ATOM 5240 C C . ILE B 1 266 ? 5.156 13.859 0.729 1 66.62 266 ILE B C 1
ATOM 5242 O O . ILE B 1 266 ? 4.402 14.703 1.226 1 66.62 266 ILE B O 1
ATOM 5246 N N . MET B 1 267 ? 6.195 13.414 1.26 1 71.06 267 MET B N 1
ATOM 5247 C CA . MET B 1 267 ? 6.512 13.828 2.625 1 71.06 267 MET B CA 1
ATOM 5248 C C . MET B 1 267 ? 6.859 15.312 2.68 1 71.06 267 MET B C 1
ATOM 5250 O O . MET B 1 267 ? 6.484 16 3.627 1 71.06 267 MET B O 1
ATOM 5254 N N . TYR B 1 268 ? 7.523 15.75 1.634 1 75.94 268 TYR B N 1
ATOM 5255 C CA . TYR B 1 268 ? 7.832 17.172 1.597 1 75.94 268 TYR B CA 1
ATOM 5256 C C . TYR B 1 268 ? 6.566 18 1.425 1 75.94 268 TYR B C 1
ATOM 5258 O O . TYR B 1 268 ? 6.445 19.094 1.997 1 75.94 268 TYR B O 1
ATOM 5266 N N . ILE B 1 269 ? 5.676 17.484 0.695 1 71.75 269 ILE B N 1
ATOM 5267 C CA . ILE B 1 269 ? 4.398 18.172 0.538 1 71.75 269 ILE B CA 1
ATOM 5268 C C . ILE B 1 269 ? 3.689 18.266 1.888 1 71.75 269 ILE B C 1
ATOM 5270 O O . ILE B 1 269 ? 3.18 19.328 2.26 1 71.75 269 ILE B O 1
ATOM 5274 N N . PHE B 1 270 ? 3.734 17.172 2.566 1 69.94 270 PHE B N 1
ATOM 5275 C CA . PHE B 1 270 ? 3.127 17.156 3.893 1 69.94 270 PHE B CA 1
ATOM 5276 C C . PHE B 1 270 ? 3.818 18.156 4.816 1 69.94 270 PHE B C 1
ATOM 5278 O O . PHE B 1 270 ? 3.158 18.844 5.594 1 69.94 270 PHE B O 1
ATOM 5285 N N . MET B 1 271 ? 5.117 18.219 4.684 1 76.06 271 MET B N 1
ATOM 5286 C CA . MET B 1 271 ? 5.871 19.172 5.488 1 76.06 271 MET B CA 1
ATOM 5287 C C . MET B 1 271 ? 5.484 20.609 5.133 1 76.06 271 MET B C 1
ATOM 5289 O O . MET B 1 271 ? 5.324 21.453 6.016 1 76.06 271 MET B O 1
ATOM 5293 N N . ILE B 1 272 ? 5.262 20.828 3.9 1 78.94 272 ILE B N 1
ATOM 5294 C CA . ILE B 1 272 ? 4.879 22.156 3.438 1 78.94 272 ILE B CA 1
ATOM 5295 C C . ILE B 1 272 ? 3.506 22.516 3.996 1 78.94 272 ILE B C 1
ATOM 5297 O O . ILE B 1 272 ? 3.289 23.656 4.438 1 78.94 272 ILE B O 1
ATOM 5301 N N . ILE B 1 273 ? 2.686 21.531 3.992 1 70.56 273 ILE B N 1
ATOM 5302 C CA . ILE B 1 273 ? 1.342 21.781 4.508 1 70.56 273 ILE B CA 1
ATOM 5303 C C . ILE B 1 273 ? 1.415 22.125 5.992 1 70.56 273 ILE B C 1
ATOM 5305 O O . ILE B 1 273 ? 0.764 23.078 6.445 1 70.56 273 ILE B O 1
ATOM 5309 N N . ILE B 1 274 ? 2.209 21.391 6.711 1 70.81 274 ILE B N 1
ATOM 5310 C CA . ILE B 1 274 ? 2.396 21.656 8.133 1 70.81 274 ILE B CA 1
ATOM 5311 C C . ILE B 1 274 ? 2.969 23.062 8.328 1 70.81 274 ILE B C 1
ATOM 5313 O O . ILE B 1 274 ? 2.467 23.828 9.148 1 70.81 274 ILE B O 1
ATOM 5317 N N . LEU B 1 275 ? 3.891 23.391 7.492 1 78.88 275 LEU B N 1
ATOM 5318 C CA . LEU B 1 275 ? 4.57 24.672 7.621 1 78.88 275 LEU B CA 1
ATOM 5319 C C . LEU B 1 275 ? 3.652 25.812 7.211 1 78.88 275 LEU B C 1
ATOM 5321 O O . LEU B 1 275 ? 3.721 26.906 7.781 1 78.88 275 LEU B O 1
ATOM 5325 N N . LEU B 1 276 ? 2.852 25.516 6.25 1 76.12 276 LEU B N 1
ATOM 5326 C CA . LEU B 1 276 ? 1.884 26.531 5.852 1 76.12 276 LEU B CA 1
ATOM 5327 C C . LEU B 1 276 ? 0.891 26.812 6.977 1 76.12 276 LEU B C 1
ATOM 5329 O O . LEU B 1 276 ? 0.534 27.969 7.227 1 76.12 276 LEU B O 1
ATOM 5333 N N . GLY B 1 277 ? 0.49 25.734 7.582 1 71.31 277 GLY B N 1
ATOM 5334 C CA . GLY B 1 277 ? -0.354 25.922 8.75 1 71.31 277 GLY B CA 1
ATOM 5335 C C . GLY B 1 277 ? 0.305 26.75 9.836 1 71.31 277 GLY B C 1
ATOM 5336 O O . GLY B 1 277 ? -0.327 27.625 10.422 1 71.31 277 GLY B O 1
ATOM 5337 N N . LEU B 1 278 ? 1.571 26.5 10 1 74.06 278 LEU B N 1
ATOM 5338 C CA . LEU B 1 278 ? 2.334 27.219 11.023 1 74.06 278 LEU B CA 1
ATOM 5339 C C . LEU B 1 278 ? 2.588 28.656 10.602 1 74.06 278 LEU B C 1
ATOM 5341 O O . LEU B 1 278 ? 2.672 29.547 11.445 1 74.06 278 LEU B O 1
ATOM 5345 N N . SER B 1 279 ? 2.654 28.906 9.297 1 80.44 279 SER B N 1
ATOM 5346 C CA . SER B 1 279 ? 2.918 30.234 8.773 1 80.44 279 SER B CA 1
ATOM 5347 C C . SER B 1 279 ? 1.778 31.188 9.094 1 80.44 279 SER B C 1
ATOM 5349 O O . SER B 1 279 ? 2.008 32.375 9.336 1 80.44 279 SER B O 1
ATOM 5351 N N . PHE B 1 280 ? 0.657 30.688 9.125 1 73.44 280 PHE B N 1
ATOM 5352 C CA . PHE B 1 280 ? -0.475 31.531 9.484 1 73.44 280 PHE B CA 1
ATOM 5353 C C . PHE B 1 280 ? -0.391 31.953 10.945 1 73.44 280 PHE B C 1
ATOM 5355 O O . PHE B 1 280 ? -0.769 33.062 11.297 1 73.44 280 PHE B O 1
ATOM 5362 N N . GLY B 1 281 ? 0.116 30.969 11.727 1 73.25 281 GLY B N 1
ATOM 5363 C CA . GLY B 1 281 ? 0.366 31.328 13.109 1 73.25 281 GLY B CA 1
ATOM 5364 C C . GLY B 1 281 ? 1.415 32.406 13.258 1 73.25 281 GLY B C 1
ATOM 5365 O O . GLY B 1 281 ? 1.25 33.344 14.062 1 73.25 281 GLY B O 1
ATOM 5366 N N . ILE B 1 282 ? 2.381 32.312 12.469 1 80.12 282 ILE B N 1
ATOM 5367 C CA . ILE B 1 282 ? 3.459 33.312 12.484 1 80.12 282 ILE B CA 1
ATOM 5368 C C . ILE B 1 282 ? 2.928 34.656 12.023 1 80.12 282 ILE B C 1
ATOM 5370 O O . ILE B 1 282 ? 3.189 35.688 12.656 1 80.12 282 ILE B O 1
ATOM 5374 N N . LEU B 1 283 ? 2.205 34.625 10.977 1 81.12 283 LEU B N 1
ATOM 5375 C CA . LEU B 1 283 ? 1.629 35.812 10.414 1 81.12 283 LEU B CA 1
ATOM 5376 C C . LEU B 1 283 ? 0.787 36.562 11.445 1 81.12 283 LEU B C 1
ATOM 5378 O O . LEU B 1 283 ? 0.955 37.781 11.648 1 81.12 283 LEU B O 1
ATOM 5382 N N . ASN B 1 284 ? 0.062 35.844 12.102 1 72.31 284 ASN B N 1
ATOM 5383 C CA . ASN B 1 284 ? -0.826 36.438 13.102 1 72.31 284 ASN B CA 1
ATOM 5384 C C . ASN B 1 284 ? -0.045 37 14.273 1 72.31 284 ASN B C 1
ATOM 5386 O O . ASN B 1 284 ? -0.343 38.125 14.742 1 72.31 284 ASN B O 1
ATOM 5390 N N . THR B 1 285 ? 0.85 36.281 14.703 1 76.19 285 THR B N 1
ATOM 5391 C CA . THR B 1 285 ? 1.644 36.719 15.852 1 76.19 285 THR B CA 1
ATOM 5392 C C . THR B 1 285 ? 2.459 37.969 15.508 1 76.19 285 THR B C 1
ATOM 5394 O O . THR B 1 285 ? 2.521 38.906 16.297 1 76.19 285 THR B O 1
ATOM 5397 N N . MET B 1 286 ? 2.969 37.969 14.352 1 83.31 286 MET B N 1
ATOM 5398 C CA . MET B 1 286 ? 3.844 39.094 13.969 1 83.31 286 MET B CA 1
ATOM 5399 C C . MET B 1 286 ? 3.029 40.312 13.609 1 83.31 286 MET B C 1
ATOM 5401 O O . MET B 1 286 ? 3.467 41.438 13.852 1 83.31 286 MET B O 1
ATOM 5405 N N . LEU B 1 287 ? 1.912 40.125 13.062 1 81.06 287 LEU B N 1
ATOM 5406 C CA . LEU B 1 287 ? 1.034 41.25 12.812 1 81.06 287 LEU B CA 1
ATOM 5407 C C . LEU B 1 287 ? 0.632 41.938 14.117 1 81.06 287 LEU B C 1
ATOM 5409 O O . LEU B 1 287 ? 0.623 43.156 14.211 1 81.06 287 LEU B O 1
ATOM 5413 N N . MET B 1 288 ? 0.414 41.094 15 1 72.94 288 MET B N 1
ATOM 5414 C CA . MET B 1 288 ? 0.056 41.625 16.312 1 72.94 288 MET B CA 1
ATOM 5415 C C . MET B 1 288 ? 1.24 42.344 16.953 1 72.94 288 MET B C 1
ATOM 5417 O O . MET B 1 288 ? 1.067 43.375 17.625 1 72.94 288 MET B O 1
ATOM 5421 N N . ALA B 1 289 ? 2.332 41.781 16.781 1 80.5 289 ALA B N 1
ATOM 5422 C CA . ALA B 1 289 ? 3.537 42.438 17.312 1 80.5 289 ALA B CA 1
ATOM 5423 C C . ALA B 1 289 ? 3.756 43.812 16.688 1 80.5 289 ALA B C 1
ATOM 5425 O O . ALA B 1 289 ? 4.164 44.75 17.391 1 80.5 289 ALA B O 1
ATOM 5426 N N . VAL B 1 290 ? 3.447 43.906 15.492 1 83.88 290 VAL B N 1
ATOM 5427 C CA . VAL B 1 290 ? 3.598 45.188 14.797 1 83.88 290 VAL B CA 1
ATOM 5428 C C . VAL B 1 290 ? 2.574 46.188 15.32 1 83.88 290 VAL B C 1
ATOM 5430 O O . VAL B 1 290 ? 2.902 47.344 15.562 1 83.88 290 VAL B O 1
ATOM 5433 N N . PHE B 1 291 ? 1.418 45.688 15.57 1 77.81 291 PHE B N 1
ATOM 5434 C CA . PHE B 1 291 ? 0.357 46.562 16.062 1 77.81 291 PHE B CA 1
ATOM 5435 C C . PHE B 1 291 ? 0.665 47.031 17.469 1 77.81 291 PHE B C 1
ATOM 5437 O O . PHE B 1 291 ? 0.376 48.188 17.828 1 77.81 291 PHE B O 1
ATOM 5444 N N . GLU B 1 292 ? 1.264 46.188 18.203 1 75.75 292 GLU B N 1
ATOM 5445 C CA . GLU B 1 292 ? 1.577 46.531 19.594 1 75.75 292 GLU B CA 1
ATOM 5446 C C . GLU B 1 292 ? 2.768 47.469 19.672 1 75.75 292 GLU B C 1
ATOM 5448 O O . GLU B 1 292 ? 2.904 48.219 20.641 1 75.75 292 GLU B O 1
ATOM 5453 N N . ARG B 1 293 ? 3.551 47.469 18.625 1 83.81 293 ARG B N 1
ATOM 5454 C CA . ARG B 1 293 ? 4.777 48.25 18.672 1 83.81 293 ARG B CA 1
ATOM 5455 C C . ARG B 1 293 ? 4.703 49.406 17.703 1 83.81 293 ARG B C 1
ATOM 5457 O O . ARG B 1 293 ? 5.73 49.906 17.203 1 83.81 293 ARG B O 1
ATOM 5464 N N . VAL B 1 294 ? 3.51 49.875 17.5 1 86.19 294 VAL B N 1
ATOM 5465 C CA . VAL B 1 294 ? 3.324 50.938 16.531 1 86.19 294 VAL B CA 1
ATOM 5466 C C . VAL B 1 294 ? 4.098 52.188 16.984 1 86.19 294 VAL B C 1
ATOM 5468 O O . VAL B 1 294 ? 4.797 52.812 16.188 1 86.19 294 VAL B O 1
ATOM 5471 N N . GLN B 1 295 ? 3.965 52.469 18.297 1 87.19 295 GLN B N 1
ATOM 5472 C CA . GLN B 1 295 ? 4.625 53.656 18.828 1 87.19 295 GLN B CA 1
ATOM 5473 C C . GLN B 1 295 ? 6.145 53.531 18.781 1 87.19 295 GLN B C 1
ATOM 5475 O O . GLN B 1 295 ? 6.855 54.469 18.422 1 87.19 295 GLN B O 1
ATOM 5480 N N . GLU B 1 296 ? 6.57 52.375 19.141 1 86.31 296 GLU B N 1
ATOM 5481 C CA . GLU B 1 296 ? 8.008 52.094 19.125 1 86.31 296 GLU B CA 1
ATOM 5482 C C . GLU B 1 296 ? 8.555 52.156 17.703 1 86.31 296 GLU B C 1
ATOM 5484 O O . GLU B 1 296 ? 9.617 52.75 17.469 1 86.31 296 GLU B O 1
ATOM 5489 N N . LEU B 1 297 ? 7.824 51.625 16.75 1 88.88 297 LEU B N 1
ATOM 5490 C CA . LEU B 1 297 ? 8.258 51.625 15.352 1 88.88 297 LEU B CA 1
ATOM 5491 C C . LEU B 1 297 ? 8.219 53.031 14.75 1 88.88 297 LEU B C 1
ATOM 5493 O O . LEU B 1 297 ? 9.109 53.406 14 1 88.88 297 LEU B O 1
ATOM 5497 N N . GLY B 1 298 ? 7.18 53.75 15.148 1 86.5 298 GLY B N 1
ATOM 5498 C CA . GLY B 1 298 ? 7.086 55.125 14.727 1 86.5 298 GLY B CA 1
ATOM 5499 C C . GLY B 1 298 ? 8.234 56 15.227 1 86.5 298 GLY B C 1
ATOM 5500 O O . GLY B 1 298 ? 8.773 56.812 14.484 1 86.5 298 GLY B O 1
ATOM 5501 N N . MET B 1 299 ? 8.539 55.75 16.516 1 88.56 299 MET B N 1
ATOM 5502 C CA . MET B 1 299 ? 9.641 56.5 17.109 1 88.56 299 MET B CA 1
ATOM 5503 C C . MET B 1 299 ? 10.953 56.188 16.391 1 88.56 299 MET B C 1
ATOM 5505 O O . MET B 1 299 ? 11.773 57.094 16.188 1 88.56 299 MET B O 1
ATOM 5509 N N . LEU B 1 300 ? 11.172 54.969 16.047 1 88.12 300 LEU B N 1
ATOM 5510 C CA . LEU B 1 300 ? 12.383 54.562 15.336 1 88.12 300 LEU B CA 1
ATOM 5511 C C . LEU B 1 300 ? 12.453 55.219 13.961 1 88.12 300 LEU B C 1
ATOM 5513 O O . LEU B 1 300 ? 13.531 55.625 13.531 1 88.12 300 LEU B O 1
ATOM 5517 N N . MET B 1 301 ? 11.32 55.312 13.367 1 88.69 301 MET B N 1
ATOM 5518 C CA . MET B 1 301 ? 11.273 55.969 12.055 1 88.69 301 MET B CA 1
ATOM 5519 C C . MET B 1 301 ? 11.461 57.469 12.188 1 88.69 301 MET B C 1
ATOM 5521 O O . MET B 1 301 ? 12.094 58.094 11.328 1 88.69 301 MET B O 1
ATOM 5525 N N . ALA B 1 302 ? 10.945 58 13.273 1 85.81 302 ALA B N 1
ATOM 5526 C CA . ALA B 1 302 ? 11.055 59.438 13.523 1 85.81 302 ALA B CA 1
ATOM 5527 C C . ALA B 1 302 ? 12.508 59.812 13.797 1 85.81 302 ALA B C 1
ATOM 5529 O O . ALA B 1 302 ? 12.93 60.938 13.453 1 85.81 302 ALA B O 1
ATOM 5530 N N . ILE B 1 303 ? 13.266 58.906 14.352 1 87.62 303 ILE B N 1
ATOM 5531 C CA . ILE B 1 303 ? 14.648 59.25 14.688 1 87.62 303 ILE B CA 1
ATOM 5532 C C . ILE B 1 303 ? 15.57 58.844 13.539 1 87.62 303 ILE B C 1
ATOM 5534 O O . ILE B 1 303 ? 16.797 58.938 13.648 1 87.62 303 ILE B O 1
ATOM 5538 N N . GLY B 1 304 ? 14.977 58.312 12.414 1 84.44 304 GLY B N 1
ATOM 5539 C CA . GLY B 1 304 ? 15.805 58.188 11.219 1 84.44 304 GLY B CA 1
ATOM 5540 C C . GLY B 1 304 ? 15.859 56.781 10.664 1 84.44 304 GLY B C 1
ATOM 5541 O O . GLY B 1 304 ? 16.484 56.562 9.633 1 84.44 304 GLY B O 1
ATOM 5542 N N . MET B 1 305 ? 15.281 55.875 11.305 1 88.38 305 MET B N 1
ATOM 5543 C CA . MET B 1 305 ? 15.297 54.531 10.75 1 88.38 305 MET B CA 1
ATOM 5544 C C . MET B 1 305 ? 14.43 54.469 9.5 1 88.38 305 MET B C 1
ATOM 5546 O O . MET B 1 305 ? 13.273 54.875 9.516 1 88.38 305 MET B O 1
ATOM 5550 N N . THR B 1 306 ? 15.008 53.906 8.375 1 91 306 THR B N 1
ATOM 5551 C CA . THR B 1 306 ? 14.297 53.844 7.102 1 91 306 THR B CA 1
ATOM 5552 C C . THR B 1 306 ? 13.242 52.719 7.145 1 91 306 THR B C 1
ATOM 5554 O O . THR B 1 306 ? 13.344 51.812 7.953 1 91 306 THR B O 1
ATOM 5557 N N . LYS B 1 307 ? 12.273 52.906 6.316 1 91 307 LYS B N 1
ATOM 5558 C CA . LYS B 1 307 ? 11.195 51.938 6.215 1 91 307 LYS B CA 1
ATOM 5559 C C . LYS B 1 307 ? 11.742 50.531 5.891 1 91 307 LYS B C 1
ATOM 5561 O O . LYS B 1 307 ? 11.234 49.531 6.395 1 91 307 LYS B O 1
ATOM 5566 N N . ILE B 1 308 ? 12.828 50.5 5.121 1 91.75 308 ILE B N 1
ATOM 5567 C CA . ILE B 1 308 ? 13.414 49.219 4.723 1 91.75 308 ILE B CA 1
ATOM 5568 C C . ILE B 1 308 ? 14.062 48.562 5.93 1 91.75 308 ILE B C 1
ATOM 5570 O O . ILE B 1 308 ? 14.023 47.312 6.062 1 91.75 308 ILE B O 1
ATOM 5574 N N . LYS B 1 309 ? 14.617 49.344 6.766 1 91.88 309 LYS B N 1
ATOM 5575 C CA . LYS B 1 309 ? 15.258 48.781 7.957 1 91.88 309 LYS B CA 1
ATOM 5576 C C . LYS B 1 309 ? 14.219 48.25 8.945 1 91.88 309 LYS B C 1
ATOM 5578 O O . LYS B 1 309 ? 14.453 47.25 9.633 1 91.88 309 LYS B O 1
ATOM 5583 N N . VAL B 1 310 ? 13.109 48.969 9 1 90.38 310 VAL B N 1
ATOM 5584 C CA . VAL B 1 310 ? 12.023 48.5 9.859 1 90.38 310 VAL B CA 1
ATOM 5585 C C . VAL B 1 310 ? 11.484 47.188 9.359 1 90.38 310 VAL B C 1
ATOM 5587 O O . VAL B 1 310 ? 11.281 46.25 10.141 1 90.38 310 VAL B O 1
ATOM 5590 N N . ALA B 1 311 ? 11.344 47.156 8.07 1 92.12 311 ALA B N 1
ATOM 5591 C CA . ALA B 1 311 ? 10.875 45.906 7.465 1 92.12 311 ALA B CA 1
ATOM 5592 C C . ALA B 1 311 ? 11.867 44.781 7.711 1 92.12 311 ALA B C 1
ATOM 5594 O O . ALA B 1 311 ? 11.461 43.656 8.008 1 92.12 311 ALA B O 1
ATOM 5595 N N . ALA B 1 312 ? 13.07 45.062 7.574 1 92.62 312 ALA B N 1
ATOM 5596 C CA . ALA B 1 312 ? 14.109 44.062 7.785 1 92.62 312 ALA B CA 1
ATOM 5597 C C . ALA B 1 312 ? 14.117 43.562 9.234 1 92.62 312 ALA B C 1
ATOM 5599 O O . ALA B 1 312 ? 14.391 42.406 9.5 1 92.62 312 ALA B O 1
ATOM 5600 N N . MET B 1 313 ? 13.812 44.469 10.109 1 90.38 313 MET B N 1
ATOM 5601 C CA . MET B 1 313 ? 13.766 44.094 11.523 1 90.38 313 MET B CA 1
ATOM 5602 C C . MET B 1 313 ? 12.656 43.094 11.797 1 90.38 313 MET B C 1
ATOM 5604 O O . MET B 1 313 ? 12.867 42.125 12.508 1 90.38 313 MET B O 1
ATOM 5608 N N . ILE B 1 314 ? 11.57 43.344 11.203 1 90.5 314 ILE B N 1
ATOM 5609 C CA . ILE B 1 314 ? 10.43 42.469 11.391 1 90.5 314 ILE B CA 1
ATOM 5610 C C . ILE B 1 314 ? 10.734 41.094 10.781 1 90.5 314 ILE B C 1
ATOM 5612 O O . ILE B 1 314 ? 10.445 40.062 11.383 1 90.5 314 ILE B O 1
ATOM 5616 N N . VAL B 1 315 ? 11.32 41.125 9.68 1 91.5 315 VAL B N 1
ATOM 5617 C CA . VAL B 1 315 ? 11.672 39.875 8.992 1 91.5 315 VAL B CA 1
ATOM 5618 C C . VAL B 1 315 ? 12.703 39.094 9.82 1 91.5 315 VAL B C 1
ATOM 5620 O O . VAL B 1 315 ? 12.609 37.875 9.953 1 91.5 315 VAL B O 1
ATOM 5623 N N . LEU B 1 316 ? 13.609 39.812 10.328 1 91.62 316 LEU B N 1
ATOM 5624 C CA . LEU B 1 316 ? 14.656 39.156 11.125 1 91.62 316 LEU B CA 1
ATOM 5625 C C . LEU B 1 316 ? 14.07 38.594 12.406 1 91.62 316 LEU B C 1
ATOM 5627 O O . LEU B 1 316 ? 14.477 37.5 12.836 1 91.62 316 LEU B O 1
ATOM 5631 N N . GLU B 1 317 ? 13.188 39.281 13.039 1 90.19 317 GLU B N 1
ATOM 5632 C CA . GLU B 1 317 ? 12.516 38.781 14.234 1 90.19 317 GLU B CA 1
ATOM 5633 C C . GLU B 1 317 ? 11.789 37.469 13.945 1 90.19 317 GLU B C 1
ATOM 5635 O O . GLU B 1 317 ? 11.875 36.5 14.719 1 90.19 317 GLU B O 1
ATOM 5640 N N . THR B 1 318 ? 11.133 37.531 12.859 1 89.75 318 THR B N 1
ATOM 5641 C CA . THR B 1 318 ? 10.367 36.375 12.461 1 89.75 318 THR B CA 1
ATOM 5642 C C . THR B 1 318 ? 11.305 35.188 12.148 1 89.75 318 THR B C 1
ATOM 5644 O O . THR B 1 318 ? 11.031 34.062 12.523 1 89.75 318 THR B O 1
ATOM 5647 N N . THR B 1 319 ? 12.32 35.5 11.461 1 90.12 319 THR B N 1
ATOM 5648 C CA . THR B 1 319 ? 13.281 34.469 11.086 1 90.12 319 THR B CA 1
ATOM 5649 C C . THR B 1 319 ? 13.961 33.875 12.32 1 90.12 319 THR B C 1
ATOM 5651 O O . THR B 1 319 ? 14.195 32.656 12.391 1 90.12 319 THR B O 1
ATOM 5654 N N . PHE B 1 320 ? 14.18 34.719 13.297 1 90.38 320 PHE B N 1
ATOM 5655 C CA . PHE B 1 320 ? 14.789 34.219 14.531 1 90.38 320 PHE B CA 1
ATOM 5656 C C . PHE B 1 320 ? 13.867 33.25 15.25 1 90.38 320 PHE B C 1
ATOM 5658 O O . PHE B 1 320 ? 14.297 32.188 15.695 1 90.38 320 PHE B O 1
ATOM 5665 N N . ILE B 1 321 ? 12.664 33.594 15.344 1 88.12 321 ILE B N 1
ATOM 5666 C CA . ILE B 1 321 ? 11.688 32.75 16.016 1 88.12 321 ILE B CA 1
ATOM 5667 C C . ILE B 1 321 ? 11.578 31.422 15.297 1 88.12 321 ILE B C 1
ATOM 5669 O O . ILE B 1 321 ? 11.609 30.359 15.93 1 88.12 321 ILE B O 1
ATOM 5673 N N . ALA B 1 322 ? 11.422 31.5 14.062 1 88.12 322 ALA B N 1
ATOM 5674 C CA . ALA B 1 322 ? 11.25 30.312 13.242 1 88.12 322 ALA B CA 1
ATOM 5675 C C . ALA B 1 322 ? 12.492 29.422 13.289 1 88.12 322 ALA B C 1
ATOM 5677 O O . ALA B 1 322 ? 12.391 28.203 13.352 1 88.12 322 ALA B O 1
ATOM 5678 N N . LEU B 1 323 ? 13.633 30.062 13.203 1 89.31 323 LEU B N 1
ATOM 5679 C CA . LEU B 1 323 ? 14.883 29.297 13.188 1 89.31 323 LEU B CA 1
ATOM 5680 C C . LEU B 1 323 ? 15.133 28.641 14.539 1 89.31 323 LEU B C 1
ATOM 5682 O O . LEU B 1 323 ? 15.594 27.5 14.602 1 89.31 323 LEU B O 1
ATOM 5686 N N . ILE B 1 324 ? 14.883 29.375 15.602 1 90.44 324 ILE B N 1
ATOM 5687 C CA . ILE B 1 324 ? 15.047 28.797 16.922 1 90.44 324 ILE B CA 1
ATOM 5688 C C . ILE B 1 324 ? 14.062 27.641 17.109 1 90.44 324 ILE B C 1
ATOM 5690 O O . ILE B 1 324 ? 14.445 26.547 17.531 1 90.44 324 ILE B O 1
ATOM 5694 N N . GLY B 1 325 ? 12.883 27.922 16.859 1 88.38 325 GLY B N 1
ATOM 5695 C CA . GLY B 1 325 ? 11.891 26.859 16.922 1 88.38 325 GLY B CA 1
ATOM 5696 C C . GLY B 1 325 ? 12.211 25.703 16 1 88.38 325 GLY B C 1
ATOM 5697 O O . GLY B 1 325 ? 12.039 24.531 16.391 1 88.38 325 GLY B O 1
ATOM 5698 N N . GLY B 1 326 ? 12.633 26.047 14.836 1 88.5 326 GLY B N 1
ATOM 5699 C CA . GLY B 1 326 ? 12.992 25.031 13.867 1 88.5 326 GLY B CA 1
ATOM 5700 C C . GLY B 1 326 ? 14.141 24.156 14.32 1 88.5 326 GLY B C 1
ATOM 5701 O O . GLY B 1 326 ? 14.062 22.922 14.234 1 88.5 326 GLY B O 1
ATOM 5702 N N . VAL B 1 327 ? 15.164 24.797 14.805 1 91.31 327 VAL B N 1
ATOM 5703 C CA . VAL B 1 327 ? 16.359 24.062 15.227 1 91.31 327 VAL B CA 1
ATOM 5704 C C . VAL B 1 327 ? 16.031 23.172 16.422 1 91.31 327 VAL B C 1
ATOM 5706 O O . VAL B 1 327 ? 16.406 22 16.469 1 91.31 327 VAL B O 1
ATOM 5709 N N . ILE B 1 328 ? 15.305 23.734 17.375 1 92.88 328 ILE B N 1
ATOM 5710 C CA . ILE B 1 328 ? 14.914 22.938 18.531 1 92.88 328 ILE B CA 1
ATOM 5711 C C . ILE B 1 328 ? 13.977 21.812 18.094 1 92.88 328 ILE B C 1
ATOM 5713 O O . ILE B 1 328 ? 14.055 20.703 18.609 1 92.88 328 ILE B O 1
ATOM 5717 N N . GLY B 1 329 ? 13.156 22.141 17.219 1 91.06 329 GLY B N 1
ATOM 5718 C CA . GLY B 1 329 ? 12.289 21.109 16.656 1 91.06 329 GLY B CA 1
ATOM 5719 C C . GLY B 1 329 ? 13.047 19.969 16 1 91.06 329 GLY B C 1
ATOM 5720 O O . GLY B 1 329 ? 12.703 18.812 16.188 1 91.06 329 GLY B O 1
ATOM 5721 N N . VAL B 1 330 ? 14.047 20.344 15.305 1 91.88 330 VAL B N 1
ATOM 5722 C CA . VAL B 1 330 ? 14.883 19.344 14.641 1 91.88 330 VAL B CA 1
ATOM 5723 C C . VAL B 1 330 ? 15.609 18.5 15.68 1 91.88 330 VAL B C 1
ATOM 5725 O O . VAL B 1 330 ? 15.672 17.266 15.555 1 91.88 330 VAL B O 1
ATOM 5728 N N . VAL B 1 331 ? 16.109 19.125 16.656 1 93.5 331 VAL B N 1
ATOM 5729 C CA . VAL B 1 331 ? 16.828 18.422 17.719 1 93.5 331 VAL B CA 1
ATOM 5730 C C . VAL B 1 331 ? 15.883 17.469 18.438 1 93.5 331 VAL B C 1
ATOM 5732 O O . VAL B 1 331 ? 16.234 16.312 18.703 1 93.5 331 VAL B O 1
ATOM 5735 N N . LEU B 1 332 ? 14.75 17.953 18.719 1 92.19 332 LEU B N 1
ATOM 5736 C CA . LEU B 1 332 ? 13.75 17.109 19.359 1 92.19 332 LEU B CA 1
ATOM 5737 C C . LEU B 1 332 ? 13.359 15.945 18.453 1 92.19 332 LEU B C 1
ATOM 5739 O O . LEU B 1 332 ? 13.219 14.805 18.906 1 92.19 332 LEU B O 1
ATOM 5743 N N . GLY B 1 333 ? 13.117 16.266 17.266 1 90.38 333 GLY B N 1
ATOM 5744 C CA . GLY B 1 333 ? 12.797 15.227 16.297 1 90.38 333 GLY B CA 1
ATOM 5745 C C . GLY B 1 333 ? 13.883 14.172 16.188 1 90.38 333 GLY B C 1
ATOM 5746 O O . GLY B 1 333 ? 13.594 12.977 16.156 1 90.38 333 GLY B O 1
ATOM 5747 N N . LEU B 1 334 ? 15.117 14.625 16.141 1 91.25 334 LEU B N 1
ATOM 5748 C CA . LEU B 1 334 ? 16.25 13.711 16.062 1 91.25 334 LEU B CA 1
ATOM 5749 C C . LEU B 1 334 ? 16.391 12.891 17.344 1 91.25 334 LEU B C 1
ATOM 5751 O O . LEU B 1 334 ? 16.766 11.719 17.312 1 91.25 334 LEU B O 1
ATOM 5755 N N . GLY B 1 335 ? 16.156 13.547 18.422 1 91.69 335 GLY B N 1
ATOM 5756 C CA . GLY B 1 335 ? 16.188 12.836 19.688 1 91.69 335 GLY B CA 1
ATOM 5757 C C . GLY B 1 335 ? 15.172 11.703 19.766 1 91.69 335 GLY B C 1
ATOM 5758 O O . GLY B 1 335 ? 15.508 10.578 20.141 1 91.69 335 GLY B O 1
ATOM 5759 N N . ILE B 1 336 ? 13.992 12.016 19.406 1 89.25 336 ILE B N 1
ATOM 5760 C CA . ILE B 1 336 ? 12.938 11 19.406 1 89.25 336 ILE B CA 1
ATOM 5761 C C . ILE B 1 336 ? 13.273 9.914 18.391 1 89.25 336 ILE B C 1
ATOM 5763 O O . ILE B 1 336 ? 13.062 8.727 18.656 1 89.25 336 ILE B O 1
ATOM 5767 N N . HIS B 1 337 ? 13.719 10.305 17.281 1 88.75 337 HIS B N 1
ATOM 5768 C CA . HIS B 1 337 ? 14.164 9.375 16.234 1 88.75 337 HIS B CA 1
ATOM 5769 C C . HIS B 1 337 ? 15.188 8.391 16.797 1 88.75 337 HIS B C 1
ATOM 5771 O O . HIS B 1 337 ? 15.102 7.188 16.531 1 88.75 337 HIS B O 1
ATOM 5777 N N . SER B 1 338 ? 16.172 8.891 17.469 1 88.25 338 SER B N 1
ATOM 5778 C CA . SER B 1 338 ? 17.25 8.039 18 1 88.25 338 SER B CA 1
ATOM 5779 C C . SER B 1 338 ? 16.703 7.043 19.016 1 88.25 338 SER B C 1
ATOM 5781 O O . SER B 1 338 ? 17.203 5.922 19.109 1 88.25 338 SER B O 1
ATOM 5783 N N . LEU B 1 339 ? 15.719 7.418 19.703 1 86.12 339 LEU B N 1
ATOM 5784 C CA . LEU B 1 339 ? 15.109 6.527 20.688 1 86.12 339 LEU B CA 1
ATOM 5785 C C . LEU B 1 339 ? 14.375 5.383 20 1 86.12 339 LEU B C 1
ATOM 5787 O O . LEU B 1 339 ? 14.414 4.246 20.469 1 86.12 339 LEU B O 1
ATOM 5791 N N . ILE B 1 340 ? 13.82 5.664 18.875 1 86.06 340 ILE B N 1
ATOM 5792 C CA . ILE B 1 340 ? 13.008 4.684 18.172 1 86.06 340 ILE B CA 1
ATOM 5793 C C . ILE B 1 340 ? 13.891 3.871 17.219 1 86.06 340 ILE B C 1
ATOM 5795 O O . ILE B 1 340 ? 13.578 2.719 16.906 1 86.06 340 ILE B O 1
ATOM 5799 N N . ALA B 1 341 ? 14.891 4.5 16.75 1 82.69 341 ALA B N 1
ATOM 5800 C CA . ALA B 1 341 ? 15.758 3.869 15.766 1 82.69 341 ALA B CA 1
ATOM 5801 C C . ALA B 1 341 ? 16.391 2.6 16.312 1 82.69 341 ALA B C 1
ATOM 5803 O O . ALA B 1 341 ? 16.672 1.66 15.57 1 82.69 341 ALA B O 1
ATOM 5804 N N . GLU B 1 342 ? 16.609 2.492 17.547 1 79.62 342 GLU B N 1
ATOM 5805 C CA . GLU B 1 342 ? 17.266 1.33 18.141 1 79.62 342 GLU B CA 1
ATOM 5806 C C . GLU B 1 342 ? 16.266 0.192 18.375 1 79.62 342 GLU B C 1
ATOM 5808 O O . GLU B 1 342 ? 16.547 -0.961 18.047 1 79.62 342 GLU B O 1
ATOM 5813 N N . GLU B 1 343 ? 15.148 0.485 18.859 1 79.06 343 GLU B N 1
ATOM 5814 C CA . GLU B 1 343 ? 14.195 -0.56 19.219 1 79.06 343 GLU B CA 1
ATOM 5815 C C . GLU B 1 343 ? 13.18 -0.787 18.094 1 79.06 343 GLU B C 1
ATOM 5817 O O . GLU B 1 343 ? 12.57 -1.855 18.016 1 79.06 343 GLU B O 1
ATOM 5822 N N . GLY B 1 344 ? 13.125 0.048 17.266 1 81.56 344 GLY B N 1
ATOM 5823 C CA . GLY B 1 344 ? 12.109 -0.022 16.219 1 81.56 344 GLY B CA 1
ATOM 5824 C C . GLY B 1 344 ? 10.703 0.227 16.734 1 81.56 344 GLY B C 1
ATOM 5825 O O . GLY B 1 344 ? 10.492 0.304 17.953 1 81.56 344 GLY B O 1
ATOM 5826 N N . LEU B 1 345 ? 9.875 0.566 15.883 1 78.81 345 LEU B N 1
ATOM 5827 C CA . LEU B 1 345 ? 8.461 0.663 16.203 1 78.81 345 LEU B CA 1
ATOM 5828 C C . LEU B 1 345 ? 7.746 -0.656 15.922 1 78.81 345 LEU B C 1
ATOM 5830 O O . LEU B 1 345 ? 7.684 -1.101 14.773 1 78.81 345 LEU B O 1
ATOM 5834 N N . ASP B 1 346 ? 7.281 -1.359 16.875 1 76.81 346 ASP B N 1
ATOM 5835 C CA . ASP B 1 346 ? 6.68 -2.686 16.766 1 76.81 346 ASP B CA 1
ATOM 5836 C C . ASP B 1 346 ? 5.199 -2.59 16.422 1 76.81 346 ASP B C 1
ATOM 5838 O O . ASP B 1 346 ? 4.391 -2.115 17.219 1 76.81 346 ASP B O 1
ATOM 5842 N N . LEU B 1 347 ? 4.918 -2.914 15.234 1 73.12 347 LEU B N 1
ATOM 5843 C CA . LEU B 1 347 ? 3.529 -2.943 14.781 1 73.12 347 LEU B CA 1
ATOM 5844 C C . LEU B 1 347 ? 3.031 -4.379 14.648 1 73.12 347 LEU B C 1
ATOM 5846 O O . LEU B 1 347 ? 2.303 -4.699 13.711 1 73.12 347 LEU B O 1
ATOM 5850 N N . SER B 1 348 ? 3.396 -5.277 15.422 1 70.62 348 SER B N 1
ATOM 5851 C CA . SER B 1 348 ? 3.078 -6.699 15.375 1 70.62 348 SER B CA 1
ATOM 5852 C C . SER B 1 348 ? 1.57 -6.93 15.367 1 70.62 348 SER B C 1
ATOM 5854 O O . SER B 1 348 ? 1.094 -7.93 14.82 1 70.62 348 SER B O 1
ATOM 5856 N N . GLY B 1 349 ? 0.897 -5.953 15.984 1 66.81 349 GLY B N 1
ATOM 5857 C CA . GLY B 1 349 ? -0.552 -6.07 15.961 1 66.81 349 GLY B CA 1
ATOM 5858 C C . GLY B 1 349 ? -1.127 -6.082 14.555 1 66.81 349 GLY B C 1
ATOM 5859 O O . GLY B 1 349 ? -2.23 -6.586 14.336 1 66.81 349 GLY B O 1
ATOM 5860 N N . PHE B 1 350 ? -0.347 -5.602 13.625 1 67.5 350 PHE B N 1
ATOM 5861 C CA . PHE B 1 350 ? -0.791 -5.539 12.234 1 67.5 350 PHE B CA 1
ATOM 5862 C C . PHE B 1 350 ? 0.096 -6.402 11.344 1 67.5 350 PHE B C 1
ATOM 5864 O O . PHE B 1 350 ? 0.177 -6.172 10.133 1 67.5 350 PHE B O 1
ATOM 5871 N N . ALA B 1 351 ? 0.73 -7.277 11.844 1 70.12 351 ALA B N 1
ATOM 5872 C CA . ALA B 1 351 ? 1.764 -8.047 11.156 1 70.12 351 ALA B CA 1
ATOM 5873 C C . ALA B 1 351 ? 1.201 -8.742 9.922 1 70.12 351 ALA B C 1
ATOM 5875 O O . ALA B 1 351 ? 1.808 -8.695 8.844 1 70.12 351 ALA B O 1
ATOM 5876 N N . ASP B 1 352 ? 0.098 -9.43 10.07 1 67.5 352 ASP B N 1
ATOM 5877 C CA . ASP B 1 352 ? -0.48 -10.18 8.953 1 67.5 352 ASP B CA 1
ATOM 5878 C C . ASP B 1 352 ? -0.858 -9.25 7.805 1 67.5 352 ASP B C 1
ATOM 5880 O O . ASP B 1 352 ? -0.592 -9.555 6.641 1 67.5 352 ASP B O 1
ATOM 5884 N N . ALA B 1 353 ? -1.367 -8.148 8.172 1 67.25 353 ALA B N 1
ATOM 5885 C CA . ALA B 1 353 ? -1.741 -7.164 7.152 1 67.25 353 ALA B CA 1
ATOM 5886 C C . ALA B 1 353 ? -0.507 -6.594 6.461 1 67.25 353 ALA B C 1
ATOM 5888 O O . ALA B 1 353 ? -0.471 -6.488 5.234 1 67.25 353 ALA B O 1
ATOM 5889 N N . LEU B 1 354 ? 0.464 -6.387 7.297 1 72.81 354 LEU B N 1
ATOM 5890 C CA . LEU B 1 354 ? 1.694 -5.812 6.758 1 72.81 354 LEU B CA 1
ATOM 5891 C C . LEU B 1 354 ? 2.389 -6.801 5.824 1 72.81 354 LEU B C 1
ATOM 5893 O O . LEU B 1 354 ? 2.91 -6.406 4.781 1 72.81 354 LEU B O 1
ATOM 5897 N N . ALA B 1 355 ? 2.256 -8.008 6.168 1 73.81 355 ALA B N 1
ATOM 5898 C CA . ALA B 1 355 ? 2.916 -9.047 5.379 1 73.81 355 ALA B CA 1
ATOM 5899 C C . ALA B 1 355 ? 2.271 -9.188 4.004 1 73.81 355 ALA B C 1
ATOM 5901 O O . ALA B 1 355 ? 2.951 -9.492 3.021 1 73.81 355 ALA B O 1
ATOM 5902 N N . GLU B 1 356 ? 1.015 -8.945 3.973 1 69.25 356 GLU B N 1
ATOM 5903 C CA . GLU B 1 356 ? 0.308 -9.016 2.697 1 69.25 356 GLU B CA 1
ATOM 5904 C C . GLU B 1 356 ? 0.772 -7.918 1.747 1 69.25 356 GLU B C 1
ATOM 5906 O O . GLU B 1 356 ? 0.722 -8.078 0.526 1 69.25 356 GLU B O 1
ATOM 5911 N N . PHE B 1 357 ? 1.332 -6.902 2.4 1 68.25 357 PHE B N 1
ATOM 5912 C CA . PHE B 1 357 ? 1.828 -5.801 1.589 1 68.25 357 PHE B CA 1
ATOM 5913 C C . PHE B 1 357 ? 3.346 -5.852 1.471 1 68.25 357 PHE B C 1
ATOM 5915 O O . PHE B 1 357 ? 3.957 -4.98 0.845 1 68.25 357 PHE B O 1
ATOM 5922 N N . GLY B 1 358 ? 3.879 -6.871 2.072 1 70.25 358 GLY B N 1
ATOM 5923 C CA . GLY B 1 358 ? 5.312 -7.078 1.924 1 70.25 358 GLY B CA 1
ATOM 5924 C C . GLY B 1 358 ? 6.133 -6.297 2.93 1 70.25 358 GLY B C 1
ATOM 5925 O O . GLY B 1 358 ? 7.309 -6.004 2.686 1 70.25 358 GLY B O 1
ATOM 5926 N N . TYR B 1 359 ? 5.504 -5.902 4.051 1 74.5 359 TYR B N 1
ATOM 5927 C CA . TYR B 1 359 ? 6.219 -5.105 5.043 1 74.5 359 TYR B CA 1
ATOM 5928 C C . TYR B 1 359 ? 6.453 -5.906 6.316 1 74.5 359 TYR B C 1
ATOM 5930 O O . TYR B 1 359 ? 5.688 -6.812 6.641 1 74.5 359 TYR B O 1
ATOM 5938 N N . ASP B 1 360 ? 7.539 -5.52 6.957 1 76.31 360 ASP B N 1
ATOM 5939 C CA . ASP B 1 360 ? 7.855 -6.121 8.25 1 76.31 360 ASP B CA 1
ATOM 5940 C C . ASP B 1 360 ? 7.016 -5.5 9.359 1 76.31 360 ASP B C 1
ATOM 5942 O O . ASP B 1 360 ? 6.539 -4.371 9.234 1 76.31 360 ASP B O 1
ATOM 5946 N N . ALA B 1 361 ? 6.926 -6.203 10.484 1 77.56 361 ALA B N 1
ATOM 5947 C CA . ALA B 1 361 ? 6.137 -5.734 11.617 1 77.56 361 ALA B CA 1
ATOM 5948 C C . ALA B 1 361 ? 6.895 -4.684 12.422 1 77.56 361 ALA B C 1
ATOM 5950 O O . ALA B 1 361 ? 6.289 -3.855 13.109 1 77.56 361 ALA B O 1
ATOM 5951 N N . ILE B 1 362 ? 8.211 -4.762 12.367 1 81.81 362 ILE B N 1
ATOM 5952 C CA . ILE B 1 362 ? 9.031 -3.803 13.102 1 81.81 362 ILE B CA 1
ATOM 5953 C C . ILE B 1 362 ? 9.641 -2.799 12.133 1 81.81 362 ILE B C 1
ATOM 5955 O O . ILE B 1 362 ? 10.367 -3.182 11.203 1 81.81 362 ILE B O 1
ATOM 5959 N N . ILE B 1 363 ? 9.336 -1.523 12.391 1 84.19 363 ILE B N 1
ATOM 5960 C CA . ILE B 1 363 ? 9.797 -0.474 11.492 1 84.19 363 ILE B CA 1
ATOM 5961 C C . ILE B 1 363 ? 10.891 0.347 12.164 1 84.19 363 ILE B C 1
ATOM 5963 O O . ILE B 1 363 ? 10.719 0.807 13.297 1 84.19 363 ILE B O 1
ATOM 5967 N N . TYR B 1 364 ? 11.969 0.517 11.578 1 85.38 364 TYR B N 1
ATOM 5968 C CA . TYR B 1 364 ? 13.062 1.357 12.055 1 85.38 364 TYR B CA 1
ATOM 5969 C C . TYR B 1 364 ? 13.109 2.676 11.289 1 85.38 364 TYR B C 1
ATOM 5971 O O . TYR B 1 364 ? 13.281 2.686 10.07 1 85.38 364 TYR B O 1
ATOM 5979 N N . PRO B 1 365 ? 12.906 3.711 11.984 1 87.94 365 PRO B N 1
ATOM 5980 C CA . PRO B 1 365 ? 12.93 5 11.297 1 87.94 365 PRO B CA 1
ATOM 5981 C C . PRO B 1 365 ? 14.305 5.332 10.711 1 87.94 365 PRO B C 1
ATOM 5983 O O . PRO B 1 365 ? 15.328 4.867 11.227 1 87.94 365 PRO B O 1
ATOM 5986 N N . LEU B 1 366 ? 14.234 6.102 9.617 1 87.94 366 LEU B N 1
ATOM 5987 C CA . LEU B 1 366 ? 15.469 6.488 8.938 1 87.94 366 LEU B CA 1
ATOM 5988 C C . LEU B 1 366 ? 15.453 7.973 8.594 1 87.94 366 LEU B C 1
ATOM 5990 O O . LEU B 1 366 ? 14.508 8.453 7.957 1 87.94 366 LEU B O 1
ATOM 5994 N N . LEU B 1 367 ? 16.375 8.68 9.117 1 87.94 367 LEU B N 1
ATOM 5995 C CA . LEU B 1 367 ? 16.547 10.094 8.797 1 87.94 367 LEU B CA 1
ATOM 5996 C C . LEU B 1 367 ? 17.938 10.375 8.266 1 87.94 367 LEU B C 1
ATOM 5998 O O . LEU B 1 367 ? 18.938 9.984 8.883 1 87.94 367 LEU B O 1
ATOM 6002 N N . GLU B 1 368 ? 17.953 10.945 7.094 1 85.44 368 GLU B N 1
ATOM 6003 C CA . GLU B 1 368 ? 19.234 11.312 6.512 1 85.44 368 GLU B CA 1
ATOM 6004 C C . GLU B 1 368 ? 19.578 12.781 6.789 1 85.44 368 GLU B C 1
ATOM 6006 O O . GLU B 1 368 ? 18.688 13.57 7.102 1 85.44 368 GLU B O 1
ATOM 6011 N N . ALA B 1 369 ? 20.812 13.164 6.66 1 87.69 369 ALA B N 1
ATOM 6012 C CA . ALA B 1 369 ? 21.281 14.523 6.895 1 87.69 369 ALA B CA 1
ATOM 6013 C C . ALA B 1 369 ? 20.625 15.508 5.922 1 87.69 369 ALA B C 1
ATOM 6015 O O . ALA B 1 369 ? 20.328 16.641 6.285 1 87.69 369 ALA B O 1
ATOM 6016 N N . LYS B 1 370 ? 20.422 15.047 4.785 1 86.75 370 LYS B N 1
ATOM 6017 C CA . LYS B 1 370 ? 19.797 15.906 3.773 1 86.75 370 LYS B CA 1
ATOM 6018 C C . LYS B 1 370 ? 18.391 16.312 4.184 1 86.75 370 LYS B C 1
ATOM 6020 O O . LYS B 1 370 ? 17.953 17.438 3.918 1 86.75 370 LYS B O 1
ATOM 6025 N N . ASP B 1 371 ? 17.719 15.383 4.848 1 85.69 371 ASP B N 1
ATOM 6026 C CA . ASP B 1 371 ? 16.344 15.664 5.262 1 85.69 371 ASP B CA 1
ATOM 6027 C C . ASP B 1 371 ? 16.312 16.766 6.32 1 85.69 371 ASP B C 1
ATOM 6029 O O . ASP B 1 371 ? 15.422 17.625 6.301 1 85.69 371 ASP B O 1
ATOM 6033 N N . VAL B 1 372 ? 17.266 16.703 7.184 1 88.25 372 VAL B N 1
ATOM 6034 C CA . VAL B 1 372 ? 17.375 17.719 8.234 1 88.25 372 VAL B CA 1
ATOM 6035 C C . VAL B 1 372 ? 17.672 19.078 7.613 1 88.25 372 VAL B C 1
ATOM 6037 O O . VAL B 1 372 ? 17.031 20.078 7.961 1 88.25 372 VAL B O 1
ATOM 6040 N N . GLY B 1 373 ? 18.609 19.078 6.68 1 89.5 373 GLY B N 1
ATOM 6041 C CA . GLY B 1 373 ? 18.953 20.328 6.004 1 89.5 373 GLY B CA 1
ATOM 6042 C C . GLY B 1 373 ? 17.781 20.922 5.246 1 89.5 373 GLY B C 1
ATOM 6043 O O . GLY B 1 373 ? 17.516 22.125 5.355 1 89.5 373 GLY B O 1
ATOM 6044 N N . ILE B 1 374 ? 17.078 20.125 4.578 1 89.69 374 ILE B N 1
ATOM 6045 C CA . ILE B 1 374 ? 15.945 20.594 3.787 1 89.69 374 ILE B CA 1
ATOM 6046 C C . ILE B 1 374 ? 14.867 21.156 4.707 1 89.69 374 ILE B C 1
ATOM 6048 O O . ILE B 1 374 ? 14.258 22.188 4.398 1 89.69 374 ILE B O 1
ATOM 6052 N N . THR B 1 375 ? 14.703 20.5 5.793 1 87.81 375 THR B N 1
ATOM 6053 C CA . THR B 1 375 ? 13.711 20.953 6.75 1 87.81 375 THR B CA 1
ATOM 6054 C C . THR B 1 375 ? 14.055 22.344 7.266 1 87.81 375 THR B C 1
ATOM 6056 O O . THR B 1 375 ? 13.195 23.234 7.312 1 87.81 375 THR B O 1
ATOM 6059 N N . ILE B 1 376 ? 15.281 22.531 7.555 1 88.38 376 ILE B N 1
ATOM 6060 C CA . ILE B 1 376 ? 15.727 23.828 8.07 1 88.38 376 ILE B CA 1
ATOM 6061 C C . ILE B 1 376 ? 15.523 24.906 7.012 1 88.38 376 ILE B C 1
ATOM 6063 O O . ILE B 1 376 ? 15.062 26 7.32 1 88.3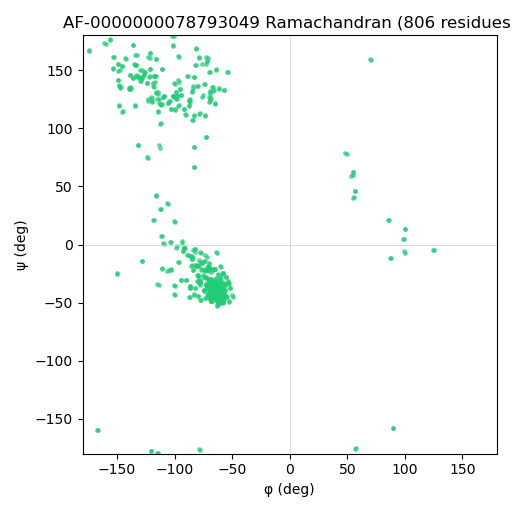8 376 ILE B O 1
ATOM 6067 N N . ILE B 1 377 ? 15.781 24.562 5.855 1 91.25 377 ILE B N 1
ATOM 6068 C CA . ILE B 1 377 ? 15.617 25.5 4.75 1 91.25 377 ILE B CA 1
ATOM 6069 C C . ILE B 1 377 ? 14.133 25.828 4.566 1 91.25 377 ILE B C 1
ATOM 6071 O O . ILE B 1 377 ? 13.758 26.984 4.391 1 91.25 377 ILE B O 1
ATOM 6075 N N . MET B 1 378 ? 13.367 24.844 4.652 1 89.62 378 MET B N 1
ATOM 6076 C CA . MET B 1 378 ? 11.93 25.031 4.465 1 89.62 378 MET B CA 1
ATOM 6077 C C . MET B 1 378 ? 11.352 25.906 5.562 1 89.62 378 MET B C 1
ATOM 6079 O O . MET B 1 378 ? 10.508 26.766 5.297 1 89.62 378 MET B O 1
ATOM 6083 N N . VAL B 1 379 ? 11.805 25.625 6.719 1 87.69 379 VAL B N 1
ATOM 6084 C CA . VAL B 1 379 ? 11.352 26.438 7.848 1 87.69 379 VAL B CA 1
ATOM 6085 C C . VAL B 1 379 ? 11.758 27.891 7.637 1 87.69 379 VAL B C 1
ATOM 6087 O O . VAL B 1 379 ? 10.961 28.812 7.863 1 87.69 379 VAL B O 1
ATOM 6090 N N . SER B 1 380 ? 12.945 28.109 7.207 1 88.12 380 SER B N 1
ATOM 6091 C CA . SER B 1 380 ? 13.469 29.453 6.98 1 88.12 380 SER B CA 1
ATOM 6092 C C . SER B 1 380 ? 12.688 30.172 5.895 1 88.12 380 SER B C 1
ATOM 6094 O O . SER B 1 380 ? 12.297 31.328 6.062 1 88.12 380 SER B O 1
ATOM 6096 N N . ILE B 1 381 ? 12.398 29.484 4.879 1 91.12 381 ILE B N 1
ATOM 6097 C CA . ILE B 1 381 ? 11.664 30.078 3.766 1 91.12 381 ILE B CA 1
ATOM 6098 C C . ILE B 1 381 ? 10.25 30.422 4.207 1 91.12 381 ILE B C 1
ATOM 6100 O O . ILE B 1 381 ? 9.742 31.5 3.904 1 91.12 381 ILE B O 1
ATOM 6104 N N . THR B 1 382 ? 9.68 29.547 4.891 1 85.69 382 THR B N 1
ATOM 6105 C CA . THR B 1 382 ? 8.32 29.766 5.363 1 85.69 382 THR B CA 1
ATOM 6106 C C . THR B 1 382 ? 8.258 30.953 6.312 1 85.69 382 THR B C 1
ATOM 6108 O O . THR B 1 382 ? 7.309 31.75 6.27 1 85.69 382 THR B O 1
ATOM 6111 N N . ALA B 1 383 ? 9.242 31.031 7.129 1 86.44 383 ALA B N 1
ATOM 6112 C CA . ALA B 1 383 ? 9.312 32.156 8.062 1 86.44 383 ALA B CA 1
ATOM 6113 C C . ALA B 1 383 ? 9.406 33.469 7.32 1 86.44 383 ALA B C 1
ATOM 6115 O O . ALA B 1 383 ? 8.703 34.438 7.664 1 86.44 383 ALA B O 1
ATOM 6116 N N . VAL B 1 384 ? 10.188 33.531 6.34 1 89.38 384 VAL B N 1
ATOM 6117 C CA . VAL B 1 384 ? 10.375 34.75 5.566 1 89.38 384 VAL B CA 1
ATOM 6118 C C . VAL B 1 384 ? 9.086 35.125 4.844 1 89.38 384 VAL B C 1
ATOM 6120 O O . VAL B 1 384 ? 8.672 36.281 4.844 1 89.38 384 VAL B O 1
ATOM 6123 N N . LEU B 1 385 ? 8.492 34.156 4.336 1 89.56 385 LEU B N 1
ATOM 6124 C CA . LEU B 1 385 ? 7.238 34.375 3.619 1 89.56 385 LEU B CA 1
ATOM 6125 C C . LEU B 1 385 ? 6.152 34.875 4.566 1 89.56 385 LEU B C 1
ATOM 6127 O O . LEU B 1 385 ? 5.383 35.781 4.219 1 89.56 385 LEU B O 1
ATOM 6131 N N . ALA B 1 386 ? 6.148 34.312 5.707 1 87.25 386 ALA B N 1
ATOM 6132 C CA . ALA B 1 386 ? 5.133 34.688 6.691 1 87.25 386 ALA B CA 1
ATOM 6133 C C . ALA B 1 386 ? 5.367 36.094 7.227 1 87.25 386 ALA B C 1
ATOM 6135 O O . ALA B 1 386 ? 4.438 36.719 7.715 1 87.25 386 ALA B O 1
ATOM 6136 N N . ALA B 1 387 ? 6.555 36.562 7.082 1 90.06 387 ALA B N 1
ATOM 6137 C CA . ALA B 1 387 ? 6.926 37.875 7.645 1 90.06 387 ALA B CA 1
ATOM 6138 C C . ALA B 1 387 ? 6.641 39 6.656 1 90.06 387 ALA B C 1
ATOM 6140 O O . ALA B 1 387 ? 6.633 40.156 7.031 1 90.06 387 ALA B O 1
ATOM 6141 N N . VAL B 1 388 ? 6.312 38.625 5.469 1 89.81 388 VAL B N 1
ATOM 6142 C CA . VAL B 1 388 ? 6.172 39.625 4.406 1 89.81 388 VAL B CA 1
ATOM 6143 C C . VAL B 1 388 ? 5.027 40.594 4.734 1 89.81 388 VAL B C 1
ATOM 6145 O O . VAL B 1 388 ? 5.199 41.812 4.703 1 89.81 388 VAL B O 1
ATOM 6148 N N . ILE B 1 389 ? 3.932 40.062 5.098 1 87.62 389 ILE B N 1
ATOM 6149 C CA . ILE B 1 389 ? 2.748 40.906 5.324 1 87.62 389 ILE B CA 1
ATOM 6150 C C . ILE B 1 389 ? 2.959 41.781 6.555 1 87.62 389 ILE B C 1
ATOM 6152 O O . ILE B 1 389 ? 2.752 43 6.496 1 87.62 389 ILE B O 1
ATOM 6156 N N . PRO B 1 390 ? 3.398 41.188 7.625 1 88.75 390 PRO B N 1
ATOM 6157 C CA . PRO B 1 390 ? 3.68 42.031 8.781 1 88.75 390 PRO B CA 1
ATOM 6158 C C . PRO B 1 390 ? 4.727 43.125 8.484 1 88.75 390 PRO B C 1
ATOM 6160 O O . PRO B 1 390 ? 4.625 44.219 8.977 1 88.75 390 PRO B O 1
ATOM 6163 N N . ALA B 1 391 ? 5.691 42.781 7.699 1 91.06 391 ALA B N 1
ATOM 6164 C CA . ALA B 1 391 ? 6.734 43.75 7.344 1 91.06 391 ALA B CA 1
ATOM 6165 C C . ALA B 1 391 ? 6.164 44.875 6.512 1 91.06 391 ALA B C 1
ATOM 6167 O O . ALA B 1 391 ? 6.512 46.062 6.73 1 91.06 391 ALA B O 1
ATOM 6168 N N . ILE B 1 392 ? 5.328 44.562 5.609 1 90.75 392 ILE B N 1
ATOM 6169 C CA . ILE B 1 392 ? 4.703 45.594 4.77 1 90.75 392 ILE B CA 1
ATOM 6170 C C . ILE B 1 392 ? 3.822 46.5 5.625 1 90.75 392 ILE B C 1
ATOM 6172 O O . ILE B 1 392 ? 3.816 47.719 5.445 1 90.75 392 ILE B O 1
ATOM 6176 N N . ARG B 1 393 ? 3.125 45.938 6.527 1 87.38 393 ARG B N 1
ATOM 6177 C CA . ARG B 1 393 ? 2.268 46.719 7.41 1 87.38 393 ARG B CA 1
ATOM 6178 C C . ARG B 1 393 ? 3.09 47.656 8.281 1 87.38 393 ARG B C 1
ATOM 6180 O O . ARG B 1 393 ? 2.672 48.781 8.555 1 87.38 393 ARG B O 1
ATOM 6187 N N . ALA B 1 394 ? 4.176 47.219 8.68 1 87 394 ALA B N 1
ATOM 6188 C CA . ALA B 1 394 ? 5.043 48.031 9.523 1 87 394 ALA B CA 1
ATOM 6189 C C . ALA B 1 394 ? 5.566 49.25 8.758 1 87 394 ALA B C 1
ATOM 6191 O O . ALA B 1 394 ? 5.684 50.344 9.32 1 87 394 ALA B O 1
ATOM 6192 N N . VAL B 1 395 ? 5.84 49.031 7.512 1 87.88 395 VAL B N 1
ATOM 6193 C CA . VAL B 1 395 ? 6.43 50.125 6.734 1 87.88 395 VAL B CA 1
ATOM 6194 C C . VAL B 1 395 ? 5.344 51.125 6.324 1 87.88 395 VAL B C 1
ATOM 6196 O O . VAL B 1 395 ? 5.641 52.281 6.004 1 87.88 395 VAL B O 1
ATOM 6199 N N . GLN B 1 396 ? 4.164 50.688 6.387 1 87.25 396 GLN B N 1
ATOM 6200 C CA . GLN B 1 396 ? 3.064 51.562 5.992 1 87.25 396 GLN B CA 1
ATOM 6201 C C . GLN B 1 396 ? 2.639 52.469 7.141 1 87.25 396 GLN B C 1
ATOM 6203 O O . GLN B 1 396 ? 1.815 53.375 6.957 1 87.25 396 GLN B O 1
ATOM 6208 N N . LEU B 1 397 ? 3.225 52.25 8.242 1 82.25 397 LEU B N 1
ATOM 6209 C CA . LEU B 1 397 ? 2.92 53.094 9.398 1 82.25 397 LEU B CA 1
ATOM 6210 C C . LEU B 1 397 ? 3.391 54.531 9.164 1 82.25 397 LEU B C 1
ATOM 6212 O O . LEU B 1 397 ? 4.449 54.75 8.562 1 82.25 397 LEU B O 1
ATOM 6216 N N . ASN B 1 398 ? 2.486 55.469 9.453 1 78.75 398 ASN B N 1
ATOM 6217 C CA . ASN B 1 398 ? 2.859 56.906 9.43 1 78.75 398 ASN B CA 1
ATOM 6218 C C . ASN B 1 398 ? 3.518 57.312 10.742 1 78.75 398 ASN B C 1
ATOM 6220 O O . ASN B 1 398 ? 2.869 57.344 11.789 1 78.75 398 ASN B O 1
ATOM 6224 N N . PRO B 1 399 ? 4.805 57.594 10.625 1 76.38 399 PRO B N 1
ATOM 6225 C CA . PRO B 1 399 ? 5.539 57.906 11.852 1 76.38 399 PRO B CA 1
ATOM 6226 C C . PRO B 1 399 ? 4.848 58.969 12.703 1 76.38 399 PRO B C 1
ATOM 6228 O O . PRO B 1 399 ? 4.762 58.844 13.922 1 76.38 399 PRO B O 1
ATOM 6231 N N . ALA B 1 400 ? 4.352 60.031 12.102 1 77.25 400 ALA B N 1
ATOM 6232 C CA . ALA B 1 400 ? 3.727 61.125 12.836 1 77.25 400 ALA B CA 1
ATOM 6233 C C . ALA B 1 400 ? 2.475 60.656 13.562 1 77.25 400 ALA B C 1
ATOM 6235 O O . ALA B 1 400 ? 2.23 61.062 14.711 1 77.25 400 ALA B O 1
ATOM 6236 N N . GLU B 1 401 ? 1.792 59.812 12.992 1 75.62 401 GLU B N 1
ATOM 6237 C CA . GLU B 1 401 ? 0.56 59.281 13.57 1 75.62 401 GLU B CA 1
ATOM 6238 C C . GLU B 1 401 ? 0.854 58.188 14.602 1 75.62 401 GLU B C 1
ATOM 6240 O O . GLU B 1 401 ? 0.155 58.062 15.609 1 75.62 401 GLU B O 1
ATOM 6245 N N . ALA B 1 402 ? 1.953 57.562 14.422 1 73.19 402 ALA B N 1
ATOM 6246 C CA . ALA B 1 402 ? 2.324 56.438 15.258 1 73.19 402 ALA B CA 1
ATOM 6247 C C . ALA B 1 402 ? 2.848 56.906 16.609 1 73.19 402 ALA B C 1
ATOM 6249 O O . ALA B 1 402 ? 2.633 56.25 17.625 1 73.19 402 ALA B O 1
ATOM 6250 N N . VAL B 1 403 ? 3.467 58.031 16.625 1 72.94 403 VAL B N 1
ATOM 6251 C CA . VAL B 1 403 ? 4.043 58.562 17.859 1 72.94 403 VAL B CA 1
ATOM 6252 C C . VAL B 1 403 ? 2.951 59.219 18.688 1 72.94 403 VAL B C 1
ATOM 6254 O O . VAL B 1 403 ? 3.064 59.312 19.922 1 72.94 403 VAL B O 1
ATOM 6257 N N . ARG B 1 404 ? 1.787 59.562 18.156 1 69.56 404 ARG B N 1
ATOM 6258 C CA . ARG B 1 404 ? 0.708 60.281 18.859 1 69.56 404 ARG B CA 1
ATOM 6259 C C . ARG B 1 404 ? -0.183 59.281 19.609 1 69.56 404 ARG B C 1
ATOM 6261 O O . ARG B 1 404 ? -0.85 59.625 20.578 1 69.56 404 ARG B O 1
ATOM 6268 N N . LYS B 1 405 ? -0.114 58.125 19.25 1 60.12 405 LYS B N 1
ATOM 6269 C CA . LYS B 1 405 ? -0.955 57.125 19.922 1 60.12 405 LYS B CA 1
ATOM 6270 C C . LYS B 1 405 ? -0.275 56.594 21.172 1 60.12 405 LYS B C 1
ATOM 6272 O O . LYS B 1 405 ? 0.952 56.5 21.219 1 60.12 405 LYS B O 1
#

Foldseek 3Di:
DVVLLVVLVVLLVVCVVLLVVLLVLLLVLLLVLLLVQQQLLLQLVQLVCLPCQAPLPFKKWFFACCVPVVALLRFDDPVVVVVVVPPPDQQFQAKWFKRWFWWKKAAPQDIATAIEIAGDPVRSVRRHPQQVQFPDAHDADPVFDWEKEAEPVVCVVRVHDAQGKMKTWGAANVRDIDIDIHGYRTYGDALAVVNRRHYMYTHRCVVCVRNPHRRRTGMMHTHGPDSVCSVVVQVVVCVVPVRIHMDGPCRSCVVSVCSNVVVSVVSVVVSLVSLLVSLVSLLVSLLVSLVVCLQVLLVCVVVPDALVSLLVSLLSSLLVSLLSSLVSSLVSSVVVLVVCQVVFDAQVVCSVVSNNVPTHRGGHTHDDPVNSVVSSVSSNVSSNVSSNVSSVVNSPRDSVVSNVD/DVVLLVVLVVLLVVCVVLLVVLLVLLLVLLLVLLLVQQQLLLQLVQLVCLPCQAPQPFKKWFFACCVPVVDLLRFDPPVVLVVVVPPPDQQFQAKWFKRWFWWKKAAPQDIATAIEIAGDPVRSVRRHPQQVQWPDAHDADPVFDWEKEAEPVVCVVRVHDAQGKMKTWGAANVRDIDIDIHGYRTYGDALAVVNRRHYMYTHRCVVCVRNPHRRRTGMMHTHGPDSVCSVVVQVVVCVVPVRIHMDGPCRVCVPSVCSNVVVSVVSVVVSLVSLLVSLVSLLVSLLVSLVVCLQVLLVCVVVPDALVSLLVSLLSSLLVSLLSSLVSSLVSSVVVLVVCQVVFDAQVVCSVVSNNVPTHRGGHTHDDPVNSVVSSVSSNVSSNVSSNVSSVVNSPRDSVVSNVD

Solvent-accessible surface area (backbone atoms only — not comparable to full-atom values): 39090 Å² total; per-residue (Å²): 111,65,65,46,52,55,50,22,57,55,52,48,61,70,47,46,67,54,47,47,42,51,23,48,40,40,18,53,50,43,16,51,46,47,39,54,43,13,40,53,46,16,46,45,48,50,40,49,47,55,41,28,32,48,71,56,25,29,28,35,38,29,19,67,58,22,89,73,37,64,33,60,67,41,39,44,77,62,61,65,60,53,52,58,68,56,52,86,42,84,62,51,71,31,54,28,67,26,24,60,46,36,17,28,41,32,38,81,58,22,54,36,25,25,38,40,36,15,40,46,69,71,42,40,58,63,45,31,60,45,73,75,30,53,77,42,80,36,85,58,38,81,88,47,74,51,23,23,38,37,17,53,66,49,27,55,33,32,69,47,55,84,68,29,73,36,35,42,36,34,59,23,56,87,44,46,81,43,71,47,73,30,24,29,26,18,29,28,59,66,50,27,51,64,58,36,59,34,40,35,38,35,45,27,68,61,49,17,57,67,36,71,37,87,78,48,31,37,35,34,36,30,24,48,79,47,75,85,48,25,59,64,50,29,52,54,48,33,72,74,40,71,80,41,34,53,38,20,42,51,72,73,32,52,45,56,30,43,47,65,68,40,42,59,52,57,47,49,51,51,46,48,51,52,46,50,50,44,26,38,33,47,28,41,53,44,39,49,50,44,64,73,34,36,36,61,51,13,46,44,40,68,75,62,47,48,53,65,56,52,24,49,29,45,32,46,31,36,35,49,45,38,46,51,14,39,52,52,4,46,52,50,18,50,52,54,42,57,62,34,41,76,73,29,49,76,40,61,94,45,26,72,38,29,16,70,72,40,32,65,35,60,39,38,45,39,79,55,71,66,57,56,52,48,48,53,50,49,43,49,52,42,24,46,60,28,21,46,61,35,17,52,55,55,46,66,56,51,36,78,63,24,55,73,97,110,68,66,48,54,53,49,21,56,54,54,48,60,69,47,47,69,53,45,46,42,52,23,49,40,39,18,52,50,42,16,51,47,47,39,52,42,13,41,51,46,15,45,45,49,50,40,49,46,55,41,29,31,49,71,55,25,30,26,35,38,30,18,67,58,24,89,73,38,63,33,60,67,41,38,44,78,60,61,65,60,53,51,58,68,56,52,85,43,83,63,50,71,30,54,29,67,26,26,60,46,38,18,28,40,32,38,82,58,22,52,38,26,26,39,40,36,14,39,44,69,70,43,38,59,64,43,32,58,46,73,76,31,51,77,44,80,36,85,59,38,81,88,45,74,51,21,24,37,36,18,53,65,50,27,55,33,32,71,47,54,86,67,30,72,36,35,41,34,33,58,23,56,86,44,45,81,42,71,49,74,29,24,29,26,19,31,27,59,66,48,26,51,64,59,36,59,35,40,36,38,33,44,28,68,60,50,17,56,67,35,70,38,86,78,50,31,36,34,35,37,30,24,49,78,46,77,84,50,25,58,63,49,29,52,54,48,32,71,74,40,70,81,40,33,54,38,18,42,52,70,73,30,52,45,58,31,43,48,65,68,42,43,59,52,56,46,48,52,52,47,47,51,53,45,52,50,46,25,37,32,48,30,42,54,44,38,49,50,43,63,72,34,34,37,60,51,12,46,44,39,68,75,63,47,48,53,66,55,54,24,48,29,43,31,47,31,36,36,48,46,36,47,51,14,39,50,51,4,47,50,50,15,51,51,54,42,58,62,35,40,74,72,29,48,77,40,61,93,44,28,71,38,30,16,70,74,39,32,65,36,61,38,38,45,41,78,56,70,65,57,54,52,50,48,53,50,49,43,48,52,42,25,47,61,30,20,46,60,37,17,52,56,56,46,66,55,51,36,77,62,24,55,73,99

InterPro domains:
  IPR003838 ABC3 transporter permease, C-terminal [PF02687] (269-399)
  IPR025857 MacB-like periplasmic core domain [PF12704] (20-237)
  IPR051447 Lipoprotein-releasing system transmembrane protein [PTHR30489] (2-404)

Radius of gyration: 33.33 Å; Cα contacts (8 Å, |Δi|>4): 1545; chains: 2; bounding box: 72×100×70 Å

Sequence (810 aa):
MRTLLLLSWKNIWRNKGRSMALMMAIILGIAAGLLMFGLVAGLVMQRFNGLVQNHLSHIQIHHKDYLREQENKMILPNPQRIRQSLAGMPEIKGYAFRTLSFGMLASGYNSSGVKITGINKEEEGGISKFRYNIIDGEYLDESMRNPLLISQRNARKLRVQLGGRVILTFQNLEGDLTSAAFRVSGIFRTSDSNFDDLNVYVNQADLQELLGENEAYHQVAILLESHEEAENLAALLSEKLPEVDIRSWSALSPELRILVEQGGFIMYIFMIIILLGLSFGILNTMLMAVFERVQELGMLMAIGMTKIKVAAMIVLETTFIALIGGVIGVVLGLGIHSLIAEEGLDLSGFADALAEFGYDAIIYPLLEAKDVGITIIMVSITAVLAAVIPAIRAVQLNPAEAVRKMRTLLLLSWKNIWRNKGRSMALMMAIILGIAAGLLMFGLVAGLVMQRFNGLVQNHLSHIQIHHKDYLREQENKMILPNPQRIRQSLAGMPEIKGYAFRTLSFGMLASGYNSSGVKITGINKEEEGGISKFRYNIIDGEYLDESMRNPLLISQRNARKLRVQLGGRVILTFQNLEGDLTSAAFRVSGIFRTSDSNFDDLNVYVNQADLQELLGENEAYHQVAILLESHEEAENLAALLSEKLPEVDIRSWSALSPELRILVEQGGFIMYIFMIIILLGLSFGILNTMLMAVFERVQELGMLMAIGMTKIKVAAMIVLETTFIALIGGVIGVVLGLGIHSLIAEEGLDLSGFADALAEFGYDAIIYPLLEAKDVGITIIMVSITAVLAAVIPAIRAVQLNPAEAVRK

Organism: Cecembia lonarensis (strain CCUG 58316 / KCTC 22772 / LW9) (NCBI:txid1225176)

Nearest PDB structures (foldseek):
  7v8l-assembly1_C  TM=7.555E-01  e=1.534E-18  Escherichia coli K-12
  7arh-assembly1_C  TM=7.224E-01  e=3.200E-17  Escherichia coli K-12
  5xu1-assembly1_M  TM=6.089E-01  e=8.373E-17  Streptococcus pneumoniae R6
  5ws4-assembly1_B  TM=4.643E-01  e=8.156E-18  Acinetobacter baumannii
  7mdy-assembly1_B  TM=6.774E-01  e=1.055E-13  Escherichia coli

Secondary structure (DSSP, 8-state):
-HHHHHHHHHHHTTTHHHHHHHHHHHHHHHHHHHHHHHHHHHHHHHHHHHHIIIII-SEEEEETTHHHH--TT-PPS-HHHHHHHHTT-TTEEEEEEEEEEEEEEE-SS-EEEEEEEEE-HHHHHTT--GGGGEEEE-SS-TTSSSEEEEEHHHHHHHT--TT-EEEEEEE-TTS-EEEEEEEEEEEE--S-HHHHHHEEEEEHHHHHHHHT-TT---EEEEEES-GGGHHHHHHHHHHH-TTEEEEEHHHH-HHHHIIIIIHHHHHHHHHHHHHHHHHHHHHHHHHHHHHHTHHHHHHHHHTT--HHHHHHHHHHHHHHHHHHHHHHHHHHHHHHHHHHHHH-EE-GGGHHHHHHTT--SEE-----HHHHHHHHHHHHHHHHHHHHHHHHHHHT--HHHHHH-/-HHHHHHHHHHHTTTHHHHHHHHHHHHHHHHHHHHHHHHHHHHHHHHHHHHIIIII-SEEEEETTHHHH--TT-PPS-HHHHHHHHTT-TTEEEEEEEEEEEEEEE-SS-EEEEEEEEE-HHHHHTT--GGGGEEEE-SS-TTSSSEEEEEHHHHHHHT--TT-EEEEEEE-TTS-EEEEEEEEEEEE--S-HHHHHHEEEEEHHHHHHHHT-TT---EEEEEES-GGGHHHHHHHHHHH-TTEEEEEHHHH-HHHHIIIIIHHHHHHHHHHHHHHHHHHHHHHHHHHHHHHTHHHHHHHHHTT--HHHHHHHHHHHHHHHHHHHHHHHHHHHHHHHHHHHHH-EE-GGGHHHHHHTT--SEE-----HHHHHHHHHHHHHHHHHHHHHHHHHHHT--HHHHHH-

pLDDT: mean 88.42, std 8.41, range [59.69, 98.62]